Protein 2PPY (pdb70)

Structure (mmCIF, N/CA/C/O backbone):
data_2PPY
#
_entry.id   2PPY
#
_cell.length_a   136.201
_cell.length_b   137.345
_cell.length_c   79.131
_cell.angle_alpha   90.00
_cell.angle_beta   90.00
_cell.angle_gamma   90.00
#
_symmetry.space_group_name_H-M   'P 21 21 2'
#
loop_
_entity.id
_entity.type
_entity.pdbx_description
1 polymer 'Enoyl-CoA hydratase'
2 non-polymer DI(HYDROXYETHYL)ETHER
3 non-polymer 1,2-ETHANEDIOL
4 water water
#
loop_
_atom_site.group_PDB
_atom_site.id
_atom_site.type_symbol
_atom_site.label_atom_id
_atom_site.label_alt_id
_atom_site.label_comp_id
_atom_site.label_asym_id
_atom_site.label_entity_id
_atom_site.label_seq_id
_atom_site.pdbx_PDB_ins_code
_atom_site.Cartn_x
_atom_site.Cartn_y
_atom_site.Cartn_z
_atom_site.occupancy
_atom_site.B_iso_or_equiv
_atom_site.auth_seq_id
_atom_site.auth_comp_id
_atom_site.auth_asym_id
_atom_site.auth_atom_id
_atom_site.pdbx_PDB_model_num
ATOM 1 N N . THR A 1 2 ? 44.176 40.895 12.521 1.00 89.14 2 THR A N 1
ATOM 2 C CA . THR A 1 2 ? 44.368 39.750 13.458 1.00 90.92 2 THR A CA 1
ATOM 3 C C . THR A 1 2 ? 44.393 40.200 14.916 1.00 93.40 2 THR A C 1
ATOM 4 O O . THR A 1 2 ? 43.571 39.763 15.724 1.00 92.91 2 THR A O 1
ATOM 8 N N . ALA A 1 3 ? 45.343 41.071 15.247 1.00 95.74 3 ALA A N 1
ATOM 9 C CA . ALA A 1 3 ? 45.482 41.586 16.605 1.00 96.53 3 ALA A CA 1
ATOM 10 C C . ALA A 1 3 ? 44.593 42.811 16.798 1.00 97.93 3 ALA A C 1
ATOM 11 O O . ALA A 1 3 ? 44.757 43.820 16.111 1.00 98.57 3 ALA A O 1
ATOM 13 N N . VAL A 1 4 ? 43.652 42.716 17.734 1.00 98.89 4 VAL A N 1
ATOM 14 C CA . VAL A 1 4 ? 42.735 43.817 18.012 1.00 98.22 4 VAL A CA 1
ATOM 15 C C . VAL A 1 4 ? 43.252 44.748 19.100 1.00 97.25 4 VAL A C 1
ATOM 16 O O . VAL A 1 4 ? 43.911 44.316 20.046 1.00 95.61 4 VAL A O 1
ATOM 20 N N . GLU A 1 5 ? 42.939 46.032 18.953 1.00 97.20 5 GLU A N 1
ATOM 21 C CA . GLU A 1 5 ? 43.373 47.053 19.898 1.00 96.69 5 GLU A CA 1
ATOM 22 C C . GLU A 1 5 ? 42.243 48.056 20.135 1.00 95.22 5 GLU A C 1
ATOM 23 O O . GLU A 1 5 ? 41.682 48.606 19.188 1.00 96.03 5 GLU A O 1
ATOM 29 N N . THR A 1 6 ? 41.910 48.282 21.401 1.00 92.83 6 THR A N 1
ATOM 30 C CA . THR A 1 6 ? 40.859 49.227 21.766 1.00 89.92 6 THR A CA 1
ATOM 31 C C . THR A 1 6 ? 41.470 50.260 22.711 1.00 89.86 6 THR A C 1
ATOM 32 O O . THR A 1 6 ? 42.198 49.905 23.640 1.00 88.16 6 THR A O 1
ATOM 36 N N . LYS A 1 7 ? 41.175 51.537 22.481 1.00 89.42 7 LYS A N 1
ATOM 37 C CA . LYS A 1 7 ? 41.760 52.595 23.298 1.00 90.00 7 LYS A CA 1
ATOM 38 C C . LYS A 1 7 ? 40.791 53.610 23.898 1.00 88.34 7 LYS A C 1
ATOM 39 O O . LYS A 1 7 ? 39.678 53.807 23.409 1.00 87.89 7 LYS A O 1
ATOM 45 N N . LYS A 1 8 ? 41.251 54.250 24.970 1.00 85.78 8 LYS A N 1
ATOM 46 C CA . LYS A 1 8 ? 40.513 55.293 25.671 1.00 83.29 8 LYS A CA 1
ATOM 47 C C . LYS A 1 8 ? 41.540 56.389 25.933 1.00 77.50 8 LYS A C 1
ATOM 48 O O . LYS A 1 8 ? 42.591 56.403 25.294 1.00 79.30 8 LYS A O 1
ATOM 54 N N . GLN A 1 9 ? 41.261 57.301 26.858 1.00 70.41 9 GLN A N 1
ATOM 55 C CA . GLN A 1 9 ? 42.215 58.373 27.129 1.00 62.62 9 GLN A CA 1
ATOM 56 C C . GLN A 1 9 ? 43.182 58.093 28.272 1.00 56.91 9 GLN A C 1
ATOM 57 O O . GLN A 1 9 ? 44.302 58.602 28.275 1.00 60.87 9 GLN A O 1
ATOM 63 N N . TYR A 1 10 ? 42.758 57.283 29.236 1.00 48.42 10 TYR A N 1
ATOM 64 C CA . TYR A 1 10 ? 43.603 56.963 30.383 1.00 40.37 10 TYR A CA 1
ATOM 65 C C . TYR A 1 10 ? 44.374 55.664 30.197 1.00 34.42 10 TYR A C 1
ATOM 66 O O . TYR A 1 10 ? 45.443 55.476 30.781 1.00 31.34 10 TYR A O 1
ATOM 75 N N . LEU A 1 11 ? 43.833 54.764 29.386 1.00 32.50 11 LEU A N 1
ATOM 76 C CA . LEU A 1 11 ? 44.481 53.482 29.174 1.00 30.34 11 LEU A CA 1
ATOM 77 C C . LEU A 1 11 ? 44.061 52.843 27.861 1.00 29.63 11 LEU A C 1
ATOM 78 O O . LEU A 1 11 ? 43.052 53.224 27.269 1.00 24.43 11 LEU A O 1
ATOM 83 N N . THR A 1 12 ? 44.841 51.859 27.421 1.00 29.86 12 THR A N 1
ATOM 84 C CA . THR A 1 12 ? 44.561 51.130 26.192 1.00 28.02 12 THR A CA 1
ATOM 85 C C . THR A 1 12 ? 44.677 49.630 26.449 1.00 29.15 12 THR A C 1
ATOM 86 O O . THR A 1 12 ? 45.590 49.176 27.141 1.00 30.83 12 THR A O 1
ATOM 90 N N . VAL A 1 13 ? 43.744 48.863 25.896 1.00 28.65 13 VAL A N 1
ATOM 91 C CA . VAL A 1 13 ? 43.753 47.416 26.060 1.00 25.92 13 VAL A CA 1
ATOM 92 C C . VAL A 1 13 ? 44.086 46.743 24.733 1.00 27.40 13 VAL A C 1
ATOM 93 O O . VAL A 1 13 ? 43.460 47.024 23.713 1.00 30.35 13 VAL A O 1
ATOM 97 N N . PHE A 1 14 ? 45.080 45.862 24.758 1.00 23.89 14 PHE A N 1
ATOM 98 C CA . PHE A 1 14 ? 45.503 45.119 23.575 1.00 25.94 14 PHE A CA 1
ATOM 99 C C . PHE A 1 14 ? 45.226 43.642 23.834 1.00 29.73 14 PHE A C 1
ATOM 100 O O . PHE A 1 14 ? 45.579 43.121 24.892 1.00 31.85 14 PHE A O 1
ATOM 108 N N . LYS A 1 15 ? 44.593 42.968 22.878 1.00 30.16 15 LYS A N 1
ATOM 109 C CA . LYS A 1 15 ? 44.290 41.549 23.030 1.00 27.03 15 LYS A CA 1
ATOM 110 C C . LYS A 1 15 ? 44.936 40.749 21.915 1.00 32.64 15 LYS A C 1
ATOM 111 O O . LYS A 1 15 ? 44.808 41.093 20.739 1.00 30.63 15 LYS A O 1
ATOM 117 N N . GLU A 1 16 ? 45.620 39.673 22.285 1.00 32.29 16 GLU A N 1
ATOM 118 C CA . GLU A 1 16 ? 46.285 38.840 21.301 1.00 37.23 16 GLU A CA 1
ATOM 119 C C . GLU A 1 16 ? 46.694 37.497 21.891 1.00 34.63 16 GLU A C 1
ATOM 120 O O . GLU A 1 16 ? 47.294 37.435 22.959 1.00 36.99 16 GLU A O 1
ATOM 126 N N . ASP A 1 17 ? 46.344 36.428 21.186 1.00 34.56 17 ASP A N 1
ATOM 127 C CA . ASP A 1 17 ? 46.671 35.061 21.587 1.00 36.38 17 ASP A CA 1
ATOM 128 C C . ASP A 1 17 ? 46.497 34.720 23.067 1.00 35.67 17 ASP A C 1
ATOM 129 O O . ASP A 1 17 ? 47.417 34.204 23.707 1.00 31.38 17 ASP A O 1
ATOM 134 N N . GLY A 1 18 ? 45.314 34.998 23.604 1.00 34.80 18 GLY A N 1
ATOM 135 C CA . GLY A 1 18 ? 45.045 34.684 24.997 1.00 34.29 18 GLY A CA 1
ATOM 136 C C . GLY A 1 18 ? 45.652 35.609 26.036 1.00 29.55 18 GLY A C 1
ATOM 137 O O . GLY A 1 18 ? 45.589 35.323 27.232 1.00 32.59 18 GLY A O 1
ATOM 138 N N . ILE A 1 19 ? 46.243 36.713 25.593 1.00 26.47 19 ILE A N 1
ATOM 139 C CA . ILE A 1 19 ? 46.840 37.670 26.517 1.00 24.09 19 ILE A CA 1
ATOM 140 C C . ILE A 1 19 ? 46.293 39.068 26.261 1.00 26.39 19 ILE A C 1
ATOM 141 O O . ILE A 1 19 ? 46.107 39.475 25.113 1.00 26.34 19 ILE A O 1
ATOM 146 N N . ALA A 1 20 ? 46.023 39.795 27.338 1.00 21.28 20 ALA A N 1
ATOM 147 C CA . ALA A 1 20 ? 45.527 41.157 27.228 1.00 19.07 20 ALA A CA 1
ATOM 148 C C . ALA A 1 20 ? 46.504 42.045 27.970 1.00 21.11 20 ALA A C 1
ATOM 149 O O . ALA A 1 20 ? 46.958 41.703 29.061 1.00 25.92 20 ALA A O 1
ATOM 151 N N . GLU A 1 21 ? 46.852 43.175 27.371 1.00 21.62 21 GLU A N 1
ATOM 152 C CA . GLU A 1 21 ? 47.770 44.095 28.015 1.00 21.12 21 GLU A CA 1
ATOM 153 C C . GLU A 1 21 ? 47.038 45.398 28.244 1.00 24.84 21 GLU A C 1
ATOM 154 O O . GLU A 1 21 ? 46.489 45.984 27.314 1.00 22.34 21 GLU A O 1
ATOM 160 N N . ILE A 1 22 ? 47.016 45.839 29.494 1.00 25.58 22 ILE A N 1
ATOM 161 C CA . ILE A 1 22 ? 46.365 47.089 29.834 1.00 22.44 22 ILE A CA 1
ATOM 162 C C . ILE A 1 22 ? 47.481 48.110 30.002 1.00 26.23 22 ILE A C 1
ATOM 163 O O . ILE A 1 22 ? 48.212 48.087 30.997 1.00 21.53 22 ILE A O 1
ATOM 168 N N . HIS A 1 23 ? 47.632 48.984 29.011 1.00 25.12 23 HIS A N 1
ATOM 169 C CA . HIS A 1 23 ? 48.667 50.005 29.067 1.00 24.00 23 HIS A CA 1
ATOM 170 C C . HIS A 1 23 ? 48.123 51.268 29.703 1.00 24.80 23 HIS A C 1
ATOM 171 O O . HIS A 1 23 ? 47.069 51.763 29.314 1.00 23.77 23 HIS A O 1
ATOM 178 N N . LEU A 1 24 ? 48.850 51.783 30.687 1.00 26.88 24 LEU A N 1
ATOM 179 C CA . LEU A 1 24 ? 48.443 52.990 31.381 1.00 25.15 24 LEU A CA 1
ATOM 180 C C . LEU A 1 24 ? 49.164 54.212 30.805 1.00 26.15 24 LEU A C 1
ATOM 181 O O . LEU A 1 24 ? 50.389 54.227 30.702 1.00 23.60 24 LEU A O 1
ATOM 186 N N . HIS A 1 25 ? 48.395 55.223 30.420 1.00 26.17 25 HIS A N 1
ATOM 187 C CA . HIS A 1 25 ? 48.946 56.461 29.878 1.00 29.83 25 HIS A CA 1
ATOM 188 C C . HIS A 1 25 ? 48.068 57.619 30.340 1.00 31.33 25 HIS A C 1
ATOM 189 O O . HIS A 1 25 ? 47.308 58.185 29.564 1.00 33.27 25 HIS A O 1
ATOM 196 N N . ILE A 1 26 ? 48.187 57.973 31.614 1.00 29.86 26 ILE A N 1
ATOM 197 C CA . ILE A 1 26 ? 47.382 59.032 32.197 1.00 30.64 26 ILE A CA 1
ATOM 198 C C . ILE A 1 26 ? 48.068 60.394 32.198 1.00 34.67 26 ILE A C 1
ATOM 199 O O . ILE A 1 26 ? 47.467 61.410 31.849 1.00 34.05 26 ILE A O 1
ATOM 204 N N . ASN A 1 27 ? 49.326 60.411 32.616 1.00 30.83 27 ASN A N 1
ATOM 205 C CA . ASN A 1 27 ? 50.093 61.646 32.681 1.00 30.67 27 ASN A CA 1
ATOM 206 C C . ASN A 1 27 ? 51.534 61.354 33.073 1.00 30.75 27 ASN A C 1
ATOM 207 O O . ASN A 1 27 ? 51.942 60.198 33.163 1.00 29.50 27 ASN A O 1
ATOM 212 N N . LYS A 1 28 ? 52.287 62.424 33.299 1.00 32.63 28 LYS A N 1
ATOM 213 C CA . LYS A 1 28 ? 53.697 62.323 33.642 1.00 32.77 28 LYS A CA 1
ATOM 214 C C . LYS A 1 28 ? 54.044 61.249 34.669 1.00 31.59 28 LYS A C 1
ATOM 215 O O . LYS A 1 28 ? 55.084 60.591 34.557 1.00 31.51 28 LYS A O 1
ATOM 221 N N . SER A 1 29 ? 53.185 61.066 35.670 1.00 28.74 29 SER A N 1
ATOM 222 C CA . SER A 1 29 ? 53.447 60.072 36.718 1.00 24.94 29 SER A CA 1
ATOM 223 C C . SER A 1 29 ? 52.285 59.096 36.896 1.00 26.58 29 SER A C 1
ATOM 224 O O . SER A 1 29 ? 52.222 58.358 37.876 1.00 26.91 29 SER A O 1
ATOM 227 N N . ASN A 1 30 ? 51.387 59.074 35.914 1.00 24.75 30 ASN A N 1
ATOM 228 C CA . ASN A 1 30 ? 50.210 58.222 35.956 1.00 23.25 30 ASN A CA 1
ATOM 229 C C . ASN A 1 30 ? 49.416 58.389 37.247 1.00 25.60 30 ASN A C 1
ATOM 230 O O . ASN A 1 30 ? 48.933 57.404 37.814 1.00 23.46 30 ASN A O 1
ATOM 235 N N . SER A 1 31 ? 49.297 59.629 37.723 1.00 18.17 31 SER A N 1
ATOM 236 C CA . SER A 1 31 ? 48.505 59.912 38.921 1.00 23.39 31 SER A CA 1
ATOM 237 C C . SER A 1 31 ? 47.056 59.841 38.461 1.00 25.99 31 SER A C 1
ATOM 238 O O . SER A 1 31 ? 46.642 60.595 37.582 1.00 32.02 31 SER A O 1
ATOM 241 N N . TYR A 1 32 ? 46.286 58.942 39.062 1.00 25.76 32 TYR A N 1
ATOM 242 C CA . TYR A 1 32 ? 44.901 58.729 38.648 1.00 20.13 32 TYR A CA 1
ATOM 243 C C . TYR A 1 32 ? 43.805 59.470 39.395 1.00 20.41 32 TYR A C 1
ATOM 244 O O . TYR A 1 32 ? 44.031 60.056 40.454 1.00 21.14 32 TYR A O 1
ATOM 253 N N . ASP A 1 33 ? 42.607 59.418 38.817 1.00 20.14 33 ASP A N 1
ATOM 254 C CA . ASP A 1 33 ? 41.410 60.028 39.391 1.00 22.33 33 ASP A CA 1
ATOM 255 C C . ASP A 1 33 ? 40.292 58.987 39.316 1.00 21.06 33 ASP A C 1
ATOM 256 O O . ASP A 1 33 ? 40.551 57.818 39.037 1.00 22.65 33 ASP A O 1
ATOM 261 N N . LEU A 1 34 ? 39.052 59.406 39.547 1.00 19.95 34 LEU A N 1
ATOM 262 C CA . LEU A 1 34 ? 37.931 58.474 39.508 1.00 20.64 34 LEU A CA 1
ATOM 263 C C . LEU A 1 34 ? 37.693 57.925 38.111 1.00 22.08 34 LEU A C 1
ATOM 264 O O . LEU A 1 34 ? 37.445 56.734 37.942 1.00 28.63 34 LEU A O 1
ATOM 269 N N . GLU A 1 35 ? 37.770 58.793 37.108 1.00 21.48 35 GLU A N 1
ATOM 270 C CA . GLU A 1 35 ? 37.548 58.376 35.733 1.00 23.77 35 GLU A CA 1
ATOM 271 C C . GLU A 1 35 ? 38.518 57.269 35.308 1.00 23.18 35 GLU A C 1
ATOM 272 O O . GLU A 1 35 ? 38.145 56.367 34.556 1.00 22.35 35 GLU A O 1
ATOM 278 N N . PHE A 1 36 ? 39.760 57.331 35.780 1.00 20.83 36 PHE A N 1
ATOM 279 C CA . PHE A 1 36 ? 40.721 56.294 35.425 1.00 23.28 36 PHE A CA 1
ATOM 280 C C . PHE A 1 36 ? 40.226 54.939 35.902 1.00 21.47 36 PHE A C 1
ATOM 281 O O . PHE A 1 36 ? 40.198 53.974 35.139 1.00 20.19 36 PHE A O 1
ATOM 289 N N . TYR A 1 37 ? 39.850 54.870 37.177 1.00 24.64 37 TYR A N 1
ATOM 290 C CA . TYR A 1 37 ? 39.369 53.620 37.749 1.00 17.61 37 TYR A CA 1
ATOM 291 C C . TYR A 1 37 ? 38.083 53.134 37.110 1.00 19.40 37 TYR A C 1
ATOM 292 O O . TYR A 1 37 ? 37.835 51.930 37.051 1.00 21.68 37 TYR A O 1
ATOM 301 N N . LYS A 1 38 ? 37.269 54.063 36.618 1.00 16.86 38 LYS A N 1
ATOM 302 C CA . LYS A 1 38 ? 36.032 53.675 35.956 1.00 21.83 38 LYS A CA 1
ATOM 303 C C . LYS A 1 38 ? 36.407 52.951 34.664 1.00 19.09 38 LYS A C 1
ATOM 304 O O . LYS A 1 38 ? 35.752 51.988 34.273 1.00 19.71 38 LYS A O 1
ATOM 310 N N . GLU A 1 39 ? 37.485 53.399 34.022 1.00 20.92 39 GLU A N 1
ATOM 311 C CA . GLU A 1 39 ? 37.947 52.765 32.792 1.00 19.49 39 GLU A CA 1
ATOM 312 C C . GLU A 1 39 ? 38.647 51.442 33.099 1.00 20.25 39 GLU A C 1
ATOM 313 O O . GLU A 1 39 ? 38.464 50.457 32.385 1.00 17.18 39 GLU A O 1
ATOM 319 N N . PHE A 1 40 ? 39.449 51.422 34.161 1.00 18.97 40 PHE A N 1
ATOM 320 C CA . PHE A 1 40 ? 40.162 50.207 34.551 1.00 19.38 40 PHE A CA 1
ATOM 321 C C . PHE A 1 40 ? 39.144 49.124 34.918 1.00 18.71 40 PHE A C 1
ATOM 322 O O . PHE A 1 40 ? 39.318 47.949 34.579 1.00 17.93 40 PHE A O 1
ATOM 330 N N . ASN A 1 41 ? 38.081 49.532 35.608 1.00 15.83 41 ASN A N 1
ATOM 331 C CA . ASN A 1 41 ? 37.015 48.613 36.000 1.00 16.73 41 ASN A CA 1
ATOM 332 C C . ASN A 1 41 ? 36.336 48.034 34.761 1.00 18.73 41 ASN A C 1
ATOM 333 O O . ASN A 1 41 ? 36.038 46.842 34.703 1.00 21.20 41 ASN A O 1
ATOM 338 N N . ALA A 1 42 ? 36.085 48.888 33.771 1.00 20.85 42 ALA A N 1
ATOM 339 C CA . ALA A 1 42 ? 35.446 48.454 32.528 1.00 20.91 42 ALA A CA 1
ATOM 340 C C . ALA A 1 42 ? 36.321 47.446 31.789 1.00 17.46 42 ALA A C 1
ATOM 341 O O . ALA A 1 42 ? 35.817 46.482 31.212 1.00 21.35 42 ALA A O 1
ATOM 343 N N . ALA A 1 43 ? 37.632 47.674 31.808 1.00 15.73 43 ALA A N 1
ATOM 344 C CA . ALA A 1 43 ? 38.572 46.778 31.142 1.00 16.65 43 ALA A CA 1
ATOM 345 C C . ALA A 1 43 ? 38.511 45.403 31.797 1.00 20.43 43 ALA A C 1
ATOM 346 O O . ALA A 1 43 ? 38.523 44.371 31.121 1.00 22.39 43 ALA A O 1
ATOM 348 N N . ILE A 1 44 ? 38.443 45.397 33.124 1.00 20.76 44 ILE A N 1
ATOM 349 C CA . ILE A 1 44 ? 38.360 44.149 33.870 1.00 18.98 44 ILE A CA 1
ATOM 350 C C . ILE A 1 44 ? 37.087 43.397 33.484 1.00 19.82 44 ILE A C 1
ATOM 351 O O . ILE A 1 44 ? 37.141 42.208 33.153 1.00 22.01 44 ILE A O 1
ATOM 356 N N . ASP A 1 45 ? 35.947 44.087 33.514 1.00 14.96 45 ASP A N 1
ATOM 357 C CA . ASP A 1 45 ? 34.680 43.452 33.150 1.00 21.87 45 ASP A CA 1
ATOM 358 C C . ASP A 1 45 ? 34.733 42.929 31.718 1.00 23.14 45 ASP A C 1
ATOM 359 O O . ASP A 1 45 ? 34.327 41.799 31.443 1.00 29.03 45 ASP A O 1
ATOM 364 N N . ASP A 1 46 ? 35.238 43.756 30.808 1.00 20.36 46 ASP A N 1
ATOM 365 C CA . ASP A 1 46 ? 35.352 43.358 29.410 1.00 23.89 46 ASP A CA 1
ATOM 366 C C . ASP A 1 46 ? 36.174 42.085 29.271 1.00 23.19 46 ASP A C 1
ATOM 367 O O . ASP A 1 46 ? 35.748 41.126 28.631 1.00 24.74 46 ASP A O 1
ATOM 372 N N . ILE A 1 47 ? 37.360 42.090 29.871 1.00 25.15 47 ILE A N 1
ATOM 373 C CA . ILE A 1 47 ? 38.254 40.945 29.807 1.00 17.82 47 ILE A CA 1
ATOM 374 C C . ILE A 1 47 ? 37.640 39.688 30.413 1.00 21.69 47 ILE A C 1
ATOM 375 O O . ILE A 1 47 ? 37.851 38.586 29.901 1.00 16.18 47 ILE A O 1
ATOM 380 N N . ARG A 1 48 ? 36.876 39.854 31.494 1.00 22.36 48 ARG A N 1
ATOM 381 C CA . ARG A 1 48 ? 36.222 38.723 32.152 1.00 18.75 48 ARG A CA 1
ATOM 382 C C . ARG A 1 48 ? 35.267 38.021 31.195 1.00 19.57 48 ARG A C 1
ATOM 383 O O . ARG A 1 48 ? 35.237 36.797 31.117 1.00 23.58 48 ARG A O 1
ATOM 391 N N . PHE A 1 49 ? 34.472 38.809 30.478 1.00 18.47 49 PHE A N 1
ATOM 392 C CA . PHE A 1 49 ? 33.497 38.259 29.549 1.00 24.90 49 PHE A CA 1
ATOM 393 C C . PHE A 1 49 ? 34.109 37.821 28.225 1.00 29.04 49 PHE A C 1
ATOM 394 O O . PHE A 1 49 ? 33.389 37.470 27.292 1.00 34.39 49 PHE A O 1
ATOM 402 N N . ASP A 1 50 ? 35.436 37.840 28.146 1.00 28.38 50 ASP A N 1
ATOM 403 C CA . ASP A 1 50 ? 36.139 37.424 26.936 1.00 27.61 50 ASP A CA 1
ATOM 404 C C . ASP A 1 50 ? 36.862 36.111 27.229 1.00 27.59 50 ASP A C 1
ATOM 405 O O . ASP A 1 50 ? 37.987 36.114 27.719 1.00 31.49 50 ASP A O 1
ATOM 410 N N . PRO A 1 51 ? 36.224 34.972 26.911 1.00 29.65 51 PRO A N 1
ATOM 411 C CA . PRO A 1 51 ? 36.729 33.609 27.115 1.00 31.75 51 PRO A CA 1
ATOM 412 C C . PRO A 1 51 ? 38.134 33.327 26.590 1.00 33.65 51 PRO A C 1
ATOM 413 O O . PRO A 1 51 ? 38.833 32.456 27.108 1.00 34.23 51 PRO A O 1
ATOM 417 N N . ASP A 1 52 ? 38.545 34.059 25.563 1.00 33.68 52 ASP A N 1
ATOM 418 C CA . ASP A 1 52 ? 39.855 33.838 24.966 1.00 32.71 52 ASP A CA 1
ATOM 419 C C . ASP A 1 52 ? 41.029 34.382 25.764 1.00 27.11 52 ASP A C 1
ATOM 420 O O . ASP A 1 52 ? 42.161 33.940 25.570 1.00 27.57 52 ASP A O 1
ATOM 425 N N . ILE A 1 53 ? 40.774 35.335 26.655 1.00 23.86 53 ILE A N 1
ATOM 426 C CA . ILE A 1 53 ? 41.855 35.914 27.449 1.00 20.78 53 ILE A CA 1
ATOM 427 C C . ILE A 1 53 ? 42.108 35.094 28.707 1.00 22.57 53 ILE A C 1
ATOM 428 O O . ILE A 1 53 ? 41.214 34.905 29.529 1.00 21.33 53 ILE A O 1
ATOM 433 N N . LYS A 1 54 ? 43.334 34.608 28.852 1.00 21.45 54 LYS A N 1
ATOM 434 C CA . LYS A 1 54 ? 43.695 33.800 30.003 1.00 21.42 54 LYS A CA 1
ATOM 435 C C . LYS A 1 54 ? 44.700 34.508 30.915 1.00 24.92 54 LYS A C 1
ATOM 436 O O . LYS A 1 54 ? 44.860 34.145 32.079 1.00 24.87 54 LYS A O 1
ATOM 442 N N . VAL A 1 55 ? 45.375 35.519 30.381 1.00 21.02 55 VAL A N 1
ATOM 443 C CA . VAL A 1 55 ? 46.355 36.264 31.152 1.00 19.97 55 VAL A CA 1
ATOM 444 C C . VAL A 1 55 ? 46.248 37.759 30.887 1.00 19.62 55 VAL A C 1
ATOM 445 O O . VAL A 1 55 ? 45.961 38.188 29.770 1.00 23.98 55 VAL A O 1
ATOM 449 N N . VAL A 1 56 ? 46.479 38.555 31.921 1.00 23.88 56 VAL A N 1
ATOM 450 C CA . VAL A 1 56 ? 46.426 40.000 31.772 1.00 18.56 56 VAL A CA 1
ATOM 451 C C . VAL A 1 56 ? 47.699 40.627 32.318 1.00 18.71 56 VAL A C 1
ATOM 452 O O . VAL A 1 56 ? 48.095 40.364 33.454 1.00 20.27 56 VAL A O 1
ATOM 456 N N . ILE A 1 57 ? 48.353 41.437 31.495 1.00 17.76 57 ILE A N 1
ATOM 457 C CA . ILE A 1 57 ? 49.561 42.120 31.926 1.00 17.06 57 ILE A CA 1
ATOM 458 C C . ILE A 1 57 ? 49.242 43.603 32.052 1.00 17.77 57 ILE A C 1
ATOM 459 O O . ILE A 1 57 ? 48.749 44.225 31.114 1.00 18.76 57 ILE A O 1
ATOM 464 N N . VAL A 1 58 ? 49.515 44.173 33.213 1.00 18.74 58 VAL A N 1
ATOM 465 C CA . VAL A 1 58 ? 49.269 45.588 33.390 1.00 21.18 58 VAL A CA 1
ATOM 466 C C . VAL A 1 58 ? 50.626 46.276 33.328 1.00 22.51 58 VAL A C 1
ATOM 467 O O . VAL A 1 58 ? 51.525 45.955 34.101 1.00 20.99 58 VAL A O 1
ATOM 479 N N . SER A 1 60 ? 52.879 50.178 32.044 1.00 25.57 60 SER A N 1
ATOM 480 C CA . SER A 1 60 ? 52.806 51.621 31.862 1.00 26.32 60 SER A CA 1
ATOM 481 C C . SER A 1 60 ? 53.596 52.091 30.650 1.00 27.61 60 SER A C 1
ATOM 482 O O . SER A 1 60 ? 54.677 51.569 30.366 1.00 28.29 60 SER A O 1
ATOM 485 N N . ASP A 1 61 ? 53.055 53.077 29.940 1.00 26.78 61 ASP A N 1
ATOM 486 C CA . ASP A 1 61 ? 53.730 53.626 28.769 1.00 27.52 61 ASP A CA 1
ATOM 487 C C . ASP A 1 61 ? 54.451 54.910 29.152 1.00 30.27 61 ASP A C 1
ATOM 488 O O . ASP A 1 61 ? 55.012 55.591 28.297 1.00 35.43 61 ASP A O 1
ATOM 493 N N . VAL A 1 62 ? 54.422 55.244 30.438 1.00 29.44 62 VAL A N 1
ATOM 494 C CA . VAL A 1 62 ? 55.082 56.447 30.929 1.00 29.87 62 VAL A CA 1
ATOM 495 C C . VAL A 1 62 ? 56.515 56.107 31.345 1.00 32.62 62 VAL A C 1
ATOM 496 O O . VAL A 1 62 ? 56.752 55.193 32.137 1.00 27.61 62 VAL A O 1
ATOM 500 N N . PRO A 1 63 ? 57.489 56.853 30.808 1.00 34.89 63 PRO A N 1
ATOM 501 C CA . PRO A 1 63 ? 58.922 56.696 31.057 1.00 39.59 63 PRO A CA 1
ATOM 502 C C . PRO A 1 63 ? 59.413 56.189 32.419 1.00 38.68 63 PRO A C 1
ATOM 503 O O . PRO A 1 63 ? 59.792 55.023 32.549 1.00 43.29 63 PRO A O 1
ATOM 507 N N . LYS A 1 64 ? 59.408 57.055 33.426 1.00 33.55 64 LYS A N 1
ATOM 508 C CA . LYS A 1 64 ? 59.923 56.689 34.747 1.00 33.98 64 LYS A CA 1
ATOM 509 C C . LYS A 1 64 ? 58.918 56.225 35.800 1.00 31.81 64 LYS A C 1
ATOM 510 O O . LYS A 1 64 ? 59.297 55.994 36.950 1.00 26.04 64 LYS A O 1
ATOM 516 N N . PHE A 1 65 ? 57.650 56.084 35.428 1.00 28.01 65 PHE A N 1
ATOM 517 C CA . PHE A 1 65 ? 56.644 55.672 36.401 1.00 28.31 65 PHE A CA 1
ATOM 518 C C . PHE A 1 65 ? 55.704 54.581 35.935 1.00 28.09 65 PHE A C 1
ATOM 519 O O . PHE A 1 65 ? 55.343 54.510 34.760 1.00 29.92 65 PHE A O 1
ATOM 527 N N . PHE A 1 66 ? 55.313 53.729 36.876 1.00 26.56 66 PHE A N 1
ATOM 528 C CA . PHE A 1 66 ? 54.314 52.711 36.598 1.00 23.50 66 PHE A CA 1
ATOM 529 C C . PHE A 1 66 ? 53.106 53.561 36.981 1.00 21.13 66 PHE A C 1
ATOM 530 O O . PHE A 1 66 ? 52.180 53.749 36.196 1.00 23.60 66 PHE A O 1
ATOM 538 N N . SER A 1 67 ? 53.170 54.105 38.198 1.00 20.68 67 SER A N 1
ATOM 539 C CA . SER A 1 67 ? 52.136 54.980 38.744 1.00 20.65 67 SER A CA 1
ATOM 540 C C . SER A 1 67 ? 52.531 55.483 40.128 1.00 22.88 67 SER A C 1
ATOM 541 O O . SER A 1 67 ? 53.020 54.716 40.966 1.00 21.19 67 SER A O 1
ATOM 544 N N . ALA A 1 68 ? 52.320 56.774 40.368 1.00 23.32 68 ALA A N 1
ATOM 545 C CA . ALA A 1 68 ? 52.649 57.366 41.661 1.00 20.78 68 ALA A CA 1
ATOM 546 C C . ALA A 1 68 ? 51.422 57.453 42.566 1.00 20.59 68 ALA A C 1
ATOM 547 O O . ALA A 1 68 ? 51.435 58.164 43.565 1.00 22.87 68 ALA A O 1
ATOM 549 N N . GLY A 1 69 ? 50.359 56.737 42.213 1.00 20.79 69 GLY A N 1
ATOM 550 C CA . GLY A 1 69 ? 49.164 56.759 43.038 1.00 21.22 69 GLY A CA 1
ATOM 551 C C . GLY A 1 69 ? 48.095 57.757 42.628 1.00 22.84 69 GLY A C 1
ATOM 552 O O . GLY A 1 69 ? 48.014 58.167 41.471 1.00 29.26 69 GLY A O 1
ATOM 553 N N . ALA A 1 70 ? 47.269 58.155 43.587 1.00 19.71 70 ALA A N 1
ATOM 554 C CA . ALA A 1 70 ? 46.188 59.096 43.319 1.00 22.72 70 ALA A CA 1
ATOM 555 C C . ALA A 1 70 ? 46.673 60.524 43.089 1.00 23.62 70 ALA A C 1
ATOM 556 O O . ALA A 1 70 ? 47.625 60.981 43.722 1.00 19.60 70 ALA A O 1
ATOM 558 N N . ASP A 1 71 ? 46.005 61.221 42.174 1.00 26.85 71 ASP A N 1
ATOM 559 C CA . ASP A 1 71 ? 46.330 62.609 41.862 1.00 27.48 71 ASP A CA 1
ATOM 560 C C . ASP A 1 71 ? 45.959 63.471 43.071 1.00 27.61 71 ASP A C 1
ATOM 561 O O . ASP A 1 71 ? 44.786 63.604 43.404 1.00 24.21 71 ASP A O 1
ATOM 566 N N . ILE A 1 72 ? 46.959 64.052 43.726 1.00 27.67 72 ILE A N 1
ATOM 567 C CA . ILE A 1 72 ? 46.726 64.880 44.906 1.00 30.49 72 ILE A CA 1
ATOM 568 C C . ILE A 1 72 ? 45.835 66.082 44.622 1.00 34.78 72 ILE A C 1
ATOM 569 O O . ILE A 1 72 ? 45.086 66.521 45.495 1.00 34.44 72 ILE A O 1
ATOM 574 N N . ASN A 1 73 ? 45.923 66.620 43.408 1.00 40.37 73 ASN A N 1
ATOM 575 C CA . ASN A 1 73 ? 45.098 67.761 43.023 1.00 46.97 73 ASN A CA 1
ATOM 576 C C . ASN A 1 73 ? 43.645 67.319 42.986 1.00 46.58 73 ASN A C 1
ATOM 577 O O . ASN A 1 73 ? 42.761 67.998 43.508 1.00 48.02 73 ASN A O 1
ATOM 582 N N . PHE A 1 74 ? 43.403 66.172 42.364 1.00 45.40 74 PHE A N 1
ATOM 583 C CA . PHE A 1 74 ? 42.054 65.641 42.282 1.00 47.16 74 PHE A CA 1
ATOM 584 C C . PHE A 1 74 ? 41.623 65.168 43.663 1.00 52.18 74 PHE A C 1
ATOM 585 O O . PHE A 1 74 ? 40.544 65.518 44.138 1.00 52.66 74 PHE A O 1
ATOM 593 N N . LEU A 1 75 ? 42.478 64.375 44.302 1.00 60.61 75 LEU A N 1
ATOM 594 C CA . LEU A 1 75 ? 42.201 63.840 45.632 1.00 67.39 75 LEU A CA 1
ATOM 595 C C . LEU A 1 75 ? 41.676 64.952 46.528 1.00 72.59 75 LEU A C 1
ATOM 596 O O . LEU A 1 75 ? 40.556 64.871 47.030 1.00 76.22 75 LEU A O 1
ATOM 601 N N . ARG A 1 76 ? 42.479 65.991 46.732 1.00 77.21 76 ARG A N 1
ATOM 602 C CA . ARG A 1 76 ? 42.036 67.103 47.558 1.00 80.59 76 ARG A CA 1
ATOM 603 C C . ARG A 1 76 ? 41.015 67.876 46.741 1.00 78.95 76 ARG A C 1
ATOM 604 O O . ARG A 1 76 ? 40.764 67.538 45.586 1.00 81.79 76 ARG A O 1
ATOM 612 N N . SER A 1 77 ? 40.431 68.912 47.334 1.00 75.72 77 SER A N 1
ATOM 613 C CA . SER A 1 77 ? 39.420 69.711 46.651 1.00 73.23 77 SER A CA 1
ATOM 614 C C . SER A 1 77 ? 38.130 68.900 46.565 1.00 67.91 77 SER A C 1
ATOM 615 O O . SER A 1 77 ? 37.151 69.323 45.949 1.00 68.65 77 SER A O 1
ATOM 618 N N . ALA A 1 78 ? 38.143 67.727 47.188 1.00 59.05 78 ALA A N 1
ATOM 619 C CA . ALA A 1 78 ? 36.983 66.849 47.200 1.00 49.90 78 ALA A CA 1
ATOM 620 C C . ALA A 1 78 ? 36.465 66.700 48.626 1.00 44.30 78 ALA A C 1
ATOM 621 O O . ALA A 1 78 ? 37.242 66.639 49.574 1.00 42.11 78 ALA A O 1
ATOM 623 N N . ASP A 1 79 ? 35.145 66.655 48.764 1.00 40.35 79 ASP A N 1
ATOM 624 C CA . ASP A 1 79 ? 34.496 66.502 50.060 1.00 42.01 79 ASP A CA 1
ATOM 625 C C . ASP A 1 79 ? 34.846 65.148 50.678 1.00 37.05 79 ASP A C 1
ATOM 626 O O . ASP A 1 79 ? 35.046 64.166 49.964 1.00 34.11 79 ASP A O 1
ATOM 631 N N . PRO A 1 80 ? 34.939 65.082 52.018 1.00 35.47 80 PRO A N 1
ATOM 632 C CA . PRO A 1 80 ? 35.268 63.830 52.706 1.00 32.39 80 PRO A CA 1
ATOM 633 C C . PRO A 1 80 ? 34.352 62.668 52.323 1.00 29.02 80 PRO A C 1
ATOM 634 O O . PRO A 1 80 ? 34.773 61.510 52.328 1.00 27.47 80 PRO A O 1
ATOM 638 N N . ARG A 1 81 ? 33.102 62.971 51.990 1.00 22.39 81 ARG A N 1
ATOM 639 C CA . ARG A 1 81 ? 32.175 61.914 51.613 1.00 25.77 81 ARG A CA 1
ATOM 640 C C . ARG A 1 81 ? 32.415 61.456 50.184 1.00 23.95 81 ARG A C 1
ATOM 641 O O . ARG A 1 81 ? 32.142 60.309 49.844 1.00 22.65 81 ARG A O 1
ATOM 649 N N . PHE A 1 82 ? 32.933 62.352 49.349 1.00 25.71 82 PHE A N 1
ATOM 650 C CA . PHE A 1 82 ? 33.235 61.991 47.971 1.00 20.22 82 PHE A CA 1
ATOM 651 C C . PHE A 1 82 ? 34.497 61.128 47.997 1.00 17.97 82 PHE A C 1
ATOM 652 O O . PHE A 1 82 ? 34.615 60.169 47.239 1.00 20.09 82 PHE A O 1
ATOM 660 N N . LYS A 1 83 ? 35.436 61.481 48.872 1.00 17.82 83 LYS A N 1
ATOM 661 C CA . LYS A 1 83 ? 36.689 60.735 49.005 1.00 23.73 83 LYS A CA 1
ATOM 662 C C . LYS A 1 83 ? 36.398 59.312 49.465 1.00 22.76 83 LYS A C 1
ATOM 663 O O . LYS A 1 83 ? 37.028 58.354 49.015 1.00 20.76 83 LYS A O 1
ATOM 669 N N . THR A 1 84 ? 35.437 59.190 50.375 1.00 23.30 84 THR A N 1
ATOM 670 C CA . THR A 1 84 ? 35.035 57.898 50.903 1.00 17.75 84 THR A CA 1
ATOM 671 C C . THR A 1 84 ? 34.507 57.026 49.773 1.00 16.84 84 THR A C 1
ATOM 672 O O . THR A 1 84 ? 34.884 55.864 49.652 1.00 17.81 84 THR A O 1
ATOM 676 N N . GLN A 1 85 ? 33.639 57.590 48.938 1.00 13.55 85 GLN A N 1
ATOM 677 C CA . GLN A 1 85 ? 33.076 56.830 47.832 1.00 15.02 85 GLN A CA 1
ATOM 678 C C . GLN A 1 85 ? 34.090 56.595 46.718 1.00 17.62 85 GLN A C 1
ATOM 679 O O . GLN A 1 85 ? 34.032 55.586 46.018 1.00 16.66 85 GLN A O 1
ATOM 685 N N . PHE A 1 86 ? 35.018 57.531 46.554 1.00 18.58 86 PHE A N 1
ATOM 686 C CA . PHE A 1 86 ? 36.059 57.392 45.547 1.00 15.85 86 PHE A CA 1
ATOM 687 C C . PHE A 1 86 ? 36.921 56.191 45.936 1.00 16.02 86 PHE A C 1
ATOM 688 O O . PHE A 1 86 ? 37.198 55.313 45.116 1.00 18.71 86 PHE A O 1
ATOM 696 N N . CYS A 1 87 ? 37.335 56.157 47.199 1.00 19.29 87 CYS A N 1
ATOM 697 C CA . CYS A 1 87 ? 38.165 55.071 47.709 1.00 19.75 87 CYS A CA 1
ATOM 698 C C . CYS A 1 87 ? 37.455 53.724 47.662 1.00 16.05 87 CYS A C 1
ATOM 699 O O . CYS A 1 87 ? 38.049 52.726 47.267 1.00 20.99 87 CYS A O 1
ATOM 702 N N . LEU A 1 88 ? 36.185 53.698 48.057 1.00 14.94 88 LEU A N 1
ATOM 703 C CA . LEU A 1 88 ? 35.411 52.461 48.047 1.00 15.24 88 LEU A CA 1
ATOM 704 C C . LEU A 1 88 ? 35.355 51.869 46.643 1.00 14.18 88 LEU A C 1
ATOM 705 O O . LEU A 1 88 ? 35.573 50.674 46.465 1.00 17.66 88 LEU A O 1
ATOM 710 N N . PHE A 1 89 ? 35.079 52.704 45.647 1.00 17.62 89 PHE A N 1
ATOM 711 C CA . PHE A 1 89 ? 35.007 52.226 44.266 1.00 17.66 89 PHE A CA 1
ATOM 712 C C . PHE A 1 89 ? 36.346 51.677 43.774 1.00 11.38 89 PHE A C 1
ATOM 713 O O . PHE A 1 89 ? 36.394 50.649 43.094 1.00 14.76 89 PHE A O 1
ATOM 721 N N . CYS A 1 90 ? 37.431 52.371 44.099 1.00 15.51 90 CYS A N 1
ATOM 722 C CA . CYS A 1 90 ? 38.757 51.919 43.686 1.00 15.27 90 CYS A CA 1
ATOM 723 C C . CYS A 1 90 ? 39.066 50.556 44.305 1.00 14.94 90 CYS A C 1
ATOM 724 O O . CYS A 1 90 ? 39.570 49.661 43.628 1.00 13.83 90 CYS A O 1
ATOM 727 N N . ASN A 1 91 ? 38.763 50.409 45.592 1.00 13.47 91 ASN A N 1
ATOM 728 C CA . ASN A 1 91 ? 39.005 49.155 46.293 1.00 17.73 91 ASN A CA 1
ATOM 729 C C . ASN A 1 91 ? 38.204 48.005 45.690 1.00 13.33 91 ASN A C 1
ATOM 730 O O . ASN A 1 91 ? 38.748 46.931 45.430 1.00 17.17 91 ASN A O 1
ATOM 735 N N . GLU A 1 92 ? 36.915 48.230 45.461 1.00 14.36 92 GLU A N 1
ATOM 736 C CA . GLU A 1 92 ? 36.068 47.198 44.878 1.00 16.02 92 GLU A CA 1
ATOM 737 C C . GLU A 1 92 ? 36.582 46.823 43.492 1.00 17.07 92 GLU A C 1
ATOM 738 O O . GLU A 1 92 ? 36.494 45.666 43.076 1.00 12.22 92 GLU A O 1
ATOM 744 N N . THR A 1 93 ? 37.128 47.802 42.776 1.00 14.15 93 THR A N 1
ATOM 745 C CA . THR A 1 93 ? 37.662 47.530 41.447 1.00 16.40 93 THR A CA 1
ATOM 746 C C . THR A 1 93 ? 38.867 46.604 41.594 1.00 17.27 93 THR A C 1
ATOM 747 O O . THR A 1 93 ? 38.951 45.570 40.933 1.00 16.32 93 THR A O 1
ATOM 751 N N . LEU A 1 94 ? 39.793 46.970 42.474 1.00 15.38 94 LEU A N 1
ATOM 752 C CA . LEU A 1 94 ? 40.970 46.143 42.690 1.00 16.92 94 LEU A CA 1
ATOM 753 C C . LEU A 1 94 ? 40.563 44.757 43.198 1.00 14.98 94 LEU A C 1
ATOM 754 O O . LEU A 1 94 ? 41.173 43.757 42.827 1.00 9.86 94 LEU A O 1
ATOM 759 N N . ASP A 1 95 ? 39.524 44.695 44.026 1.00 14.68 95 ASP A N 1
ATOM 760 C CA . ASP A 1 95 ? 39.064 43.414 44.563 1.00 16.40 95 ASP A CA 1
ATOM 761 C C . ASP A 1 95 ? 38.641 42.428 43.470 1.00 16.28 95 ASP A C 1
ATOM 762 O O . ASP A 1 95 ? 38.758 41.212 43.645 1.00 17.33 95 ASP A O 1
ATOM 767 N N . LYS A 1 96 ? 38.139 42.951 42.354 1.00 13.78 96 LYS A N 1
ATOM 768 C CA . LYS A 1 96 ? 37.674 42.112 41.250 1.00 11.36 96 LYS A CA 1
ATOM 769 C C . LYS A 1 96 ? 38.740 41.219 40.604 1.00 12.10 96 LYS A C 1
ATOM 770 O O . LYS A 1 96 ? 38.423 40.168 40.051 1.00 14.28 96 LYS A O 1
ATOM 776 N N . ILE A 1 97 ? 40.001 41.629 40.686 1.00 12.79 97 ILE A N 1
ATOM 777 C CA . ILE A 1 97 ? 41.094 40.862 40.095 1.00 15.97 97 ILE A CA 1
ATOM 778 C C . ILE A 1 97 ? 41.247 39.457 40.691 1.00 17.30 97 ILE A C 1
ATOM 779 O O . ILE A 1 97 ? 41.380 38.476 39.958 1.00 23.78 97 ILE A O 1
ATOM 784 N N . ALA A 1 98 ? 41.226 39.357 42.015 1.00 13.08 98 ALA A N 1
ATOM 785 C CA . ALA A 1 98 ? 41.364 38.064 42.676 1.00 14.95 98 ALA A CA 1
ATOM 786 C C . ALA A 1 98 ? 40.219 37.118 42.316 1.00 14.71 98 ALA A C 1
ATOM 787 O O . ALA A 1 98 ? 40.362 35.904 42.414 1.00 14.15 98 ALA A O 1
ATOM 789 N N . ARG A 1 99 ? 39.086 37.677 41.900 1.00 13.72 99 ARG A N 1
ATOM 790 C CA . ARG A 1 99 ? 37.930 36.867 41.537 1.00 15.51 99 ARG A CA 1
ATOM 791 C C . ARG A 1 99 ? 37.878 36.536 40.048 1.00 14.53 99 ARG A C 1
ATOM 792 O O . ARG A 1 99 ? 37.058 35.718 39.629 1.00 17.97 99 ARG A O 1
ATOM 800 N N . SER A 1 100 ? 38.740 37.173 39.254 1.00 13.35 100 SER A N 1
ATOM 801 C CA . SER A 1 100 ? 38.771 36.959 37.803 1.00 14.50 100 SER A CA 1
ATOM 802 C C . SER A 1 100 ? 39.485 35.678 37.359 1.00 18.10 100 SER A C 1
ATOM 803 O O . SER A 1 100 ? 40.448 35.240 37.984 1.00 16.29 100 SER A O 1
ATOM 806 N N . PRO A 1 101 ? 39.028 35.073 36.250 1.00 20.45 101 PRO A N 1
ATOM 807 C CA . PRO A 1 101 ? 39.634 33.842 35.737 1.00 21.62 101 PRO A CA 1
ATOM 808 C C . PRO A 1 101 ? 41.067 34.033 35.258 1.00 20.56 101 PRO A C 1
ATOM 809 O O . PRO A 1 101 ? 41.880 33.114 35.354 1.00 24.06 101 PRO A O 1
ATOM 813 N N . GLN A 1 102 ? 41.367 35.220 34.732 1.00 18.37 102 GLN A N 1
ATOM 814 C CA . GLN A 1 102 ? 42.701 35.520 34.211 1.00 20.88 102 GLN A CA 1
ATOM 815 C C . GLN A 1 102 ? 43.724 35.777 35.298 1.00 24.06 102 GLN A C 1
ATOM 816 O O . GLN A 1 102 ? 43.392 36.279 36.372 1.00 17.80 102 GLN A O 1
ATOM 822 N N . VAL A 1 103 ? 44.976 35.450 34.996 1.00 22.52 103 VAL A N 1
ATOM 823 C CA . VAL A 1 103 ? 46.072 35.697 35.914 1.00 18.27 103 VAL A CA 1
ATOM 824 C C . VAL A 1 103 ? 46.520 37.128 35.625 1.00 21.97 103 VAL A C 1
ATOM 825 O O . VAL A 1 103 ? 46.856 37.465 34.486 1.00 19.92 103 VAL A O 1
ATOM 829 N N . TYR A 1 104 ? 46.500 37.972 36.649 1.00 19.30 104 TYR A N 1
ATOM 830 C CA . TYR A 1 104 ? 46.913 39.361 36.499 1.00 18.55 104 TYR A CA 1
ATOM 831 C C . TYR A 1 104 ? 48.368 39.573 36.926 1.00 19.67 104 TYR A C 1
ATOM 832 O O . TYR A 1 104 ? 48.747 39.274 38.057 1.00 20.22 104 TYR A O 1
ATOM 841 N N . ILE A 1 105 ? 49.177 40.089 36.007 1.00 19.33 105 ILE A N 1
ATOM 842 C CA . ILE A 1 105 ? 50.588 40.340 36.273 1.00 18.87 105 ILE A CA 1
ATOM 843 C C . ILE A 1 105 ? 50.881 41.830 36.144 1.00 21.97 105 ILE A C 1
ATOM 844 O O . ILE A 1 105 ? 50.536 42.451 35.139 1.00 23.33 105 ILE A O 1
ATOM 849 N N . ALA A 1 106 ? 51.514 42.397 37.162 1.00 17.30 106 ALA A N 1
ATOM 850 C CA . ALA A 1 106 ? 51.876 43.806 37.140 1.00 17.64 106 ALA A CA 1
ATOM 851 C C . ALA A 1 106 ? 53.295 43.908 36.594 1.00 23.73 106 ALA A C 1
ATOM 852 O O . ALA A 1 106 ? 54.233 43.394 37.201 1.00 20.73 106 ALA A O 1
ATOM 854 N N . CYS A 1 107 ? 53.449 44.553 35.442 1.00 25.22 107 CYS A N 1
ATOM 855 C CA . CYS A 1 107 ? 54.767 44.716 34.839 1.00 23.87 107 CYS A CA 1
ATOM 856 C C . CYS A 1 107 ? 55.311 46.062 35.299 1.00 23.86 107 CYS A C 1
ATOM 857 O O . CYS A 1 107 ? 54.973 47.101 34.735 1.00 23.96 107 CYS A O 1
ATOM 860 N N . LEU A 1 108 ? 56.160 46.039 36.321 1.00 20.18 108 LEU A N 1
ATOM 861 C CA . LEU A 1 108 ? 56.709 47.268 36.875 1.00 19.20 108 LEU A CA 1
ATOM 862 C C . LEU A 1 108 ? 58.038 47.692 36.246 1.00 22.03 108 LEU A C 1
ATOM 863 O O . LEU A 1 108 ? 59.076 47.060 36.459 1.00 20.55 108 LEU A O 1
ATOM 868 N N . GLU A 1 109 ? 57.995 48.773 35.471 1.00 20.65 109 GLU A N 1
ATOM 869 C CA . GLU A 1 109 ? 59.186 49.287 34.803 1.00 23.62 109 GLU A CA 1
ATOM 870 C C . GLU A 1 109 ? 59.614 50.647 35.335 1.00 21.97 109 GLU A C 1
ATOM 871 O O . GLU A 1 109 ? 60.658 51.168 34.950 1.00 26.28 109 GLU A O 1
ATOM 877 N N . GLY A 1 110 ? 58.806 51.221 36.220 1.00 25.21 110 GLY A N 1
ATOM 878 C CA . GLY A 1 110 ? 59.135 52.517 36.788 1.00 24.97 110 GLY A CA 1
ATOM 879 C C . GLY A 1 110 ? 58.684 52.624 38.231 1.00 24.61 110 GLY A C 1
ATOM 880 O O . GLY A 1 110 ? 58.302 51.629 38.841 1.00 25.59 110 GLY A O 1
ATOM 881 N N . HIS A 1 111 ? 58.728 53.833 38.779 1.00 24.80 111 HIS A N 1
ATOM 882 C CA . HIS A 1 111 ? 58.315 54.059 40.157 1.00 21.19 111 HIS A CA 1
ATOM 883 C C . HIS A 1 111 ? 56.922 53.496 40.395 1.00 20.92 111 HIS A C 1
ATOM 884 O O . HIS A 1 111 ? 55.990 53.773 39.634 1.00 18.47 111 HIS A O 1
ATOM 891 N N . THR A 1 112 ? 56.798 52.705 41.459 1.00 20.76 112 THR A N 1
ATOM 892 C CA . THR A 1 112 ? 55.537 52.073 41.842 1.00 21.18 112 THR A CA 1
ATOM 893 C C . THR A 1 112 ? 55.282 52.417 43.304 1.00 16.24 112 THR A C 1
ATOM 894 O O . THR A 1 112 ? 55.671 51.670 44.200 1.00 17.83 112 THR A O 1
ATOM 898 N N . VAL A 1 113 ? 54.629 53.549 43.544 1.00 14.29 113 VAL A N 1
ATOM 899 C CA . VAL A 1 113 ? 54.376 53.993 44.905 1.00 16.92 113 VAL A CA 1
ATOM 900 C C . VAL A 1 113 ? 52.929 54.367 45.199 1.00 16.68 113 VAL A C 1
ATOM 901 O O . VAL A 1 113 ? 52.146 54.649 44.289 1.00 20.16 113 VAL A O 1
ATOM 905 N N . GLY A 1 114 ? 52.590 54.373 46.486 1.00 13.57 114 GLY A N 1
ATOM 906 C CA . GLY A 1 114 ? 51.239 54.700 46.912 1.00 10.65 114 GLY A CA 1
ATOM 907 C C . GLY A 1 114 ? 50.212 53.900 46.139 1.00 10.74 114 GLY A C 1
ATOM 908 O O . GLY A 1 114 ? 50.359 52.691 45.963 1.00 17.09 114 GLY A O 1
ATOM 909 N N . GLY A 1 115 ? 49.172 54.582 45.672 1.00 13.20 115 GLY A N 1
ATOM 910 C CA . GLY A 1 115 ? 48.134 53.924 44.905 1.00 12.03 115 GLY A CA 1
ATOM 911 C C . GLY A 1 115 ? 48.689 53.079 43.778 1.00 14.64 115 GLY A C 1
ATOM 912 O O . GLY A 1 115 ? 48.052 52.119 43.353 1.00 11.79 115 GLY A O 1
ATOM 913 N N . GLY A 1 116 ? 49.874 53.435 43.285 1.00 17.31 116 GLY A N 1
ATOM 914 C CA . GLY A 1 116 ? 50.476 52.669 42.209 1.00 14.60 116 GLY A CA 1
ATOM 915 C C . GLY A 1 116 ? 50.828 51.269 42.687 1.00 15.17 116 GLY A C 1
ATOM 916 O O . GLY A 1 116 ? 50.600 50.276 41.988 1.00 13.88 116 GLY A O 1
ATOM 917 N N . LEU A 1 117 ? 51.393 51.190 43.886 1.00 14.26 117 LEU A N 1
ATOM 918 C CA . LEU A 1 117 ? 51.760 49.905 44.464 1.00 16.21 117 LEU A CA 1
ATOM 919 C C . LEU A 1 117 ? 50.492 49.158 44.863 1.00 11.84 117 LEU A C 1
ATOM 920 O O . LEU A 1 117 ? 50.400 47.940 44.713 1.00 12.10 117 LEU A O 1
ATOM 925 N N . GLU A 1 118 ? 49.506 49.893 45.360 1.00 15.82 118 GLU A N 1
ATOM 926 C CA . GLU A 1 118 ? 48.255 49.269 45.769 1.00 10.92 118 GLU A CA 1
ATOM 927 C C . GLU A 1 118 ? 47.618 48.526 44.601 1.00 14.73 118 GLU A C 1
ATOM 928 O O . GLU A 1 118 ? 47.111 47.419 44.765 1.00 14.84 118 GLU A O 1
ATOM 942 N N . ALA A 1 120 ? 49.218 47.328 42.078 1.00 14.41 120 ALA A N 1
ATOM 943 C CA . ALA A 1 120 ? 50.128 46.217 41.827 1.00 15.55 120 ALA A CA 1
ATOM 944 C C . ALA A 1 120 ? 49.955 45.096 42.854 1.00 16.12 120 ALA A C 1
ATOM 945 O O . ALA A 1 120 ? 50.096 43.919 42.520 1.00 12.21 120 ALA A O 1
ATOM 947 N N . LEU A 1 121 ? 49.651 45.466 44.097 1.00 8.11 121 LEU A N 1
ATOM 948 C CA . LEU A 1 121 ? 49.451 44.484 45.163 1.00 12.02 121 LEU A CA 1
ATOM 949 C C . LEU A 1 121 ? 48.191 43.662 44.913 1.00 17.32 121 LEU A C 1
ATOM 950 O O . LEU A 1 121 ? 48.106 42.504 45.327 1.00 12.96 121 LEU A O 1
ATOM 955 N N . ALA A 1 122 ? 47.218 44.266 44.230 1.00 15.20 122 ALA A N 1
ATOM 956 C CA . ALA A 1 122 ? 45.953 43.593 43.927 1.00 12.66 122 ALA A CA 1
ATOM 957 C C . ALA A 1 122 ? 46.082 42.592 42.775 1.00 15.60 122 ALA A C 1
ATOM 958 O O . ALA A 1 122 ? 45.192 41.776 42.557 1.00 16.14 122 ALA A O 1
ATOM 960 N N . CYS A 1 123 ? 47.187 42.659 42.036 1.00 15.54 123 CYS A N 1
ATOM 961 C CA . CYS A 1 123 ? 47.414 41.721 40.940 1.00 13.59 123 CYS A CA 1
ATOM 962 C C . CYS A 1 123 ? 47.966 40.417 41.521 1.00 11.78 123 CYS A C 1
ATOM 963 O O . CYS A 1 123 ? 48.465 40.401 42.646 1.00 9.00 123 CYS A O 1
ATOM 966 N N . ASP A 1 124 ? 47.880 39.333 40.755 1.00 12.23 124 ASP A N 1
ATOM 967 C CA . ASP A 1 124 ? 48.353 38.023 41.206 1.00 13.53 124 ASP A CA 1
ATOM 968 C C . ASP A 1 124 ? 49.874 37.919 41.306 1.00 16.76 124 ASP A C 1
ATOM 969 O O . ASP A 1 124 ? 50.395 37.208 42.167 1.00 15.88 124 ASP A O 1
ATOM 974 N N . LEU A 1 125 ? 50.581 38.621 40.424 1.00 14.31 125 LEU A N 1
ATOM 975 C CA . LEU A 1 125 ? 52.040 38.593 40.415 1.00 15.07 125 LEU A CA 1
ATOM 976 C C . LEU A 1 125 ? 52.607 39.971 40.095 1.00 13.06 125 LEU A C 1
ATOM 977 O O . LEU A 1 125 ? 51.939 40.794 39.481 1.00 12.59 125 LEU A O 1
ATOM 982 N N . ARG A 1 126 ? 53.851 40.204 40.504 1.00 13.41 126 ARG A N 1
ATOM 983 C CA . ARG A 1 126 ? 54.527 41.472 40.256 1.00 18.11 126 ARG A CA 1
ATOM 984 C C . ARG A 1 126 ? 55.954 41.237 39.765 1.00 19.37 126 ARG A C 1
ATOM 985 O O . ARG A 1 126 ? 56.751 40.616 40.464 1.00 19.99 126 ARG A O 1
ATOM 993 N N . PHE A 1 127 ? 56.260 41.717 38.558 1.00 19.48 127 PHE A N 1
ATOM 994 C CA . PHE A 1 127 ? 57.602 41.590 37.972 1.00 16.69 127 PHE A CA 1
ATOM 995 C C . PHE A 1 127 ? 58.156 43.005 37.827 1.00 14.96 127 PHE A C 1
ATOM 996 O O . PHE A 1 127 ? 57.482 43.885 37.294 1.00 15.99 127 PHE A O 1
ATOM 1012 N N . GLY A 1 129 ? 61.619 45.768 36.904 1.00 19.59 129 GLY A N 1
ATOM 1013 C CA . GLY A 1 129 ? 62.908 45.962 36.255 1.00 22.42 129 GLY A CA 1
ATOM 1014 C C . GLY A 1 129 ? 63.990 46.304 37.264 1.00 23.53 129 GLY A C 1
ATOM 1015 O O . GLY A 1 129 ? 63.706 46.970 38.261 1.00 19.84 129 GLY A O 1
ATOM 1016 N N . ASP A 1 130 ? 65.230 45.881 37.016 1.00 19.07 130 ASP A N 1
ATOM 1017 C CA . ASP A 1 130 ? 66.292 46.157 37.982 1.00 25.00 130 ASP A CA 1
ATOM 1018 C C . ASP A 1 130 ? 66.700 47.621 38.123 1.00 22.67 130 ASP A C 1
ATOM 1019 O O . ASP A 1 130 ? 67.550 47.952 38.944 1.00 23.78 130 ASP A O 1
ATOM 1024 N N . GLU A 1 131 ? 66.078 48.494 37.338 1.00 24.05 131 GLU A N 1
ATOM 1025 C CA . GLU A 1 131 ? 66.355 49.925 37.411 1.00 24.13 131 GLU A CA 1
ATOM 1026 C C . GLU A 1 131 ? 65.022 50.675 37.418 1.00 26.46 131 GLU A C 1
ATOM 1027 O O . GLU A 1 131 ? 64.963 51.867 37.113 1.00 25.05 131 GLU A O 1
ATOM 1033 N N . ALA A 1 132 ? 63.957 49.960 37.780 1.00 26.51 132 ALA A N 1
ATOM 1034 C CA . ALA A 1 132 ? 62.604 50.513 37.818 1.00 24.22 132 ALA A CA 1
ATOM 1035 C C . ALA A 1 132 ? 62.412 51.688 38.770 1.00 19.91 132 ALA A C 1
ATOM 1036 O O . ALA A 1 132 ? 61.453 52.443 38.635 1.00 27.56 132 ALA A O 1
ATOM 1038 N N . GLY A 1 133 ? 63.304 51.840 39.740 1.00 19.89 133 GLY A N 1
ATOM 1039 C CA . GLY A 1 133 ? 63.173 52.955 40.662 1.00 20.97 133 GLY A CA 1
ATOM 1040 C C . GLY A 1 133 ? 62.761 52.620 42.080 1.00 20.96 133 GLY A C 1
ATOM 1041 O O . GLY A 1 133 ? 63.322 51.716 42.703 1.00 23.32 133 GLY A O 1
ATOM 1042 N N . LYS A 1 134 ? 61.770 53.354 42.583 1.00 24.78 134 LYS A N 1
ATOM 1043 C CA . LYS A 1 134 ? 61.269 53.194 43.952 1.00 24.97 134 LYS A CA 1
ATOM 1044 C C . LYS A 1 134 ? 59.941 52.457 44.046 1.00 24.38 134 LYS A C 1
ATOM 1045 O O . LYS A 1 134 ? 59.078 52.577 43.175 1.00 24.09 134 LYS A O 1
ATOM 1051 N N . ILE A 1 135 ? 59.775 51.706 45.127 1.00 21.76 135 ILE A N 1
ATOM 1052 C CA . ILE A 1 135 ? 58.535 50.981 45.363 1.00 20.26 135 ILE A CA 1
ATOM 1053 C C . ILE A 1 135 ? 58.227 51.070 46.858 1.00 20.31 135 ILE A C 1
ATOM 1054 O O . ILE A 1 135 ? 59.086 50.791 47.696 1.00 22.57 135 ILE A O 1
ATOM 1059 N N . GLY A 1 136 ? 57.008 51.496 47.182 1.00 20.85 136 GLY A N 1
ATOM 1060 C CA . GLY A 1 136 ? 56.602 51.635 48.571 1.00 11.64 136 GLY A CA 1
ATOM 1061 C C . GLY A 1 136 ? 55.292 52.390 48.738 1.00 16.30 136 GLY A C 1
ATOM 1062 O O . GLY A 1 136 ? 54.607 52.689 47.759 1.00 15.74 136 GLY A O 1
ATOM 1063 N N . LEU A 1 137 ? 54.947 52.702 49.984 1.00 14.40 137 LEU A N 1
ATOM 1064 C CA . LEU A 1 137 ? 53.709 53.408 50.301 1.00 12.95 137 LEU A CA 1
ATOM 1065 C C . LEU A 1 137 ? 54.009 54.646 51.157 1.00 17.59 137 LEU A C 1
ATOM 1066 O O . LEU A 1 137 ? 54.031 54.574 52.386 1.00 20.22 137 LEU A O 1
ATOM 1071 N N . PRO A 1 138 ? 54.241 55.802 50.512 1.00 17.22 138 PRO A N 1
ATOM 1072 C CA . PRO A 1 138 ? 54.546 57.039 51.235 1.00 17.05 138 PRO A CA 1
ATOM 1073 C C . PRO A 1 138 ? 53.365 57.912 51.673 1.00 18.84 138 PRO A C 1
ATOM 1074 O O . PRO A 1 138 ? 53.570 59.050 52.085 1.00 18.25 138 PRO A O 1
ATOM 1078 N N . GLU A 1 139 ? 52.146 57.384 51.605 1.00 15.10 139 GLU A N 1
ATOM 1079 C CA . GLU A 1 139 ? 50.955 58.147 51.986 1.00 15.66 139 GLU A CA 1
ATOM 1080 C C . GLU A 1 139 ? 51.026 58.863 53.334 1.00 19.40 139 GLU A C 1
ATOM 1081 O O . GLU A 1 139 ? 50.426 59.926 53.512 1.00 14.21 139 GLU A O 1
ATOM 1087 N N . VAL A 1 140 ? 51.743 58.283 54.289 1.00 14.88 140 VAL A N 1
ATOM 1088 C CA . VAL A 1 140 ? 51.854 58.890 55.609 1.00 19.01 140 VAL A CA 1
ATOM 1089 C C . VAL A 1 140 ? 52.468 60.294 55.546 1.00 21.45 140 VAL A C 1
ATOM 1090 O O . VAL A 1 140 ? 52.194 61.133 56.405 1.00 21.16 140 VAL A O 1
ATOM 1094 N N . SER A 1 141 ? 53.293 60.548 54.533 1.00 17.69 141 SER A N 1
ATOM 1095 C CA . SER A 1 141 ? 53.934 61.855 54.401 1.00 21.90 141 SER A CA 1
ATOM 1096 C C . SER A 1 141 ? 52.919 62.935 54.052 1.00 23.59 141 SER A C 1
ATOM 1097 O O . SER A 1 141 ? 53.229 64.123 54.104 1.00 23.12 141 SER A O 1
ATOM 1100 N N . LEU A 1 142 ? 51.704 62.514 53.707 1.00 23.20 142 LEU A N 1
ATOM 1101 C CA . LEU A 1 142 ? 50.627 63.438 53.361 1.00 19.80 142 LEU A CA 1
ATOM 1102 C C . LEU A 1 142 ? 49.589 63.508 54.481 1.00 19.55 142 LEU A C 1
ATOM 1103 O O . LEU A 1 142 ? 48.614 64.251 54.387 1.00 20.60 142 LEU A O 1
ATOM 1108 N N . GLY A 1 143 ? 49.794 62.726 55.536 1.00 18.70 143 GLY A N 1
ATOM 1109 C CA . GLY A 1 143 ? 48.851 62.731 56.638 1.00 18.96 143 GLY A CA 1
ATOM 1110 C C . GLY A 1 143 ? 47.713 61.734 56.486 1.00 21.92 143 GLY A C 1
ATOM 1111 O O . GLY A 1 143 ? 46.742 61.782 57.243 1.00 20.92 143 GLY A O 1
ATOM 1112 N N . VAL A 1 144 ? 47.818 60.844 55.500 1.00 16.50 144 VAL A N 1
ATOM 1113 C CA . VAL A 1 144 ? 46.802 59.814 55.275 1.00 17.46 144 VAL A CA 1
ATOM 1114 C C . VAL A 1 144 ? 47.499 58.452 55.187 1.00 18.52 144 VAL A C 1
ATOM 1115 O O . VAL A 1 144 ? 48.706 58.358 55.387 1.00 18.96 144 VAL A O 1
ATOM 1119 N N . LEU A 1 145 ? 46.746 57.396 54.895 1.00 18.69 145 LEU A N 1
ATOM 1120 C CA . LEU A 1 145 ? 47.342 56.072 54.798 1.00 12.06 145 LEU A CA 1
ATOM 1121 C C . LEU A 1 145 ? 47.019 55.406 53.473 1.00 10.45 145 LEU A C 1
ATOM 1122 O O . LEU A 1 145 ? 46.236 55.931 52.691 1.00 10.33 145 LEU A O 1
ATOM 1127 N N . ALA A 1 146 ? 47.645 54.257 53.219 1.00 15.24 146 ALA A N 1
ATOM 1128 C CA . ALA A 1 146 ? 47.409 53.504 51.988 1.00 15.67 146 ALA A CA 1
ATOM 1129 C C . ALA A 1 146 ? 45.985 52.955 52.071 1.00 17.08 146 ALA A C 1
ATOM 1130 O O . ALA A 1 146 ? 45.773 51.794 52.440 1.00 16.80 146 ALA A O 1
ATOM 1132 N N . GLY A 1 147 ? 45.019 53.805 51.726 1.00 22.35 147 GLY A N 1
ATOM 1133 C CA . GLY A 1 147 ? 43.614 53.443 51.809 1.00 16.79 147 GLY A CA 1
ATOM 1134 C C . GLY A 1 147 ? 42.970 52.675 50.674 1.00 17.33 147 GLY A C 1
ATOM 1135 O O . GLY A 1 147 ? 41.749 52.502 50.661 1.00 17.81 147 GLY A O 1
ATOM 1136 N N . THR A 1 148 ? 43.758 52.225 49.711 1.00 14.85 148 THR A N 1
ATOM 1137 C CA . THR A 1 148 ? 43.194 51.443 48.623 1.00 17.80 148 THR A CA 1
ATOM 1138 C C . THR A 1 148 ? 43.707 50.006 48.750 1.00 18.49 148 THR A C 1
ATOM 1139 O O . THR A 1 148 ? 44.156 49.402 47.776 1.00 11.30 148 THR A O 1
ATOM 1143 N N . GLY A 1 149 ? 43.651 49.474 49.970 1.00 15.67 149 GLY A N 1
ATOM 1144 C CA . GLY A 1 149 ? 44.095 48.108 50.214 1.00 16.81 149 GLY A CA 1
ATOM 1145 C C . GLY A 1 149 ? 45.566 47.940 50.563 1.00 16.51 149 GLY A C 1
ATOM 1146 O O . GLY A 1 149 ? 46.004 46.846 50.917 1.00 15.41 149 GLY A O 1
ATOM 1147 N N . GLY A 1 150 ? 46.327 49.024 50.485 1.00 13.05 150 GLY A N 1
ATOM 1148 C CA . GLY A 1 150 ? 47.746 48.958 50.780 1.00 13.76 150 GLY A CA 1
ATOM 1149 C C . GLY A 1 150 ? 48.158 48.399 52.133 1.00 18.05 150 GLY A C 1
ATOM 1150 O O . GLY A 1 150 ? 48.995 47.494 52.190 1.00 17.77 150 GLY A O 1
ATOM 1151 N N . THR A 1 151 ? 47.593 48.925 53.222 1.00 13.62 151 THR A N 1
ATOM 1152 C CA . THR A 1 151 ? 47.958 48.455 54.562 1.00 14.94 151 THR A CA 1
ATOM 1153 C C . THR A 1 151 ? 47.655 46.975 54.747 1.00 15.85 151 THR A C 1
ATOM 1154 O O . THR A 1 151 ? 48.430 46.246 55.358 1.00 19.24 151 THR A O 1
ATOM 1158 N N . GLN A 1 152 ? 46.526 46.539 54.204 1.00 14.90 152 GLN A N 1
ATOM 1159 C CA . GLN A 1 152 ? 46.097 45.159 54.330 1.00 12.50 152 GLN A CA 1
ATOM 1160 C C . GLN A 1 152 ? 46.815 44.153 53.428 1.00 13.99 152 GLN A C 1
ATOM 1161 O O . GLN A 1 152 ? 47.262 43.106 53.897 1.00 11.98 152 GLN A O 1
ATOM 1167 N N . ARG A 1 153 ? 46.929 44.459 52.138 1.00 14.56 153 ARG A N 1
ATOM 1168 C CA . ARG A 1 153 ? 47.592 43.538 51.227 1.00 9.62 153 ARG A CA 1
ATOM 1169 C C . ARG A 1 153 ? 49.099 43.477 51.460 1.00 10.73 153 ARG A C 1
ATOM 1170 O O . ARG A 1 153 ? 49.702 42.407 51.352 1.00 13.39 153 ARG A O 1
ATOM 1178 N N . LEU A 1 154 ? 49.717 44.607 51.790 1.00 9.58 154 LEU A N 1
ATOM 1179 C CA . LEU A 1 154 ? 51.159 44.599 52.047 1.00 13.21 154 LEU A CA 1
ATOM 1180 C C . LEU A 1 154 ? 51.468 43.704 53.246 1.00 12.32 154 LEU A C 1
ATOM 1181 O O . LEU A 1 154 ? 52.412 42.917 53.216 1.00 11.61 154 LEU A O 1
ATOM 1186 N N . ALA A 1 155 ? 50.664 43.830 54.298 1.00 10.18 155 ALA A N 1
ATOM 1187 C CA . ALA A 1 155 ? 50.861 43.040 55.506 1.00 12.22 155 ALA A CA 1
ATOM 1188 C C . ALA A 1 155 ? 50.737 41.550 55.223 1.00 11.21 155 ALA A C 1
ATOM 1189 O O . ALA A 1 155 ? 51.526 40.753 55.724 1.00 11.97 155 ALA A O 1
ATOM 1191 N N . ARG A 1 156 ? 49.747 41.179 54.421 1.00 9.41 156 ARG A N 1
ATOM 1192 C CA . ARG A 1 156 ? 49.524 39.781 54.081 1.00 14.79 156 ARG A CA 1
ATOM 1193 C C . ARG A 1 156 ? 50.602 39.247 53.146 1.00 13.76 156 ARG A C 1
ATOM 1194 O O . ARG A 1 156 ? 50.956 38.072 53.205 1.00 18.25 156 ARG A O 1
ATOM 1202 N N . LEU A 1 157 ? 51.137 40.110 52.291 1.00 16.11 157 LEU A N 1
ATOM 1203 C CA . LEU A 1 157 ? 52.164 39.674 51.353 1.00 14.53 157 LEU A CA 1
ATOM 1204 C C . LEU A 1 157 ? 53.556 39.552 51.971 1.00 15.17 157 LEU A C 1
ATOM 1205 O O . LEU A 1 157 ? 54.194 38.507 51.843 1.00 16.48 157 LEU A O 1
ATOM 1210 N N . ILE A 1 158 ? 54.022 40.595 52.655 1.00 10.19 158 ILE A N 1
ATOM 1211 C CA . ILE A 1 158 ? 55.367 40.557 53.236 1.00 10.33 158 ILE A CA 1
ATOM 1212 C C . ILE A 1 158 ? 55.468 40.380 54.751 1.00 12.67 158 ILE A C 1
ATOM 1213 O O . ILE A 1 158 ? 56.577 40.292 55.287 1.00 10.88 158 ILE A O 1
ATOM 1218 N N . GLY A 1 159 ? 54.331 40.330 55.440 1.00 11.75 159 GLY A N 1
ATOM 1219 C CA . GLY A 1 159 ? 54.353 40.192 56.888 1.00 9.04 159 GLY A CA 1
ATOM 1220 C C . GLY A 1 159 ? 53.862 41.474 57.540 1.00 14.15 159 GLY A C 1
ATOM 1221 O O . GLY A 1 159 ? 54.241 42.572 57.121 1.00 12.27 159 GLY A O 1
ATOM 1222 N N . TYR A 1 160 ? 53.038 41.346 58.578 1.00 8.12 160 TYR A N 1
ATOM 1223 C CA . TYR A 1 160 ? 52.473 42.517 59.240 1.00 11.04 160 TYR A CA 1
ATOM 1224 C C . TYR A 1 160 ? 53.452 43.512 59.868 1.00 13.31 160 TYR A C 1
ATOM 1225 O O . TYR A 1 160 ? 53.279 44.721 59.724 1.00 13.21 160 TYR A O 1
ATOM 1234 N N . SER A 1 161 ? 54.483 43.025 60.549 1.00 11.77 161 SER A N 1
ATOM 1235 C CA . SER A 1 161 ? 55.441 43.929 61.174 1.00 8.38 161 SER A CA 1
ATOM 1236 C C . SER A 1 161 ? 56.264 44.665 60.118 1.00 15.08 161 SER A C 1
ATOM 1237 O O . SER A 1 161 ? 56.489 45.875 60.224 1.00 13.07 161 SER A O 1
ATOM 1240 N N . ARG A 1 162 ? 56.711 43.929 59.102 1.00 12.46 162 ARG A N 1
ATOM 1241 C CA . ARG A 1 162 ? 57.488 44.515 58.017 1.00 14.59 162 ARG A CA 1
ATOM 1242 C C . ARG A 1 162 ? 56.665 45.543 57.257 1.00 13.52 162 ARG A C 1
ATOM 1243 O O . ARG A 1 162 ? 57.183 46.567 56.827 1.00 14.78 162 ARG A O 1
ATOM 1251 N N . ALA A 1 163 ? 55.378 45.262 57.096 1.00 12.72 163 ALA A N 1
ATOM 1252 C CA . ALA A 1 163 ? 54.484 46.175 56.402 1.00 13.94 163 ALA A CA 1
ATOM 1253 C C . ALA A 1 163 ? 54.231 47.392 57.293 1.00 13.32 163 ALA A C 1
ATOM 1254 O O . ALA A 1 163 ? 54.132 48.520 56.812 1.00 18.23 163 ALA A O 1
ATOM 1256 N N . LEU A 1 164 ? 54.127 47.157 58.597 1.00 8.36 164 LEU A N 1
ATOM 1257 C CA . LEU A 1 164 ? 53.879 48.241 59.537 1.00 11.23 164 LEU A CA 1
ATOM 1258 C C . LEU A 1 164 ? 55.029 49.228 59.439 1.00 11.97 164 LEU A C 1
ATOM 1259 O O . LEU A 1 164 ? 54.818 50.434 59.325 1.00 17.06 164 LEU A O 1
ATOM 1264 N N . ASP A 1 165 ? 56.246 48.698 59.463 1.00 13.27 165 ASP A N 1
ATOM 1265 C CA . ASP A 1 165 ? 57.452 49.510 59.369 1.00 12.04 165 ASP A CA 1
ATOM 1266 C C . ASP A 1 165 ? 57.427 50.368 58.108 1.00 16.18 165 ASP A C 1
ATOM 1267 O O . ASP A 1 165 ? 57.591 51.587 58.178 1.00 17.01 165 ASP A O 1
ATOM 1280 N N . ASN A 1 167 ? 54.892 51.228 56.140 1.00 14.38 167 ASN A N 1
ATOM 1281 C CA . ASN A 1 167 ? 53.762 52.157 56.110 1.00 14.06 167 ASN A CA 1
ATOM 1282 C C . ASN A 1 167 ? 53.892 53.367 57.043 1.00 13.34 167 ASN A C 1
ATOM 1283 O O . ASN A 1 167 ? 53.556 54.488 56.647 1.00 16.27 167 ASN A O 1
ATOM 1288 N N . ILE A 1 168 ? 54.363 53.159 58.272 1.00 11.39 168 ILE A N 1
ATOM 1289 C CA . ILE A 1 168 ? 54.479 54.276 59.209 1.00 11.08 168 ILE A CA 1
ATOM 1290 C C . ILE A 1 168 ? 55.638 55.230 58.899 1.00 14.93 168 ILE A C 1
ATOM 1291 O O . ILE A 1 168 ? 55.581 56.405 59.261 1.00 13.73 168 ILE A O 1
ATOM 1296 N N . THR A 1 169 ? 56.684 54.735 58.239 1.00 12.67 169 THR A N 1
ATOM 1297 C CA . THR A 1 169 ? 57.816 55.592 57.878 1.00 19.78 169 THR A CA 1
ATOM 1298 C C . THR A 1 169 ? 57.559 56.185 56.490 1.00 17.16 169 THR A C 1
ATOM 1299 O O . THR A 1 169 ? 57.953 57.308 56.204 1.00 16.56 169 THR A O 1
ATOM 1303 N N . GLY A 1 170 ? 56.893 55.414 55.634 1.00 21.34 170 GLY A N 1
ATOM 1304 C CA . GLY A 1 170 ? 56.583 55.871 54.290 1.00 17.02 170 GLY A CA 1
ATOM 1305 C C . GLY A 1 170 ? 57.762 55.748 53.349 1.00 20.59 170 GLY A C 1
ATOM 1306 O O . GLY A 1 170 ? 57.718 56.208 52.208 1.00 21.70 170 GLY A O 1
ATOM 1307 N N . GLU A 1 171 ? 58.826 55.117 53.824 1.00 24.72 171 GLU A N 1
ATOM 1308 C CA . GLU A 1 171 ? 60.022 54.960 53.014 1.00 26.85 171 GLU A CA 1
ATOM 1309 C C . GLU A 1 171 ? 59.904 53.914 51.918 1.00 23.54 171 GLU A C 1
ATOM 1310 O O . GLU A 1 171 ? 59.332 52.844 52.111 1.00 27.70 171 GLU A O 1
ATOM 1316 N N . THR A 1 172 ? 60.448 54.249 50.755 1.00 17.23 172 THR A N 1
ATOM 1317 C CA . THR A 1 172 ? 60.420 53.364 49.605 1.00 21.11 172 THR A CA 1
ATOM 1318 C C . THR A 1 172 ? 61.713 52.553 49.523 1.00 20.14 172 THR A C 1
ATOM 1319 O O . THR A 1 172 ? 62.739 52.937 50.085 1.00 20.68 172 THR A O 1
ATOM 1323 N N . ILE A 1 173 ? 61.658 51.424 48.826 1.00 18.08 173 ILE A N 1
ATOM 1324 C CA . ILE A 1 173 ? 62.823 50.567 48.683 1.00 17.74 173 ILE A CA 1
ATOM 1325 C C . ILE A 1 173 ? 63.151 50.318 47.213 1.00 16.04 173 ILE A C 1
ATOM 1326 O O . ILE A 1 173 ? 62.464 50.815 46.325 1.00 20.17 173 ILE A O 1
ATOM 1331 N N . THR A 1 174 ? 64.199 49.542 46.964 1.00 17.33 174 THR A N 1
ATOM 1332 C CA . THR A 1 174 ? 64.624 49.228 45.605 1.00 15.16 174 THR A CA 1
ATOM 1333 C C . THR A 1 174 ? 63.976 47.940 45.118 1.00 22.54 174 THR A C 1
ATOM 1334 O O . THR A 1 174 ? 63.404 47.185 45.905 1.00 22.26 174 THR A O 1
ATOM 1338 N N . PRO A 1 175 ? 64.055 47.676 43.802 1.00 23.17 175 PRO A N 1
ATOM 1339 C CA . PRO A 1 175 ? 63.477 46.461 43.220 1.00 20.78 175 PRO A CA 1
ATOM 1340 C C . PRO A 1 175 ? 64.100 45.233 43.874 1.00 18.77 175 PRO A C 1
ATOM 1341 O O . PRO A 1 175 ? 63.403 44.270 44.200 1.00 13.47 175 PRO A O 1
ATOM 1345 N N . GLN A 1 176 ? 65.420 45.281 44.061 1.00 16.60 176 GLN A N 1
ATOM 1346 C CA . GLN A 1 176 ? 66.158 44.187 44.682 1.00 17.22 176 GLN A CA 1
ATOM 1347 C C . GLN A 1 176 ? 65.649 43.914 46.094 1.00 19.91 176 GLN A C 1
ATOM 1348 O O . GLN A 1 176 ? 65.369 42.769 46.447 1.00 25.02 176 GLN A O 1
ATOM 1354 N N . GLU A 1 177 ? 65.537 44.965 46.902 1.00 16.42 177 GLU A N 1
ATOM 1355 C CA . GLU A 1 177 ? 65.057 44.818 48.273 1.00 17.13 177 GLU A CA 1
ATOM 1356 C C . GLU A 1 177 ? 63.632 44.283 48.247 1.00 20.61 177 GLU A C 1
ATOM 1357 O O . GLU A 1 177 ? 63.242 43.469 49.089 1.00 22.16 177 GLU A O 1
ATOM 1363 N N . ALA A 1 178 ? 62.856 44.736 47.267 1.00 15.58 178 ALA A N 1
ATOM 1364 C CA . ALA A 1 178 ? 61.481 44.289 47.127 1.00 16.69 178 ALA A CA 1
ATOM 1365 C C . ALA A 1 178 ? 61.464 42.784 46.880 1.00 17.19 178 ALA A C 1
ATOM 1366 O O . ALA A 1 178 ? 60.634 42.059 47.428 1.00 19.25 178 ALA A O 1
ATOM 1368 N N . LEU A 1 179 ? 62.389 42.315 46.050 1.00 16.15 179 LEU A N 1
ATOM 1369 C CA . LEU A 1 179 ? 62.469 40.893 45.746 1.00 18.02 179 LEU A CA 1
ATOM 1370 C C . LEU A 1 179 ? 62.801 40.058 46.988 1.00 19.44 179 LEU A C 1
ATOM 1371 O O . LEU A 1 179 ? 62.211 39.001 47.211 1.00 22.16 179 LEU A O 1
ATOM 1376 N N . GLU A 1 180 ? 63.740 40.527 47.800 1.00 19.64 180 GLU A N 1
ATOM 1377 C CA . GLU A 1 180 ? 64.115 39.769 48.982 1.00 23.75 180 GLU A CA 1
ATOM 1378 C C . GLU A 1 180 ? 63.022 39.667 50.044 1.00 23.39 180 GLU A C 1
ATOM 1379 O O . GLU A 1 180 ? 62.961 38.669 50.760 1.00 21.53 180 GLU A O 1
ATOM 1385 N N . ILE A 1 181 ? 62.143 40.661 50.146 1.00 19.80 181 ILE A N 1
ATOM 1386 C CA . ILE A 1 181 ? 61.082 40.564 51.147 1.00 18.29 181 ILE A CA 1
ATOM 1387 C C . ILE A 1 181 ? 59.794 39.976 50.566 1.00 17.81 181 ILE A C 1
ATOM 1388 O O . ILE A 1 181 ? 58.787 39.850 51.267 1.00 18.19 181 ILE A O 1
ATOM 1393 N N . GLY A 1 182 ? 59.833 39.613 49.288 1.00 15.04 182 GLY A N 1
ATOM 1394 C CA . GLY A 1 182 ? 58.666 39.030 48.648 1.00 14.43 182 GLY A CA 1
ATOM 1395 C C . GLY A 1 182 ? 57.648 40.024 48.117 1.00 14.36 182 GLY A C 1
ATOM 1396 O O . GLY A 1 182 ? 56.518 39.645 47.815 1.00 16.11 182 GLY A O 1
ATOM 1397 N N . LEU A 1 183 ? 58.038 41.289 47.994 1.00 12.88 183 LEU A N 1
ATOM 1398 C CA . LEU A 1 183 ? 57.130 42.317 47.485 1.00 13.57 183 LEU A CA 1
ATOM 1399 C C . LEU A 1 183 ? 56.874 42.122 45.987 1.00 13.58 183 LEU A C 1
ATOM 1400 O O . LEU A 1 183 ? 55.797 42.444 45.487 1.00 17.38 183 LEU A O 1
ATOM 1405 N N . VAL A 1 184 ? 57.880 41.626 45.270 1.00 17.57 184 VAL A N 1
ATOM 1406 C CA . VAL A 1 184 ? 57.746 41.344 43.838 1.00 12.55 184 VAL A CA 1
ATOM 1407 C C . VAL A 1 184 ? 58.160 39.894 43.674 1.00 13.44 184 VAL A C 1
ATOM 1408 O O . VAL A 1 184 ? 58.864 39.361 44.535 1.00 14.01 184 VAL A O 1
ATOM 1412 N N . ASN A 1 185 ? 57.725 39.255 42.589 1.00 12.86 185 ASN A N 1
ATOM 1413 C CA . ASN A 1 185 ? 58.063 37.851 42.335 1.00 15.14 185 ASN A CA 1
ATOM 1414 C C . ASN A 1 185 ? 59.286 37.666 41.443 1.00 18.45 185 ASN A C 1
ATOM 1415 O O . ASN A 1 185 ? 59.913 36.607 41.453 1.00 17.31 185 ASN A O 1
ATOM 1420 N N . ARG A 1 186 ? 59.610 38.688 40.662 1.00 14.54 186 ARG A N 1
ATOM 1421 C CA . ARG A 1 186 ? 60.751 38.625 39.755 1.00 16.29 186 ARG A CA 1
ATOM 1422 C C . ARG A 1 186 ? 61.354 39.998 39.538 1.00 17.43 186 ARG A C 1
ATOM 1423 O O . ARG A 1 186 ? 60.652 41.007 39.557 1.00 17.63 186 ARG A O 1
ATOM 1431 N N . VAL A 1 187 ? 62.663 40.025 39.332 1.00 19.87 187 VAL A N 1
ATOM 1432 C CA . VAL A 1 187 ? 63.373 41.258 39.027 1.00 20.34 187 VAL A CA 1
ATOM 1433 C C . VAL A 1 187 ? 64.132 40.922 37.752 1.00 23.20 187 VAL A C 1
ATOM 1434 O O . VAL A 1 187 ? 65.000 40.049 37.755 1.00 20.74 187 VAL A O 1
ATOM 1438 N N . PHE A 1 188 ? 63.776 41.591 36.660 1.00 19.91 188 PHE A N 1
ATOM 1439 C CA . PHE A 1 188 ? 64.411 41.350 35.368 1.00 21.00 188 PHE A CA 1
ATOM 1440 C C . PHE A 1 188 ? 65.313 42.512 34.960 1.00 23.31 188 PHE A C 1
ATOM 1441 O O . PHE A 1 188 ? 65.186 43.627 35.483 1.00 23.17 188 PHE A O 1
ATOM 1449 N N . PRO A 1 189 ? 66.252 42.263 34.029 1.00 27.13 189 PRO A N 1
ATOM 1450 C CA . PRO A 1 189 ? 67.133 43.346 33.581 1.00 25.25 189 PRO A CA 1
ATOM 1451 C C . PRO A 1 189 ? 66.184 44.376 32.966 1.00 21.65 189 PRO A C 1
ATOM 1452 O O . PRO A 1 189 ? 65.330 44.020 32.155 1.00 21.20 189 PRO A O 1
ATOM 1456 N N . GLN A 1 190 ? 66.327 45.637 33.356 1.00 20.20 190 GLN A N 1
ATOM 1457 C CA . GLN A 1 190 ? 65.451 46.704 32.875 1.00 23.92 190 GLN A CA 1
ATOM 1458 C C . GLN A 1 190 ? 64.952 46.603 31.430 1.00 28.53 190 GLN A C 1
ATOM 1459 O O . GLN A 1 190 ? 63.747 46.551 31.188 1.00 30.02 190 GLN A O 1
ATOM 1465 N N . ALA A 1 191 ? 65.869 46.571 30.470 1.00 30.27 191 ALA A N 1
ATOM 1466 C CA . ALA A 1 191 ? 65.489 46.519 29.062 1.00 29.73 191 ALA A CA 1
ATOM 1467 C C . ALA A 1 191 ? 64.818 45.223 28.612 1.00 31.37 191 ALA A C 1
ATOM 1468 O O . ALA A 1 191 ? 64.329 45.135 27.487 1.00 33.23 191 ALA A O 1
ATOM 1470 N N . GLU A 1 192 ? 64.788 44.223 29.484 1.00 30.23 192 GLU A N 1
ATOM 1471 C CA . GLU A 1 192 ? 64.180 42.941 29.143 1.00 30.88 192 GLU A CA 1
ATOM 1472 C C . GLU A 1 192 ? 62.910 42.666 29.947 1.00 28.33 192 GLU A C 1
ATOM 1473 O O . GLU A 1 192 ? 62.294 41.608 29.807 1.00 25.31 192 GLU A O 1
ATOM 1479 N N . THR A 1 193 ? 62.513 43.625 30.776 1.00 28.21 193 THR A N 1
ATOM 1480 C CA . THR A 1 193 ? 61.340 43.459 31.628 1.00 25.79 193 THR A CA 1
ATOM 1481 C C . THR A 1 193 ? 60.060 43.093 30.888 1.00 26.87 193 THR A C 1
ATOM 1482 O O . THR A 1 193 ? 59.407 42.102 31.226 1.00 24.84 193 THR A O 1
ATOM 1486 N N . ARG A 1 194 ? 59.697 43.884 29.883 1.00 25.97 194 ARG A N 1
ATOM 1487 C CA . ARG A 1 194 ? 58.491 43.612 29.111 1.00 26.89 194 ARG A CA 1
ATOM 1488 C C . ARG A 1 194 ? 58.614 42.293 28.371 1.00 30.83 194 ARG A C 1
ATOM 1489 O O . ARG A 1 194 ? 57.667 41.507 28.302 1.00 26.94 194 ARG A O 1
ATOM 1497 N N . GLU A 1 195 ? 59.797 42.067 27.813 1.00 34.42 195 GLU A N 1
ATOM 1498 C CA . GLU A 1 195 ? 60.090 40.859 27.063 1.00 37.51 195 GLU A CA 1
ATOM 1499 C C . GLU A 1 195 ? 59.896 39.611 27.920 1.00 33.64 195 GLU A C 1
ATOM 1500 O O . GLU A 1 195 ? 59.140 38.712 27.559 1.00 35.89 195 GLU A O 1
ATOM 1506 N N . ARG A 1 196 ? 60.577 39.560 29.058 1.00 27.49 196 ARG A N 1
ATOM 1507 C CA . ARG A 1 196 ? 60.481 38.402 29.936 1.00 24.42 196 ARG A CA 1
ATOM 1508 C C . ARG A 1 196 ? 59.106 38.250 30.591 1.00 22.44 196 ARG A C 1
ATOM 1509 O O . ARG A 1 196 ? 58.669 37.134 30.861 1.00 23.87 196 ARG A O 1
ATOM 1517 N N . THR A 1 197 ? 58.421 39.364 30.838 1.00 16.57 197 THR A N 1
ATOM 1518 C CA . THR A 1 197 ? 57.083 39.301 31.421 1.00 18.84 197 THR A CA 1
ATOM 1519 C C . THR A 1 197 ? 56.157 38.653 30.393 1.00 20.02 197 THR A C 1
ATOM 1520 O O . THR A 1 197 ? 55.384 37.748 30.722 1.00 18.67 197 THR A O 1
ATOM 1524 N N . ARG A 1 198 ? 56.242 39.119 29.146 1.00 23.84 198 ARG A N 1
ATOM 1525 C CA . ARG A 1 198 ? 55.419 38.579 28.062 1.00 22.70 198 ARG A CA 1
ATOM 1526 C C . ARG A 1 198 ? 55.735 37.111 27.814 1.00 22.31 198 ARG A C 1
ATOM 1527 O O . ARG A 1 198 ? 54.848 36.323 27.485 1.00 25.96 198 ARG A O 1
ATOM 1535 N N . GLU A 1 199 ? 57.005 36.751 27.971 1.00 23.33 199 GLU A N 1
ATOM 1536 C CA . GLU A 1 199 ? 57.437 35.372 27.776 1.00 29.44 199 GLU A CA 1
ATOM 1537 C C . GLU A 1 199 ? 56.783 34.477 28.826 1.00 26.54 199 GLU A C 1
ATOM 1538 O O . GLU A 1 199 ? 56.369 33.358 28.527 1.00 26.51 199 GLU A O 1
ATOM 1544 N N . TYR A 1 200 ? 56.686 34.983 30.053 1.00 28.07 200 TYR A N 1
ATOM 1545 C CA . TYR A 1 200 ? 56.072 34.241 31.150 1.00 24.15 200 TYR A CA 1
ATOM 1546 C C . TYR A 1 200 ? 54.590 34.066 30.860 1.00 20.40 200 TYR A C 1
ATOM 1547 O O . TYR A 1 200 ? 54.048 32.969 30.995 1.00 25.99 200 TYR A O 1
ATOM 1556 N N . ALA A 1 201 ? 53.940 35.151 30.449 1.00 24.64 201 ALA A N 1
ATOM 1557 C CA . ALA A 1 201 ? 52.518 35.112 30.131 1.00 22.04 201 ALA A CA 1
ATOM 1558 C C . ALA A 1 201 ? 52.266 34.166 28.959 1.00 27.59 201 ALA A C 1
ATOM 1559 O O . ALA A 1 201 ? 51.287 33.419 28.956 1.00 27.27 201 ALA A O 1
ATOM 1561 N N . ARG A 1 202 ? 53.147 34.200 27.962 1.00 29.80 202 ARG A N 1
ATOM 1562 C CA . ARG A 1 202 ? 53.001 33.323 26.808 1.00 29.87 202 ARG A CA 1
ATOM 1563 C C . ARG A 1 202 ? 52.943 31.863 27.245 1.00 27.07 202 ARG A C 1
ATOM 1564 O O . ARG A 1 202 ? 52.058 31.120 26.814 1.00 25.96 202 ARG A O 1
ATOM 1572 N N . LYS A 1 203 ? 53.880 31.456 28.099 1.00 23.79 203 LYS A N 1
ATOM 1573 C CA . LYS A 1 203 ? 53.915 30.079 28.587 1.00 29.13 203 LYS A CA 1
ATOM 1574 C C . LYS A 1 203 ? 52.609 29.694 29.284 1.00 29.86 203 LYS A C 1
ATOM 1575 O O . LYS A 1 203 ? 52.124 28.572 29.132 1.00 30.55 203 LYS A O 1
ATOM 1581 N N . LEU A 1 204 ? 52.042 30.618 30.053 1.00 26.44 204 LEU A N 1
ATOM 1582 C CA . LEU A 1 204 ? 50.784 30.340 30.738 1.00 25.88 204 LEU A CA 1
ATOM 1583 C C . LEU A 1 204 ? 49.666 30.174 29.719 1.00 24.91 204 LEU A C 1
ATOM 1584 O O . LEU A 1 204 ? 48.920 29.193 29.758 1.00 23.99 204 LEU A O 1
ATOM 1589 N N . ALA A 1 205 ? 49.560 31.132 28.802 1.00 24.44 205 ALA A N 1
ATOM 1590 C CA . ALA A 1 205 ? 48.524 31.102 27.775 1.00 27.21 205 ALA A CA 1
ATOM 1591 C C . ALA A 1 205 ? 48.600 29.858 26.895 1.00 29.50 205 ALA A C 1
ATOM 1592 O O . ALA A 1 205 ? 47.596 29.422 26.335 1.00 29.20 205 ALA A O 1
ATOM 1594 N N . ASN A 1 206 ? 49.795 29.290 26.777 1.00 35.40 206 ASN A N 1
ATOM 1595 C CA . ASN A 1 206 ? 50.000 28.103 25.957 1.00 35.83 206 ASN A CA 1
ATOM 1596 C C . ASN A 1 206 ? 49.868 26.786 26.702 1.00 35.20 206 ASN A C 1
ATOM 1597 O O . ASN A 1 206 ? 50.085 25.725 26.122 1.00 39.48 206 ASN A O 1
ATOM 1602 N N . SER A 1 207 ? 49.520 26.843 27.981 1.00 31.37 207 SER A N 1
ATOM 1603 C CA . SER A 1 207 ? 49.371 25.620 28.761 1.00 29.60 207 SER A CA 1
ATOM 1604 C C . SER A 1 207 ? 47.898 25.335 29.038 1.00 28.63 207 SER A C 1
ATOM 1605 O O . SER A 1 207 ? 47.018 25.843 28.340 1.00 25.61 207 SER A O 1
ATOM 1608 N N . ALA A 1 208 ? 47.633 24.506 30.044 1.00 30.36 208 ALA A N 1
ATOM 1609 C CA . ALA A 1 208 ? 46.264 24.170 30.412 1.00 24.18 208 ALA A CA 1
ATOM 1610 C C . ALA A 1 208 ? 45.708 25.365 31.175 1.00 28.66 208 ALA A C 1
ATOM 1611 O O . ALA A 1 208 ? 45.660 25.368 32.407 1.00 30.06 208 ALA A O 1
ATOM 1613 N N . THR A 1 209 ? 45.283 26.375 30.425 1.00 27.23 209 THR A N 1
ATOM 1614 C CA . THR A 1 209 ? 44.765 27.609 30.995 1.00 24.76 209 THR A CA 1
ATOM 1615 C C . THR A 1 209 ? 43.574 27.473 31.944 1.00 23.75 209 THR A C 1
ATOM 1616 O O . THR A 1 209 ? 43.363 28.337 32.799 1.00 25.38 209 THR A O 1
ATOM 1620 N N . TYR A 1 210 ? 42.799 26.403 31.807 1.00 23.42 210 TYR A N 1
ATOM 1621 C CA . TYR A 1 210 ? 41.654 26.194 32.693 1.00 20.01 210 TYR A CA 1
ATOM 1622 C C . TYR A 1 210 ? 42.211 25.814 34.062 1.00 21.69 210 TYR A C 1
ATOM 1623 O O . TYR A 1 210 ? 41.690 26.222 35.098 1.00 23.56 210 TYR A O 1
ATOM 1632 N N . ALA A 1 211 ? 43.284 25.031 34.051 1.00 22.25 211 ALA A N 1
ATOM 1633 C CA . ALA A 1 211 ? 43.933 24.607 35.282 1.00 21.57 211 ALA A CA 1
ATOM 1634 C C . ALA A 1 211 ? 44.605 25.824 35.902 1.00 20.49 211 ALA A C 1
ATOM 1635 O O . ALA A 1 211 ? 44.500 26.060 37.105 1.00 25.15 211 ALA A O 1
ATOM 1637 N N . VAL A 1 212 ? 45.292 26.598 35.070 1.00 17.42 212 VAL A N 1
ATOM 1638 C CA . VAL A 1 212 ? 45.973 27.797 35.539 1.00 15.37 212 VAL A CA 1
ATOM 1639 C C . VAL A 1 212 ? 44.969 28.717 36.218 1.00 19.62 212 VAL A C 1
ATOM 1640 O O . VAL A 1 212 ? 45.205 29.216 37.318 1.00 19.15 212 VAL A O 1
ATOM 1644 N N . SER A 1 213 ? 43.843 28.927 35.548 1.00 16.31 213 SER A N 1
ATOM 1645 C CA . SER A 1 213 ? 42.797 29.799 36.054 1.00 21.57 213 SER A CA 1
ATOM 1646 C C . SER A 1 213 ? 42.207 29.319 37.383 1.00 22.63 213 SER A C 1
ATOM 1647 O O . SER A 1 213 ? 42.113 30.090 38.342 1.00 24.71 213 SER A O 1
ATOM 1650 N N . ASN A 1 214 ? 41.815 28.050 37.444 1.00 15.41 214 ASN A N 1
ATOM 1651 C CA . ASN A 1 214 ? 41.246 27.506 38.669 1.00 16.31 214 ASN A CA 1
ATOM 1652 C C . ASN A 1 214 ? 42.268 27.507 39.810 1.00 17.11 214 ASN A C 1
ATOM 1653 O O . ASN A 1 214 ? 41.898 27.634 40.973 1.00 16.55 214 ASN A O 1
ATOM 1658 N N . ILE A 1 215 ? 43.551 27.376 39.481 1.00 22.44 215 ILE A N 1
ATOM 1659 C CA . ILE A 1 215 ? 44.600 27.399 40.504 1.00 20.05 215 ILE A CA 1
ATOM 1660 C C . ILE A 1 215 ? 44.663 28.794 41.133 1.00 20.57 215 ILE A C 1
ATOM 1661 O O . ILE A 1 215 ? 44.744 28.937 42.358 1.00 17.03 215 ILE A O 1
ATOM 1666 N N . LYS A 1 216 ? 44.632 29.815 40.278 1.00 15.14 216 LYS A N 1
ATOM 1667 C CA . LYS A 1 216 ? 44.677 31.203 40.716 1.00 15.50 216 LYS A CA 1
ATOM 1668 C C . LYS A 1 216 ? 43.483 31.514 41.611 1.00 10.59 216 LYS A C 1
ATOM 1669 O O . LYS A 1 216 ? 43.620 32.210 42.608 1.00 9.40 216 LYS A O 1
ATOM 1675 N N . LEU A 1 217 ? 42.311 30.997 41.255 1.00 12.64 217 LEU A N 1
ATOM 1676 C CA . LEU A 1 217 ? 41.117 31.216 42.061 1.00 13.08 217 LEU A CA 1
ATOM 1677 C C . LEU A 1 217 ? 41.241 30.488 43.400 1.00 17.14 217 LEU A C 1
ATOM 1678 O O . LEU A 1 217 ? 40.891 31.022 44.453 1.00 15.63 217 LEU A O 1
ATOM 1683 N N . ALA A 1 218 ? 41.735 29.259 43.346 1.00 13.20 218 ALA A N 1
ATOM 1684 C CA . ALA A 1 218 ? 41.898 28.450 44.543 1.00 18.23 218 ALA A CA 1
ATOM 1685 C C . ALA A 1 218 ? 42.751 29.135 45.603 1.00 15.10 218 ALA A C 1
ATOM 1686 O O . ALA A 1 218 ? 42.394 29.160 46.782 1.00 14.27 218 ALA A O 1
ATOM 1688 N N . ILE A 1 219 ? 43.873 29.703 45.181 1.00 15.10 219 ILE A N 1
ATOM 1689 C CA . ILE A 1 219 ? 44.789 30.351 46.113 1.00 15.23 219 ILE A CA 1
ATOM 1690 C C . ILE A 1 219 ? 44.379 31.746 46.584 1.00 16.41 219 ILE A C 1
ATOM 1691 O O . ILE A 1 219 ? 44.411 32.030 47.780 1.00 18.38 219 ILE A O 1
ATOM 1704 N N . ASN A 1 221 ? 41.399 33.194 46.675 1.00 14.66 221 ASN A N 1
ATOM 1705 C CA . ASN A 1 221 ? 40.176 33.201 47.471 1.00 14.30 221 ASN A CA 1
ATOM 1706 C C . ASN A 1 221 ? 40.240 32.174 48.597 1.00 12.79 221 ASN A C 1
ATOM 1707 O O . ASN A 1 221 ? 39.576 32.323 49.620 1.00 15.30 221 ASN A O 1
ATOM 1712 N N . GLY A 1 222 ? 41.047 31.134 48.409 1.00 9.68 222 GLY A N 1
ATOM 1713 C CA . GLY A 1 222 ? 41.173 30.113 49.434 1.00 9.60 222 GLY A CA 1
ATOM 1714 C C . GLY A 1 222 ? 41.995 30.575 50.625 1.00 12.82 222 GLY A C 1
ATOM 1715 O O . GLY A 1 222 ? 41.854 30.049 51.729 1.00 11.35 222 GLY A O 1
ATOM 1716 N N . LYS A 1 223 ? 42.850 31.572 50.420 1.00 12.30 223 LYS A N 1
ATOM 1717 C CA . LYS A 1 223 ? 43.678 32.052 51.516 1.00 14.82 223 LYS A CA 1
ATOM 1718 C C . LYS A 1 223 ? 42.864 32.784 52.576 1.00 9.26 223 LYS A C 1
ATOM 1719 O O . LYS A 1 223 ? 43.349 33.018 53.672 1.00 19.02 223 LYS A O 1
ATOM 1725 N N . GLU A 1 224 ? 41.622 33.126 52.248 1.00 15.74 224 GLU A N 1
ATOM 1726 C CA . GLU A 1 224 ? 40.732 33.824 53.176 1.00 12.68 224 GLU A CA 1
ATOM 1727 C C . GLU A 1 224 ? 39.908 32.856 54.015 1.00 16.51 224 GLU A C 1
ATOM 1728 O O . GLU A 1 224 ? 39.186 33.279 54.921 1.00 18.57 224 GLU A O 1
ATOM 1742 N N . PRO A 1 226 ? 39.375 29.055 56.362 1.00 17.70 226 PRO A N 1
ATOM 1743 C CA . PRO A 1 226 ? 40.083 28.190 57.312 1.00 15.17 226 PRO A CA 1
ATOM 1744 C C . PRO A 1 226 ? 40.572 27.008 56.474 1.00 15.02 226 PRO A C 1
ATOM 1745 O O . PRO A 1 226 ? 39.909 26.624 55.508 1.00 12.55 226 PRO A O 1
ATOM 1749 N N . LEU A 1 227 ? 41.711 26.429 56.835 1.00 9.28 227 LEU A N 1
ATOM 1750 C CA . LEU A 1 227 ? 42.273 25.329 56.061 1.00 13.28 227 LEU A CA 1
ATOM 1751 C C . LEU A 1 227 ? 41.328 24.164 55.751 1.00 14.26 227 LEU A C 1
ATOM 1752 O O . LEU A 1 227 ? 41.232 23.738 54.603 1.00 16.18 227 LEU A O 1
ATOM 1757 N N . ASN A 1 228 ? 40.636 23.651 56.763 1.00 18.26 228 ASN A N 1
ATOM 1758 C CA . ASN A 1 228 ? 39.743 22.516 56.569 1.00 15.55 228 ASN A CA 1
ATOM 1759 C C . ASN A 1 228 ? 38.656 22.719 55.512 1.00 21.12 228 ASN A C 1
ATOM 1760 O O . ASN A 1 228 ? 38.231 21.754 54.873 1.00 27.45 228 ASN A O 1
ATOM 1765 N N . VAL A 1 229 ? 38.192 23.952 55.321 1.00 17.00 229 VAL A N 1
ATOM 1766 C CA . VAL A 1 229 ? 37.181 24.194 54.292 1.00 15.55 229 VAL A CA 1
ATOM 1767 C C . VAL A 1 229 ? 37.812 24.758 53.024 1.00 16.52 229 VAL A C 1
ATOM 1768 O O . VAL A 1 229 ? 37.222 24.687 51.941 1.00 14.30 229 VAL A O 1
ATOM 1772 N N . ALA A 1 230 ? 39.014 25.318 53.160 1.00 13.17 230 ALA A N 1
ATOM 1773 C CA . ALA A 1 230 ? 39.728 25.874 52.011 1.00 11.67 230 ALA A CA 1
ATOM 1774 C C . ALA A 1 230 ? 40.003 24.748 51.022 1.00 13.13 230 ALA A C 1
ATOM 1775 O O . ALA A 1 230 ? 39.918 24.922 49.804 1.00 11.00 230 ALA A O 1
ATOM 1777 N N . ILE A 1 231 ? 40.345 23.586 51.559 1.00 14.55 231 ILE A N 1
ATOM 1778 C CA . ILE A 1 231 ? 40.629 22.442 50.721 1.00 14.63 231 ILE A CA 1
ATOM 1779 C C . ILE A 1 231 ? 39.337 21.951 50.055 1.00 17.14 231 ILE A C 1
ATOM 1780 O O . ILE A 1 231 ? 39.380 21.308 49.012 1.00 15.50 231 ILE A O 1
ATOM 1785 N N . ARG A 1 232 ? 38.187 22.270 50.644 1.00 12.96 232 ARG A N 1
ATOM 1786 C CA . ARG A 1 232 ? 36.916 21.877 50.038 1.00 16.49 232 ARG A CA 1
ATOM 1787 C C . ARG A 1 232 ? 36.715 22.744 48.786 1.00 19.08 232 ARG A C 1
ATOM 1788 O O . ARG A 1 232 ? 36.257 22.265 47.750 1.00 21.07 232 ARG A O 1
ATOM 1796 N N . TYR A 1 233 ? 37.056 24.026 48.894 1.00 16.09 233 TYR A N 1
ATOM 1797 C CA . TYR A 1 233 ? 36.922 24.966 47.780 1.00 16.07 233 TYR A CA 1
ATOM 1798 C C . TYR A 1 233 ? 37.866 24.517 46.666 1.00 16.03 233 TYR A C 1
ATOM 1799 O O . TYR A 1 233 ? 37.526 24.544 45.481 1.00 14.93 233 TYR A O 1
ATOM 1808 N N . GLU A 1 234 ? 39.055 24.090 47.071 1.00 21.13 234 GLU A N 1
ATOM 1809 C CA . GLU A 1 234 ? 40.068 23.603 46.148 1.00 18.14 234 GLU A CA 1
ATOM 1810 C C . GLU A 1 234 ? 39.576 22.321 45.489 1.00 20.77 234 GLU A C 1
ATOM 1811 O O . GLU A 1 234 ? 39.860 22.064 44.319 1.00 21.66 234 GLU A O 1
ATOM 1817 N N . GLY A 1 235 ? 38.831 21.524 46.249 1.00 24.00 235 GLY A N 1
ATOM 1818 C CA . GLY A 1 235 ? 38.315 20.267 45.734 1.00 19.86 235 GLY A CA 1
ATOM 1819 C C . GLY A 1 235 ? 37.243 20.441 44.679 1.00 21.48 235 GLY A C 1
ATOM 1820 O O . GLY A 1 235 ? 37.125 19.615 43.777 1.00 22.46 235 GLY A O 1
ATOM 1821 N N . GLU A 1 236 ? 36.450 21.503 44.796 1.00 20.70 236 GLU A N 1
ATOM 1822 C CA . GLU A 1 236 ? 35.396 21.761 43.824 1.00 19.43 236 GLU A CA 1
ATOM 1823 C C . GLU A 1 236 ? 36.020 22.288 42.539 1.00 23.14 236 GLU A C 1
ATOM 1824 O O . GLU A 1 236 ? 35.559 21.973 41.438 1.00 17.85 236 GLU A O 1
ATOM 1830 N N . LEU A 1 237 ? 37.070 23.093 42.682 1.00 18.96 237 LEU A N 1
ATOM 1831 C CA . LEU A 1 237 ? 37.769 23.633 41.527 1.00 22.70 237 LEU A CA 1
ATOM 1832 C C . LEU A 1 237 ? 38.432 22.470 40.793 1.00 26.17 237 LEU A C 1
ATOM 1833 O O . LEU A 1 237 ? 38.486 22.450 39.560 1.00 24.89 237 LEU A O 1
ATOM 1838 N N . GLN A 1 238 ? 38.926 21.499 41.559 1.00 24.76 238 GLN A N 1
ATOM 1839 C CA . GLN A 1 238 ? 39.564 20.318 40.985 1.00 25.02 238 GLN A CA 1
ATOM 1840 C C . GLN A 1 238 ? 38.501 19.460 40.298 1.00 24.62 238 GLN A C 1
ATOM 1841 O O . GLN A 1 238 ? 38.761 18.843 39.266 1.00 24.15 238 GLN A O 1
ATOM 1847 N N . ASN A 1 239 ? 37.305 19.417 40.878 1.00 21.61 239 ASN A N 1
ATOM 1848 C CA . ASN A 1 239 ? 36.219 18.645 40.289 1.00 25.13 239 ASN A CA 1
ATOM 1849 C C . ASN A 1 239 ? 35.960 19.178 38.883 1.00 29.02 239 ASN A C 1
ATOM 1850 O O . ASN A 1 239 ? 35.826 18.411 37.934 1.00 27.33 239 ASN A O 1
ATOM 1855 N N . LEU A 1 240 ? 35.900 20.499 38.753 1.00 25.67 240 LEU A N 1
ATOM 1856 C CA . LEU A 1 240 ? 35.672 21.121 37.455 1.00 26.60 240 LEU A CA 1
ATOM 1857 C C . LEU A 1 240 ? 36.777 20.732 36.476 1.00 27.75 240 LEU A C 1
ATOM 1858 O O . LEU A 1 240 ? 36.519 20.516 35.292 1.00 25.94 240 LEU A O 1
ATOM 1863 N N . LEU A 1 241 ? 38.005 20.636 36.978 1.00 25.29 241 LEU A N 1
ATOM 1864 C CA . LEU A 1 241 ? 39.144 20.270 36.143 1.00 25.28 241 LEU A CA 1
ATOM 1865 C C . LEU A 1 241 ? 39.107 18.800 35.729 1.00 28.97 241 LEU A C 1
ATOM 1866 O O . LEU A 1 241 ? 39.516 18.461 34.620 1.00 33.14 241 LEU A O 1
ATOM 1871 N N . PHE A 1 242 ? 38.620 17.930 36.611 1.00 27.23 242 PHE A N 1
ATOM 1872 C CA . PHE A 1 242 ? 38.536 16.509 36.287 1.00 27.97 242 PHE A CA 1
ATOM 1873 C C . PHE A 1 242 ? 37.498 16.297 35.203 1.00 28.34 242 PHE A C 1
ATOM 1874 O O . PHE A 1 242 ? 37.553 15.310 34.473 1.00 29.98 242 PHE A O 1
ATOM 1882 N N . ARG A 1 243 ? 36.549 17.223 35.105 1.00 27.43 243 ARG A N 1
ATOM 1883 C CA . ARG A 1 243 ? 35.497 17.123 34.102 1.00 29.52 243 ARG A CA 1
ATOM 1884 C C . ARG A 1 243 ? 35.800 17.881 32.811 1.00 31.06 243 ARG A C 1
ATOM 1885 O O . ARG A 1 243 ? 34.981 17.884 31.894 1.00 34.74 243 ARG A O 1
ATOM 1893 N N . SER A 1 244 ? 36.964 18.519 32.729 1.00 29.46 244 SER A N 1
ATOM 1894 C CA . SER A 1 244 ? 37.308 19.276 31.528 1.00 30.95 244 SER A CA 1
ATOM 1895 C C . SER A 1 244 ? 37.969 18.401 30.471 1.00 35.37 244 SER A C 1
ATOM 1896 O O . SER A 1 244 ? 38.364 17.265 30.742 1.00 35.08 244 SER A O 1
ATOM 1899 N N . GLU A 1 245 ? 38.096 18.945 29.265 1.00 39.00 245 GLU A N 1
ATOM 1900 C CA . GLU A 1 245 ? 38.707 18.221 28.161 1.00 40.79 245 GLU A CA 1
ATOM 1901 C C . GLU A 1 245 ? 40.225 18.241 28.269 1.00 39.38 245 GLU A C 1
ATOM 1902 O O . GLU A 1 245 ? 40.893 17.267 27.922 1.00 42.10 245 GLU A O 1
ATOM 1908 N N . ASP A 1 246 ? 40.772 19.347 28.756 1.00 34.07 246 ASP A N 1
ATOM 1909 C CA . ASP A 1 246 ? 42.215 19.461 28.901 1.00 33.66 246 ASP A CA 1
ATOM 1910 C C . ASP A 1 246 ? 42.758 18.408 29.855 1.00 31.43 246 ASP A C 1
ATOM 1911 O O . ASP A 1 246 ? 43.865 17.910 29.668 1.00 30.02 246 ASP A O 1
ATOM 1916 N N . ALA A 1 247 ? 41.977 18.073 30.880 1.00 31.88 247 ALA A N 1
ATOM 1917 C CA . ALA A 1 247 ? 42.385 17.066 31.857 1.00 32.05 247 ALA A CA 1
ATOM 1918 C C . ALA A 1 247 ? 42.502 15.726 31.145 1.00 30.40 247 ALA A C 1
ATOM 1919 O O . ALA A 1 247 ? 43.500 15.016 31.282 1.00 31.64 247 ALA A O 1
ATOM 1921 N N . LYS A 1 248 ? 41.464 15.386 30.388 1.00 35.67 248 LYS A N 1
ATOM 1922 C CA . LYS A 1 248 ? 41.440 14.148 29.622 1.00 36.29 248 LYS A CA 1
ATOM 1923 C C . LYS A 1 248 ? 42.687 14.151 28.745 1.00 36.72 248 LYS A C 1
ATOM 1924 O O . LYS A 1 248 ? 43.509 13.237 28.800 1.00 33.71 248 LYS A O 1
ATOM 1930 N N . GLU A 1 249 ? 42.819 15.208 27.951 1.00 34.79 249 GLU A N 1
ATOM 1931 C CA . GLU A 1 249 ? 43.948 15.384 27.047 1.00 38.27 249 GLU A CA 1
ATOM 1932 C C . GLU A 1 249 ? 45.289 15.331 27.773 1.00 39.90 249 GLU A C 1
ATOM 1933 O O . GLU A 1 249 ? 46.220 14.665 27.325 1.00 43.77 249 GLU A O 1
ATOM 1939 N N . GLY A 1 250 ? 45.379 16.039 28.896 1.00 44.01 250 GLY A N 1
ATOM 1940 C CA . GLY A 1 250 ? 46.612 16.077 29.662 1.00 37.93 250 GLY A CA 1
ATOM 1941 C C . GLY A 1 250 ? 47.066 14.728 30.180 1.00 42.15 250 GLY A C 1
ATOM 1942 O O . GLY A 1 250 ? 48.253 14.413 30.140 1.00 42.30 250 GLY A O 1
ATOM 1943 N N . LEU A 1 251 ? 46.128 13.929 30.676 1.00 46.89 251 LEU A N 1
ATOM 1944 C CA . LEU A 1 251 ? 46.468 12.612 31.198 1.00 51.60 251 LEU A CA 1
ATOM 1945 C C . LEU A 1 251 ? 46.849 11.647 30.077 1.00 53.32 251 LEU A C 1
ATOM 1946 O O . LEU A 1 251 ? 47.772 10.846 30.230 1.00 53.30 251 LEU A O 1
ATOM 1951 N N . SER A 1 252 ? 46.150 11.731 28.949 1.00 54.22 252 SER A N 1
ATOM 1952 C CA . SER A 1 252 ? 46.443 10.865 27.809 1.00 54.50 252 SER A CA 1
ATOM 1953 C C . SER A 1 252 ? 47.835 11.152 27.268 1.00 54.67 252 SER A C 1
ATOM 1954 O O . SER A 1 252 ? 48.660 10.249 27.134 1.00 54.48 252 SER A O 1
ATOM 1957 N N . ALA A 1 253 ? 48.086 12.419 26.957 1.00 53.75 253 ALA A N 1
ATOM 1958 C CA . ALA A 1 253 ? 49.374 12.839 26.424 1.00 52.72 253 ALA A CA 1
ATOM 1959 C C . ALA A 1 253 ? 50.527 12.362 27.300 1.00 53.29 253 ALA A C 1
ATOM 1960 O O . ALA A 1 253 ? 51.584 11.992 26.797 1.00 55.01 253 ALA A O 1
ATOM 1962 N N . PHE A 1 254 ? 50.319 12.365 28.611 1.00 57.28 254 PHE A N 1
ATOM 1963 C CA . PHE A 1 254 ? 51.356 11.931 29.537 1.00 59.98 254 PHE A CA 1
ATOM 1964 C C . PHE A 1 254 ? 51.623 10.433 29.429 1.00 62.30 254 PHE A C 1
ATOM 1965 O O . PHE A 1 254 ? 52.776 10.011 29.356 1.00 66.45 254 PHE A O 1
ATOM 1973 N N . LEU A 1 255 ? 50.561 9.632 29.420 1.00 62.56 255 LEU A N 1
ATOM 1974 C CA . LEU A 1 255 ? 50.703 8.182 29.316 1.00 62.83 255 LEU A CA 1
ATOM 1975 C C . LEU A 1 255 ? 51.145 7.765 27.916 1.00 64.43 255 LEU A C 1
ATOM 1976 O O . LEU A 1 255 ? 51.897 6.802 27.752 1.00 65.91 255 LEU A O 1
ATOM 1981 N N . GLU A 1 256 ? 50.669 8.494 26.911 1.00 63.10 256 GLU A N 1
ATOM 1982 C CA . GLU A 1 256 ? 51.015 8.219 25.522 1.00 58.92 256 GLU A CA 1
ATOM 1983 C C . GLU A 1 256 ? 52.285 8.970 25.131 1.00 60.60 256 GLU A C 1
ATOM 1984 O O . GLU A 1 256 ? 52.671 9.001 23.963 1.00 60.60 256 GLU A O 1
ATOM 1990 N N . LYS A 1 257 ? 52.924 9.572 26.131 1.00 59.95 257 LYS A N 1
ATOM 1991 C CA . LYS A 1 257 ? 54.161 10.328 25.956 1.00 59.84 257 LYS A CA 1
ATOM 1992 C C . LYS A 1 257 ? 54.235 11.235 24.726 1.00 58.74 257 LYS A C 1
ATOM 1993 O O . LYS A 1 257 ? 55.127 11.098 23.891 1.00 62.04 257 LYS A O 1
ATOM 1999 N N . ARG A 1 258 ? 53.294 12.166 24.626 1.00 59.29 258 ARG A N 1
ATOM 2000 C CA . ARG A 1 258 ? 53.244 13.110 23.514 1.00 57.55 258 ARG A CA 1
ATOM 2001 C C . ARG A 1 258 ? 52.809 14.484 24.008 1.00 57.71 258 ARG A C 1
ATOM 2002 O O . ARG A 1 258 ? 52.150 14.597 25.041 1.00 61.20 258 ARG A O 1
ATOM 2010 N N . GLN A 1 259 ? 53.181 15.529 23.278 1.00 55.56 259 GLN A N 1
ATOM 2011 C CA . GLN A 1 259 ? 52.823 16.880 23.682 1.00 52.43 259 GLN A CA 1
ATOM 2012 C C . GLN A 1 259 ? 51.311 17.071 23.658 1.00 51.21 259 GLN A C 1
ATOM 2013 O O . GLN A 1 259 ? 50.666 16.873 22.629 1.00 47.93 259 GLN A O 1
ATOM 2019 N N . PRO A 1 260 ? 50.725 17.460 24.802 1.00 48.52 260 PRO A N 1
ATOM 2020 C CA . PRO A 1 260 ? 49.281 17.678 24.904 1.00 45.67 260 PRO A CA 1
ATOM 2021 C C . PRO A 1 260 ? 48.859 18.938 24.170 1.00 45.03 260 PRO A C 1
ATOM 2022 O O . PRO A 1 260 ? 49.619 19.902 24.093 1.00 44.79 260 PRO A O 1
ATOM 2026 N N . ASN A 1 261 ? 47.646 18.922 23.626 1.00 46.64 261 ASN A N 1
ATOM 2027 C CA . ASN A 1 261 ? 47.115 20.069 22.900 1.00 49.12 261 ASN A CA 1
ATOM 2028 C C . ASN A 1 261 ? 45.962 20.683 23.684 1.00 44.69 261 ASN A C 1
ATOM 2029 O O . ASN A 1 261 ? 44.805 20.272 23.562 1.00 40.49 261 ASN A O 1
ATOM 2034 N N . TRP A 1 262 ? 46.302 21.679 24.490 1.00 42.87 262 TRP A N 1
ATOM 2035 C CA . TRP A 1 262 ? 45.344 22.373 25.338 1.00 37.41 262 TRP A CA 1
ATOM 2036 C C . TRP A 1 262 ? 44.301 23.159 24.563 1.00 36.68 262 TRP A C 1
ATOM 2037 O O . TRP A 1 262 ? 44.620 23.858 23.603 1.00 39.26 262 TRP A O 1
ATOM 2048 N N . LYS A 1 263 ? 43.051 23.046 24.995 1.00 40.09 263 LYS A N 1
ATOM 2049 C CA . LYS A 1 263 ? 41.953 23.754 24.355 1.00 44.87 263 LYS A CA 1
ATOM 2050 C C . LYS A 1 263 ? 41.399 24.830 25.281 1.00 42.55 263 LYS A C 1
ATOM 2051 O O . LYS A 1 263 ? 40.610 25.674 24.862 1.00 46.60 263 LYS A O 1
ATOM 2057 N N . GLY A 1 264 ? 41.822 24.796 26.540 1.00 40.09 264 GLY A N 1
ATOM 2058 C CA . GLY A 1 264 ? 41.369 25.788 27.500 1.00 39.32 264 GLY A CA 1
ATOM 2059 C C . GLY A 1 264 ? 40.053 25.460 28.175 1.00 37.40 264 GLY A C 1
ATOM 2060 O O . GLY A 1 264 ? 39.569 26.230 29.002 1.00 33.13 264 GLY A O 1
ATOM 2061 N N . ILE A 1 265 ? 39.468 24.321 27.821 1.00 36.00 265 ILE A N 1
ATOM 2062 C CA . ILE A 1 265 ? 38.204 23.898 28.410 1.00 34.17 265 ILE A CA 1
ATOM 2063 C C . ILE A 1 265 ? 38.288 22.435 28.832 1.00 32.47 265 ILE A C 1
ATOM 2064 O O . ILE A 1 265 ? 39.372 21.841 28.669 1.00 22.36 265 ILE A O 1
ATOM 2069 N N . GLU B 1 5 ? 12.946 62.480 39.638 1.00 69.39 5 GLU B N 1
ATOM 2070 C CA . GLU B 1 5 ? 12.810 61.139 39.002 1.00 69.27 5 GLU B CA 1
ATOM 2071 C C . GLU B 1 5 ? 13.804 60.923 37.870 1.00 69.65 5 GLU B C 1
ATOM 2072 O O . GLU B 1 5 ? 13.951 61.762 36.982 1.00 71.51 5 GLU B O 1
ATOM 2078 N N . THR B 1 6 ? 14.486 59.785 37.913 1.00 69.23 6 THR B N 1
ATOM 2079 C CA . THR B 1 6 ? 15.450 59.418 36.887 1.00 68.35 6 THR B CA 1
ATOM 2080 C C . THR B 1 6 ? 15.024 58.050 36.368 1.00 65.84 6 THR B C 1
ATOM 2081 O O . THR B 1 6 ? 15.082 57.050 37.087 1.00 64.03 6 THR B O 1
ATOM 2085 N N . LYS B 1 7 ? 14.584 58.020 35.115 1.00 63.30 7 LYS B N 1
ATOM 2086 C CA . LYS B 1 7 ? 14.089 56.798 34.492 1.00 60.15 7 LYS B CA 1
ATOM 2087 C C . LYS B 1 7 ? 15.098 56.018 33.660 1.00 56.42 7 LYS B C 1
ATOM 2088 O O . LYS B 1 7 ? 15.945 56.595 32.977 1.00 54.81 7 LYS B O 1
ATOM 2094 N N . LYS B 1 8 ? 14.981 54.694 33.718 1.00 51.90 8 LYS B N 1
ATOM 2095 C CA . LYS B 1 8 ? 15.857 53.793 32.978 1.00 50.21 8 LYS B CA 1
ATOM 2096 C C . LYS B 1 8 ? 15.018 52.707 32.307 1.00 49.04 8 LYS B C 1
ATOM 2097 O O . LYS B 1 8 ? 13.801 52.661 32.485 1.00 52.04 8 LYS B O 1
ATOM 2103 N N . GLN B 1 9 ? 15.662 51.837 31.537 1.00 44.86 9 GLN B N 1
ATOM 2104 C CA . GLN B 1 9 ? 14.955 50.782 30.817 1.00 45.07 9 GLN B CA 1
ATOM 2105 C C . GLN B 1 9 ? 14.262 49.719 31.676 1.00 44.57 9 GLN B C 1
ATOM 2106 O O . GLN B 1 9 ? 13.060 49.504 31.541 1.00 41.74 9 GLN B O 1
ATOM 2112 N N . TYR B 1 10 ? 15.011 49.058 32.555 1.00 42.94 10 TYR B N 1
ATOM 2113 C CA . TYR B 1 10 ? 14.446 48.006 33.400 1.00 36.66 10 TYR B CA 1
ATOM 2114 C C . TYR B 1 10 ? 13.981 48.471 34.778 1.00 35.08 10 TYR B C 1
ATOM 2115 O O . TYR B 1 10 ? 13.290 47.734 35.484 1.00 29.10 10 TYR B O 1
ATOM 2124 N N . LEU B 1 11 ? 14.362 49.681 35.170 1.00 30.26 11 LEU B N 1
ATOM 2125 C CA . LEU B 1 11 ? 13.978 50.181 36.477 1.00 29.97 11 LEU B CA 1
ATOM 2126 C C . LEU B 1 11 ? 13.907 51.703 36.491 1.00 27.57 11 LEU B C 1
ATOM 2127 O O . LEU B 1 11 ? 14.301 52.362 35.532 1.00 28.16 11 LEU B O 1
ATOM 2132 N N . THR B 1 12 ? 13.410 52.251 37.593 1.00 29.24 12 THR B N 1
ATOM 2133 C CA . THR B 1 12 ? 13.276 53.691 37.750 1.00 28.70 12 THR B CA 1
ATOM 2134 C C . THR B 1 12 ? 13.709 54.098 39.153 1.00 29.32 12 THR B C 1
ATOM 2135 O O . THR B 1 12 ? 13.429 53.403 40.127 1.00 30.41 12 THR B O 1
ATOM 2139 N N . VAL B 1 13 ? 14.393 55.230 39.251 1.00 27.32 13 VAL B N 1
ATOM 2140 C CA . VAL B 1 13 ? 14.860 55.715 40.541 1.00 30.24 13 VAL B CA 1
ATOM 2141 C C . VAL B 1 13 ? 14.193 57.042 40.896 1.00 30.70 13 VAL B C 1
ATOM 2142 O O . VAL B 1 13 ? 14.273 58.010 40.142 1.00 37.78 13 VAL B O 1
ATOM 2146 N N . PHE B 1 14 ? 13.523 57.077 42.043 1.00 27.97 14 PHE B N 1
ATOM 2147 C CA . PHE B 1 14 ? 12.854 58.290 42.505 1.00 28.88 14 PHE B CA 1
ATOM 2148 C C . PHE B 1 14 ? 13.595 58.795 43.734 1.00 28.83 14 PHE B C 1
ATOM 2149 O O . PHE B 1 14 ? 13.821 58.038 44.677 1.00 33.58 14 PHE B O 1
ATOM 2157 N N . LYS B 1 15 ? 13.976 60.068 43.723 1.00 27.97 15 LYS B N 1
ATOM 2158 C CA . LYS B 1 15 ? 14.678 60.659 44.857 1.00 25.15 15 LYS B CA 1
ATOM 2159 C C . LYS B 1 15 ? 13.917 61.827 45.466 1.00 32.00 15 LYS B C 1
ATOM 2160 O O . LYS B 1 15 ? 13.491 62.732 44.752 1.00 35.44 15 LYS B O 1
ATOM 2166 N N . GLU B 1 16 ? 13.753 61.806 46.788 1.00 33.60 16 GLU B N 1
ATOM 2167 C CA . GLU B 1 16 ? 13.057 62.873 47.496 1.00 32.49 16 GLU B CA 1
ATOM 2168 C C . GLU B 1 16 ? 13.239 62.721 49.000 1.00 35.25 16 GLU B C 1
ATOM 2169 O O . GLU B 1 16 ? 13.305 61.608 49.522 1.00 32.20 16 GLU B O 1
ATOM 2175 N N . ASP B 1 17 ? 13.325 63.855 49.688 1.00 36.82 17 ASP B N 1
ATOM 2176 C CA . ASP B 1 17 ? 13.467 63.881 51.136 1.00 33.91 17 ASP B CA 1
ATOM 2177 C C . ASP B 1 17 ? 14.425 62.852 51.732 1.00 34.42 17 ASP B C 1
ATOM 2178 O O . ASP B 1 17 ? 14.104 62.196 52.724 1.00 30.55 17 ASP B O 1
ATOM 2183 N N . GLY B 1 18 ? 15.598 62.712 51.124 1.00 32.75 18 GLY B N 1
ATOM 2184 C CA . GLY B 1 18 ? 16.587 61.781 51.638 1.00 33.89 18 GLY B CA 1
ATOM 2185 C C . GLY B 1 18 ? 16.336 60.311 51.360 1.00 30.92 18 GLY B C 1
ATOM 2186 O O . GLY B 1 18 ? 17.117 59.460 51.783 1.00 28.84 18 GLY B O 1
ATOM 2187 N N . ILE B 1 19 ? 15.258 60.001 50.650 1.00 25.16 19 ILE B N 1
ATOM 2188 C CA . ILE B 1 19 ? 14.946 58.614 50.334 1.00 27.58 19 ILE B CA 1
ATOM 2189 C C . ILE B 1 19 ? 14.972 58.359 48.832 1.00 29.91 19 ILE B C 1
ATOM 2190 O O . ILE B 1 19 ? 14.461 59.156 48.046 1.00 33.35 19 ILE B O 1
ATOM 2195 N N . ALA B 1 20 ? 15.581 57.251 48.433 1.00 26.53 20 ALA B N 1
ATOM 2196 C CA . ALA B 1 20 ? 15.640 56.893 47.024 1.00 28.05 20 ALA B CA 1
ATOM 2197 C C . ALA B 1 20 ? 14.851 55.608 46.867 1.00 28.97 20 ALA B C 1
ATOM 2198 O O . ALA B 1 20 ? 15.010 54.682 47.655 1.00 29.64 20 ALA B O 1
ATOM 2200 N N . GLU B 1 21 ? 13.989 55.567 45.859 1.00 29.85 21 GLU B N 1
ATOM 2201 C CA . GLU B 1 21 ? 13.165 54.397 45.594 1.00 25.46 21 GLU B CA 1
ATOM 2202 C C . GLU B 1 21 ? 13.503 53.792 44.243 1.00 25.66 21 GLU B C 1
ATOM 2203 O O . GLU B 1 21 ? 13.358 54.439 43.207 1.00 32.48 21 GLU B O 1
ATOM 2209 N N . ILE B 1 22 ? 13.963 52.549 44.258 1.00 24.73 22 ILE B N 1
ATOM 2210 C CA . ILE B 1 22 ? 14.293 51.851 43.028 1.00 21.93 22 ILE B CA 1
ATOM 2211 C C . ILE B 1 22 ? 13.107 50.954 42.698 1.00 24.54 22 ILE B C 1
ATOM 2212 O O . ILE B 1 22 ? 12.870 49.953 43.375 1.00 22.26 22 ILE B O 1
ATOM 2217 N N . HIS B 1 23 ? 12.347 51.328 41.673 1.00 26.17 23 HIS B N 1
ATOM 2218 C CA . HIS B 1 23 ? 11.186 50.542 41.269 1.00 25.88 23 HIS B CA 1
ATOM 2219 C C . HIS B 1 23 ? 11.548 49.591 40.142 1.00 23.96 23 HIS B C 1
ATOM 2220 O O . HIS B 1 23 ? 12.106 50.003 39.126 1.00 23.18 23 HIS B O 1
ATOM 2227 N N . LEU B 1 24 ? 11.232 48.315 40.331 1.00 22.19 24 LEU B N 1
ATOM 2228 C CA . LEU B 1 24 ? 11.524 47.300 39.329 1.00 27.83 24 LEU B CA 1
ATOM 2229 C C . LEU B 1 24 ? 10.347 47.107 38.373 1.00 33.43 24 LEU B C 1
ATOM 2230 O O . LEU B 1 24 ? 9.248 46.726 38.786 1.00 35.13 24 LEU B O 1
ATOM 2235 N N . HIS B 1 25 ? 10.581 47.382 37.096 1.00 35.81 25 HIS B N 1
ATOM 2236 C CA . HIS B 1 25 ? 9.550 47.213 36.084 1.00 33.44 25 HIS B CA 1
ATOM 2237 C C . HIS B 1 25 ? 10.186 46.551 34.879 1.00 32.48 25 HIS B C 1
ATOM 2238 O O . HIS B 1 25 ? 10.191 47.091 33.774 1.00 38.42 25 HIS B O 1
ATOM 2245 N N . ILE B 1 26 ? 10.734 45.365 35.120 1.00 31.37 26 ILE B N 1
ATOM 2246 C CA . ILE B 1 26 ? 11.403 44.584 34.092 1.00 32.11 26 ILE B CA 1
ATOM 2247 C C . ILE B 1 26 ? 10.381 43.954 33.161 1.00 35.75 26 ILE B C 1
ATOM 2248 O O . ILE B 1 26 ? 10.283 44.320 31.991 1.00 38.04 26 ILE B O 1
ATOM 2253 N N . ASN B 1 27 ? 9.620 43.003 33.688 1.00 38.44 27 ASN B N 1
ATOM 2254 C CA . ASN B 1 27 ? 8.604 42.321 32.903 1.00 39.34 27 ASN B CA 1
ATOM 2255 C C . ASN B 1 27 ? 7.524 41.674 33.769 1.00 41.89 27 ASN B C 1
ATOM 2256 O O . ASN B 1 27 ? 7.387 41.971 34.957 1.00 40.03 27 ASN B O 1
ATOM 2261 N N . LYS B 1 28 ? 6.766 40.783 33.141 1.00 45.57 28 LYS B N 1
ATOM 2262 C CA . LYS B 1 28 ? 5.669 40.044 33.761 1.00 45.96 28 LYS B CA 1
ATOM 2263 C C . LYS B 1 28 ? 5.923 39.595 35.204 1.00 44.08 28 LYS B C 1
ATOM 2264 O O . LYS B 1 28 ? 5.098 39.818 36.093 1.00 40.38 28 LYS B O 1
ATOM 2270 N N . SER B 1 29 ? 7.063 38.954 35.427 1.00 42.22 29 SER B N 1
ATOM 2271 C CA . SER B 1 29 ? 7.422 38.457 36.750 1.00 39.55 29 SER B CA 1
ATOM 2272 C C . SER B 1 29 ? 8.753 39.038 37.217 1.00 36.52 29 SER B C 1
ATOM 2273 O O . SER B 1 29 ? 9.437 38.443 38.052 1.00 34.58 29 SER B O 1
ATOM 2276 N N . ASN B 1 30 ? 9.108 40.204 36.684 1.00 34.45 30 ASN B N 1
ATOM 2277 C CA . ASN B 1 30 ? 10.372 40.851 37.015 1.00 31.08 30 ASN B CA 1
ATOM 2278 C C . ASN B 1 30 ? 11.523 39.848 37.019 1.00 33.64 30 ASN B C 1
ATOM 2279 O O . ASN B 1 30 ? 12.370 39.864 37.914 1.00 29.87 30 ASN B O 1
ATOM 2284 N N . SER B 1 31 ? 11.531 38.972 36.017 1.00 32.48 31 SER B N 1
ATOM 2285 C CA . SER B 1 31 ? 12.574 37.967 35.859 1.00 34.29 31 SER B CA 1
ATOM 2286 C C . SER B 1 31 ? 13.691 38.675 35.083 1.00 37.52 31 SER B C 1
ATOM 2287 O O . SER B 1 31 ? 13.525 39.007 33.907 1.00 38.37 31 SER B O 1
ATOM 2290 N N . TYR B 1 32 ? 14.826 38.892 35.747 1.00 37.08 32 TYR B N 1
ATOM 2291 C CA . TYR B 1 32 ? 15.954 39.630 35.179 1.00 29.86 32 TYR B CA 1
ATOM 2292 C C . TYR B 1 32 ? 16.975 38.946 34.273 1.00 30.06 32 TYR B C 1
ATOM 2293 O O . TYR B 1 32 ? 17.024 37.721 34.155 1.00 28.18 32 TYR B O 1
ATOM 2302 N N . ASP B 1 33 ? 17.804 39.787 33.653 1.00 27.84 33 ASP B N 1
ATOM 2303 C CA . ASP B 1 33 ? 18.886 39.368 32.763 1.00 31.59 33 ASP B CA 1
ATOM 2304 C C . ASP B 1 33 ? 20.102 40.233 33.128 1.00 33.34 33 ASP B C 1
ATOM 2305 O O . ASP B 1 33 ? 20.040 41.011 34.085 1.00 30.61 33 ASP B O 1
ATOM 2310 N N . LEU B 1 34 ? 21.198 40.110 32.383 1.00 29.89 34 LEU B N 1
ATOM 2311 C CA . LEU B 1 34 ? 22.394 40.894 32.689 1.00 28.71 34 LEU B CA 1
ATOM 2312 C C . LEU B 1 34 ? 22.172 42.399 32.596 1.00 32.02 34 LEU B C 1
ATOM 2313 O O . LEU B 1 34 ? 22.645 43.154 33.445 1.00 31.95 34 LEU B O 1
ATOM 2318 N N . GLU B 1 35 ? 21.450 42.842 31.573 1.00 34.28 35 GLU B N 1
ATOM 2319 C CA . GLU B 1 35 ? 21.205 44.269 31.409 1.00 33.57 35 GLU B CA 1
ATOM 2320 C C . GLU B 1 35 ? 20.523 44.874 32.633 1.00 33.03 35 GLU B C 1
ATOM 2321 O O . GLU B 1 35 ? 20.864 45.981 33.058 1.00 30.93 35 GLU B O 1
ATOM 2327 N N . PHE B 1 36 ? 19.555 44.160 33.199 1.00 26.67 36 PHE B N 1
ATOM 2328 C CA . PHE B 1 36 ? 18.872 44.671 34.379 1.00 27.33 36 PHE B CA 1
ATOM 2329 C C . PHE B 1 36 ? 19.877 44.954 35.488 1.00 24.75 36 PHE B C 1
ATOM 2330 O O . PHE B 1 36 ? 19.864 46.026 36.091 1.00 22.14 36 PHE B O 1
ATOM 2338 N N . TYR B 1 37 ? 20.737 43.978 35.765 1.00 20.78 37 TYR B N 1
ATOM 2339 C CA . TYR B 1 37 ? 21.733 44.141 36.813 1.00 23.12 37 TYR B CA 1
ATOM 2340 C C . TYR B 1 37 ? 22.737 45.257 36.545 1.00 22.22 37 TYR B C 1
ATOM 2341 O O . TYR B 1 37 ? 23.248 45.869 37.481 1.00 23.59 37 TYR B O 1
ATOM 2350 N N . LYS B 1 38 ? 23.014 45.533 35.274 1.00 25.30 38 LYS B N 1
ATOM 2351 C CA . LYS B 1 38 ? 23.936 46.611 34.941 1.00 26.50 38 LYS B CA 1
ATOM 2352 C C . LYS B 1 38 ? 23.287 47.925 35.352 1.00 26.34 38 LYS B C 1
ATOM 2353 O O . LYS B 1 38 ? 23.969 48.870 35.744 1.00 31.16 38 LYS B O 1
ATOM 2359 N N . GLU B 1 39 ? 21.961 47.983 35.260 1.00 20.89 39 GLU B N 1
ATOM 2360 C CA . GLU B 1 39 ? 21.240 49.190 35.642 1.00 23.21 39 GLU B CA 1
ATOM 2361 C C . GLU B 1 39 ? 21.140 49.293 37.161 1.00 19.43 39 GLU B C 1
ATOM 2362 O O . GLU B 1 39 ? 21.237 50.383 37.726 1.00 17.17 39 GLU B O 1
ATOM 2368 N N . PHE B 1 40 ? 20.941 48.157 37.821 1.00 18.89 40 PHE B N 1
ATOM 2369 C CA . PHE B 1 40 ? 20.837 48.150 39.277 1.00 19.60 40 PHE B CA 1
ATOM 2370 C C . PHE B 1 40 ? 22.175 48.611 39.859 1.00 21.67 40 PHE B C 1
ATOM 2371 O O . PHE B 1 40 ? 22.216 49.449 40.767 1.00 19.42 40 PHE B O 1
ATOM 2379 N N . ASN B 1 41 ? 23.263 48.070 39.313 1.00 20.96 41 ASN B N 1
ATOM 2380 C CA . ASN B 1 41 ? 24.610 48.425 39.749 1.00 24.05 41 ASN B CA 1
ATOM 2381 C C . ASN B 1 41 ? 24.849 49.922 39.588 1.00 23.85 41 ASN B C 1
ATOM 2382 O O . ASN B 1 41 ? 25.394 50.575 40.482 1.00 25.11 41 ASN B O 1
ATOM 2387 N N . ALA B 1 42 ? 24.446 50.458 38.439 1.00 25.12 42 ALA B N 1
ATOM 2388 C CA . ALA B 1 42 ? 24.606 51.883 38.157 1.00 23.79 42 ALA B CA 1
ATOM 2389 C C . ALA B 1 42 ? 23.810 52.717 39.158 1.00 20.09 42 ALA B C 1
ATOM 2390 O O . ALA B 1 42 ? 24.253 53.789 39.578 1.00 22.58 42 ALA B O 1
ATOM 2392 N N . ALA B 1 43 ? 22.632 52.223 39.533 1.00 17.84 43 ALA B N 1
ATOM 2393 C CA . ALA B 1 43 ? 21.778 52.924 40.490 1.00 16.42 43 ALA B CA 1
ATOM 2394 C C . ALA B 1 43 ? 22.472 52.997 41.848 1.00 19.67 43 ALA B C 1
ATOM 2395 O O . ALA B 1 43 ? 22.467 54.040 42.504 1.00 20.65 43 ALA B O 1
ATOM 2397 N N . ILE B 1 44 ? 23.065 51.883 42.267 1.00 17.41 44 ILE B N 1
ATOM 2398 C CA . ILE B 1 44 ? 23.775 51.826 43.542 1.00 16.01 44 ILE B CA 1
ATOM 2399 C C . ILE B 1 44 ? 24.928 52.831 43.545 1.00 15.42 44 ILE B C 1
ATOM 2400 O O . ILE B 1 44 ? 25.083 53.596 44.500 1.00 19.27 44 ILE B O 1
ATOM 2405 N N . ASP B 1 45 ? 25.730 52.834 42.478 1.00 15.42 45 ASP B N 1
ATOM 2406 C CA . ASP B 1 45 ? 26.844 53.773 42.371 1.00 18.52 45 ASP B CA 1
ATOM 2407 C C . ASP B 1 45 ? 26.340 55.217 42.419 1.00 19.88 45 ASP B C 1
ATOM 2408 O O . ASP B 1 45 ? 26.899 56.052 43.128 1.00 24.74 45 ASP B O 1
ATOM 2413 N N . ASP B 1 46 ? 25.285 55.513 41.664 1.00 24.04 46 ASP B N 1
ATOM 2414 C CA . ASP B 1 46 ? 24.728 56.865 41.651 1.00 23.36 46 ASP B CA 1
ATOM 2415 C C . ASP B 1 46 ? 24.267 57.288 43.045 1.00 20.74 46 ASP B C 1
ATOM 2416 O O . ASP B 1 46 ? 24.585 58.385 43.510 1.00 23.26 46 ASP B O 1
ATOM 2421 N N . ILE B 1 47 ? 23.515 56.417 43.709 1.00 18.79 47 ILE B N 1
ATOM 2422 C CA . ILE B 1 47 ? 23.015 56.718 45.046 1.00 19.33 47 ILE B CA 1
ATOM 2423 C C . ILE B 1 47 ? 24.167 56.915 46.030 1.00 21.39 47 ILE B C 1
ATOM 2424 O O . ILE B 1 47 ? 24.115 57.806 46.885 1.00 19.12 47 ILE B O 1
ATOM 2429 N N . ARG B 1 48 ? 25.204 56.088 45.900 1.00 19.05 48 ARG B N 1
ATOM 2430 C CA . ARG B 1 48 ? 26.379 56.184 46.764 1.00 15.75 48 ARG B CA 1
ATOM 2431 C C . ARG B 1 48 ? 26.991 57.575 46.702 1.00 16.40 48 ARG B C 1
ATOM 2432 O O . ARG B 1 48 ? 27.366 58.142 47.727 1.00 18.51 48 ARG B O 1
ATOM 2440 N N . PHE B 1 49 ? 27.108 58.115 45.494 1.00 20.41 49 PHE B N 1
ATOM 2441 C CA . PHE B 1 49 ? 27.702 59.436 45.322 1.00 26.05 49 PHE B CA 1
ATOM 2442 C C . PHE B 1 49 ? 26.726 60.597 45.524 1.00 28.67 49 PHE B C 1
ATOM 2443 O O . PHE B 1 49 ? 27.034 61.740 45.180 1.00 32.00 49 PHE B O 1
ATOM 2451 N N . ASP B 1 50 ? 25.560 60.304 46.093 1.00 24.93 50 ASP B N 1
ATOM 2452 C CA . ASP B 1 50 ? 24.551 61.330 46.361 1.00 25.65 50 ASP B CA 1
ATOM 2453 C C . ASP B 1 50 ? 24.421 61.468 47.880 1.00 24.80 50 ASP B C 1
ATOM 2454 O O . ASP B 1 50 ? 23.638 60.758 48.509 1.00 25.99 50 ASP B O 1
ATOM 2459 N N . PRO B 1 51 ? 25.176 62.402 48.481 1.00 22.91 51 PRO B N 1
ATOM 2460 C CA . PRO B 1 51 ? 25.166 62.645 49.925 1.00 25.97 51 PRO B CA 1
ATOM 2461 C C . PRO B 1 51 ? 23.799 62.977 50.513 1.00 30.01 51 PRO B C 1
ATOM 2462 O O . PRO B 1 51 ? 23.653 63.062 51.733 1.00 27.67 51 PRO B O 1
ATOM 2466 N N . ASP B 1 52 ? 22.802 63.161 49.655 1.00 24.87 52 ASP B N 1
ATOM 2467 C CA . ASP B 1 52 ? 21.461 63.482 50.129 1.00 29.06 52 ASP B CA 1
ATOM 2468 C C . ASP B 1 52 ? 20.643 62.233 50.430 1.00 28.57 52 ASP B C 1
ATOM 2469 O O . ASP B 1 52 ? 19.722 62.275 51.241 1.00 32.93 52 ASP B O 1
ATOM 2474 N N . ILE B 1 53 ? 20.973 61.123 49.778 1.00 22.85 53 ILE B N 1
ATOM 2475 C CA . ILE B 1 53 ? 20.230 59.891 50.003 1.00 25.51 53 ILE B CA 1
ATOM 2476 C C . ILE B 1 53 ? 20.709 59.139 51.244 1.00 24.28 53 ILE B C 1
ATOM 2477 O O . ILE B 1 53 ? 21.887 58.805 51.383 1.00 21.92 53 ILE B O 1
ATOM 2482 N N . LYS B 1 54 ? 19.763 58.880 52.138 1.00 23.64 54 LYS B N 1
ATOM 2483 C CA . LYS B 1 54 ? 20.018 58.196 53.398 1.00 22.83 54 LYS B CA 1
ATOM 2484 C C . LYS B 1 54 ? 19.411 56.795 53.435 1.00 25.22 54 LYS B C 1
ATOM 2485 O O . LYS B 1 54 ? 19.906 55.903 54.129 1.00 22.08 54 LYS B O 1
ATOM 2491 N N . VAL B 1 55 ? 18.322 56.608 52.701 1.00 22.37 55 VAL B N 1
ATOM 2492 C CA . VAL B 1 55 ? 17.657 55.318 52.677 1.00 21.35 55 VAL B CA 1
ATOM 2493 C C . VAL B 1 55 ? 17.295 54.966 51.255 1.00 20.66 55 VAL B C 1
ATOM 2494 O O . VAL B 1 55 ? 17.029 55.846 50.441 1.00 27.20 55 VAL B O 1
ATOM 2498 N N . VAL B 1 56 ? 17.298 53.673 50.959 1.00 24.34 56 VAL B N 1
ATOM 2499 C CA . VAL B 1 56 ? 16.952 53.184 49.633 1.00 19.67 56 VAL B CA 1
ATOM 2500 C C . VAL B 1 56 ? 15.916 52.078 49.765 1.00 25.40 56 VAL B C 1
ATOM 2501 O O . VAL B 1 56 ? 16.111 51.111 50.507 1.00 27.35 56 VAL B O 1
ATOM 2505 N N . ILE B 1 57 ? 14.804 52.229 49.058 1.00 24.79 57 ILE B N 1
ATOM 2506 C CA . ILE B 1 57 ? 13.758 51.221 49.088 1.00 20.52 57 ILE B CA 1
ATOM 2507 C C . ILE B 1 57 ? 13.675 50.576 47.720 1.00 23.05 57 ILE B C 1
ATOM 2508 O O . ILE B 1 57 ? 13.607 51.266 46.706 1.00 22.10 57 ILE B O 1
ATOM 2513 N N . VAL B 1 58 ? 13.702 49.251 47.696 1.00 23.19 58 VAL B N 1
ATOM 2514 C CA . VAL B 1 58 ? 13.596 48.519 46.446 1.00 25.53 58 VAL B CA 1
ATOM 2515 C C . VAL B 1 58 ? 12.182 47.953 46.398 1.00 27.53 58 VAL B C 1
ATOM 2516 O O . VAL B 1 58 ? 11.799 47.152 47.249 1.00 26.33 58 VAL B O 1
ATOM 2528 N N . SER B 1 60 ? 8.599 46.836 43.662 1.00 37.14 60 SER B N 1
ATOM 2529 C CA . SER B 1 60 ? 8.178 46.418 42.335 1.00 35.28 60 SER B CA 1
ATOM 2530 C C . SER B 1 60 ? 6.939 47.136 41.831 1.00 36.87 60 SER B C 1
ATOM 2531 O O . SER B 1 60 ? 6.027 47.436 42.601 1.00 38.40 60 SER B O 1
ATOM 2534 N N . ASP B 1 61 ? 6.919 47.420 40.532 1.00 32.56 61 ASP B N 1
ATOM 2535 C CA . ASP B 1 61 ? 5.768 48.071 39.927 1.00 34.66 61 ASP B CA 1
ATOM 2536 C C . ASP B 1 61 ? 4.850 46.973 39.399 1.00 36.05 61 ASP B C 1
ATOM 2537 O O . ASP B 1 61 ? 3.721 47.235 38.993 1.00 38.65 61 ASP B O 1
ATOM 2542 N N . VAL B 1 62 ? 5.350 45.740 39.407 1.00 37.84 62 VAL B N 1
ATOM 2543 C CA . VAL B 1 62 ? 4.572 44.597 38.953 1.00 40.01 62 VAL B CA 1
ATOM 2544 C C . VAL B 1 62 ? 3.708 44.129 40.124 1.00 48.86 62 VAL B C 1
ATOM 2545 O O . VAL B 1 62 ? 4.198 43.938 41.237 1.00 49.02 62 VAL B O 1
ATOM 2549 N N . PRO B 1 63 ? 2.405 43.930 39.876 1.00 59.95 63 PRO B N 1
ATOM 2550 C CA . PRO B 1 63 ? 1.399 43.498 40.851 1.00 60.59 63 PRO B CA 1
ATOM 2551 C C . PRO B 1 63 ? 1.680 42.299 41.754 1.00 57.17 63 PRO B C 1
ATOM 2552 O O . PRO B 1 63 ? 1.750 42.440 42.976 1.00 60.07 63 PRO B O 1
ATOM 2556 N N . LYS B 1 64 ? 1.837 41.125 41.154 1.00 53.42 64 LYS B N 1
ATOM 2557 C CA . LYS B 1 64 ? 2.038 39.901 41.920 1.00 50.13 64 LYS B CA 1
ATOM 2558 C C . LYS B 1 64 ? 3.468 39.386 42.075 1.00 44.28 64 LYS B C 1
ATOM 2559 O O . LYS B 1 64 ? 3.672 38.267 42.538 1.00 40.68 64 LYS B O 1
ATOM 2565 N N . PHE B 1 65 ? 4.454 40.188 41.693 1.00 39.60 65 PHE B N 1
ATOM 2566 C CA . PHE B 1 65 ? 5.846 39.765 41.821 1.00 35.28 65 PHE B CA 1
ATOM 2567 C C . PHE B 1 65 ? 6.788 40.879 42.245 1.00 33.05 65 PHE B C 1
ATOM 2568 O O . PHE B 1 65 ? 6.654 42.024 41.806 1.00 30.31 65 PHE B O 1
ATOM 2576 N N . PHE B 1 66 ? 7.735 40.538 43.113 1.00 30.23 66 PHE B N 1
ATOM 2577 C CA . PHE B 1 66 ? 8.760 41.489 43.505 1.00 25.86 66 PHE B CA 1
ATOM 2578 C C . PHE B 1 66 ? 9.776 41.135 42.434 1.00 22.64 66 PHE B C 1
ATOM 2579 O O . PHE B 1 66 ? 10.275 41.996 41.715 1.00 28.45 66 PHE B O 1
ATOM 2587 N N . SER B 1 67 ? 10.034 39.836 42.318 1.00 19.56 67 SER B N 1
ATOM 2588 C CA . SER B 1 67 ? 10.946 39.287 41.322 1.00 22.52 67 SER B CA 1
ATOM 2589 C C . SER B 1 67 ? 10.960 37.772 41.437 1.00 24.40 67 SER B C 1
ATOM 2590 O O . SER B 1 67 ? 11.017 37.226 42.539 1.00 27.42 67 SER B O 1
ATOM 2593 N N . ALA B 1 68 ? 10.914 37.096 40.295 1.00 26.56 68 ALA B N 1
ATOM 2594 C CA . ALA B 1 68 ? 10.913 35.638 40.262 1.00 26.05 68 ALA B CA 1
ATOM 2595 C C . ALA B 1 68 ? 12.303 35.069 39.993 1.00 26.78 68 ALA B C 1
ATOM 2596 O O . ALA B 1 68 ? 12.465 33.858 39.838 1.00 29.57 68 ALA B O 1
ATOM 2598 N N . GLY B 1 69 ? 13.305 35.941 39.934 1.00 25.23 69 GLY B N 1
ATOM 2599 C CA . GLY B 1 69 ? 14.658 35.474 39.696 1.00 21.50 69 GLY B CA 1
ATOM 2600 C C . GLY B 1 69 ? 15.191 35.736 38.301 1.00 26.92 69 GLY B C 1
ATOM 2601 O O . GLY B 1 69 ? 14.697 36.599 37.575 1.00 23.60 69 GLY B O 1
ATOM 2602 N N . ALA B 1 70 ? 16.217 34.982 37.927 1.00 24.87 70 ALA B N 1
ATOM 2603 C CA . ALA B 1 70 ? 16.834 35.130 36.620 1.00 26.91 70 ALA B CA 1
ATOM 2604 C C . ALA B 1 70 ? 15.902 34.633 35.522 1.00 28.70 70 ALA B C 1
ATOM 2605 O O . ALA B 1 70 ? 15.204 33.632 35.696 1.00 28.28 70 ALA B O 1
ATOM 2607 N N . ASP B 1 71 ? 15.888 35.339 34.395 1.00 33.20 71 ASP B N 1
ATOM 2608 C CA . ASP B 1 71 ? 15.059 34.945 33.261 1.00 33.96 71 ASP B CA 1
ATOM 2609 C C . ASP B 1 71 ? 15.630 33.645 32.707 1.00 30.45 71 ASP B C 1
ATOM 2610 O O . ASP B 1 71 ? 16.766 33.605 32.242 1.00 24.26 71 ASP B O 1
ATOM 2615 N N . ILE B 1 72 ? 14.836 32.582 32.766 1.00 35.02 72 ILE B N 1
ATOM 2616 C CA . ILE B 1 72 ? 15.266 31.271 32.302 1.00 40.25 72 ILE B CA 1
ATOM 2617 C C . ILE B 1 72 ? 15.548 31.210 30.802 1.00 43.96 72 ILE B C 1
ATOM 2618 O O . ILE B 1 72 ? 16.380 30.422 30.357 1.00 43.12 72 ILE B O 1
ATOM 2623 N N . ASN B 1 73 ? 14.855 32.034 30.023 1.00 49.29 73 ASN B N 1
ATOM 2624 C CA . ASN B 1 73 ? 15.065 32.054 28.579 1.00 56.75 73 ASN B CA 1
ATOM 2625 C C . ASN B 1 73 ? 16.438 32.645 28.280 1.00 58.34 73 ASN B C 1
ATOM 2626 O O . ASN B 1 73 ? 17.227 32.078 27.522 1.00 59.01 73 ASN B O 1
ATOM 2631 N N . PHE B 1 74 ? 16.711 33.791 28.890 1.00 56.99 74 PHE B N 1
ATOM 2632 C CA . PHE B 1 74 ? 17.980 34.485 28.726 1.00 57.74 74 PHE B CA 1
ATOM 2633 C C . PHE B 1 74 ? 19.132 33.607 29.208 1.00 59.85 74 PHE B C 1
ATOM 2634 O O . PHE B 1 74 ? 20.246 33.687 28.694 1.00 61.34 74 PHE B O 1
ATOM 2642 N N . LEU B 1 75 ? 18.845 32.764 30.195 1.00 62.67 75 LEU B N 1
ATOM 2643 C CA . LEU B 1 75 ? 19.846 31.883 30.786 1.00 65.49 75 LEU B CA 1
ATOM 2644 C C . LEU B 1 75 ? 20.222 30.681 29.920 1.00 68.91 75 LEU B C 1
ATOM 2645 O O . LEU B 1 75 ? 21.393 30.493 29.590 1.00 70.62 75 LEU B O 1
ATOM 2650 N N . ARG B 1 76 ? 19.232 29.866 29.562 1.00 70.95 76 ARG B N 1
ATOM 2651 C CA . ARG B 1 76 ? 19.466 28.677 28.745 1.00 71.33 76 ARG B CA 1
ATOM 2652 C C . ARG B 1 76 ? 20.393 28.957 27.571 1.00 69.01 76 ARG B C 1
ATOM 2653 O O . ARG B 1 76 ? 21.248 28.139 27.231 1.00 69.01 76 ARG B O 1
ATOM 2661 N N . SER B 1 77 ? 20.209 30.117 26.954 1.00 66.16 77 SER B N 1
ATOM 2662 C CA . SER B 1 77 ? 21.015 30.533 25.812 1.00 64.29 77 SER B CA 1
ATOM 2663 C C . SER B 1 77 ? 22.511 30.613 26.126 1.00 59.97 77 SER B C 1
ATOM 2664 O O . SER B 1 77 ? 23.353 30.248 25.303 1.00 57.49 77 SER B O 1
ATOM 2667 N N . ALA B 1 78 ? 22.826 31.083 27.327 1.00 55.40 78 ALA B N 1
ATOM 2668 C CA . ALA B 1 78 ? 24.203 31.266 27.769 1.00 49.41 78 ALA B CA 1
ATOM 2669 C C . ALA B 1 78 ? 25.103 30.035 27.833 1.00 47.10 78 ALA B C 1
ATOM 2670 O O . ALA B 1 78 ? 24.663 28.925 28.128 1.00 46.54 78 ALA B O 1
ATOM 2672 N N . ASP B 1 79 ? 26.382 30.270 27.560 1.00 45.80 79 ASP B N 1
ATOM 2673 C CA . ASP B 1 79 ? 27.420 29.247 27.605 1.00 44.62 79 ASP B CA 1
ATOM 2674 C C . ASP B 1 79 ? 27.847 29.159 29.076 1.00 42.07 79 ASP B C 1
ATOM 2675 O O . ASP B 1 79 ? 27.748 30.142 29.809 1.00 30.85 79 ASP B O 1
ATOM 2680 N N . PRO B 1 80 ? 28.322 27.985 29.526 1.00 41.77 80 PRO B N 1
ATOM 2681 C CA . PRO B 1 80 ? 28.747 27.826 30.921 1.00 40.07 80 PRO B CA 1
ATOM 2682 C C . PRO B 1 80 ? 29.679 28.929 31.420 1.00 38.82 80 PRO B C 1
ATOM 2683 O O . PRO B 1 80 ? 29.515 29.430 32.532 1.00 37.08 80 PRO B O 1
ATOM 2687 N N . ARG B 1 81 ? 30.650 29.311 30.596 1.00 34.09 81 ARG B N 1
ATOM 2688 C CA . ARG B 1 81 ? 31.587 30.355 30.983 1.00 31.30 81 ARG B CA 1
ATOM 2689 C C . ARG B 1 81 ? 30.926 31.728 31.087 1.00 31.04 81 ARG B C 1
ATOM 2690 O O . ARG B 1 81 ? 31.345 32.557 31.894 1.00 29.89 81 ARG B O 1
ATOM 2698 N N . PHE B 1 82 ? 29.889 31.967 30.288 1.00 25.64 82 PHE B N 1
ATOM 2699 C CA . PHE B 1 82 ? 29.179 33.241 30.344 1.00 20.02 82 PHE B CA 1
ATOM 2700 C C . PHE B 1 82 ? 28.374 33.281 31.639 1.00 26.12 82 PHE B C 1
ATOM 2701 O O . PHE B 1 82 ? 28.297 34.314 32.309 1.00 23.16 82 PHE B O 1
ATOM 2709 N N . LYS B 1 83 ? 27.756 32.150 31.973 1.00 27.05 83 LYS B N 1
ATOM 2710 C CA . LYS B 1 83 ? 26.949 32.040 33.184 1.00 29.01 83 LYS B CA 1
ATOM 2711 C C . LYS B 1 83 ? 27.788 32.367 34.415 1.00 26.47 83 LYS B C 1
ATOM 2712 O O . LYS B 1 83 ? 27.327 33.059 35.325 1.00 26.23 83 LYS B O 1
ATOM 2718 N N . THR B 1 84 ? 29.020 31.868 34.438 1.00 20.32 84 THR B N 1
ATOM 2719 C CA . THR B 1 84 ? 29.909 32.132 35.560 1.00 21.07 84 THR B CA 1
ATOM 2720 C C . THR B 1 84 ? 30.059 33.639 35.736 1.00 21.73 84 THR B C 1
ATOM 2721 O O . THR B 1 84 ? 29.801 34.184 36.816 1.00 23.58 84 THR B O 1
ATOM 2725 N N . GLN B 1 85 ? 30.466 34.311 34.665 1.00 19.78 85 GLN B N 1
ATOM 2726 C CA . GLN B 1 85 ? 30.655 35.759 34.696 1.00 21.70 85 GLN B CA 1
ATOM 2727 C C . GLN B 1 85 ? 29.351 36.504 34.952 1.00 20.16 85 GLN B C 1
ATOM 2728 O O . GLN B 1 85 ? 29.341 37.540 35.614 1.00 22.22 85 GLN B O 1
ATOM 2734 N N . PHE B 1 86 ? 28.253 35.977 34.425 1.00 19.98 86 PHE B N 1
ATOM 2735 C CA . PHE B 1 86 ? 26.954 36.596 34.634 1.00 22.51 86 PHE B CA 1
ATOM 2736 C C . PHE B 1 86 ? 26.667 36.570 36.133 1.00 22.21 86 PHE B C 1
ATOM 2737 O O . PHE B 1 86 ? 26.313 37.594 36.726 1.00 21.43 86 PHE B O 1
ATOM 2745 N N . CYS B 1 87 ? 26.833 35.398 36.741 1.00 17.08 87 CYS B N 1
ATOM 2746 C CA . CYS B 1 87 ? 26.596 35.243 38.178 1.00 20.45 87 CYS B CA 1
ATOM 2747 C C . CYS B 1 87 ? 27.567 36.077 39.004 1.00 18.17 87 CYS B C 1
ATOM 2748 O O . CYS B 1 87 ? 27.168 36.750 39.957 1.00 16.65 87 CYS B O 1
ATOM 2751 N N . LEU B 1 88 ? 28.844 36.022 38.635 1.00 20.89 88 LEU B N 1
ATOM 2752 C CA . LEU B 1 88 ? 29.873 36.770 39.346 1.00 20.71 88 LEU B CA 1
ATOM 2753 C C . LEU B 1 88 ? 29.511 38.247 39.424 1.00 22.56 88 LEU B C 1
ATOM 2754 O O . LEU B 1 88 ? 29.606 38.853 40.491 1.00 21.48 88 LEU B O 1
ATOM 2759 N N . PHE B 1 89 ? 29.091 38.823 38.298 1.00 16.19 89 PHE B N 1
ATOM 2760 C CA . PHE B 1 89 ? 28.723 40.235 38.276 1.00 17.66 89 PHE B CA 1
ATOM 2761 C C . PHE B 1 89 ? 27.512 40.518 39.163 1.00 22.11 89 PHE B C 1
ATOM 2762 O O . PHE B 1 89 ? 27.498 41.498 39.917 1.00 24.21 89 PHE B O 1
ATOM 2770 N N . CYS B 1 90 ? 26.488 39.674 39.068 1.00 21.46 90 CYS B N 1
ATOM 2771 C CA . CYS B 1 90 ? 25.297 39.865 39.885 1.00 21.29 90 CYS B CA 1
ATOM 2772 C C . CYS B 1 90 ? 25.681 39.834 41.363 1.00 21.08 90 CYS B C 1
ATOM 2773 O O . CYS B 1 90 ? 25.286 40.708 42.130 1.00 23.06 90 CYS B O 1
ATOM 2776 N N . ASN B 1 91 ? 26.461 38.830 41.756 1.00 21.76 91 ASN B N 1
ATOM 2777 C CA . ASN B 1 91 ? 26.898 38.703 43.143 1.00 20.03 91 ASN B CA 1
ATOM 2778 C C . ASN B 1 91 ? 27.652 39.932 43.626 1.00 18.40 91 ASN B C 1
ATOM 2779 O O . ASN B 1 91 ? 27.382 40.457 44.712 1.00 16.41 91 ASN B O 1
ATOM 2784 N N . GLU B 1 92 ? 28.601 40.394 42.822 1.00 13.39 92 GLU B N 1
ATOM 2785 C CA . GLU B 1 92 ? 29.359 41.566 43.205 1.00 16.77 92 GLU B CA 1
ATOM 2786 C C . GLU B 1 92 ? 28.417 42.763 43.339 1.00 17.67 92 GLU B C 1
ATOM 2787 O O . GLU B 1 92 ? 28.579 43.581 44.242 1.00 17.37 92 GLU B O 1
ATOM 2793 N N . THR B 1 93 ? 27.416 42.865 42.465 1.00 12.55 93 THR B N 1
ATOM 2794 C CA . THR B 1 93 ? 26.495 43.991 42.571 1.00 16.93 93 THR B CA 1
ATOM 2795 C C . THR B 1 93 ? 25.748 43.956 43.909 1.00 18.31 93 THR B C 1
ATOM 2796 O O . THR B 1 93 ? 25.623 44.982 44.586 1.00 15.45 93 THR B O 1
ATOM 2800 N N . LEU B 1 94 ? 25.269 42.777 44.297 1.00 12.09 94 LEU B N 1
ATOM 2801 C CA . LEU B 1 94 ? 24.549 42.637 45.561 1.00 12.11 94 LEU B CA 1
ATOM 2802 C C . LEU B 1 94 ? 25.466 42.862 46.762 1.00 14.39 94 LEU B C 1
ATOM 2803 O O . LEU B 1 94 ? 25.019 43.333 47.810 1.00 19.57 94 LEU B O 1
ATOM 2808 N N . ASP B 1 95 ? 26.747 42.532 46.614 1.00 13.48 95 ASP B N 1
ATOM 2809 C CA . ASP B 1 95 ? 27.704 42.713 47.704 1.00 12.92 95 ASP B CA 1
ATOM 2810 C C . ASP B 1 95 ? 27.880 44.195 48.029 1.00 14.83 95 ASP B C 1
ATOM 2811 O O . ASP B 1 95 ? 28.104 44.566 49.180 1.00 15.01 95 ASP B O 1
ATOM 2816 N N . LYS B 1 96 ? 27.783 45.037 47.005 1.00 18.67 96 LYS B N 1
ATOM 2817 C CA . LYS B 1 96 ? 27.960 46.477 47.171 1.00 21.46 96 LYS B CA 1
ATOM 2818 C C . LYS B 1 96 ? 26.964 47.125 48.121 1.00 18.70 96 LYS B C 1
ATOM 2819 O O . LYS B 1 96 ? 27.242 48.183 48.682 1.00 22.01 96 LYS B O 1
ATOM 2825 N N . ILE B 1 97 ? 25.810 46.495 48.312 1.00 16.74 97 ILE B N 1
ATOM 2826 C CA . ILE B 1 97 ? 24.794 47.047 49.201 1.00 14.35 97 ILE B CA 1
ATOM 2827 C C . ILE B 1 97 ? 25.269 47.109 50.653 1.00 13.16 97 ILE B C 1
ATOM 2828 O O . ILE B 1 97 ? 25.099 48.125 51.318 1.00 14.66 97 ILE B O 1
ATOM 2833 N N . ALA B 1 98 ? 25.873 46.029 51.137 1.00 14.56 98 ALA B N 1
ATOM 2834 C CA . ALA B 1 98 ? 26.371 45.984 52.511 1.00 11.08 98 ALA B CA 1
ATOM 2835 C C . ALA B 1 98 ? 27.505 46.976 52.776 1.00 15.56 98 ALA B C 1
ATOM 2836 O O . ALA B 1 98 ? 27.840 47.235 53.934 1.00 9.97 98 ALA B O 1
ATOM 2838 N N . ARG B 1 99 ? 28.094 47.535 51.718 1.00 13.69 99 ARG B N 1
ATOM 2839 C CA . ARG B 1 99 ? 29.196 48.486 51.891 1.00 14.32 99 ARG B CA 1
ATOM 2840 C C . ARG B 1 99 ? 28.766 49.941 51.685 1.00 19.14 99 ARG B C 1
ATOM 2841 O O . ARG B 1 99 ? 29.526 50.864 51.989 1.00 14.64 99 ARG B O 1
ATOM 2849 N N . SER B 1 100 ? 27.550 50.135 51.176 1.00 16.66 100 SER B N 1
ATOM 2850 C CA . SER B 1 100 ? 27.007 51.467 50.897 1.00 16.99 100 SER B CA 1
ATOM 2851 C C . SER B 1 100 ? 26.502 52.173 52.154 1.00 19.17 100 SER B C 1
ATOM 2852 O O . SER B 1 100 ? 26.007 51.533 53.073 1.00 22.64 100 SER B O 1
ATOM 2855 N N . PRO B 1 101 ? 26.609 53.511 52.203 1.00 18.07 101 PRO B N 1
ATOM 2856 C CA . PRO B 1 101 ? 26.157 54.281 53.369 1.00 18.88 101 PRO B CA 1
ATOM 2857 C C . PRO B 1 101 ? 24.658 54.235 53.658 1.00 21.84 101 PRO B C 1
ATOM 2858 O O . PRO B 1 101 ? 24.241 54.335 54.815 1.00 24.72 101 PRO B O 1
ATOM 2862 N N . GLN B 1 102 ? 23.851 54.080 52.615 1.00 20.74 102 GLN B N 1
ATOM 2863 C CA . GLN B 1 102 ? 22.403 54.031 52.784 1.00 19.36 102 GLN B CA 1
ATOM 2864 C C . GLN B 1 102 ? 21.911 52.709 53.372 1.00 20.52 102 GLN B C 1
ATOM 2865 O O . GLN B 1 102 ? 22.556 51.674 53.230 1.00 20.77 102 GLN B O 1
ATOM 2871 N N . VAL B 1 103 ? 20.758 52.757 54.030 1.00 20.51 103 VAL B N 1
ATOM 2872 C CA . VAL B 1 103 ? 20.135 51.559 54.576 1.00 19.94 103 VAL B CA 1
ATOM 2873 C C . VAL B 1 103 ? 19.198 51.068 53.476 1.00 21.15 103 VAL B C 1
ATOM 2874 O O . VAL B 1 103 ? 18.310 51.804 53.044 1.00 23.15 103 VAL B O 1
ATOM 2878 N N . TYR B 1 104 ? 19.401 49.844 53.003 1.00 19.31 104 TYR B N 1
ATOM 2879 C CA . TYR B 1 104 ? 18.548 49.307 51.952 1.00 18.94 104 TYR B CA 1
ATOM 2880 C C . TYR B 1 104 ? 17.392 48.485 52.503 1.00 21.58 104 TYR B C 1
ATOM 2881 O O . TYR B 1 104 ? 17.588 47.571 53.305 1.00 23.65 104 TYR B O 1
ATOM 2890 N N . ILE B 1 105 ? 16.185 48.819 52.058 1.00 25.10 105 ILE B N 1
ATOM 2891 C CA . ILE B 1 105 ? 14.977 48.128 52.490 1.00 20.24 105 ILE B CA 1
ATOM 2892 C C . ILE B 1 105 ? 14.245 47.541 51.293 1.00 21.37 105 ILE B C 1
ATOM 2893 O O . ILE B 1 105 ? 13.845 48.272 50.385 1.00 21.93 105 ILE B O 1
ATOM 2898 N N . ALA B 1 106 ? 14.076 46.224 51.287 1.00 19.37 106 ALA B N 1
ATOM 2899 C CA . ALA B 1 106 ? 13.373 45.561 50.195 1.00 22.53 106 ALA B CA 1
ATOM 2900 C C . ALA B 1 106 ? 11.883 45.529 50.534 1.00 23.20 106 ALA B C 1
ATOM 2901 O O . ALA B 1 106 ? 11.489 44.951 51.544 1.00 20.34 106 ALA B O 1
ATOM 2903 N N . CYS B 1 107 ? 11.065 46.165 49.697 1.00 23.59 107 CYS B N 1
ATOM 2904 C CA . CYS B 1 107 ? 9.619 46.202 49.913 1.00 23.35 107 CYS B CA 1
ATOM 2905 C C . CYS B 1 107 ? 8.992 45.048 49.128 1.00 26.13 107 CYS B C 1
ATOM 2906 O O . CYS B 1 107 ? 8.842 45.120 47.906 1.00 19.38 107 CYS B O 1
ATOM 2909 N N . LEU B 1 108 ? 8.626 43.986 49.841 1.00 22.41 108 LEU B N 1
ATOM 2910 C CA . LEU B 1 108 ? 8.057 42.803 49.212 1.00 27.52 108 LEU B CA 1
ATOM 2911 C C . LEU B 1 108 ? 6.530 42.770 49.199 1.00 30.91 108 LEU B C 1
ATOM 2912 O O . LEU B 1 108 ? 5.893 42.426 50.195 1.00 29.11 108 LEU B O 1
ATOM 2917 N N . GLU B 1 109 ? 5.949 43.119 48.055 1.00 32.32 109 GLU B N 1
ATOM 2918 C CA . GLU B 1 109 ? 4.499 43.126 47.909 1.00 33.55 109 GLU B CA 1
ATOM 2919 C C . GLU B 1 109 ? 4.018 41.970 47.047 1.00 29.35 109 GLU B C 1
ATOM 2920 O O . GLU B 1 109 ? 2.820 41.721 46.949 1.00 32.19 109 GLU B O 1
ATOM 2926 N N . GLY B 1 110 ? 4.959 41.268 46.424 1.00 26.15 110 GLY B N 1
ATOM 2927 C CA . GLY B 1 110 ? 4.606 40.143 45.582 1.00 24.82 110 GLY B CA 1
ATOM 2928 C C . GLY B 1 110 ? 5.526 38.964 45.822 1.00 29.82 110 GLY B C 1
ATOM 2929 O O . GLY B 1 110 ? 6.284 38.948 46.794 1.00 25.04 110 GLY B O 1
ATOM 2930 N N . HIS B 1 111 ? 5.465 37.968 44.944 1.00 28.32 111 HIS B N 1
ATOM 2931 C CA . HIS B 1 111 ? 6.316 36.799 45.090 1.00 29.30 111 HIS B CA 1
ATOM 2932 C C . HIS B 1 111 ? 7.793 37.191 45.061 1.00 28.87 111 HIS B C 1
ATOM 2933 O O . HIS B 1 111 ? 8.219 38.036 44.270 1.00 26.65 111 HIS B O 1
ATOM 2940 N N . THR B 1 112 ? 8.560 36.572 45.951 1.00 28.40 112 THR B N 1
ATOM 2941 C CA . THR B 1 112 ? 9.989 36.826 46.081 1.00 26.54 112 THR B CA 1
ATOM 2942 C C . THR B 1 112 ? 10.654 35.455 46.142 1.00 22.25 112 THR B C 1
ATOM 2943 O O . THR B 1 112 ? 10.817 34.876 47.214 1.00 18.36 112 THR B O 1
ATOM 2947 N N . VAL B 1 113 ? 11.030 34.943 44.975 1.00 23.38 113 VAL B N 1
ATOM 2948 C CA . VAL B 1 113 ? 11.627 33.622 44.870 1.00 20.61 113 VAL B CA 1
ATOM 2949 C C . VAL B 1 113 ? 12.888 33.606 44.018 1.00 21.14 113 VAL B C 1
ATOM 2950 O O . VAL B 1 113 ? 13.064 34.449 43.143 1.00 23.64 113 VAL B O 1
ATOM 2954 N N . GLY B 1 114 ? 13.755 32.631 44.275 1.00 20.04 114 GLY B N 1
ATOM 2955 C CA . GLY B 1 114 ? 14.995 32.517 43.527 1.00 21.04 114 GLY B CA 1
ATOM 2956 C C . GLY B 1 114 ? 15.795 33.805 43.561 1.00 20.77 114 GLY B C 1
ATOM 2957 O O . GLY B 1 114 ? 15.918 34.436 44.610 1.00 18.78 114 GLY B O 1
ATOM 2958 N N . GLY B 1 115 ? 16.330 34.196 42.407 1.00 16.53 115 GLY B N 1
ATOM 2959 C CA . GLY B 1 115 ? 17.108 35.415 42.314 1.00 17.95 115 GLY B CA 1
ATOM 2960 C C . GLY B 1 115 ? 16.390 36.595 42.934 1.00 20.87 115 GLY B C 1
ATOM 2961 O O . GLY B 1 115 ? 17.020 37.572 43.337 1.00 17.50 115 GLY B O 1
ATOM 2962 N N . GLY B 1 116 ? 15.064 36.507 43.001 1.00 17.05 116 GLY B N 1
ATOM 2963 C CA . GLY B 1 116 ? 14.278 37.574 43.591 1.00 16.17 116 GLY B CA 1
ATOM 2964 C C . GLY B 1 116 ? 14.517 37.655 45.088 1.00 16.28 116 GLY B C 1
ATOM 2965 O O . GLY B 1 116 ? 14.649 38.748 45.645 1.00 17.91 116 GLY B O 1
ATOM 2966 N N . LEU B 1 117 ? 14.557 36.502 45.752 1.00 14.07 117 LEU B N 1
ATOM 2967 C CA . LEU B 1 117 ? 14.816 36.493 47.186 1.00 18.36 117 LEU B CA 1
ATOM 2968 C C . LEU B 1 117 ? 16.300 36.788 47.424 1.00 17.54 117 LEU B C 1
ATOM 2969 O O . LEU B 1 117 ? 16.664 37.441 48.402 1.00 25.07 117 LEU B O 1
ATOM 2974 N N . GLU B 1 118 ? 17.157 36.316 46.523 1.00 18.24 118 GLU B N 1
ATOM 2975 C CA . GLU B 1 118 ? 18.586 36.561 46.668 1.00 21.79 118 GLU B CA 1
ATOM 2976 C C . GLU B 1 118 ? 18.880 38.052 46.654 1.00 22.98 118 GLU B C 1
ATOM 2977 O O . GLU B 1 118 ? 19.785 38.514 47.349 1.00 24.97 118 GLU B O 1
ATOM 2991 N N . ALA B 1 120 ? 16.621 40.402 47.577 1.00 14.84 120 ALA B N 1
ATOM 2992 C CA . ALA B 1 120 ? 16.056 40.879 48.829 1.00 17.43 120 ALA B CA 1
ATOM 2993 C C . ALA B 1 120 ? 16.996 40.569 49.996 1.00 16.97 120 ALA B C 1
ATOM 2994 O O . ALA B 1 120 ? 17.150 41.384 50.909 1.00 18.07 120 ALA B O 1
ATOM 2996 N N . LEU B 1 121 ? 17.625 39.396 49.959 1.00 14.46 121 LEU B N 1
ATOM 2997 C CA . LEU B 1 121 ? 18.541 38.981 51.023 1.00 16.38 121 LEU B CA 1
ATOM 2998 C C . LEU B 1 121 ? 19.758 39.893 51.181 1.00 20.34 121 LEU B C 1
ATOM 2999 O O . LEU B 1 121 ? 20.243 40.104 52.300 1.00 23.47 121 LEU B O 1
ATOM 3004 N N . ALA B 1 122 ? 20.249 40.434 50.067 1.00 17.99 122 ALA B N 1
ATOM 3005 C CA . ALA B 1 122 ? 21.413 41.315 50.096 1.00 15.67 122 ALA B CA 1
ATOM 3006 C C . ALA B 1 122 ? 21.076 42.684 50.685 1.00 17.60 122 ALA B C 1
ATOM 3007 O O . ALA B 1 122 ? 21.973 43.454 51.030 1.00 15.90 122 ALA B O 1
ATOM 3009 N N . CYS B 1 123 ? 19.783 42.988 50.789 1.00 16.20 123 CYS B N 1
ATOM 3010 C CA . CYS B 1 123 ? 19.335 44.254 51.365 1.00 13.71 123 CYS B CA 1
ATOM 3011 C C . CYS B 1 123 ? 19.426 44.122 52.884 1.00 17.63 123 CYS B C 1
ATOM 3012 O O . CYS B 1 123 ? 19.425 43.008 53.406 1.00 18.21 123 CYS B O 1
ATOM 3015 N N . ASP B 1 124 ? 19.487 45.255 53.583 1.00 16.61 124 ASP B N 1
ATOM 3016 C CA . ASP B 1 124 ? 19.596 45.279 55.043 1.00 15.81 124 ASP B CA 1
ATOM 3017 C C . ASP B 1 124 ? 18.314 44.884 55.781 1.00 22.09 124 ASP B C 1
ATOM 3018 O O . ASP B 1 124 ? 18.364 44.278 56.858 1.00 18.41 124 ASP B O 1
ATOM 3023 N N . LEU B 1 125 ? 17.171 45.254 55.218 1.00 23.52 125 LEU B N 1
ATOM 3024 C CA . LEU B 1 125 ? 15.885 44.935 55.825 1.00 22.10 125 LEU B CA 1
ATOM 3025 C C . LEU B 1 125 ? 14.913 44.441 54.762 1.00 22.50 125 LEU B C 1
ATOM 3026 O O . LEU B 1 125 ? 15.079 44.722 53.579 1.00 23.70 125 LEU B O 1
ATOM 3031 N N . ARG B 1 126 ? 13.901 43.701 55.201 1.00 19.27 126 ARG B N 1
ATOM 3032 C CA . ARG B 1 126 ? 12.882 43.163 54.312 1.00 21.78 126 ARG B CA 1
ATOM 3033 C C . ARG B 1 126 ? 11.508 43.286 54.983 1.00 23.92 126 ARG B C 1
ATOM 3034 O O . ARG B 1 126 ? 11.289 42.742 56.068 1.00 22.38 126 ARG B O 1
ATOM 3042 N N . PHE B 1 127 ? 10.607 44.037 54.352 1.00 22.97 127 PHE B N 1
ATOM 3043 C CA . PHE B 1 127 ? 9.245 44.222 54.856 1.00 22.26 127 PHE B CA 1
ATOM 3044 C C . PHE B 1 127 ? 8.338 43.592 53.803 1.00 23.75 127 PHE B C 1
ATOM 3045 O O . PHE B 1 127 ? 8.487 43.872 52.613 1.00 26.79 127 PHE B O 1
ATOM 3061 N N . GLY B 1 129 ? 4.163 42.117 52.651 1.00 28.28 129 GLY B N 1
ATOM 3062 C CA . GLY B 1 129 ? 2.729 42.191 52.896 1.00 25.73 129 GLY B CA 1
ATOM 3063 C C . GLY B 1 129 ? 2.104 40.847 53.226 1.00 24.68 129 GLY B C 1
ATOM 3064 O O . GLY B 1 129 ? 2.535 39.816 52.703 1.00 22.27 129 GLY B O 1
ATOM 3065 N N . ASP B 1 130 ? 1.077 40.852 54.074 1.00 27.45 130 ASP B N 1
ATOM 3066 C CA . ASP B 1 130 ? 0.415 39.608 54.476 1.00 30.46 130 ASP B CA 1
ATOM 3067 C C . ASP B 1 130 ? -0.252 38.822 53.350 1.00 33.14 130 ASP B C 1
ATOM 3068 O O . ASP B 1 130 ? -0.685 37.689 53.555 1.00 32.56 130 ASP B O 1
ATOM 3073 N N . GLU B 1 131 ? -0.346 39.414 52.164 1.00 31.09 131 GLU B N 1
ATOM 3074 C CA . GLU B 1 131 ? -0.941 38.717 51.029 1.00 37.76 131 GLU B CA 1
ATOM 3075 C C . GLU B 1 131 ? -0.006 38.866 49.839 1.00 38.34 131 GLU B C 1
ATOM 3076 O O . GLU B 1 131 ? -0.441 38.896 48.687 1.00 43.35 131 GLU B O 1
ATOM 3082 N N . ALA B 1 132 ? 1.286 38.954 50.135 1.00 37.53 132 ALA B N 1
ATOM 3083 C CA . ALA B 1 132 ? 2.307 39.122 49.108 1.00 36.36 132 ALA B CA 1
ATOM 3084 C C . ALA B 1 132 ? 2.598 37.851 48.323 1.00 32.21 132 ALA B C 1
ATOM 3085 O O . ALA B 1 132 ? 3.203 37.907 47.256 1.00 33.09 132 ALA B O 1
ATOM 3087 N N . GLY B 1 133 ? 2.179 36.705 48.847 1.00 28.79 133 GLY B N 1
ATOM 3088 C CA . GLY B 1 133 ? 2.425 35.461 48.139 1.00 26.74 133 GLY B CA 1
ATOM 3089 C C . GLY B 1 133 ? 3.481 34.557 48.750 1.00 30.77 133 GLY B C 1
ATOM 3090 O O . GLY B 1 133 ? 3.528 34.378 49.965 1.00 31.74 133 GLY B O 1
ATOM 3091 N N . LYS B 1 134 ? 4.338 33.993 47.900 1.00 32.63 134 LYS B N 1
ATOM 3092 C CA . LYS B 1 134 ? 5.385 33.072 48.341 1.00 32.65 134 LYS B CA 1
ATOM 3093 C C . LYS B 1 134 ? 6.800 33.659 48.395 1.00 32.78 134 LYS B C 1
ATOM 3094 O O . LYS B 1 134 ? 7.091 34.680 47.766 1.00 25.08 134 LYS B O 1
ATOM 3100 N N . ILE B 1 135 ? 7.672 32.997 49.155 1.00 28.17 135 ILE B N 1
ATOM 3101 C CA . ILE B 1 135 ? 9.066 33.416 49.291 1.00 26.08 135 ILE B CA 1
ATOM 3102 C C . ILE B 1 135 ? 9.961 32.203 49.563 1.00 26.58 135 ILE B C 1
ATOM 3103 O O . ILE B 1 135 ? 9.657 31.372 50.422 1.00 22.67 135 ILE B O 1
ATOM 3108 N N . GLY B 1 136 ? 11.058 32.099 48.813 1.00 21.70 136 GLY B N 1
ATOM 3109 C CA . GLY B 1 136 ? 11.966 30.977 48.977 1.00 19.19 136 GLY B CA 1
ATOM 3110 C C . GLY B 1 136 ? 12.932 30.831 47.815 1.00 21.68 136 GLY B C 1
ATOM 3111 O O . GLY B 1 136 ? 13.110 31.764 47.028 1.00 26.28 136 GLY B O 1
ATOM 3112 N N . LEU B 1 137 ? 13.557 29.663 47.697 1.00 22.06 137 LEU B N 1
ATOM 3113 C CA . LEU B 1 137 ? 14.523 29.417 46.624 1.00 21.99 137 LEU B CA 1
ATOM 3114 C C . LEU B 1 137 ? 14.233 28.096 45.923 1.00 23.47 137 LEU B C 1
ATOM 3115 O O . LEU B 1 137 ? 14.699 27.038 46.346 1.00 22.16 137 LEU B O 1
ATOM 3120 N N . PRO B 1 138 ? 13.462 28.143 44.827 1.00 24.89 138 PRO B N 1
ATOM 3121 C CA . PRO B 1 138 ? 13.116 26.932 44.084 1.00 23.26 138 PRO B CA 1
ATOM 3122 C C . PRO B 1 138 ? 14.107 26.508 42.998 1.00 26.12 138 PRO B C 1
ATOM 3123 O O . PRO B 1 138 ? 13.801 25.631 42.193 1.00 20.70 138 PRO B O 1
ATOM 3127 N N . GLU B 1 139 ? 15.294 27.114 42.987 1.00 26.41 139 GLU B N 1
ATOM 3128 C CA . GLU B 1 139 ? 16.314 26.794 41.985 1.00 22.42 139 GLU B CA 1
ATOM 3129 C C . GLU B 1 139 ? 16.583 25.302 41.810 1.00 20.25 139 GLU B C 1
ATOM 3130 O O . GLU B 1 139 ? 16.899 24.849 40.712 1.00 21.97 139 GLU B O 1
ATOM 3136 N N . VAL B 1 140 ? 16.474 24.543 42.893 1.00 21.44 140 VAL B N 1
ATOM 3137 C CA . VAL B 1 140 ? 16.721 23.103 42.847 1.00 20.95 140 VAL B CA 1
ATOM 3138 C C . VAL B 1 140 ? 15.806 22.390 41.841 1.00 26.10 140 VAL B C 1
ATOM 3139 O O . VAL B 1 140 ? 16.211 21.416 41.202 1.00 22.95 140 VAL B O 1
ATOM 3143 N N . SER B 1 141 ? 14.577 22.879 41.697 1.00 25.82 141 SER B N 1
ATOM 3144 C CA . SER B 1 141 ? 13.629 22.267 40.774 1.00 32.07 141 SER B CA 1
ATOM 3145 C C . SER B 1 141 ? 14.090 22.421 39.330 1.00 35.12 141 SER B C 1
ATOM 3146 O O . SER B 1 141 ? 13.463 21.891 38.416 1.00 37.92 141 SER B O 1
ATOM 3149 N N . LEU B 1 142 ? 15.187 23.148 39.132 1.00 33.05 142 LEU B N 1
ATOM 3150 C CA . LEU B 1 142 ? 15.739 23.370 37.798 1.00 29.21 142 LEU B CA 1
ATOM 3151 C C . LEU B 1 142 ? 17.055 22.625 37.612 1.00 27.68 142 LEU B C 1
ATOM 3152 O O . LEU B 1 142 ? 17.616 22.601 36.517 1.00 24.12 142 LEU B O 1
ATOM 3157 N N . GLY B 1 143 ? 17.552 22.022 38.684 1.00 26.78 143 GLY B N 1
ATOM 3158 C CA . GLY B 1 143 ? 18.806 21.301 38.592 1.00 26.49 143 GLY B CA 1
ATOM 3159 C C . GLY B 1 143 ? 20.010 22.166 38.926 1.00 25.72 143 GLY B C 1
ATOM 3160 O O . GLY B 1 143 ? 21.144 21.780 38.642 1.00 26.76 143 GLY B O 1
ATOM 3161 N N . VAL B 1 144 ? 19.761 23.342 39.503 1.00 20.47 144 VAL B N 1
ATOM 3162 C CA . VAL B 1 144 ? 20.830 24.260 39.908 1.00 22.65 144 VAL B CA 1
ATOM 3163 C C . VAL B 1 144 ? 20.525 24.811 41.301 1.00 20.55 144 VAL B C 1
ATOM 3164 O O . VAL B 1 144 ? 19.486 24.502 41.877 1.00 21.74 144 VAL B O 1
ATOM 3168 N N . LEU B 1 145 ? 21.426 25.621 41.850 1.00 21.79 145 LEU B N 1
ATOM 3169 C CA . LEU B 1 145 ? 21.204 26.174 43.183 1.00 19.03 145 LEU B CA 1
ATOM 3170 C C . LEU B 1 145 ? 21.110 27.689 43.172 1.00 24.54 145 LEU B C 1
ATOM 3171 O O . LEU B 1 145 ? 21.325 28.325 42.139 1.00 24.67 145 LEU B O 1
ATOM 3176 N N . ALA B 1 146 ? 20.764 28.262 44.323 1.00 22.20 146 ALA B N 1
ATOM 3177 C CA . ALA B 1 146 ? 20.671 29.708 44.453 1.00 23.02 146 ALA B CA 1
ATOM 3178 C C . ALA B 1 146 ? 22.114 30.206 44.408 1.00 25.06 146 ALA B C 1
ATOM 3179 O O . ALA B 1 146 ? 22.723 30.477 45.444 1.00 23.84 146 ALA B O 1
ATOM 3181 N N . GLY B 1 147 ? 22.643 30.311 43.191 1.00 25.09 147 GLY B N 1
ATOM 3182 C CA . GLY B 1 147 ? 24.018 30.722 42.983 1.00 27.42 147 GLY B CA 1
ATOM 3183 C C . GLY B 1 147 ? 24.382 32.188 43.100 1.00 28.45 147 GLY B C 1
ATOM 3184 O O . GLY B 1 147 ? 25.532 32.551 42.849 1.00 34.39 147 GLY B O 1
ATOM 3185 N N . THR B 1 148 ? 23.433 33.046 43.451 1.00 24.80 148 THR B N 1
ATOM 3186 C CA . THR B 1 148 ? 23.777 34.450 43.599 1.00 24.45 148 THR B CA 1
ATOM 3187 C C . THR B 1 148 ? 23.623 34.880 45.063 1.00 22.57 148 THR B C 1
ATOM 3188 O O . THR B 1 148 ? 22.913 35.831 45.398 1.00 24.61 148 THR B O 1
ATOM 3192 N N . GLY B 1 149 ? 24.314 34.139 45.930 1.00 19.81 149 GLY B N 1
ATOM 3193 C CA . GLY B 1 149 ? 24.311 34.419 47.355 1.00 21.76 149 GLY B CA 1
ATOM 3194 C C . GLY B 1 149 ? 23.219 33.759 48.171 1.00 20.30 149 GLY B C 1
ATOM 3195 O O . GLY B 1 149 ? 23.298 33.724 49.396 1.00 25.05 149 GLY B O 1
ATOM 3196 N N . GLY B 1 150 ? 22.202 33.237 47.496 1.00 21.41 150 GLY B N 1
ATOM 3197 C CA . GLY B 1 150 ? 21.094 32.598 48.183 1.00 13.86 150 GLY B CA 1
ATOM 3198 C C . GLY B 1 150 ? 21.431 31.574 49.250 1.00 13.04 150 GLY B C 1
ATOM 3199 O O . GLY B 1 150 ? 20.977 31.707 50.385 1.00 19.17 150 GLY B O 1
ATOM 3200 N N . THR B 1 151 ? 22.212 30.553 48.905 1.00 11.45 151 THR B N 1
ATOM 3201 C CA . THR B 1 151 ? 22.553 29.516 49.876 1.00 14.98 151 THR B CA 1
ATOM 3202 C C . THR B 1 151 ? 23.310 30.047 51.089 1.00 15.35 151 THR B C 1
ATOM 3203 O O . THR B 1 151 ? 23.088 29.584 52.211 1.00 16.37 151 THR B O 1
ATOM 3207 N N . GLN B 1 152 ? 24.192 31.021 50.866 1.00 16.14 152 GLN B N 1
ATOM 3208 C CA . GLN B 1 152 ? 24.999 31.590 51.946 1.00 11.83 152 GLN B CA 1
ATOM 3209 C C . GLN B 1 152 ? 24.296 32.638 52.806 1.00 11.80 152 GLN B C 1
ATOM 3210 O O . GLN B 1 152 ? 24.401 32.600 54.032 1.00 9.70 152 GLN B O 1
ATOM 3216 N N . ARG B 1 153 ? 23.583 33.572 52.180 1.00 11.73 153 ARG B N 1
ATOM 3217 C CA . ARG B 1 153 ? 22.886 34.601 52.945 1.00 8.88 153 ARG B CA 1
ATOM 3218 C C . ARG B 1 153 ? 21.703 34.037 53.716 1.00 14.64 153 ARG B C 1
ATOM 3219 O O . ARG B 1 153 ? 21.400 34.497 54.815 1.00 14.26 153 ARG B O 1
ATOM 3227 N N . LEU B 1 154 ? 21.037 33.035 53.154 1.00 19.28 154 LEU B N 1
ATOM 3228 C CA . LEU B 1 154 ? 19.893 32.438 53.838 1.00 18.72 154 LEU B CA 1
ATOM 3229 C C . LEU B 1 154 ? 20.375 31.678 55.076 1.00 16.80 154 LEU B C 1
ATOM 3230 O O . LEU B 1 154 ? 19.797 31.786 56.160 1.00 18.39 154 LEU B O 1
ATOM 3235 N N . ALA B 1 155 ? 21.439 30.905 54.907 1.00 13.56 155 ALA B N 1
ATOM 3236 C CA . ALA B 1 155 ? 21.991 30.141 56.010 1.00 10.02 155 ALA B CA 1
ATOM 3237 C C . ALA B 1 155 ? 22.343 31.077 57.170 1.00 12.01 155 ALA B C 1
ATOM 3238 O O . ALA B 1 155 ? 22.009 30.812 58.328 1.00 12.45 155 ALA B O 1
ATOM 3240 N N . ARG B 1 156 ? 23.003 32.184 56.853 1.00 13.37 156 ARG B N 1
ATOM 3241 C CA . ARG B 1 156 ? 23.399 33.149 57.872 1.00 15.89 156 ARG B CA 1
ATOM 3242 C C . ARG B 1 156 ? 22.215 33.898 58.477 1.00 14.66 156 ARG B C 1
ATOM 3243 O O . ARG B 1 156 ? 22.246 34.279 59.645 1.00 12.52 156 ARG B O 1
ATOM 3251 N N . LEU B 1 157 ? 21.168 34.098 57.687 1.00 15.37 157 LEU B N 1
ATOM 3252 C CA . LEU B 1 157 ? 19.994 34.813 58.169 1.00 15.38 157 LEU B CA 1
ATOM 3253 C C . LEU B 1 157 ? 19.043 33.946 58.994 1.00 15.05 157 LEU B C 1
ATOM 3254 O O . LEU B 1 157 ? 18.655 34.334 60.097 1.00 17.48 157 LEU B O 1
ATOM 3259 N N . ILE B 1 158 ? 18.667 32.775 58.479 1.00 16.33 158 ILE B N 1
ATOM 3260 C CA . ILE B 1 158 ? 17.739 31.921 59.225 1.00 17.16 158 ILE B CA 1
ATOM 3261 C C . ILE B 1 158 ? 18.320 30.665 59.872 1.00 17.29 158 ILE B C 1
ATOM 3262 O O . ILE B 1 158 ? 17.588 29.921 60.518 1.00 21.45 158 ILE B O 1
ATOM 3267 N N . GLY B 1 159 ? 19.620 30.432 59.713 1.00 12.82 159 GLY B N 1
ATOM 3268 C CA . GLY B 1 159 ? 20.230 29.248 60.295 1.00 9.81 159 GLY B CA 1
ATOM 3269 C C . GLY B 1 159 ? 20.607 28.265 59.207 1.00 11.46 159 GLY B C 1
ATOM 3270 O O . GLY B 1 159 ? 19.834 28.051 58.272 1.00 13.84 159 GLY B O 1
ATOM 3271 N N . TYR B 1 160 ? 21.773 27.638 59.320 1.00 8.64 160 TYR B N 1
ATOM 3272 C CA . TYR B 1 160 ? 22.208 26.715 58.274 1.00 14.06 160 TYR B CA 1
ATOM 3273 C C . TYR B 1 160 ? 21.335 25.481 58.026 1.00 20.02 160 TYR B C 1
ATOM 3274 O O . TYR B 1 160 ? 21.160 25.075 56.876 1.00 18.03 160 TYR B O 1
ATOM 3283 N N . SER B 1 161 ? 20.785 24.890 59.086 1.00 20.71 161 SER B N 1
ATOM 3284 C CA . SER B 1 161 ? 19.944 23.699 58.940 1.00 20.30 161 SER B CA 1
ATOM 3285 C C . SER B 1 161 ? 18.603 24.050 58.291 1.00 22.33 161 SER B C 1
ATOM 3286 O O . SER B 1 161 ? 18.133 23.352 57.385 1.00 17.15 161 SER B O 1
ATOM 3289 N N . ARG B 1 162 ? 17.983 25.126 58.763 1.00 16.91 162 ARG B N 1
ATOM 3290 C CA . ARG B 1 162 ? 16.719 25.572 58.197 1.00 21.21 162 ARG B CA 1
ATOM 3291 C C . ARG B 1 162 ? 16.895 25.997 56.737 1.00 21.85 162 ARG B C 1
ATOM 3292 O O . ARG B 1 162 ? 16.042 25.720 55.895 1.00 24.59 162 ARG B O 1
ATOM 3300 N N . ALA B 1 163 ? 18.002 26.669 56.436 1.00 17.94 163 ALA B N 1
ATOM 3301 C CA . ALA B 1 163 ? 18.259 27.101 55.068 1.00 17.29 163 ALA B CA 1
ATOM 3302 C C . ALA B 1 163 ? 18.523 25.880 54.187 1.00 13.85 163 ALA B C 1
ATOM 3303 O O . ALA B 1 163 ? 18.122 25.842 53.025 1.00 17.96 163 ALA B O 1
ATOM 3305 N N . LEU B 1 164 ? 19.194 24.880 54.746 1.00 8.92 164 LEU B N 1
ATOM 3306 C CA . LEU B 1 164 ? 19.499 23.668 53.995 1.00 13.92 164 LEU B CA 1
ATOM 3307 C C . LEU B 1 164 ? 18.196 22.968 53.615 1.00 18.15 164 LEU B C 1
ATOM 3308 O O . LEU B 1 164 ? 18.024 22.513 52.482 1.00 17.71 164 LEU B O 1
ATOM 3313 N N . ASP B 1 165 ? 17.279 22.893 54.571 1.00 15.41 165 ASP B N 1
ATOM 3314 C CA . ASP B 1 165 ? 15.988 22.267 54.344 1.00 23.28 165 ASP B CA 1
ATOM 3315 C C . ASP B 1 165 ? 15.245 22.977 53.208 1.00 26.03 165 ASP B C 1
ATOM 3316 O O . ASP B 1 165 ? 14.696 22.328 52.315 1.00 25.91 165 ASP B O 1
ATOM 3329 N N . ASN B 1 167 ? 16.554 25.044 50.809 1.00 22.77 167 ASN B N 1
ATOM 3330 C CA . ASN B 1 167 ? 17.281 24.991 49.549 1.00 24.46 167 ASN B CA 1
ATOM 3331 C C . ASN B 1 167 ? 17.188 23.668 48.787 1.00 24.69 167 ASN B C 1
ATOM 3332 O O . ASN B 1 167 ? 17.009 23.667 47.566 1.00 22.81 167 ASN B O 1
ATOM 3337 N N . ILE B 1 168 ? 17.294 22.546 49.493 1.00 19.41 168 ILE B N 1
ATOM 3338 C CA . ILE B 1 168 ? 17.238 21.248 48.829 1.00 21.72 168 ILE B CA 1
ATOM 3339 C C . ILE B 1 168 ? 15.848 20.803 48.355 1.00 25.31 168 ILE B C 1
ATOM 3340 O O . ILE B 1 168 ? 15.743 19.984 47.445 1.00 26.59 168 ILE B O 1
ATOM 3345 N N . THR B 1 169 ? 14.789 21.330 48.964 1.00 20.74 169 THR B N 1
ATOM 3346 C CA . THR B 1 169 ? 13.435 20.960 48.560 1.00 27.73 169 THR B CA 1
ATOM 3347 C C . THR B 1 169 ? 12.859 22.009 47.615 1.00 31.87 169 THR B C 1
ATOM 3348 O O . THR B 1 169 ? 11.933 21.730 46.854 1.00 28.84 169 THR B O 1
ATOM 3352 N N . GLY B 1 170 ? 13.410 23.217 47.671 1.00 29.48 170 GLY B N 1
ATOM 3353 C CA . GLY B 1 170 ? 12.927 24.283 46.816 1.00 30.49 170 GLY B CA 1
ATOM 3354 C C . GLY B 1 170 ? 11.550 24.760 47.233 1.00 32.22 170 GLY B C 1
ATOM 3355 O O . GLY B 1 170 ? 10.893 25.500 46.502 1.00 32.69 170 GLY B O 1
ATOM 3356 N N . GLU B 1 171 ? 11.111 24.339 48.415 1.00 36.55 171 GLU B N 1
ATOM 3357 C CA . GLU B 1 171 ? 9.803 24.730 48.933 1.00 37.01 171 GLU B CA 1
ATOM 3358 C C . GLU B 1 171 ? 9.766 26.211 49.288 1.00 34.56 171 GLU B C 1
ATOM 3359 O O . GLU B 1 171 ? 10.709 26.739 49.872 1.00 34.46 171 GLU B O 1
ATOM 3365 N N . THR B 1 172 ? 8.675 26.879 48.929 1.00 34.38 172 THR B N 1
ATOM 3366 C CA . THR B 1 172 ? 8.514 28.292 49.240 1.00 28.93 172 THR B CA 1
ATOM 3367 C C . THR B 1 172 ? 7.568 28.398 50.428 1.00 29.28 172 THR B C 1
ATOM 3368 O O . THR B 1 172 ? 6.799 27.477 50.695 1.00 31.99 172 THR B O 1
ATOM 3372 N N . ILE B 1 173 ? 7.630 29.514 51.147 1.00 29.99 173 ILE B N 1
ATOM 3373 C CA . ILE B 1 173 ? 6.783 29.704 52.316 1.00 25.72 173 ILE B CA 1
ATOM 3374 C C . ILE B 1 173 ? 5.990 31.003 52.243 1.00 28.51 173 ILE B C 1
ATOM 3375 O O . ILE B 1 173 ? 6.227 31.842 51.367 1.00 24.76 173 ILE B O 1
ATOM 3380 N N . THR B 1 174 ? 5.052 31.156 53.176 1.00 23.97 174 THR B N 1
ATOM 3381 C CA . THR B 1 174 ? 4.198 32.337 53.254 1.00 27.22 174 THR B CA 1
ATOM 3382 C C . THR B 1 174 ? 4.927 33.470 53.968 1.00 27.38 174 THR B C 1
ATOM 3383 O O . THR B 1 174 ? 5.977 33.259 54.577 1.00 29.27 174 THR B O 1
ATOM 3387 N N . PRO B 1 175 ? 4.375 34.692 53.903 1.00 28.72 175 PRO B N 1
ATOM 3388 C CA . PRO B 1 175 ? 4.996 35.843 54.562 1.00 26.98 175 PRO B CA 1
ATOM 3389 C C . PRO B 1 175 ? 5.020 35.663 56.077 1.00 30.16 175 PRO B C 1
ATOM 3390 O O . PRO B 1 175 ? 6.003 36.008 56.738 1.00 25.89 175 PRO B O 1
ATOM 3394 N N . GLN B 1 176 ? 3.930 35.125 56.622 1.00 29.37 176 GLN B N 1
ATOM 3395 C CA . GLN B 1 176 ? 3.823 34.903 58.063 1.00 30.97 176 GLN B CA 1
ATOM 3396 C C . GLN B 1 176 ? 4.914 33.950 58.555 1.00 27.95 176 GLN B C 1
ATOM 3397 O O . GLN B 1 176 ? 5.511 34.163 59.614 1.00 25.64 176 GLN B O 1
ATOM 3403 N N . GLU B 1 177 ? 5.166 32.902 57.777 1.00 23.97 177 GLU B N 1
ATOM 3404 C CA . GLU B 1 177 ? 6.185 31.913 58.108 1.00 26.13 177 GLU B CA 1
ATOM 3405 C C . GLU B 1 177 ? 7.577 32.518 57.979 1.00 27.33 177 GLU B C 1
ATOM 3406 O O . GLU B 1 177 ? 8.486 32.174 58.733 1.00 27.15 177 GLU B O 1
ATOM 3412 N N . ALA B 1 178 ? 7.741 33.414 57.013 1.00 26.92 178 ALA B N 1
ATOM 3413 C CA . ALA B 1 178 ? 9.020 34.071 56.802 1.00 27.18 178 ALA B CA 1
ATOM 3414 C C . ALA B 1 178 ? 9.352 34.917 58.025 1.00 24.99 178 ALA B C 1
ATOM 3415 O O . ALA B 1 178 ? 10.486 34.924 58.500 1.00 26.82 178 ALA B O 1
ATOM 3417 N N . LEU B 1 179 ? 8.351 35.621 58.538 1.00 23.39 179 LEU B N 1
ATOM 3418 C CA . LEU B 1 179 ? 8.534 36.474 59.707 1.00 25.82 179 LEU B CA 1
ATOM 3419 C C . LEU B 1 179 ? 8.960 35.649 60.918 1.00 28.66 179 LEU B C 1
ATOM 3420 O O . LEU B 1 179 ? 9.836 36.051 61.689 1.00 26.57 179 LEU B O 1
ATOM 3425 N N . GLU B 1 180 ? 8.332 34.489 61.071 1.00 27.73 180 GLU B N 1
ATOM 3426 C CA . GLU B 1 180 ? 8.610 33.594 62.184 1.00 29.69 180 GLU B CA 1
ATOM 3427 C C . GLU B 1 180 ? 10.043 33.062 62.202 1.00 23.74 180 GLU B C 1
ATOM 3428 O O . GLU B 1 180 ? 10.639 32.920 63.270 1.00 23.59 180 GLU B O 1
ATOM 3434 N N . ILE B 1 181 ? 10.603 32.768 61.031 1.00 19.60 181 ILE B N 1
ATOM 3435 C CA . ILE B 1 181 ? 11.970 32.258 60.982 1.00 20.22 181 ILE B CA 1
ATOM 3436 C C . ILE B 1 181 ? 13.001 33.368 60.787 1.00 19.74 181 ILE B C 1
ATOM 3437 O O . ILE B 1 181 ? 14.188 33.097 60.637 1.00 18.70 181 ILE B O 1
ATOM 3442 N N . GLY B 1 182 ? 12.542 34.616 60.802 1.00 16.82 182 GLY B N 1
ATOM 3443 C CA . GLY B 1 182 ? 13.445 35.741 60.635 1.00 16.85 182 GLY B CA 1
ATOM 3444 C C . GLY B 1 182 ? 13.863 36.005 59.197 1.00 22.75 182 GLY B C 1
ATOM 3445 O O . GLY B 1 182 ? 14.849 36.702 58.954 1.00 21.51 182 GLY B O 1
ATOM 3446 N N . LEU B 1 183 ? 13.121 35.454 58.240 1.00 17.19 183 LEU B N 1
ATOM 3447 C CA . LEU B 1 183 ? 13.432 35.653 56.831 1.00 18.75 183 LEU B CA 1
ATOM 3448 C C . LEU B 1 183 ? 13.121 37.102 56.465 1.00 19.97 183 LEU B C 1
ATOM 3449 O O . LEU B 1 183 ? 13.754 37.678 55.585 1.00 14.80 183 LEU B O 1
ATOM 3454 N N . VAL B 1 184 ? 12.127 37.682 57.132 1.00 19.83 184 VAL B N 1
ATOM 3455 C CA . VAL B 1 184 ? 11.767 39.076 56.898 1.00 19.37 184 VAL B CA 1
ATOM 3456 C C . VAL B 1 184 ? 11.690 39.780 58.246 1.00 21.59 184 VAL B C 1
ATOM 3457 O O . VAL B 1 184 ? 11.558 39.131 59.282 1.00 20.74 184 VAL B O 1
ATOM 3461 N N . ASN B 1 185 ? 11.781 41.104 58.227 1.00 22.05 185 ASN B N 1
ATOM 3462 C CA . ASN B 1 185 ? 11.744 41.900 59.447 1.00 23.48 185 ASN B CA 1
ATOM 3463 C C . ASN B 1 185 ? 10.342 42.345 59.844 1.00 25.63 185 ASN B C 1
ATOM 3464 O O . ASN B 1 185 ? 10.075 42.590 61.020 1.00 28.04 185 ASN B O 1
ATOM 3469 N N . ARG B 1 186 ? 9.456 42.471 58.863 1.00 23.78 186 ARG B N 1
ATOM 3470 C CA . ARG B 1 186 ? 8.090 42.902 59.126 1.00 25.56 186 ARG B CA 1
ATOM 3471 C C . ARG B 1 186 ? 7.112 42.302 58.133 1.00 28.23 186 ARG B C 1
ATOM 3472 O O . ARG B 1 186 ? 7.490 41.847 57.053 1.00 30.13 186 ARG B O 1
ATOM 3480 N N . VAL B 1 187 ? 5.847 42.305 58.529 1.00 28.23 187 VAL B N 1
ATOM 3481 C CA . VAL B 1 187 ? 4.756 41.836 57.694 1.00 25.59 187 VAL B CA 1
ATOM 3482 C C . VAL B 1 187 ? 3.651 42.845 57.946 1.00 28.68 187 VAL B C 1
ATOM 3483 O O . VAL B 1 187 ? 3.147 42.967 59.063 1.00 26.74 187 VAL B O 1
ATOM 3487 N N . PHE B 1 188 ? 3.309 43.595 56.907 1.00 27.59 188 PHE B N 1
ATOM 3488 C CA . PHE B 1 188 ? 2.285 44.621 57.008 1.00 29.28 188 PHE B CA 1
ATOM 3489 C C . PHE B 1 188 ? 1.042 44.240 56.222 1.00 28.10 188 PHE B C 1
ATOM 3490 O O . PHE B 1 188 ? 1.088 43.385 55.332 1.00 26.55 188 PHE B O 1
ATOM 3498 N N . PRO B 1 189 ? -0.099 44.864 56.556 1.00 28.47 189 PRO B N 1
ATOM 3499 C CA . PRO B 1 189 ? -1.328 44.560 55.824 1.00 28.89 189 PRO B CA 1
ATOM 3500 C C . PRO B 1 189 ? -1.008 44.941 54.385 1.00 30.52 189 PRO B C 1
ATOM 3501 O O . PRO B 1 189 ? -0.494 46.033 54.138 1.00 29.36 189 PRO B O 1
ATOM 3505 N N . GLN B 1 190 ? -1.283 44.044 53.446 1.00 29.60 190 GLN B N 1
ATOM 3506 C CA . GLN B 1 190 ? -0.997 44.298 52.038 1.00 31.36 190 GLN B CA 1
ATOM 3507 C C . GLN B 1 190 ? -1.218 45.751 51.610 1.00 36.01 190 GLN B C 1
ATOM 3508 O O . GLN B 1 190 ? -0.279 46.436 51.206 1.00 36.92 190 GLN B O 1
ATOM 3514 N N . ALA B 1 191 ? -2.456 46.221 51.717 1.00 37.85 191 ALA B N 1
ATOM 3515 C CA . ALA B 1 191 ? -2.817 47.580 51.315 1.00 36.73 191 ALA B CA 1
ATOM 3516 C C . ALA B 1 191 ? -1.938 48.706 51.855 1.00 38.22 191 ALA B C 1
ATOM 3517 O O . ALA B 1 191 ? -1.812 49.754 51.219 1.00 35.65 191 ALA B O 1
ATOM 3519 N N . GLU B 1 192 ? -1.331 48.508 53.019 1.00 39.52 192 GLU B N 1
ATOM 3520 C CA . GLU B 1 192 ? -0.494 49.553 53.598 1.00 41.32 192 GLU B CA 1
ATOM 3521 C C . GLU B 1 192 ? 0.995 49.210 53.717 1.00 38.70 192 GLU B C 1
ATOM 3522 O O . GLU B 1 192 ? 1.723 49.827 54.499 1.00 37.68 192 GLU B O 1
ATOM 3528 N N . THR B 1 193 ? 1.447 48.244 52.923 1.00 31.85 193 THR B N 1
ATOM 3529 C CA . THR B 1 193 ? 2.844 47.829 52.941 1.00 32.54 193 THR B CA 1
ATOM 3530 C C . THR B 1 193 ? 3.795 48.932 52.476 1.00 34.34 193 THR B C 1
ATOM 3531 O O . THR B 1 193 ? 4.795 49.213 53.142 1.00 31.78 193 THR B O 1
ATOM 3535 N N . ARG B 1 194 ? 3.493 49.552 51.337 1.00 32.75 194 ARG B N 1
ATOM 3536 C CA . ARG B 1 194 ? 4.333 50.629 50.822 1.00 30.53 194 ARG B CA 1
ATOM 3537 C C . ARG B 1 194 ? 4.292 51.816 51.766 1.00 32.27 194 ARG B C 1
ATOM 3538 O O . ARG B 1 194 ? 5.320 52.424 52.066 1.00 31.06 194 ARG B O 1
ATOM 3546 N N . GLU B 1 195 ? 3.089 52.144 52.222 1.00 35.14 195 GLU B N 1
ATOM 3547 C CA . GLU B 1 195 ? 2.877 53.259 53.134 1.00 38.56 195 GLU B CA 1
ATOM 3548 C C . GLU B 1 195 ? 3.677 53.087 54.420 1.00 34.98 195 GLU B C 1
ATOM 3549 O O . GLU B 1 195 ? 4.417 53.983 54.825 1.00 27.69 195 GLU B O 1
ATOM 3555 N N . ARG B 1 196 ? 3.520 51.933 55.061 1.00 33.99 196 ARG B N 1
ATOM 3556 C CA . ARG B 1 196 ? 4.226 51.661 56.304 1.00 36.77 196 ARG B CA 1
ATOM 3557 C C . ARG B 1 196 ? 5.729 51.531 56.087 1.00 31.69 196 ARG B C 1
ATOM 3558 O O . ARG B 1 196 ? 6.515 51.875 56.967 1.00 31.33 196 ARG B O 1
ATOM 3566 N N . THR B 1 197 ? 6.130 51.045 54.916 1.00 26.50 197 THR B N 1
ATOM 3567 C CA . THR B 1 197 ? 7.552 50.919 54.616 1.00 28.47 197 THR B CA 1
ATOM 3568 C C . THR B 1 197 ? 8.145 52.320 54.480 1.00 27.83 197 THR B C 1
ATOM 3569 O O . THR B 1 197 ? 9.226 52.597 55.000 1.00 29.15 197 THR B O 1
ATOM 3573 N N . ARG B 1 198 ? 7.426 53.201 53.788 1.00 27.29 198 ARG B N 1
ATOM 3574 C CA . ARG B 1 198 ? 7.871 54.578 53.590 1.00 26.76 198 ARG B CA 1
ATOM 3575 C C . ARG B 1 198 ? 7.886 55.355 54.901 1.00 29.37 198 ARG B C 1
ATOM 3576 O O . ARG B 1 198 ? 8.647 56.310 55.059 1.00 28.18 198 ARG B O 1
ATOM 3584 N N . GLU B 1 199 ? 7.042 54.954 55.845 1.00 25.93 199 GLU B N 1
ATOM 3585 C CA . GLU B 1 199 ? 7.020 55.629 57.138 1.00 33.97 199 GLU B CA 1
ATOM 3586 C C . GLU B 1 199 ? 8.321 55.286 57.864 1.00 30.79 199 GLU B C 1
ATOM 3587 O O . GLU B 1 199 ? 8.990 56.156 58.432 1.00 23.14 199 GLU B O 1
ATOM 3593 N N . TYR B 1 200 ? 8.674 54.005 57.831 1.00 29.22 200 TYR B N 1
ATOM 3594 C CA . TYR B 1 200 ? 9.892 53.527 58.470 1.00 28.39 200 TYR B CA 1
ATOM 3595 C C . TYR B 1 200 ? 11.086 54.279 57.888 1.00 23.56 200 TYR B C 1
ATOM 3596 O O . TYR B 1 200 ? 11.898 54.842 58.626 1.00 27.00 200 TYR B O 1
ATOM 3605 N N . ALA B 1 201 ? 11.173 54.296 56.562 1.00 22.71 201 ALA B N 1
ATOM 3606 C CA . ALA B 1 201 ? 12.252 54.985 55.861 1.00 24.63 201 ALA B CA 1
ATOM 3607 C C . ALA B 1 201 ? 12.278 56.464 56.220 1.00 27.75 201 ALA B C 1
ATOM 3608 O O . ALA B 1 201 ? 13.341 57.047 56.451 1.00 28.91 201 ALA B O 1
ATOM 3610 N N . ARG B 1 202 ? 11.095 57.064 56.258 1.00 29.58 202 ARG B N 1
ATOM 3611 C CA . ARG B 1 202 ? 10.960 58.478 56.570 1.00 29.79 202 ARG B CA 1
ATOM 3612 C C . ARG B 1 202 ? 11.513 58.770 57.958 1.00 28.28 202 ARG B C 1
ATOM 3613 O O . ARG B 1 202 ? 12.244 59.745 58.149 1.00 29.84 202 ARG B O 1
ATOM 3621 N N . LYS B 1 203 ? 11.169 57.930 58.931 1.00 24.87 203 LYS B N 1
ATOM 3622 C CA . LYS B 1 203 ? 11.671 58.132 60.285 1.00 27.70 203 LYS B CA 1
ATOM 3623 C C . LYS B 1 203 ? 13.192 58.012 60.294 1.00 27.43 203 LYS B C 1
ATOM 3624 O O . LYS B 1 203 ? 13.864 58.674 61.079 1.00 29.10 203 LYS B O 1
ATOM 3630 N N . LEU B 1 204 ? 13.734 57.172 59.416 1.00 20.54 204 LEU B N 1
ATOM 3631 C CA . LEU B 1 204 ? 15.184 57.015 59.339 1.00 23.87 204 LEU B CA 1
ATOM 3632 C C . LEU B 1 204 ? 15.813 58.291 58.783 1.00 24.62 204 LEU B C 1
ATOM 3633 O O . LEU B 1 204 ? 16.683 58.896 59.415 1.00 21.55 204 LEU B O 1
ATOM 3638 N N . ALA B 1 205 ? 15.350 58.705 57.606 1.00 24.12 205 ALA B N 1
ATOM 3639 C CA . ALA B 1 205 ? 15.868 59.899 56.946 1.00 24.99 205 ALA B CA 1
ATOM 3640 C C . ALA B 1 205 ? 15.807 61.168 57.800 1.00 25.76 205 ALA B C 1
ATOM 3641 O O . ALA B 1 205 ? 16.594 62.090 57.601 1.00 23.08 205 ALA B O 1
ATOM 3643 N N . ASN B 1 206 ? 14.885 61.217 58.755 1.00 27.49 206 ASN B N 1
ATOM 3644 C CA . ASN B 1 206 ? 14.749 62.405 59.596 1.00 32.50 206 ASN B CA 1
ATOM 3645 C C . ASN B 1 206 ? 15.500 62.358 60.922 1.00 32.61 206 ASN B C 1
ATOM 3646 O O . ASN B 1 206 ? 15.371 63.268 61.740 1.00 29.12 206 ASN B O 1
ATOM 3651 N N . SER B 1 207 ? 16.287 61.307 61.136 1.00 29.78 207 SER B N 1
ATOM 3652 C CA . SER B 1 207 ? 17.046 61.176 62.377 1.00 23.19 207 SER B CA 1
ATOM 3653 C C . SER B 1 207 ? 18.530 61.461 62.141 1.00 24.64 207 SER B C 1
ATOM 3654 O O . SER B 1 207 ? 18.904 62.049 61.122 1.00 17.74 207 SER B O 1
ATOM 3657 N N . ALA B 1 208 ? 19.364 61.065 63.101 1.00 20.91 208 ALA B N 1
ATOM 3658 C CA . ALA B 1 208 ? 20.810 61.233 62.996 1.00 19.81 208 ALA B CA 1
ATOM 3659 C C . ALA B 1 208 ? 21.265 60.208 61.952 1.00 21.63 208 ALA B C 1
ATOM 3660 O O . ALA B 1 208 ? 21.685 59.101 62.293 1.00 23.77 208 ALA B O 1
ATOM 3662 N N . THR B 1 209 ? 21.179 60.592 60.681 1.00 19.55 209 THR B N 1
ATOM 3663 C CA . THR B 1 209 ? 21.512 59.708 59.572 1.00 19.22 209 THR B CA 1
ATOM 3664 C C . THR B 1 209 ? 22.953 59.225 59.453 1.00 17.11 209 THR B C 1
ATOM 3665 O O . THR B 1 209 ? 23.198 58.184 58.854 1.00 17.74 209 THR B O 1
ATOM 3669 N N . TYR B 1 210 ? 23.901 59.972 60.009 1.00 18.85 210 TYR B N 1
ATOM 3670 C CA . TYR B 1 210 ? 25.310 59.571 59.963 1.00 18.85 210 TYR B CA 1
ATOM 3671 C C . TYR B 1 210 ? 25.458 58.372 60.905 1.00 17.03 210 TYR B C 1
ATOM 3672 O O . TYR B 1 210 ? 26.151 57.405 60.598 1.00 23.62 210 TYR B O 1
ATOM 3681 N N . ALA B 1 211 ? 24.790 58.446 62.051 1.00 16.90 211 ALA B N 1
ATOM 3682 C CA . ALA B 1 211 ? 24.821 57.371 63.035 1.00 16.91 211 ALA B CA 1
ATOM 3683 C C . ALA B 1 211 ? 24.147 56.138 62.430 1.00 17.69 211 ALA B C 1
ATOM 3684 O O . ALA B 1 211 ? 24.691 55.034 62.469 1.00 19.89 211 ALA B O 1
ATOM 3686 N N . VAL B 1 212 ? 22.962 56.339 61.863 1.00 15.03 212 VAL B N 1
ATOM 3687 C CA . VAL B 1 212 ? 22.220 55.260 61.224 1.00 11.59 212 VAL B CA 1
ATOM 3688 C C . VAL B 1 212 ? 23.095 54.583 60.176 1.00 20.14 212 VAL B C 1
ATOM 3689 O O . VAL B 1 212 ? 23.076 53.360 60.028 1.00 18.53 212 VAL B O 1
ATOM 3693 N N . SER B 1 213 ? 23.862 55.390 59.451 1.00 16.84 213 SER B N 1
ATOM 3694 C CA . SER B 1 213 ? 24.731 54.882 58.404 1.00 17.16 213 SER B CA 1
ATOM 3695 C C . SER B 1 213 ? 25.903 54.072 58.968 1.00 16.30 213 SER B C 1
ATOM 3696 O O . SER B 1 213 ? 26.166 52.960 58.511 1.00 17.57 213 SER B O 1
ATOM 3699 N N . ASN B 1 214 ? 26.601 54.616 59.962 1.00 16.78 214 ASN B N 1
ATOM 3700 C CA . ASN B 1 214 ? 27.729 53.897 60.554 1.00 17.15 214 ASN B CA 1
ATOM 3701 C C . ASN B 1 214 ? 27.287 52.648 61.306 1.00 18.83 214 ASN B C 1
ATOM 3702 O O . ASN B 1 214 ? 28.059 51.700 61.454 1.00 14.24 214 ASN B O 1
ATOM 3707 N N . ILE B 1 215 ? 26.047 52.654 61.786 1.00 17.69 215 ILE B N 1
ATOM 3708 C CA . ILE B 1 215 ? 25.503 51.504 62.495 1.00 13.44 215 ILE B CA 1
ATOM 3709 C C . ILE B 1 215 ? 25.287 50.384 61.477 1.00 12.72 215 ILE B C 1
ATOM 3710 O O . ILE B 1 215 ? 25.621 49.232 61.725 1.00 11.63 215 ILE B O 1
ATOM 3715 N N . LYS B 1 216 ? 24.741 50.742 60.321 1.00 16.36 216 LYS B N 1
ATOM 3716 C CA . LYS B 1 216 ? 24.493 49.785 59.248 1.00 17.54 216 LYS B CA 1
ATOM 3717 C C . LYS B 1 216 ? 25.800 49.158 58.759 1.00 17.13 216 LYS B C 1
ATOM 3718 O O . LYS B 1 216 ? 25.840 47.980 58.420 1.00 14.42 216 LYS B O 1
ATOM 3724 N N . LEU B 1 217 ? 26.864 49.953 58.704 1.00 17.16 217 LEU B N 1
ATOM 3725 C CA . LEU B 1 217 ? 28.155 49.447 58.251 1.00 19.96 217 LEU B CA 1
ATOM 3726 C C . LEU B 1 217 ? 28.811 48.585 59.327 1.00 15.64 217 LEU B C 1
ATOM 3727 O O . LEU B 1 217 ? 29.395 47.550 59.030 1.00 16.98 217 LEU B O 1
ATOM 3732 N N . ALA B 1 218 ? 28.702 49.017 60.577 1.00 13.33 218 ALA B N 1
ATOM 3733 C CA . ALA B 1 218 ? 29.287 48.283 61.690 1.00 16.07 218 ALA B CA 1
ATOM 3734 C C . ALA B 1 218 ? 28.722 46.873 61.764 1.00 17.77 218 ALA B C 1
ATOM 3735 O O . ALA B 1 218 ? 29.462 45.900 61.915 1.00 18.45 218 ALA B O 1
ATOM 3737 N N . ILE B 1 219 ? 27.406 46.765 61.648 1.00 10.97 219 ILE B N 1
ATOM 3738 C CA . ILE B 1 219 ? 26.756 45.468 61.731 1.00 13.78 219 ILE B CA 1
ATOM 3739 C C . ILE B 1 219 ? 26.964 44.567 60.517 1.00 15.07 219 ILE B C 1
ATOM 3740 O O . ILE B 1 219 ? 27.371 43.413 60.659 1.00 16.19 219 ILE B O 1
ATOM 3753 N N . ASN B 1 221 ? 29.252 44.597 58.037 1.00 10.59 221 ASN B N 1
ATOM 3754 C CA . ASN B 1 221 ? 30.623 44.188 57.740 1.00 10.67 221 ASN B CA 1
ATOM 3755 C C . ASN B 1 221 ? 31.334 43.616 58.952 1.00 11.71 221 ASN B C 1
ATOM 3756 O O . ASN B 1 221 ? 32.214 42.764 58.825 1.00 20.42 221 ASN B O 1
ATOM 3761 N N . GLY B 1 222 ? 30.948 44.072 60.134 1.00 18.22 222 GLY B N 1
ATOM 3762 C CA . GLY B 1 222 ? 31.571 43.568 61.342 1.00 12.52 222 GLY B CA 1
ATOM 3763 C C . GLY B 1 222 ? 31.186 42.127 61.642 1.00 18.40 222 GLY B C 1
ATOM 3764 O O . GLY B 1 222 ? 31.911 41.427 62.355 1.00 12.03 222 GLY B O 1
ATOM 3765 N N . LYS B 1 223 ? 30.054 41.675 61.103 1.00 12.16 223 LYS B N 1
ATOM 3766 C CA . LYS B 1 223 ? 29.606 40.309 61.359 1.00 15.22 223 LYS B CA 1
ATOM 3767 C C . LYS B 1 223 ? 30.514 39.293 60.677 1.00 12.79 223 LYS B C 1
ATOM 3768 O O . LYS B 1 223 ? 30.461 38.113 60.991 1.00 15.19 223 LYS B O 1
ATOM 3774 N N . GLU B 1 224 ? 31.348 39.760 59.754 1.00 12.33 224 GLU B N 1
ATOM 3775 C CA . GLU B 1 224 ? 32.280 38.888 59.040 1.00 14.80 224 GLU B CA 1
ATOM 3776 C C . GLU B 1 224 ? 33.615 38.823 59.779 1.00 14.78 224 GLU B C 1
ATOM 3777 O O . GLU B 1 224 ? 34.538 38.133 59.343 1.00 16.63 224 GLU B O 1
ATOM 3791 N N . PRO B 1 226 ? 36.061 38.500 63.562 1.00 13.25 226 PRO B N 1
ATOM 3792 C CA . PRO B 1 226 ? 36.101 37.838 64.875 1.00 11.56 226 PRO B CA 1
ATOM 3793 C C . PRO B 1 226 ? 35.645 38.942 65.838 1.00 13.71 226 PRO B C 1
ATOM 3794 O O . PRO B 1 226 ? 35.969 40.108 65.619 1.00 11.27 226 PRO B O 1
ATOM 3798 N N . LEU B 1 227 ? 34.908 38.590 66.886 1.00 9.94 227 LEU B N 1
ATOM 3799 C CA . LEU B 1 227 ? 34.402 39.581 67.831 1.00 11.14 227 LEU B CA 1
ATOM 3800 C C . LEU B 1 227 ? 35.432 40.574 68.383 1.00 14.21 227 LEU B C 1
ATOM 3801 O O . LEU B 1 227 ? 35.191 41.777 68.349 1.00 15.92 227 LEU B O 1
ATOM 3806 N N . ASN B 1 228 ? 36.571 40.089 68.879 1.00 8.08 228 ASN B N 1
ATOM 3807 C CA . ASN B 1 228 ? 37.577 40.988 69.452 1.00 11.39 228 ASN B CA 1
ATOM 3808 C C . ASN B 1 228 ? 38.045 42.113 68.525 1.00 13.42 228 ASN B C 1
ATOM 3809 O O . ASN B 1 228 ? 38.422 43.180 69.010 1.00 20.80 228 ASN B O 1
ATOM 3814 N N . VAL B 1 229 ? 38.051 41.890 67.211 1.00 9.91 229 VAL B N 1
ATOM 3815 C CA . VAL B 1 229 ? 38.447 42.966 66.299 1.00 13.14 229 VAL B CA 1
ATOM 3816 C C . VAL B 1 229 ? 37.218 43.605 65.653 1.00 13.25 229 VAL B C 1
ATOM 3817 O O . VAL B 1 229 ? 37.279 44.735 65.157 1.00 14.01 229 VAL B O 1
ATOM 3821 N N . ALA B 1 230 ? 36.094 42.895 65.670 1.00 8.64 230 ALA B N 1
ATOM 3822 C CA . ALA B 1 230 ? 34.866 43.454 65.114 1.00 7.23 230 ALA B CA 1
ATOM 3823 C C . ALA B 1 230 ? 34.513 44.689 65.944 1.00 5.04 230 ALA B C 1
ATOM 3824 O O . ALA B 1 230 ? 34.023 45.694 65.423 1.00 9.93 230 ALA B O 1
ATOM 3826 N N . ILE B 1 231 ? 34.782 44.622 67.241 1.00 7.04 231 ILE B N 1
ATOM 3827 C CA . ILE B 1 231 ? 34.481 45.746 68.110 1.00 8.97 231 ILE B CA 1
ATOM 3828 C C . ILE B 1 231 ? 35.431 46.923 67.850 1.00 15.20 231 ILE B C 1
ATOM 3829 O O . ILE B 1 231 ? 35.107 48.066 68.166 1.00 13.04 231 ILE B O 1
ATOM 3834 N N . ARG B 1 232 ? 36.595 46.644 67.263 1.00 14.61 232 ARG B N 1
ATOM 3835 C CA . ARG B 1 232 ? 37.545 47.704 66.921 1.00 16.66 232 ARG B CA 1
ATOM 3836 C C . ARG B 1 232 ? 36.941 48.484 65.741 1.00 12.83 232 ARG B C 1
ATOM 3837 O O . ARG B 1 232 ? 36.953 49.713 65.718 1.00 12.33 232 ARG B O 1
ATOM 3845 N N . TYR B 1 233 ? 36.416 47.748 64.764 1.00 9.81 233 TYR B N 1
ATOM 3846 C CA . TYR B 1 233 ? 35.784 48.339 63.585 1.00 11.91 233 TYR B CA 1
ATOM 3847 C C . TYR B 1 233 ? 34.638 49.224 64.066 1.00 12.73 233 TYR B C 1
ATOM 3848 O O . TYR B 1 233 ? 34.513 50.372 63.650 1.00 14.34 233 TYR B O 1
ATOM 3857 N N . GLU B 1 234 ? 33.813 48.674 64.951 1.00 11.28 234 GLU B N 1
ATOM 3858 C CA . GLU B 1 234 ? 32.688 49.398 65.529 1.00 15.83 234 GLU B CA 1
ATOM 3859 C C . GLU B 1 234 ? 33.217 50.667 66.202 1.00 18.04 234 GLU B C 1
ATOM 3860 O O . GLU B 1 234 ? 32.594 51.726 66.137 1.00 16.80 234 GLU B O 1
ATOM 3866 N N . GLY B 1 235 ? 34.381 50.549 66.835 1.00 14.15 235 GLY B N 1
ATOM 3867 C CA . GLY B 1 235 ? 34.978 51.679 67.523 1.00 14.73 235 GLY B CA 1
ATOM 3868 C C . GLY B 1 235 ? 35.404 52.829 66.629 1.00 19.79 235 GLY B C 1
ATOM 3869 O O . GLY B 1 235 ? 35.236 53.990 67.002 1.00 19.66 235 GLY B O 1
ATOM 3870 N N . GLU B 1 236 ? 35.969 52.519 65.463 1.00 15.56 236 GLU B N 1
ATOM 3871 C CA . GLU B 1 236 ? 36.404 53.559 64.539 1.00 10.64 236 GLU B CA 1
ATOM 3872 C C . GLU B 1 236 ? 35.181 54.258 63.944 1.00 16.24 236 GLU B C 1
ATOM 3873 O O . GLU B 1 236 ? 35.192 55.470 63.739 1.00 12.87 236 GLU B O 1
ATOM 3879 N N . LEU B 1 237 ? 34.131 53.492 63.661 1.00 7.84 237 LEU B N 1
ATOM 3880 C CA . LEU B 1 237 ? 32.904 54.077 63.133 1.00 13.07 237 LEU B CA 1
ATOM 3881 C C . LEU B 1 237 ? 32.348 55.022 64.203 1.00 9.86 237 LEU B C 1
ATOM 3882 O O . LEU B 1 237 ? 31.791 56.074 63.892 1.00 18.18 237 LEU B O 1
ATOM 3887 N N . GLN B 1 238 ? 32.517 54.647 65.468 1.00 14.50 238 GLN B N 1
ATOM 3888 C CA . GLN B 1 238 ? 32.056 55.478 66.574 1.00 16.03 238 GLN B CA 1
ATOM 3889 C C . GLN B 1 238 ? 32.933 56.740 66.685 1.00 21.39 238 GLN B C 1
ATOM 3890 O O . GLN B 1 238 ? 32.436 57.815 67.022 1.00 21.00 238 GLN B O 1
ATOM 3896 N N . ASN B 1 239 ? 34.231 56.611 66.407 1.00 14.79 239 ASN B N 1
ATOM 3897 C CA . ASN B 1 239 ? 35.135 57.764 66.465 1.00 21.11 239 ASN B CA 1
ATOM 3898 C C . ASN B 1 239 ? 34.688 58.834 65.463 1.00 19.45 239 ASN B C 1
ATOM 3899 O O . ASN B 1 239 ? 34.785 60.032 65.731 1.00 14.72 239 ASN B O 1
ATOM 3904 N N . LEU B 1 240 ? 34.207 58.390 64.307 1.00 17.22 240 LEU B N 1
ATOM 3905 C CA . LEU B 1 240 ? 33.724 59.301 63.276 1.00 22.47 240 LEU B CA 1
ATOM 3906 C C . LEU B 1 240 ? 32.461 60.008 63.764 1.00 19.59 240 LEU B C 1
ATOM 3907 O O . LEU B 1 240 ? 32.239 61.180 63.474 1.00 20.39 240 LEU B O 1
ATOM 3912 N N . LEU B 1 241 ? 31.640 59.281 64.514 1.00 21.71 241 LEU B N 1
ATOM 3913 C CA . LEU B 1 241 ? 30.399 59.820 65.055 1.00 19.88 241 LEU B CA 1
ATOM 3914 C C . LEU B 1 241 ? 30.657 60.847 66.149 1.00 22.09 241 LEU B C 1
ATOM 3915 O O . LEU B 1 241 ? 29.981 61.875 66.213 1.00 21.04 241 LEU B O 1
ATOM 3920 N N . PHE B 1 242 ? 31.639 60.570 67.005 1.00 24.82 242 PHE B N 1
ATOM 3921 C CA . PHE B 1 242 ? 31.982 61.481 68.088 1.00 23.57 242 PHE B CA 1
ATOM 3922 C C . PHE B 1 242 ? 32.532 62.795 67.562 1.00 27.13 242 PHE B C 1
ATOM 3923 O O . PHE B 1 242 ? 32.612 63.778 68.296 1.00 30.05 242 PHE B O 1
ATOM 3931 N N . ARG B 1 243 ? 32.918 62.806 66.290 1.00 27.95 243 ARG B N 1
ATOM 3932 C CA . ARG B 1 243 ? 33.476 64.003 65.672 1.00 26.85 243 ARG B CA 1
ATOM 3933 C C . ARG B 1 243 ? 32.495 64.683 64.724 1.00 25.50 243 ARG B C 1
ATOM 3934 O O . ARG B 1 243 ? 32.840 65.670 64.074 1.00 27.85 243 ARG B O 1
ATOM 3942 N N . SER B 1 244 ? 31.277 64.157 64.648 1.00 23.07 244 SER B N 1
ATOM 3943 C CA . SER B 1 244 ? 30.261 64.717 63.762 1.00 24.86 244 SER B CA 1
ATOM 3944 C C . SER B 1 244 ? 29.498 65.852 64.434 1.00 26.11 244 SER B C 1
ATOM 3945 O O . SER B 1 244 ? 29.526 65.991 65.657 1.00 25.15 244 SER B O 1
ATOM 3948 N N . GLU B 1 245 ? 28.815 66.658 63.627 1.00 26.35 245 GLU B N 1
ATOM 3949 C CA . GLU B 1 245 ? 28.026 67.764 64.150 1.00 30.79 245 GLU B CA 1
ATOM 3950 C C . GLU B 1 245 ? 26.846 67.213 64.936 1.00 28.97 245 GLU B C 1
ATOM 3951 O O . GLU B 1 245 ? 26.551 67.684 66.032 1.00 32.54 245 GLU B O 1
ATOM 3957 N N . ASP B 1 246 ? 26.181 66.207 64.377 1.00 26.66 246 ASP B N 1
ATOM 3958 C CA . ASP B 1 246 ? 25.021 65.606 65.027 1.00 27.39 246 ASP B CA 1
ATOM 3959 C C . ASP B 1 246 ? 25.286 65.046 66.420 1.00 25.42 246 ASP B C 1
ATOM 3960 O O . ASP B 1 246 ? 24.443 65.170 67.302 1.00 25.59 246 ASP B O 1
ATOM 3965 N N . ALA B 1 247 ? 26.445 64.428 66.622 1.00 27.07 247 ALA B N 1
ATOM 3966 C CA . ALA B 1 247 ? 26.771 63.864 67.930 1.00 30.51 247 ALA B CA 1
ATOM 3967 C C . ALA B 1 247 ? 26.706 64.949 68.994 1.00 31.99 247 ALA B C 1
ATOM 3968 O O . ALA B 1 247 ? 26.191 64.727 70.088 1.00 28.06 247 ALA B O 1
ATOM 3970 N N . LYS B 1 248 ? 27.238 66.123 68.669 1.00 33.09 248 LYS B N 1
ATOM 3971 C CA . LYS B 1 248 ? 27.233 67.240 69.602 1.00 38.58 248 LYS B CA 1
ATOM 3972 C C . LYS B 1 248 ? 25.802 67.737 69.795 1.00 36.21 248 LYS B C 1
ATOM 3973 O O . LYS B 1 248 ? 25.386 68.045 70.913 1.00 35.60 248 LYS B O 1
ATOM 3979 N N . GLU B 1 249 ? 25.054 67.802 68.697 1.00 35.63 249 GLU B N 1
ATOM 3980 C CA . GLU B 1 249 ? 23.664 68.251 68.717 1.00 36.70 249 GLU B CA 1
ATOM 3981 C C . GLU B 1 249 ? 22.784 67.229 69.424 1.00 38.40 249 GLU B C 1
ATOM 3982 O O . GLU B 1 249 ? 21.798 67.586 70.070 1.00 42.06 249 GLU B O 1
ATOM 3988 N N . GLY B 1 250 ? 23.150 65.958 69.301 1.00 37.54 250 GLY B N 1
ATOM 3989 C CA . GLY B 1 250 ? 22.387 64.900 69.932 1.00 33.28 250 GLY B CA 1
ATOM 3990 C C . GLY B 1 250 ? 22.610 64.859 71.428 1.00 32.14 250 GLY B C 1
ATOM 3991 O O . GLY B 1 250 ? 21.663 64.718 72.197 1.00 30.63 250 GLY B O 1
ATOM 3992 N N . LEU B 1 251 ? 23.865 64.980 71.845 1.00 36.69 251 LEU B N 1
ATOM 3993 C CA . LEU B 1 251 ? 24.191 64.957 73.265 1.00 44.87 251 LEU B CA 1
ATOM 3994 C C . LEU B 1 251 ? 23.592 66.172 73.975 1.00 47.04 251 LEU B C 1
ATOM 3995 O O . LEU B 1 251 ? 23.124 66.069 75.112 1.00 49.35 251 LEU B O 1
ATOM 4000 N N . SER B 1 252 ? 23.599 67.317 73.298 1.00 46.82 252 SER B N 1
ATOM 4001 C CA . SER B 1 252 ? 23.047 68.542 73.868 1.00 49.54 252 SER B CA 1
ATOM 4002 C C . SER B 1 252 ? 21.547 68.432 74.080 1.00 48.18 252 SER B C 1
ATOM 4003 O O . SER B 1 252 ? 21.059 68.543 75.203 1.00 51.71 252 SER B O 1
ATOM 4006 N N . ALA B 1 253 ? 20.825 68.210 72.987 1.00 47.19 253 ALA B N 1
ATOM 4007 C CA . ALA B 1 253 ? 19.375 68.086 73.020 1.00 46.77 253 ALA B CA 1
ATOM 4008 C C . ALA B 1 253 ? 18.882 67.215 74.171 1.00 48.37 253 ALA B C 1
ATOM 4009 O O . ALA B 1 253 ? 17.868 67.519 74.795 1.00 45.50 253 ALA B O 1
ATOM 4011 N N . PHE B 1 254 ? 19.601 66.133 74.454 1.00 49.32 254 PHE B N 1
ATOM 4012 C CA . PHE B 1 254 ? 19.202 65.227 75.524 1.00 47.29 254 PHE B CA 1
ATOM 4013 C C . PHE B 1 254 ? 19.330 65.856 76.905 1.00 45.49 254 PHE B C 1
ATOM 4014 O O . PHE B 1 254 ? 18.418 65.759 77.726 1.00 45.04 254 PHE B O 1
ATOM 4022 N N . LEU B 1 255 ? 20.461 66.500 77.159 1.00 45.53 255 LEU B N 1
ATOM 4023 C CA . LEU B 1 255 ? 20.687 67.133 78.450 1.00 49.98 255 LEU B CA 1
ATOM 4024 C C . LEU B 1 255 ?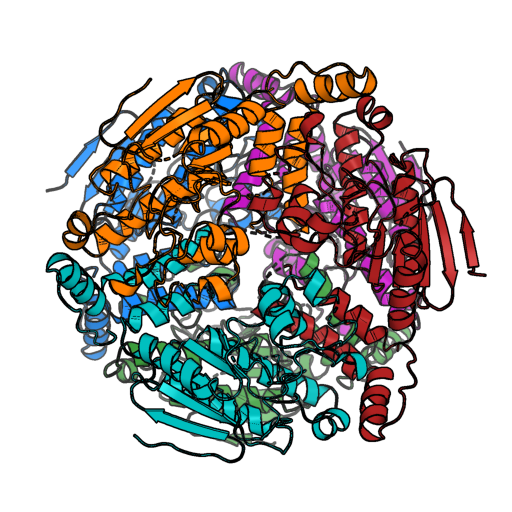 19.825 68.384 78.601 1.00 52.84 255 LEU B C 1
ATOM 4025 O O . LEU B 1 255 ? 19.462 68.771 79.713 1.00 54.79 255 LEU B O 1
ATOM 4030 N N . GLU B 1 256 ? 19.502 69.008 77.474 1.00 51.58 256 GLU B N 1
ATOM 4031 C CA . GLU B 1 256 ? 18.668 70.206 77.465 1.00 54.53 256 GLU B CA 1
ATOM 4032 C C . GLU B 1 256 ? 17.233 69.800 77.136 1.00 55.56 256 GLU B C 1
ATOM 4033 O O . GLU B 1 256 ? 16.367 70.651 76.936 1.00 57.46 256 GLU B O 1
ATOM 4039 N N . LYS B 1 257 ? 17.000 68.490 77.097 1.00 55.84 257 LYS B N 1
ATOM 4040 C CA . LYS B 1 257 ? 15.699 67.912 76.768 1.00 56.00 257 LYS B CA 1
ATOM 4041 C C . LYS B 1 257 ? 14.885 68.688 75.735 1.00 53.52 257 LYS B C 1
ATOM 4042 O O . LYS B 1 257 ? 13.745 69.076 75.985 1.00 53.86 257 LYS B O 1
ATOM 4048 N N . ARG B 1 258 ? 15.490 68.901 74.571 1.00 50.90 258 ARG B N 1
ATOM 4049 C CA . ARG B 1 258 ? 14.851 69.593 73.454 1.00 50.93 258 ARG B CA 1
ATOM 4050 C C . ARG B 1 258 ? 15.082 68.719 72.225 1.00 52.51 258 ARG B C 1
ATOM 4051 O O . ARG B 1 258 ? 16.117 68.066 72.120 1.00 55.06 258 ARG B O 1
ATOM 4059 N N . GLN B 1 259 ? 14.128 68.688 71.300 1.00 54.10 259 GLN B N 1
ATOM 4060 C CA . GLN B 1 259 ? 14.295 67.862 70.113 1.00 57.09 259 GLN B CA 1
ATOM 4061 C C . GLN B 1 259 ? 15.487 68.338 69.287 1.00 55.26 259 GLN B C 1
ATOM 4062 O O . GLN B 1 259 ? 15.581 69.512 68.929 1.00 53.06 259 GLN B O 1
ATOM 4068 N N . PRO B 1 260 ? 16.420 67.420 68.980 1.00 53.63 260 PRO B N 1
ATOM 4069 C CA . PRO B 1 260 ? 17.636 67.680 68.204 1.00 47.57 260 PRO B CA 1
ATOM 4070 C C . PRO B 1 260 ? 17.412 67.987 66.730 1.00 43.14 260 PRO B C 1
ATOM 4071 O O . PRO B 1 260 ? 16.530 67.417 66.090 1.00 39.30 260 PRO B O 1
ATOM 4075 N N . ASN B 1 261 ? 18.230 68.894 66.203 1.00 42.51 261 ASN B N 1
ATOM 4076 C CA . ASN B 1 261 ? 18.165 69.286 64.804 1.00 41.27 261 ASN B CA 1
ATOM 4077 C C . ASN B 1 261 ? 19.269 68.561 64.045 1.00 39.92 261 ASN B C 1
ATOM 4078 O O . ASN B 1 261 ? 20.396 69.043 63.957 1.00 38.79 261 ASN B O 1
ATOM 4083 N N . TRP B 1 262 ? 18.937 67.397 63.500 1.00 40.10 262 TRP B N 1
ATOM 4084 C CA . TRP B 1 262 ? 19.904 66.598 62.760 1.00 36.16 262 TRP B CA 1
ATOM 4085 C C . TRP B 1 262 ? 20.336 67.298 61.478 1.00 35.66 262 TRP B C 1
ATOM 4086 O O . TRP B 1 262 ? 19.576 68.068 60.893 1.00 37.26 262 TRP B O 1
ATOM 4097 N N . LYS B 1 263 ? 21.563 67.022 61.048 1.00 36.60 263 LYS B N 1
ATOM 4098 C CA . LYS B 1 263 ? 22.113 67.610 59.833 1.00 34.21 263 LYS B CA 1
ATOM 4099 C C . LYS B 1 263 ? 22.694 66.506 58.956 1.00 32.13 263 LYS B C 1
ATOM 4100 O O . LYS B 1 263 ? 22.928 66.706 57.764 1.00 25.97 263 LYS B O 1
ATOM 4106 N N . GLY B 1 264 ? 22.928 65.342 59.556 1.00 30.37 264 GLY B N 1
ATOM 4107 C CA . GLY B 1 264 ? 23.474 64.220 58.814 1.00 25.16 264 GLY B CA 1
ATOM 4108 C C . GLY B 1 264 ? 24.982 64.291 58.646 1.00 24.68 264 GLY B C 1
ATOM 4109 O O . GLY B 1 264 ? 25.547 63.622 57.781 1.00 23.66 264 GLY B O 1
ATOM 4110 N N . ILE B 1 265 ? 25.632 65.108 59.470 1.00 20.17 265 ILE B N 1
ATOM 4111 C CA . ILE B 1 265 ? 27.081 65.265 59.422 1.00 26.22 265 ILE B CA 1
ATOM 4112 C C . ILE B 1 265 ? 27.591 65.516 60.834 1.00 24.53 265 ILE B C 1
ATOM 4113 O O . ILE B 1 265 ? 28.817 65.672 61.015 1.00 26.58 265 ILE B O 1
ATOM 4118 N N . ALA C 1 3 ? 62.573 -3.304 66.657 1.00 86.39 3 ALA C N 1
ATOM 4119 C CA . ALA C 1 3 ? 61.593 -3.733 67.694 1.00 85.44 3 ALA C CA 1
ATOM 4120 C C . ALA C 1 3 ? 60.182 -3.310 67.300 1.00 84.50 3 ALA C C 1
ATOM 4121 O O . ALA C 1 3 ? 59.925 -2.134 67.066 1.00 85.40 3 ALA C O 1
ATOM 4123 N N . VAL C 1 4 ? 59.275 -4.278 67.218 1.00 81.43 4 VAL C N 1
ATOM 4124 C CA . VAL C 1 4 ? 57.886 -4.007 66.858 1.00 78.23 4 VAL C CA 1
ATOM 4125 C C . VAL C 1 4 ? 57.591 -3.355 65.505 1.00 78.47 4 VAL C C 1
ATOM 4126 O O . VAL C 1 4 ? 56.991 -2.282 65.431 1.00 77.24 4 VAL C O 1
ATOM 4130 N N . GLU C 1 5 ? 58.014 -4.021 64.437 1.00 78.42 5 GLU C N 1
ATOM 4131 C CA . GLU C 1 5 ? 57.807 -3.530 63.080 1.00 79.36 5 GLU C CA 1
ATOM 4132 C C . GLU C 1 5 ? 56.780 -4.315 62.273 1.00 76.30 5 GLU C C 1
ATOM 4133 O O . GLU C 1 5 ? 57.007 -5.470 61.913 1.00 75.18 5 GLU C O 1
ATOM 4139 N N . THR C 1 6 ? 55.649 -3.677 61.994 1.00 73.41 6 THR C N 1
ATOM 4140 C CA . THR C 1 6 ? 54.574 -4.309 61.243 1.00 71.82 6 THR C CA 1
ATOM 4141 C C . THR C 1 6 ? 54.587 -3.907 59.770 1.00 72.36 6 THR C C 1
ATOM 4142 O O . THR C 1 6 ? 54.318 -2.755 59.424 1.00 72.45 6 THR C O 1
ATOM 4146 N N . LYS C 1 7 ? 54.898 -4.870 58.909 1.00 71.33 7 LYS C N 1
ATOM 4147 C CA . LYS C 1 7 ? 54.955 -4.637 57.470 1.00 70.04 7 LYS C CA 1
ATOM 4148 C C . LYS C 1 7 ? 53.585 -4.736 56.809 1.00 67.94 7 LYS C C 1
ATOM 4149 O O . LYS C 1 7 ? 52.709 -5.472 57.263 1.00 67.87 7 LYS C O 1
ATOM 4155 N N . LYS C 1 8 ? 53.413 -3.982 55.729 1.00 61.55 8 LYS C N 1
ATOM 4156 C CA . LYS C 1 8 ? 52.171 -3.982 54.971 1.00 57.16 8 LYS C CA 1
ATOM 4157 C C . LYS C 1 8 ? 52.533 -4.046 53.495 1.00 54.40 8 LYS C C 1
ATOM 4158 O O . LYS C 1 8 ? 53.711 -4.087 53.140 1.00 51.48 8 LYS C O 1
ATOM 4164 N N . GLN C 1 9 ? 51.521 -4.043 52.638 1.00 52.12 9 GLN C N 1
ATOM 4165 C CA . GLN C 1 9 ? 51.744 -4.120 51.202 1.00 52.67 9 GLN C CA 1
ATOM 4166 C C . GLN C 1 9 ? 52.616 -2.992 50.650 1.00 49.68 9 GLN C C 1
ATOM 4167 O O . GLN C 1 9 ? 53.718 -3.240 50.163 1.00 47.86 9 GLN C O 1
ATOM 4173 N N . TYR C 1 10 ? 52.131 -1.756 50.731 1.00 48.72 10 TYR C N 1
ATOM 4174 C CA . TYR C 1 10 ? 52.882 -0.619 50.204 1.00 45.87 10 TYR C CA 1
ATOM 4175 C C . TYR C 1 10 ? 53.606 0.204 51.260 1.00 43.90 10 TYR C C 1
ATOM 4176 O O . TYR C 1 10 ? 54.202 1.232 50.939 1.00 44.25 10 TYR C O 1
ATOM 4185 N N . LEU C 1 11 ? 53.578 -0.243 52.509 1.00 44.25 11 LEU C N 1
ATOM 4186 C CA . LEU C 1 11 ? 54.211 0.523 53.577 1.00 43.12 11 LEU C CA 1
ATOM 4187 C C . LEU C 1 11 ? 54.605 -0.331 54.779 1.00 37.98 11 LEU C C 1
ATOM 4188 O O . LEU C 1 11 ? 53.987 -1.357 55.041 1.00 39.05 11 LEU C O 1
ATOM 4193 N N . THR C 1 12 ? 55.637 0.101 55.502 1.00 31.34 12 THR C N 1
ATOM 4194 C CA . THR C 1 12 ? 56.103 -0.611 56.693 1.00 33.11 12 THR C CA 1
ATOM 4195 C C . THR C 1 12 ? 56.327 0.346 57.861 1.00 31.47 12 THR C C 1
ATOM 4196 O O . THR C 1 12 ? 56.911 1.416 57.693 1.00 32.57 12 THR C O 1
ATOM 4200 N N . VAL C 1 13 ? 55.871 -0.051 59.046 1.00 32.83 13 VAL C N 1
ATOM 4201 C CA . VAL C 1 13 ? 56.015 0.777 60.239 1.00 31.03 13 VAL C CA 1
ATOM 4202 C C . VAL C 1 13 ? 56.960 0.188 61.283 1.00 32.44 13 VAL C C 1
ATOM 4203 O O . VAL C 1 13 ? 56.755 -0.925 61.762 1.00 31.07 13 VAL C O 1
ATOM 4207 N N . PHE C 1 14 ? 57.987 0.955 61.635 1.00 34.58 14 PHE C N 1
ATOM 4208 C CA . PHE C 1 14 ? 58.967 0.552 62.640 1.00 36.01 14 PHE C CA 1
ATOM 4209 C C . PHE C 1 14 ? 58.750 1.408 63.889 1.00 38.52 14 PHE C C 1
ATOM 4210 O O . PHE C 1 14 ? 58.618 2.625 63.792 1.00 38.66 14 PHE C O 1
ATOM 4218 N N . LYS C 1 15 ? 58.713 0.777 65.058 1.00 37.19 15 LYS C N 1
ATOM 4219 C CA . LYS C 1 15 ? 58.519 1.507 66.307 1.00 36.40 15 LYS C CA 1
ATOM 4220 C C . LYS C 1 15 ? 59.661 1.237 67.275 1.00 40.71 15 LYS C C 1
ATOM 4221 O O . LYS C 1 15 ? 59.957 0.086 67.576 1.00 44.67 15 LYS C O 1
ATOM 4227 N N . GLU C 1 16 ? 60.302 2.291 67.768 1.00 39.77 16 GLU C N 1
ATOM 4228 C CA . GLU C 1 16 ? 61.386 2.109 68.725 1.00 44.25 16 GLU C CA 1
ATOM 4229 C C . GLU C 1 16 ? 61.821 3.398 69.405 1.00 42.62 16 GLU C C 1
ATOM 4230 O O . GLU C 1 16 ? 61.994 4.430 68.762 1.00 42.14 16 GLU C O 1
ATOM 4236 N N . ASP C 1 17 ? 61.996 3.320 70.719 1.00 39.87 17 ASP C N 1
ATOM 4237 C CA . ASP C 1 17 ? 62.430 4.454 71.519 1.00 38.30 17 ASP C CA 1
ATOM 4238 C C . ASP C 1 17 ? 61.602 5.715 71.294 1.00 34.98 17 ASP C C 1
ATOM 4239 O O . ASP C 1 17 ? 62.147 6.797 71.070 1.00 32.81 17 ASP C O 1
ATOM 4244 N N . GLY C 1 18 ? 60.283 5.566 71.350 1.00 28.29 18 GLY C N 1
ATOM 4245 C CA . GLY C 1 18 ? 59.396 6.704 71.177 1.00 32.27 18 GLY C CA 1
ATOM 4246 C C . GLY C 1 18 ? 59.310 7.277 69.776 1.00 31.47 18 GLY C C 1
ATOM 4247 O O . GLY C 1 18 ? 58.729 8.344 69.573 1.00 31.66 18 GLY C O 1
ATOM 4248 N N . ILE C 1 19 ? 59.883 6.577 68.805 1.00 30.27 19 ILE C N 1
ATOM 4249 C CA . ILE C 1 19 ? 59.846 7.039 67.426 1.00 26.86 19 ILE C CA 1
ATOM 4250 C C . ILE C 1 19 ? 59.281 5.962 66.516 1.00 31.46 19 ILE C C 1
ATOM 4251 O O . ILE C 1 19 ? 59.645 4.786 66.617 1.00 31.04 19 ILE C O 1
ATOM 4256 N N . ALA C 1 20 ? 58.379 6.368 65.633 1.00 26.54 20 ALA C N 1
ATOM 4257 C CA . ALA C 1 20 ? 57.780 5.446 64.682 1.00 31.28 20 ALA C CA 1
ATOM 4258 C C . ALA C 1 20 ? 58.235 5.884 63.297 1.00 29.47 20 ALA C C 1
ATOM 4259 O O . ALA C 1 20 ? 58.216 7.071 62.977 1.00 35.09 20 ALA C O 1
ATOM 4261 N N . GLU C 1 21 ? 58.666 4.933 62.482 1.00 28.48 21 GLU C N 1
ATOM 4262 C CA . GLU C 1 21 ? 59.112 5.257 61.136 1.00 27.13 21 GLU C CA 1
ATOM 4263 C C . GLU C 1 21 ? 58.226 4.601 60.096 1.00 27.61 21 GLU C C 1
ATOM 4264 O O . GLU C 1 21 ? 58.125 3.378 60.029 1.00 32.97 21 GLU C O 1
ATOM 4270 N N . ILE C 1 22 ? 57.568 5.427 59.296 1.00 23.93 22 ILE C N 1
ATOM 4271 C CA . ILE C 1 22 ? 56.702 4.927 58.247 1.00 27.35 22 ILE C CA 1
ATOM 4272 C C . ILE C 1 22 ? 57.514 4.948 56.958 1.00 28.70 22 ILE C C 1
ATOM 4273 O O . ILE C 1 22 ? 57.784 6.012 56.402 1.00 27.87 22 ILE C O 1
ATOM 4278 N N . HIS C 1 23 ? 57.921 3.765 56.508 1.00 28.43 23 HIS C N 1
ATOM 4279 C CA . HIS C 1 23 ? 58.711 3.626 55.292 1.00 27.54 23 HIS C CA 1
ATOM 4280 C C . HIS C 1 23 ? 57.810 3.357 54.100 1.00 27.43 23 HIS C C 1
ATOM 4281 O O . HIS C 1 23 ? 56.950 2.479 54.149 1.00 27.26 23 HIS C O 1
ATOM 4288 N N . LEU C 1 24 ? 58.011 4.120 53.030 1.00 27.60 24 LEU C N 1
ATOM 4289 C CA . LEU C 1 24 ? 57.200 3.970 51.829 1.00 34.06 24 LEU C CA 1
ATOM 4290 C C . LEU C 1 24 ? 57.884 3.101 50.776 1.00 33.22 24 LEU C C 1
ATOM 4291 O O . LEU C 1 24 ? 59.062 3.284 50.474 1.00 37.49 24 LEU C O 1
ATOM 4296 N N . HIS C 1 25 ? 57.137 2.145 50.236 1.00 32.90 25 HIS C N 1
ATOM 4297 C CA . HIS C 1 25 ? 57.640 1.261 49.192 1.00 34.05 25 HIS C CA 1
ATOM 4298 C C . HIS C 1 25 ? 56.474 0.772 48.344 1.00 36.28 25 HIS C C 1
ATOM 4299 O O . HIS C 1 25 ? 56.116 -0.403 48.359 1.00 38.76 25 HIS C O 1
ATOM 4306 N N . ILE C 1 26 ? 55.887 1.705 47.601 1.00 38.58 26 ILE C N 1
ATOM 4307 C CA . ILE C 1 26 ? 54.748 1.427 46.734 1.00 42.09 26 ILE C CA 1
ATOM 4308 C C . ILE C 1 26 ? 55.215 0.866 45.395 1.00 41.55 26 ILE C C 1
ATOM 4309 O O . ILE C 1 26 ? 54.788 -0.207 44.972 1.00 41.00 26 ILE C O 1
ATOM 4314 N N . ASN C 1 27 ? 56.076 1.624 44.725 1.00 40.79 27 ASN C N 1
ATOM 4315 C CA . ASN C 1 27 ? 56.642 1.228 43.445 1.00 41.47 27 ASN C CA 1
ATOM 4316 C C . ASN C 1 27 ? 57.907 2.037 43.186 1.00 43.09 27 ASN C C 1
ATOM 4317 O O . ASN C 1 27 ? 58.414 2.697 44.089 1.00 46.56 27 ASN C O 1
ATOM 4322 N N . LYS C 1 28 ? 58.413 1.990 41.958 1.00 43.99 28 LYS C N 1
ATOM 4323 C CA . LYS C 1 28 ? 59.647 2.686 41.610 1.00 49.12 28 LYS C CA 1
ATOM 4324 C C . LYS C 1 28 ? 59.645 4.209 41.712 1.00 45.84 28 LYS C C 1
ATOM 4325 O O . LYS C 1 28 ? 60.708 4.828 41.718 1.00 48.66 28 LYS C O 1
ATOM 4331 N N . SER C 1 29 ? 58.467 4.817 41.793 1.00 44.73 29 SER C N 1
ATOM 4332 C CA . SER C 1 29 ? 58.374 6.269 41.921 1.00 41.19 29 SER C CA 1
ATOM 4333 C C . SER C 1 29 ? 57.405 6.602 43.048 1.00 40.01 29 SER C C 1
ATOM 4334 O O . SER C 1 29 ? 57.019 7.755 43.231 1.00 42.37 29 SER C O 1
ATOM 4337 N N . ASN C 1 30 ? 57.026 5.578 43.804 1.00 39.19 30 ASN C N 1
ATOM 4338 C CA . ASN C 1 30 ? 56.088 5.724 44.909 1.00 39.53 30 ASN C CA 1
ATOM 4339 C C . ASN C 1 30 ? 54.813 6.453 44.508 1.00 39.75 30 ASN C C 1
ATOM 4340 O O . ASN C 1 30 ? 54.313 7.297 45.248 1.00 40.28 30 ASN C O 1
ATOM 4345 N N . SER C 1 31 ? 54.293 6.132 43.330 1.00 36.29 31 SER C N 1
ATOM 4346 C CA . SER C 1 31 ? 53.058 6.746 42.867 1.00 39.01 31 SER C CA 1
ATOM 4347 C C . SER C 1 31 ? 51.929 5.979 43.538 1.00 37.35 31 SER C C 1
ATOM 4348 O O . SER C 1 31 ? 51.762 4.781 43.314 1.00 39.60 31 SER C O 1
ATOM 4351 N N . TYR C 1 32 ? 51.151 6.675 44.359 1.00 38.25 32 TYR C N 1
ATOM 4352 C CA . TYR C 1 32 ? 50.074 6.040 45.106 1.00 36.23 32 TYR C CA 1
ATOM 4353 C C . TYR C 1 32 ? 48.702 5.945 44.454 1.00 39.31 32 TYR C C 1
ATOM 4354 O O . TYR C 1 32 ? 48.384 6.643 43.487 1.00 37.58 32 TYR C O 1
ATOM 4363 N N . ASP C 1 33 ? 47.894 5.059 45.028 1.00 40.97 33 ASP C N 1
ATOM 4364 C CA . ASP C 1 33 ? 46.526 4.814 44.601 1.00 39.81 33 ASP C CA 1
ATOM 4365 C C . ASP C 1 33 ? 45.702 4.852 45.888 1.00 36.98 33 ASP C C 1
ATOM 4366 O O . ASP C 1 33 ? 46.230 5.201 46.944 1.00 29.58 33 ASP C O 1
ATOM 4371 N N . LEU C 1 34 ? 44.427 4.488 45.811 1.00 37.05 34 LEU C N 1
ATOM 4372 C CA . LEU C 1 34 ? 43.561 4.511 46.989 1.00 38.94 34 LEU C CA 1
ATOM 4373 C C . LEU C 1 34 ? 43.907 3.458 48.041 1.00 41.40 34 LEU C C 1
ATOM 4374 O O . LEU C 1 34 ? 43.569 3.615 49.213 1.00 43.13 34 LEU C O 1
ATOM 4379 N N . GLU C 1 35 ? 44.579 2.388 47.629 1.00 46.43 35 GLU C N 1
ATOM 4380 C CA . GLU C 1 35 ? 44.946 1.328 48.564 1.00 45.66 35 GLU C CA 1
ATOM 4381 C C . GLU C 1 35 ? 46.074 1.772 49.489 1.00 40.63 35 GLU C C 1
ATOM 4382 O O . GLU C 1 35 ? 46.076 1.450 50.678 1.00 39.36 35 GLU C O 1
ATOM 4388 N N . PHE C 1 36 ? 47.036 2.507 48.945 1.00 33.79 36 PHE C N 1
ATOM 4389 C CA . PHE C 1 36 ? 48.145 2.993 49.754 1.00 34.32 36 PHE C CA 1
ATOM 4390 C C . PHE C 1 36 ? 47.647 3.905 50.876 1.00 34.46 36 PHE C C 1
ATOM 4391 O O . PHE C 1 36 ? 48.023 3.726 52.034 1.00 36.07 36 PHE C O 1
ATOM 4399 N N . TYR C 1 37 ? 46.816 4.889 50.535 1.00 33.37 37 TYR C N 1
ATOM 4400 C CA . TYR C 1 37 ? 46.305 5.803 51.552 1.00 32.51 37 TYR C CA 1
ATOM 4401 C C . TYR C 1 37 ? 45.514 5.092 52.643 1.00 32.32 37 TYR C C 1
ATOM 4402 O O . TYR C 1 37 ? 45.493 5.542 53.790 1.00 28.45 37 TYR C O 1
ATOM 4411 N N . LYS C 1 38 ? 44.873 3.981 52.288 1.00 35.11 38 LYS C N 1
ATOM 4412 C CA . LYS C 1 38 ? 44.119 3.203 53.265 1.00 36.15 38 LYS C CA 1
ATOM 4413 C C . LYS C 1 38 ? 45.088 2.697 54.329 1.00 33.45 38 LYS C C 1
ATOM 4414 O O . LYS C 1 38 ? 44.762 2.672 55.514 1.00 33.06 38 LYS C O 1
ATOM 4420 N N . GLU C 1 39 ? 46.280 2.298 53.893 1.00 30.36 39 GLU C N 1
ATOM 4421 C CA . GLU C 1 39 ? 47.301 1.795 54.805 1.00 33.97 39 GLU C CA 1
ATOM 4422 C C . GLU C 1 39 ? 47.924 2.933 55.596 1.00 31.98 39 GLU C C 1
ATOM 4423 O O . GLU C 1 39 ? 48.196 2.796 56.789 1.00 32.62 39 GLU C O 1
ATOM 4429 N N . PHE C 1 40 ? 48.159 4.052 54.916 1.00 33.33 40 PHE C N 1
ATOM 4430 C CA . PHE C 1 40 ? 48.758 5.228 55.538 1.00 29.37 40 PHE C CA 1
ATOM 4431 C C . PHE C 1 40 ? 47.841 5.745 56.641 1.00 26.81 40 PHE C C 1
ATOM 4432 O O . PHE C 1 40 ? 48.298 6.108 57.725 1.00 28.04 40 PHE C O 1
ATOM 4440 N N . ASN C 1 41 ? 46.544 5.769 56.358 1.00 21.81 41 ASN C N 1
ATOM 4441 C CA . ASN C 1 41 ? 45.569 6.226 57.333 1.00 23.30 41 ASN C CA 1
ATOM 4442 C C . ASN C 1 41 ? 45.525 5.287 58.532 1.00 23.64 41 ASN C C 1
ATOM 4443 O O . ASN C 1 41 ? 45.424 5.730 59.669 1.00 24.03 41 ASN C O 1
ATOM 4448 N N . ALA C 1 42 ? 45.602 3.986 58.268 1.00 25.41 42 ALA C N 1
ATOM 4449 C CA . ALA C 1 42 ? 45.567 2.986 59.329 1.00 26.44 42 ALA C CA 1
ATOM 4450 C C . ALA C 1 42 ? 46.787 3.116 60.238 1.00 24.26 42 ALA C C 1
ATOM 4451 O O . ALA C 1 42 ? 46.710 2.853 61.437 1.00 23.82 42 ALA C O 1
ATOM 4453 N N . ALA C 1 43 ? 47.912 3.524 59.657 1.00 22.77 43 ALA C N 1
ATOM 4454 C CA . ALA C 1 43 ? 49.147 3.698 60.412 1.00 24.36 43 ALA C CA 1
ATOM 4455 C C . ALA C 1 43 ? 49.050 4.891 61.362 1.00 25.05 43 ALA C C 1
ATOM 4456 O O . ALA C 1 43 ? 49.533 4.832 62.493 1.00 27.52 43 ALA C O 1
ATOM 4458 N N . ILE C 1 44 ? 48.434 5.977 60.899 1.00 27.82 44 ILE C N 1
ATOM 4459 C CA . ILE C 1 44 ? 48.278 7.169 61.732 1.00 25.61 44 ILE C CA 1
ATOM 4460 C C . ILE C 1 44 ? 47.376 6.822 62.911 1.00 22.59 44 ILE C C 1
ATOM 4461 O O . ILE C 1 44 ? 47.676 7.167 64.054 1.00 22.14 44 ILE C O 1
ATOM 4466 N N . ASP C 1 45 ? 46.272 6.135 62.628 1.00 22.11 45 ASP C N 1
ATOM 4467 C CA . ASP C 1 45 ? 45.355 5.729 63.686 1.00 24.82 45 ASP C CA 1
ATOM 4468 C C . ASP C 1 45 ? 46.112 4.860 64.684 1.00 24.73 45 ASP C C 1
ATOM 4469 O O . ASP C 1 45 ? 46.072 5.108 65.888 1.00 26.42 45 ASP C O 1
ATOM 4474 N N . ASP C 1 46 ? 46.814 3.848 64.180 1.00 24.12 46 ASP C N 1
ATOM 4475 C CA . ASP C 1 46 ? 47.575 2.954 65.047 1.00 26.70 46 ASP C CA 1
ATOM 4476 C C . ASP C 1 46 ? 48.570 3.713 65.920 1.00 26.09 46 ASP C C 1
ATOM 4477 O O . ASP C 1 46 ? 48.638 3.496 67.128 1.00 26.90 46 ASP C O 1
ATOM 4482 N N . ILE C 1 47 ? 49.343 4.602 65.306 1.00 22.89 47 ILE C N 1
ATOM 4483 C CA . ILE C 1 47 ? 50.335 5.375 66.044 1.00 21.94 47 ILE C CA 1
ATOM 4484 C C . ILE C 1 47 ? 49.694 6.336 67.047 1.00 22.18 47 ILE C C 1
ATOM 4485 O O . ILE C 1 47 ? 50.243 6.577 68.121 1.00 20.60 47 ILE C O 1
ATOM 4490 N N . ARG C 1 48 ? 48.534 6.882 66.697 1.00 22.86 48 ARG C N 1
ATOM 4491 C CA . ARG C 1 48 ? 47.829 7.793 67.590 1.00 24.61 48 ARG C CA 1
ATOM 4492 C C . ARG C 1 48 ? 47.472 7.082 68.890 1.00 28.59 48 ARG C C 1
ATOM 4493 O O . ARG C 1 48 ? 47.619 7.638 69.979 1.00 32.49 48 ARG C O 1
ATOM 4501 N N . PHE C 1 49 ? 46.987 5.850 68.768 1.00 28.06 49 PHE C N 1
ATOM 4502 C CA . PHE C 1 49 ? 46.587 5.070 69.929 1.00 28.81 49 PHE C CA 1
ATOM 4503 C C . PHE C 1 49 ? 47.758 4.427 70.664 1.00 30.41 49 PHE C C 1
ATOM 4504 O O . PHE C 1 49 ? 47.561 3.704 71.638 1.00 33.42 49 PHE C O 1
ATOM 4512 N N . ASP C 1 50 ? 48.975 4.699 70.207 1.00 28.50 50 ASP C N 1
ATOM 4513 C CA . ASP C 1 50 ? 50.161 4.145 70.850 1.00 30.44 50 ASP C CA 1
ATOM 4514 C C . ASP C 1 50 ? 50.827 5.230 71.703 1.00 28.55 50 ASP C C 1
ATOM 4515 O O . ASP C 1 50 ? 51.533 6.096 71.187 1.00 32.11 50 ASP C O 1
ATOM 4520 N N . PRO C 1 51 ? 50.609 5.187 73.027 1.00 28.99 51 PRO C N 1
ATOM 4521 C CA . PRO C 1 51 ? 51.150 6.132 74.015 1.00 30.99 51 PRO C CA 1
ATOM 4522 C C . PRO C 1 51 ? 52.667 6.321 73.983 1.00 30.84 51 PRO C C 1
ATOM 4523 O O . PRO C 1 51 ? 53.178 7.377 74.362 1.00 30.81 51 PRO C O 1
ATOM 4527 N N . ASP C 1 52 ? 53.376 5.290 73.534 1.00 31.09 52 ASP C N 1
ATOM 4528 C CA . ASP C 1 52 ? 54.834 5.308 73.483 1.00 32.11 52 ASP C CA 1
ATOM 4529 C C . ASP C 1 52 ? 55.448 6.205 72.415 1.00 27.23 52 ASP C C 1
ATOM 4530 O O . ASP C 1 52 ? 56.498 6.809 72.638 1.00 30.08 52 ASP C O 1
ATOM 4535 N N . ILE C 1 53 ? 54.800 6.285 71.258 1.00 23.39 53 ILE C N 1
ATOM 4536 C CA . ILE C 1 53 ? 55.314 7.079 70.147 1.00 21.04 53 ILE C CA 1
ATOM 4537 C C . ILE C 1 53 ? 55.105 8.582 70.272 1.00 23.33 53 ILE C C 1
ATOM 4538 O O . ILE C 1 53 ? 53.976 9.061 70.374 1.00 20.85 53 ILE C O 1
ATOM 4543 N N . LYS C 1 54 ? 56.217 9.313 70.239 1.00 24.01 54 LYS C N 1
ATOM 4544 C CA . LYS C 1 54 ? 56.221 10.764 70.366 1.00 23.74 54 LYS C CA 1
ATOM 4545 C C . LYS C 1 54 ? 56.530 11.455 69.038 1.00 25.71 54 LYS C C 1
ATOM 4546 O O . LYS C 1 54 ? 56.116 12.597 68.807 1.00 25.98 54 LYS C O 1
ATOM 4552 N N . VAL C 1 55 ? 57.276 10.772 68.176 1.00 19.12 55 VAL C N 1
ATOM 4553 C CA . VAL C 1 55 ? 57.632 11.330 66.880 1.00 18.13 55 VAL C CA 1
ATOM 4554 C C . VAL C 1 55 ? 57.452 10.296 65.780 1.00 24.60 55 VAL C C 1
ATOM 4555 O O . VAL C 1 55 ? 57.699 9.107 65.984 1.00 29.14 55 VAL C O 1
ATOM 4559 N N . VAL C 1 56 ? 57.017 10.757 64.614 1.00 24.92 56 VAL C N 1
ATOM 4560 C CA . VAL C 1 56 ? 56.829 9.883 63.470 1.00 22.21 56 VAL C CA 1
ATOM 4561 C C . VAL C 1 56 ? 57.620 10.458 62.302 1.00 27.88 56 VAL C C 1
ATOM 4562 O O . VAL C 1 56 ? 57.428 11.611 61.918 1.00 31.15 56 VAL C O 1
ATOM 4566 N N . ILE C 1 57 ? 58.527 9.662 61.751 1.00 29.62 57 ILE C N 1
ATOM 4567 C CA . ILE C 1 57 ? 59.316 10.107 60.613 1.00 24.74 57 ILE C CA 1
ATOM 4568 C C . ILE C 1 57 ? 58.815 9.369 59.382 1.00 26.08 57 ILE C C 1
ATOM 4569 O O . ILE C 1 57 ? 58.731 8.139 59.379 1.00 26.81 57 ILE C O 1
ATOM 4574 N N . VAL C 1 58 ? 58.465 10.114 58.342 1.00 24.25 58 VAL C N 1
ATOM 4575 C CA . VAL C 1 58 ? 57.985 9.494 57.118 1.00 28.99 58 VAL C CA 1
ATOM 4576 C C . VAL C 1 58 ? 59.106 9.514 56.088 1.00 30.40 58 VAL C C 1
ATOM 4577 O O . VAL C 1 58 ? 59.585 10.582 55.702 1.00 34.86 58 VAL C O 1
ATOM 4589 N N . SER C 1 60 ? 61.180 7.220 52.551 1.00 34.37 60 SER C N 1
ATOM 4590 C CA . SER C 1 60 ? 61.000 6.327 51.414 1.00 34.61 60 SER C CA 1
ATOM 4591 C C . SER C 1 60 ? 62.119 5.300 51.281 1.00 35.07 60 SER C C 1
ATOM 4592 O O . SER C 1 60 ? 63.285 5.598 51.545 1.00 29.10 60 SER C O 1
ATOM 4595 N N . ASP C 1 61 ? 61.753 4.085 50.881 1.00 36.47 61 ASP C N 1
ATOM 4596 C CA . ASP C 1 61 ? 62.731 3.020 50.691 1.00 40.53 61 ASP C CA 1
ATOM 4597 C C . ASP C 1 61 ? 63.045 2.893 49.206 1.00 40.10 61 ASP C C 1
ATOM 4598 O O . ASP C 1 61 ? 63.871 2.078 48.800 1.00 44.48 61 ASP C O 1
ATOM 4603 N N . VAL C 1 62 ? 62.373 3.708 48.400 1.00 41.30 62 VAL C N 1
ATOM 4604 C CA . VAL C 1 62 ? 62.565 3.699 46.956 1.00 43.67 62 VAL C CA 1
ATOM 4605 C C . VAL C 1 62 ? 63.626 4.716 46.551 1.00 45.12 62 VAL C C 1
ATOM 4606 O O . VAL C 1 62 ? 63.457 5.919 46.744 1.00 45.72 62 VAL C O 1
ATOM 4610 N N . PRO C 1 63 ? 64.737 4.239 45.973 1.00 49.20 63 PRO C N 1
ATOM 4611 C CA . PRO C 1 63 ? 65.842 5.094 45.536 1.00 48.92 63 PRO C CA 1
ATOM 4612 C C . PRO C 1 63 ? 65.423 6.228 44.607 1.00 48.46 63 PRO C C 1
ATOM 4613 O O . PRO C 1 63 ? 64.581 6.043 43.726 1.00 46.66 63 PRO C O 1
ATOM 4617 N N . LYS C 1 64 ? 66.010 7.403 44.824 1.00 45.36 64 LYS C N 1
ATOM 4618 C CA . LYS C 1 64 ? 65.756 8.567 43.983 1.00 46.98 64 LYS C CA 1
ATOM 4619 C C . LYS C 1 64 ? 64.337 9.152 44.055 1.00 44.73 64 LYS C C 1
ATOM 4620 O O . LYS C 1 64 ? 64.036 10.124 43.363 1.00 45.94 64 LYS C O 1
ATOM 4626 N N . PHE C 1 65 ? 63.478 8.585 44.896 1.00 44.05 65 PHE C N 1
ATOM 4627 C CA . PHE C 1 65 ? 62.098 9.060 45.001 1.00 43.39 65 PHE C CA 1
ATOM 4628 C C . PHE C 1 65 ? 61.488 8.973 46.399 1.00 41.37 65 PHE C C 1
ATOM 4629 O O . PHE C 1 65 ? 61.539 7.925 47.044 1.00 41.13 65 PHE C O 1
ATOM 4637 N N . PHE C 1 66 ? 60.913 10.080 46.867 1.00 39.82 66 PHE C N 1
ATOM 4638 C CA . PHE C 1 66 ? 60.208 10.065 48.144 1.00 33.07 66 PHE C CA 1
ATOM 4639 C C . PHE C 1 66 ? 58.818 9.672 47.664 1.00 31.18 66 PHE C C 1
ATOM 4640 O O . PHE C 1 66 ? 58.241 8.677 48.109 1.00 28.70 66 PHE C O 1
ATOM 4648 N N . SER C 1 67 ? 58.309 10.459 46.719 1.00 27.33 67 SER C N 1
ATOM 4649 C CA . SER C 1 67 ? 57.016 10.212 46.093 1.00 28.98 67 SER C CA 1
ATOM 4650 C C . SER C 1 67 ? 56.773 11.175 44.937 1.00 29.39 67 SER C C 1
ATOM 4651 O O . SER C 1 67 ? 57.080 12.359 45.032 1.00 31.23 67 SER C O 1
ATOM 4654 N N . ALA C 1 68 ? 56.217 10.658 43.846 1.00 27.36 68 ALA C N 1
ATOM 4655 C CA . ALA C 1 68 ? 55.938 11.473 42.674 1.00 28.91 68 ALA C CA 1
ATOM 4656 C C . ALA C 1 68 ? 54.464 11.866 42.607 1.00 28.82 68 ALA C C 1
ATOM 4657 O O . ALA C 1 68 ? 54.040 12.561 41.684 1.00 31.40 68 ALA C O 1
ATOM 4659 N N . GLY C 1 69 ? 53.683 11.416 43.583 1.00 29.90 69 GLY C N 1
ATOM 4660 C CA . GLY C 1 69 ? 52.269 11.755 43.600 1.00 26.93 69 GLY C CA 1
ATOM 4661 C C . GLY C 1 69 ? 51.339 10.594 43.306 1.00 28.51 69 GLY C C 1
ATOM 4662 O O . GLY C 1 69 ? 51.707 9.429 43.467 1.00 28.43 69 GLY C O 1
ATOM 4663 N N . ALA C 1 70 ? 50.123 10.916 42.879 1.00 24.02 70 ALA C N 1
ATOM 4664 C CA . ALA C 1 70 ? 49.126 9.906 42.560 1.00 28.92 70 ALA C CA 1
ATOM 4665 C C . ALA C 1 70 ? 49.501 9.142 41.292 1.00 34.47 70 ALA C C 1
ATOM 4666 O O . ALA C 1 70 ? 50.132 9.689 40.383 1.00 27.77 70 ALA C O 1
ATOM 4668 N N . ASP C 1 71 ? 49.116 7.871 41.240 1.00 37.21 71 ASP C N 1
ATOM 4669 C CA . ASP C 1 71 ? 49.396 7.042 40.076 1.00 36.53 71 ASP C CA 1
ATOM 4670 C C . ASP C 1 71 ? 48.485 7.491 38.937 1.00 34.34 71 ASP C C 1
ATOM 4671 O O . ASP C 1 71 ? 47.270 7.301 38.989 1.00 29.68 71 ASP C O 1
ATOM 4676 N N . ILE C 1 72 ? 49.077 8.090 37.912 1.00 33.77 72 ILE C N 1
ATOM 4677 C CA . ILE C 1 72 ? 48.311 8.581 36.771 1.00 40.92 72 ILE C CA 1
ATOM 4678 C C . ILE C 1 72 ? 47.508 7.492 36.075 1.00 44.33 72 ILE C C 1
ATOM 4679 O O . ILE C 1 72 ? 46.399 7.731 35.597 1.00 44.68 72 ILE C O 1
ATOM 4684 N N . ASN C 1 73 ? 48.086 6.300 36.019 1.00 51.30 73 ASN C N 1
ATOM 4685 C CA . ASN C 1 73 ? 47.438 5.170 35.380 1.00 59.12 73 ASN C CA 1
ATOM 4686 C C . ASN C 1 73 ? 46.202 4.749 36.185 1.00 59.94 73 ASN C C 1
ATOM 4687 O O . ASN C 1 73 ? 45.203 4.337 35.622 1.00 59.13 73 ASN C O 1
ATOM 4692 N N . PHE C 1 74 ? 46.280 4.881 37.508 1.00 57.79 74 PHE C N 1
ATOM 4693 C CA . PHE C 1 74 ? 45.163 4.543 38.385 1.00 56.76 74 PHE C CA 1
ATOM 4694 C C . PHE C 1 74 ? 44.055 5.578 38.180 1.00 58.96 74 PHE C C 1
ATOM 4695 O O . PHE C 1 74 ? 42.868 5.285 38.289 1.00 60.97 74 PHE C O 1
ATOM 4703 N N . LEU C 1 75 ? 44.468 6.797 37.850 1.00 61.88 75 LEU C N 1
ATOM 4704 C CA . LEU C 1 75 ? 43.531 7.902 37.650 1.00 65.34 75 LEU C CA 1
ATOM 4705 C C . LEU C 1 75 ? 42.823 7.902 36.294 1.00 69.61 75 LEU C C 1
ATOM 4706 O O . LEU C 1 75 ? 41.806 8.566 36.112 1.00 69.45 75 LEU C O 1
ATOM 4711 N N . ARG C 1 76 ? 43.355 7.149 35.340 1.00 70.28 76 ARG C N 1
ATOM 4712 C CA . ARG C 1 76 ? 42.800 7.110 33.991 1.00 69.32 76 ARG C CA 1
ATOM 4713 C C . ARG C 1 76 ? 41.366 6.541 33.926 1.00 66.52 76 ARG C C 1
ATOM 4714 O O . ARG C 1 76 ? 40.441 7.233 33.447 1.00 58.42 76 ARG C O 1
ATOM 4722 N N . SER C 1 77 ? 41.186 5.305 34.416 1.00 65.93 77 SER C N 1
ATOM 4723 C CA . SER C 1 77 ? 39.897 4.619 34.388 1.00 65.94 77 SER C CA 1
ATOM 4724 C C . SER C 1 77 ? 39.150 4.979 35.645 1.00 62.15 77 SER C C 1
ATOM 4725 O O . SER C 1 77 ? 38.576 4.109 36.330 1.00 63.44 77 SER C O 1
ATOM 4728 N N . ALA C 1 78 ? 39.201 6.257 35.994 1.00 60.91 78 ALA C N 1
ATOM 4729 C CA . ALA C 1 78 ? 38.490 6.767 37.172 1.00 56.46 78 ALA C CA 1
ATOM 4730 C C . ALA C 1 78 ? 37.260 7.638 36.892 1.00 55.67 78 ALA C C 1
ATOM 4731 O O . ALA C 1 78 ? 37.381 8.715 36.312 1.00 55.77 78 ALA C O 1
ATOM 4733 N N . ASP C 1 79 ? 36.088 7.189 37.331 1.00 54.85 79 ASP C N 1
ATOM 4734 C CA . ASP C 1 79 ? 34.887 7.981 37.126 1.00 54.57 79 ASP C CA 1
ATOM 4735 C C . ASP C 1 79 ? 35.120 9.325 37.844 1.00 50.71 79 ASP C C 1
ATOM 4736 O O . ASP C 1 79 ? 35.852 9.365 38.828 1.00 43.69 79 ASP C O 1
ATOM 4741 N N . PRO C 1 80 ? 34.552 10.440 37.348 1.00 48.46 80 PRO C N 1
ATOM 4742 C CA . PRO C 1 80 ? 34.820 11.690 38.068 1.00 45.23 80 PRO C CA 1
ATOM 4743 C C . PRO C 1 80 ? 34.402 11.661 39.548 1.00 40.27 80 PRO C C 1
ATOM 4744 O O . PRO C 1 80 ? 35.150 12.099 40.432 1.00 39.40 80 PRO C O 1
ATOM 4748 N N . ARG C 1 81 ? 33.210 11.115 39.805 1.00 36.20 81 ARG C N 1
ATOM 4749 C CA . ARG C 1 81 ? 32.711 11.014 41.167 1.00 36.37 81 ARG C CA 1
ATOM 4750 C C . ARG C 1 81 ? 33.593 10.136 42.065 1.00 36.22 81 ARG C C 1
ATOM 4751 O O . ARG C 1 81 ? 33.635 10.337 43.283 1.00 35.42 81 ARG C O 1
ATOM 4759 N N . PHE C 1 82 ? 34.289 9.169 41.470 1.00 32.41 82 PHE C N 1
ATOM 4760 C CA . PHE C 1 82 ? 35.174 8.303 42.241 1.00 31.41 82 PHE C CA 1
ATOM 4761 C C . PHE C 1 82 ? 36.406 9.112 42.610 1.00 30.02 82 PHE C C 1
ATOM 4762 O O . PHE C 1 82 ? 36.887 9.050 43.740 1.00 30.84 82 PHE C O 1
ATOM 4770 N N . LYS C 1 83 ? 36.927 9.854 41.635 1.00 28.37 83 LYS C N 1
ATOM 4771 C CA . LYS C 1 83 ? 38.100 10.690 41.857 1.00 28.87 83 LYS C CA 1
ATOM 4772 C C . LYS C 1 83 ? 37.832 11.628 43.030 1.00 24.27 83 LYS C C 1
ATOM 4773 O O . LYS C 1 83 ? 38.689 11.829 43.889 1.00 29.31 83 LYS C O 1
ATOM 4779 N N . THR C 1 84 ? 36.629 12.193 43.056 1.00 28.41 84 THR C N 1
ATOM 4780 C CA . THR C 1 84 ? 36.216 13.101 44.119 1.00 26.86 84 THR C CA 1
ATOM 4781 C C . THR C 1 84 ? 36.395 12.441 45.485 1.00 25.85 84 THR C C 1
ATOM 4782 O O . THR C 1 84 ? 37.077 12.979 46.356 1.00 26.73 84 THR C O 1
ATOM 4786 N N . GLN C 1 85 ? 35.789 11.269 45.663 1.00 23.56 85 GLN C N 1
ATOM 4787 C CA . GLN C 1 85 ? 35.880 10.546 46.928 1.00 23.92 85 GLN C CA 1
ATOM 4788 C C . GLN C 1 85 ? 37.294 10.063 47.214 1.00 21.54 85 GLN C C 1
ATOM 4789 O O . GLN C 1 85 ? 37.678 9.895 48.367 1.00 27.39 85 GLN C O 1
ATOM 4795 N N . PHE C 1 86 ? 38.065 9.835 46.160 1.00 17.88 86 PHE C N 1
ATOM 4796 C CA . PHE C 1 86 ? 39.442 9.404 46.321 1.00 20.35 86 PHE C CA 1
ATOM 4797 C C . PHE C 1 86 ? 40.265 10.578 46.855 1.00 24.60 86 PHE C C 1
ATOM 4798 O O . PHE C 1 86 ? 41.103 10.410 47.741 1.00 24.47 86 PHE C O 1
ATOM 4806 N N . CYS C 1 87 ? 40.027 11.765 46.299 1.00 24.26 87 CYS C N 1
ATOM 4807 C CA . CYS C 1 87 ? 40.737 12.969 46.725 1.00 23.82 87 CYS C CA 1
ATOM 4808 C C . CYS C 1 87 ? 40.324 13.342 48.140 1.00 22.68 87 CYS C C 1
ATOM 4809 O O . CYS C 1 87 ? 41.158 13.736 48.956 1.00 17.83 87 CYS C O 1
ATOM 4812 N N . LEU C 1 88 ? 39.026 13.222 48.415 1.00 21.99 88 LEU C N 1
ATOM 4813 C CA . LEU C 1 88 ? 38.486 13.546 49.728 1.00 22.50 88 LEU C CA 1
ATOM 4814 C C . LEU C 1 88 ? 39.107 12.672 50.808 1.00 21.54 88 LEU C C 1
ATOM 4815 O O . LEU C 1 88 ? 39.474 13.165 51.875 1.00 24.54 88 LEU C O 1
ATOM 4820 N N . PHE C 1 89 ? 39.237 11.377 50.536 1.00 27.72 89 PHE C N 1
ATOM 4821 C CA . PHE C 1 89 ? 39.815 10.475 51.527 1.00 25.67 89 PHE C CA 1
ATOM 4822 C C . PHE C 1 89 ? 41.295 10.760 51.769 1.00 21.95 89 PHE C C 1
ATOM 4823 O O . PHE C 1 89 ? 41.761 10.686 52.902 1.00 25.34 89 PHE C O 1
ATOM 4831 N N . CYS C 1 90 ? 42.037 11.077 50.712 1.00 21.58 90 CYS C N 1
ATOM 4832 C CA . CYS C 1 90 ? 43.461 11.375 50.870 1.00 23.97 90 CYS C CA 1
ATOM 4833 C C . CYS C 1 90 ? 43.648 12.655 51.689 1.00 24.14 90 CYS C C 1
ATOM 4834 O O . CYS C 1 90 ? 44.519 12.724 52.560 1.00 22.11 90 CYS C O 1
ATOM 4837 N N . ASN C 1 91 ? 42.830 13.666 51.403 1.00 22.34 91 ASN C N 1
ATOM 4838 C CA . ASN C 1 91 ? 42.906 14.934 52.123 1.00 21.35 91 ASN C CA 1
ATOM 4839 C C . ASN C 1 91 ? 42.602 14.745 53.607 1.00 17.33 91 ASN C C 1
ATOM 4840 O O . ASN C 1 91 ? 43.350 15.218 54.463 1.00 20.88 91 ASN C O 1
ATOM 4845 N N . GLU C 1 92 ? 41.505 14.052 53.906 1.00 16.80 92 GLU C N 1
ATOM 4846 C CA . GLU C 1 92 ? 41.115 13.815 55.291 1.00 21.98 92 GLU C CA 1
ATOM 4847 C C . GLU C 1 92 ? 42.183 13.035 56.043 1.00 21.64 92 GLU C C 1
ATOM 4848 O O . GLU C 1 92 ? 42.382 13.237 57.242 1.00 18.85 92 GLU C O 1
ATOM 4854 N N . THR C 1 93 ? 42.879 12.152 55.334 1.00 18.01 93 THR C N 1
ATOM 4855 C CA . THR C 1 93 ? 43.935 11.365 55.949 1.00 16.70 93 THR C CA 1
ATOM 4856 C C . THR C 1 93 ? 45.083 12.296 56.311 1.00 20.06 93 THR C C 1
ATOM 4857 O O . THR C 1 93 ? 45.618 12.240 57.417 1.00 18.35 93 THR C O 1
ATOM 4861 N N . LEU C 1 94 ? 45.454 13.162 55.375 1.00 21.91 94 LEU C N 1
ATOM 4862 C CA . LEU C 1 94 ? 46.534 14.105 55.619 1.00 18.86 94 LEU C CA 1
ATOM 4863 C C . LEU C 1 94 ? 46.145 15.087 56.720 1.00 17.87 94 LEU C C 1
ATOM 4864 O O . LEU C 1 94 ? 46.980 15.479 57.531 1.00 20.50 94 LEU C O 1
ATOM 4869 N N . ASP C 1 95 ? 44.874 15.483 56.748 1.00 17.72 95 ASP C N 1
ATOM 4870 C CA . ASP C 1 95 ? 44.398 16.422 57.763 1.00 15.42 95 ASP C CA 1
ATOM 4871 C C . ASP C 1 95 ? 44.624 15.898 59.177 1.00 14.85 95 ASP C C 1
ATOM 4872 O O . ASP C 1 95 ? 44.840 16.677 60.102 1.00 21.47 95 ASP C O 1
ATOM 4877 N N . LYS C 1 96 ? 44.569 14.576 59.338 1.00 16.50 96 LYS C N 1
ATOM 4878 C CA . LYS C 1 96 ? 44.730 13.929 60.642 1.00 17.17 96 LYS C CA 1
ATOM 4879 C C . LYS C 1 96 ? 46.083 14.136 61.311 1.00 15.03 96 LYS C C 1
ATOM 4880 O O . LYS C 1 96 ? 46.183 14.095 62.527 1.00 15.75 96 LYS C O 1
ATOM 4886 N N . ILE C 1 97 ? 47.120 14.367 60.519 1.00 17.72 97 ILE C N 1
ATOM 4887 C CA . ILE C 1 97 ? 48.454 14.563 61.065 1.00 16.87 97 ILE C CA 1
ATOM 4888 C C . ILE C 1 97 ? 48.548 15.782 61.986 1.00 18.88 97 ILE C C 1
ATOM 4889 O O . ILE C 1 97 ? 49.178 15.721 63.042 1.00 20.60 97 ILE C O 1
ATOM 4894 N N . ALA C 1 98 ? 47.908 16.880 61.588 1.00 20.31 98 ALA C N 1
ATOM 4895 C CA . ALA C 1 98 ? 47.924 18.118 62.365 1.00 19.93 98 ALA C CA 1
ATOM 4896 C C . ALA C 1 98 ? 47.169 18.008 63.692 1.00 13.09 98 ALA C C 1
ATOM 4897 O O . ALA C 1 98 ? 47.348 18.839 64.579 1.00 18.36 98 ALA C O 1
ATOM 4899 N N . ARG C 1 99 ? 46.322 16.991 63.820 1.00 15.55 99 ARG C N 1
ATOM 4900 C CA . ARG C 1 99 ? 45.550 16.780 65.046 1.00 12.54 99 ARG C CA 1
ATOM 4901 C C . ARG C 1 99 ? 46.155 15.669 65.909 1.00 13.55 99 ARG C C 1
ATOM 4902 O O . ARG C 1 99 ? 45.668 15.396 67.006 1.00 16.25 99 ARG C O 1
ATOM 4910 N N . SER C 1 100 ? 47.206 15.028 65.403 1.00 14.89 100 SER C N 1
ATOM 4911 C CA . SER C 1 100 ? 47.871 13.937 66.114 1.00 15.81 100 SER C CA 1
ATOM 4912 C C . SER C 1 100 ? 48.875 14.436 67.149 1.00 16.41 100 SER C C 1
ATOM 4913 O O . SER C 1 100 ? 49.544 15.446 66.943 1.00 15.91 100 SER C O 1
ATOM 4916 N N . PRO C 1 101 ? 48.996 13.723 68.281 1.00 17.35 101 PRO C N 1
ATOM 4917 C CA . PRO C 1 101 ? 49.926 14.117 69.340 1.00 13.32 101 PRO C CA 1
ATOM 4918 C C . PRO C 1 101 ? 51.400 14.038 68.955 1.00 18.85 101 PRO C C 1
ATOM 4919 O O . PRO C 1 101 ? 52.220 14.773 69.499 1.00 21.09 101 PRO C O 1
ATOM 4923 N N . GLN C 1 102 ? 51.739 13.156 68.018 1.00 16.26 102 GLN C N 1
ATOM 4924 C CA . GLN C 1 102 ? 53.127 13.019 67.579 1.00 18.40 102 GLN C CA 1
ATOM 4925 C C . GLN C 1 102 ? 53.528 14.122 66.602 1.00 19.34 102 GLN C C 1
ATOM 4926 O O . GLN C 1 102 ? 52.689 14.656 65.879 1.00 17.40 102 GLN C O 1
ATOM 4932 N N . VAL C 1 103 ? 54.812 14.463 66.581 1.00 18.64 103 VAL C N 1
ATOM 4933 C CA . VAL C 1 103 ? 55.310 15.453 65.630 1.00 15.80 103 VAL C CA 1
ATOM 4934 C C . VAL C 1 103 ? 55.724 14.676 64.373 1.00 20.10 103 VAL C C 1
ATOM 4935 O O . VAL C 1 103 ? 56.555 13.773 64.449 1.00 23.20 103 VAL C O 1
ATOM 4939 N N . TYR C 1 104 ? 55.146 15.015 63.226 1.00 19.99 104 TYR C N 1
ATOM 4940 C CA . TYR C 1 104 ? 55.488 14.333 61.981 1.00 22.11 104 TYR C CA 1
ATOM 4941 C C . TYR C 1 104 ? 56.600 15.037 61.212 1.00 24.61 104 TYR C C 1
ATOM 4942 O O . TYR C 1 104 ? 56.542 16.247 60.972 1.00 24.30 104 TYR C O 1
ATOM 4951 N N . ILE C 1 105 ? 57.614 14.265 60.831 1.00 24.27 105 ILE C N 1
ATOM 4952 C CA . ILE C 1 105 ? 58.746 14.787 60.080 1.00 21.22 105 ILE C CA 1
ATOM 4953 C C . ILE C 1 105 ? 58.885 14.070 58.741 1.00 26.73 105 ILE C C 1
ATOM 4954 O O . ILE C 1 105 ? 58.997 12.842 58.689 1.00 25.87 105 ILE C O 1
ATOM 4959 N N . ALA C 1 106 ? 58.873 14.840 57.658 1.00 24.05 106 ALA C N 1
ATOM 4960 C CA . ALA C 1 106 ? 59.024 14.269 56.330 1.00 25.82 106 ALA C CA 1
ATOM 4961 C C . ALA C 1 106 ? 60.512 14.234 55.995 1.00 26.26 106 ALA C C 1
ATOM 4962 O O . ALA C 1 106 ? 61.173 15.274 55.934 1.00 22.34 106 ALA C O 1
ATOM 4964 N N . CYS C 1 107 ? 61.047 13.035 55.807 1.00 25.45 107 CYS C N 1
ATOM 4965 C CA . CYS C 1 107 ? 62.457 12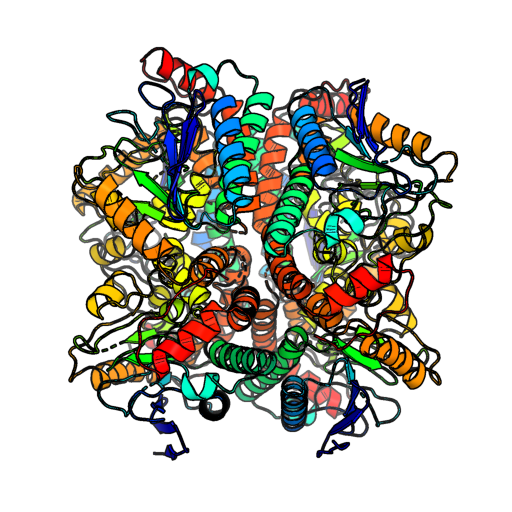.904 55.466 1.00 27.54 107 CYS C CA 1
ATOM 4966 C C . CYS C 1 107 ? 62.487 12.761 53.952 1.00 25.20 107 CYS C C 1
ATOM 4967 O O . CYS C 1 107 ? 62.162 11.704 53.411 1.00 25.00 107 CYS C O 1
ATOM 4970 N N . LEU C 1 108 ? 62.858 13.842 53.275 1.00 27.35 108 LEU C N 1
ATOM 4971 C CA . LEU C 1 108 ? 62.900 13.858 51.823 1.00 28.75 108 LEU C CA 1
ATOM 4972 C C . LEU C 1 108 ? 64.292 13.540 51.291 1.00 32.88 108 LEU C C 1
ATOM 4973 O O . LEU C 1 108 ? 65.214 14.352 51.391 1.00 33.03 108 LEU C O 1
ATOM 4978 N N . GLU C 1 109 ? 64.438 12.345 50.730 1.00 30.30 109 GLU C N 1
ATOM 4979 C CA . GLU C 1 109 ? 65.713 11.914 50.182 1.00 35.56 109 GLU C CA 1
ATOM 4980 C C . GLU C 1 109 ? 65.667 11.847 48.664 1.00 36.73 109 GLU C C 1
ATOM 4981 O O . GLU C 1 109 ? 66.703 11.747 48.011 1.00 38.52 109 GLU C O 1
ATOM 4987 N N . GLY C 1 110 ? 64.458 11.905 48.110 1.00 35.60 110 GLY C N 1
ATOM 4988 C CA . GLY C 1 110 ? 64.294 11.853 46.669 1.00 39.31 110 GLY C CA 1
ATOM 4989 C C . GLY C 1 110 ? 63.249 12.832 46.164 1.00 40.25 110 GLY C C 1
ATOM 4990 O O . GLY C 1 110 ? 62.771 13.688 46.909 1.00 38.66 110 GLY C O 1
ATOM 4991 N N . HIS C 1 111 ? 62.888 12.701 44.893 1.00 36.73 111 HIS C N 1
ATOM 4992 C CA . HIS C 1 111 ? 61.899 13.581 44.285 1.00 34.79 111 HIS C CA 1
ATOM 4993 C C . HIS C 1 111 ? 60.600 13.625 45.068 1.00 30.39 111 HIS C C 1
ATOM 4994 O O . HIS C 1 111 ? 59.997 12.591 45.367 1.00 30.88 111 HIS C O 1
ATOM 5001 N N . THR C 1 112 ? 60.178 14.842 45.396 1.00 28.50 112 THR C N 1
ATOM 5002 C CA . THR C 1 112 ? 58.950 15.074 46.153 1.00 25.00 112 THR C CA 1
ATOM 5003 C C . THR C 1 112 ? 58.109 16.051 45.340 1.00 22.98 112 THR C C 1
ATOM 5004 O O . THR C 1 112 ? 58.254 17.267 45.467 1.00 21.54 112 THR C O 1
ATOM 5008 N N . VAL C 1 113 ? 57.238 15.511 44.495 1.00 17.43 113 VAL C N 1
ATOM 5009 C CA . VAL C 1 113 ? 56.409 16.340 43.634 1.00 22.91 113 VAL C CA 1
ATOM 5010 C C . VAL C 1 113 ? 54.955 15.886 43.603 1.00 21.00 113 VAL C C 1
ATOM 5011 O O . VAL C 1 113 ? 54.648 14.733 43.910 1.00 26.74 113 VAL C O 1
ATOM 5015 N N . GLY C 1 114 ? 54.064 16.797 43.221 1.00 17.31 114 GLY C N 1
ATOM 5016 C CA . GLY C 1 114 ? 52.651 16.468 43.167 1.00 16.34 114 GLY C CA 1
ATOM 5017 C C . GLY C 1 114 ? 52.188 15.924 44.503 1.00 17.93 114 GLY C C 1
ATOM 5018 O O . GLY C 1 114 ? 52.544 16.466 45.548 1.00 19.63 114 GLY C O 1
ATOM 5019 N N . GLY C 1 115 ? 51.403 14.851 44.474 1.00 15.93 115 GLY C N 1
ATOM 5020 C CA . GLY C 1 115 ? 50.921 14.251 45.705 1.00 16.03 115 GLY C CA 1
ATOM 5021 C C . GLY C 1 115 ? 52.040 13.983 46.695 1.00 23.35 115 GLY C C 1
ATOM 5022 O O . GLY C 1 115 ? 51.810 13.936 47.904 1.00 23.80 115 GLY C O 1
ATOM 5023 N N . GLY C 1 116 ? 53.257 13.809 46.185 1.00 24.70 116 GLY C N 1
ATOM 5024 C CA . GLY C 1 116 ? 54.393 13.554 47.055 1.00 23.89 116 GLY C CA 1
ATOM 5025 C C . GLY C 1 116 ? 54.690 14.738 47.960 1.00 25.75 116 GLY C C 1
ATOM 5026 O O . GLY C 1 116 ? 54.916 14.580 49.160 1.00 20.29 116 GLY C O 1
ATOM 5027 N N . LEU C 1 117 ? 54.692 15.934 47.386 1.00 25.01 117 LEU C N 1
ATOM 5028 C CA . LEU C 1 117 ? 54.954 17.127 48.172 1.00 24.21 117 LEU C CA 1
ATOM 5029 C C . LEU C 1 117 ? 53.754 17.428 49.063 1.00 21.24 117 LEU C C 1
ATOM 5030 O O . LEU C 1 117 ? 53.904 17.892 50.193 1.00 21.74 117 LEU C O 1
ATOM 5035 N N . GLU C 1 118 ? 52.560 17.148 48.559 1.00 18.45 118 GLU C N 1
ATOM 5036 C CA . GLU C 1 118 ? 51.357 17.401 49.338 1.00 21.02 118 GLU C CA 1
ATOM 5037 C C . GLU C 1 118 ? 51.399 16.631 50.662 1.00 22.90 118 GLU C C 1
ATOM 5038 O O . GLU C 1 118 ? 51.029 17.162 51.711 1.00 21.82 118 GLU C O 1
ATOM 5052 N N . ALA C 1 120 ? 54.078 15.714 52.262 1.00 21.44 120 ALA C N 1
ATOM 5053 C CA . ALA C 1 120 ? 55.107 16.327 53.090 1.00 20.55 120 ALA C CA 1
ATOM 5054 C C . ALA C 1 120 ? 54.613 17.648 53.686 1.00 17.39 120 ALA C C 1
ATOM 5055 O O . ALA C 1 120 ? 54.935 17.983 54.826 1.00 18.90 120 ALA C O 1
ATOM 5057 N N . LEU C 1 121 ? 53.837 18.398 52.909 1.00 13.37 121 LEU C N 1
ATOM 5058 C CA . LEU C 1 121 ? 53.298 19.668 53.378 1.00 13.92 121 LEU C CA 1
ATOM 5059 C C . LEU C 1 121 ? 52.353 19.436 54.560 1.00 18.30 121 LEU C C 1
ATOM 5060 O O . LEU C 1 121 ? 52.206 20.297 55.430 1.00 19.79 121 LEU C O 1
ATOM 5065 N N . ALA C 1 122 ? 51.719 18.267 54.590 1.00 14.37 122 ALA C N 1
ATOM 5066 C CA . ALA C 1 122 ? 50.792 17.932 55.665 1.00 11.07 122 ALA C CA 1
ATOM 5067 C C . ALA C 1 122 ? 51.531 17.548 56.942 1.00 15.76 122 ALA C C 1
ATOM 5068 O O . ALA C 1 122 ? 50.926 17.462 58.012 1.00 17.66 122 ALA C O 1
ATOM 5070 N N . CYS C 1 123 ? 52.835 17.307 56.826 1.00 14.17 123 CYS C N 1
ATOM 5071 C CA . CYS C 1 123 ? 53.648 16.960 57.985 1.00 16.85 123 CYS C CA 1
ATOM 5072 C C . CYS C 1 123 ? 54.052 18.248 58.690 1.00 16.25 123 CYS C C 1
ATOM 5073 O O . CYS C 1 123 ? 54.054 19.318 58.084 1.00 18.71 123 CYS C O 1
ATOM 5076 N N . ASP C 1 124 ? 54.404 18.141 59.965 1.00 14.74 124 ASP C N 1
ATOM 5077 C CA . ASP C 1 124 ? 54.798 19.302 60.749 1.00 16.80 124 ASP C CA 1
ATOM 5078 C C . ASP C 1 124 ? 56.145 19.878 60.325 1.00 23.81 124 ASP C C 1
ATOM 5079 O O . ASP C 1 124 ? 56.373 21.086 60.433 1.00 21.51 124 ASP C O 1
ATOM 5084 N N . LEU C 1 125 ? 57.036 19.016 59.845 1.00 21.16 125 LEU C N 1
ATOM 5085 C CA . LEU C 1 125 ? 58.352 19.463 59.415 1.00 17.52 125 LEU C CA 1
ATOM 5086 C C . LEU C 1 125 ? 58.815 18.698 58.184 1.00 20.72 125 LEU C C 1
ATOM 5087 O O . LEU C 1 125 ? 58.312 17.619 57.885 1.00 24.33 125 LEU C O 1
ATOM 5092 N N . ARG C 1 126 ? 59.780 19.273 57.477 1.00 24.56 126 ARG C N 1
ATOM 5093 C CA . ARG C 1 126 ? 60.337 18.667 56.274 1.00 23.13 126 ARG C CA 1
ATOM 5094 C C . ARG C 1 126 ? 61.855 18.840 56.235 1.00 24.08 126 ARG C C 1
ATOM 5095 O O . ARG C 1 126 ? 62.353 19.967 56.274 1.00 23.38 126 ARG C O 1
ATOM 5103 N N . PHE C 1 127 ? 62.584 17.724 56.189 1.00 24.07 127 PHE C N 1
ATOM 5104 C CA . PHE C 1 127 ? 64.045 17.759 56.089 1.00 18.22 127 PHE C CA 1
ATOM 5105 C C . PHE C 1 127 ? 64.380 17.139 54.736 1.00 19.89 127 PHE C C 1
ATOM 5106 O O . PHE C 1 127 ? 63.797 16.126 54.354 1.00 20.41 127 PHE C O 1
ATOM 5122 N N . GLY C 1 129 ? 67.547 16.140 51.621 1.00 25.53 129 GLY C N 1
ATOM 5123 C CA . GLY C 1 129 ? 68.952 15.952 51.310 1.00 27.31 129 GLY C CA 1
ATOM 5124 C C . GLY C 1 129 ? 69.419 16.987 50.303 1.00 28.68 129 GLY C C 1
ATOM 5125 O O . GLY C 1 129 ? 68.664 17.369 49.410 1.00 28.63 129 GLY C O 1
ATOM 5126 N N . ASP C 1 130 ? 70.663 17.438 50.436 1.00 27.85 130 ASP C N 1
ATOM 5127 C CA . ASP C 1 130 ? 71.202 18.445 49.529 1.00 31.00 130 ASP C CA 1
ATOM 5128 C C . ASP C 1 130 ? 71.249 18.007 48.066 1.00 33.01 130 ASP C C 1
ATOM 5129 O O . ASP C 1 130 ? 71.586 18.802 47.191 1.00 35.60 130 ASP C O 1
ATOM 5134 N N . GLU C 1 131 ? 70.908 16.749 47.799 1.00 32.94 131 GLU C N 1
ATOM 5135 C CA . GLU C 1 131 ? 70.897 16.234 46.431 1.00 36.16 131 GLU C CA 1
ATOM 5136 C C . GLU C 1 131 ? 69.685 15.342 46.191 1.00 36.38 131 GLU C C 1
ATOM 5137 O O . GLU C 1 131 ? 69.734 14.431 45.362 1.00 36.90 131 GLU C O 1
ATOM 5143 N N . ALA C 1 132 ? 68.596 15.616 46.909 1.00 29.57 132 ALA C N 1
ATOM 5144 C CA . ALA C 1 132 ? 67.370 14.830 46.798 1.00 26.25 132 ALA C CA 1
ATOM 5145 C C . ALA C 1 132 ? 66.662 14.963 45.454 1.00 28.76 132 ALA C C 1
ATOM 5146 O O . ALA C 1 132 ? 65.831 14.124 45.099 1.00 31.17 132 ALA C O 1
ATOM 5148 N N . GLY C 1 133 ? 66.977 16.016 44.709 1.00 32.70 133 GLY C N 1
ATOM 5149 C CA . GLY C 1 133 ? 66.343 16.198 43.415 1.00 33.30 133 GLY C CA 1
ATOM 5150 C C . GLY C 1 133 ? 65.375 17.365 43.318 1.00 32.93 133 GLY C C 1
ATOM 5151 O O . GLY C 1 133 ? 65.699 18.489 43.707 1.00 30.92 133 GLY C O 1
ATOM 5152 N N . LYS C 1 134 ? 64.180 17.092 42.800 1.00 32.53 134 LYS C N 1
ATOM 5153 C CA . LYS C 1 134 ? 63.156 18.115 42.616 1.00 36.92 134 LYS C CA 1
ATOM 5154 C C . LYS C 1 134 ? 62.041 18.093 43.660 1.00 35.73 134 LYS C C 1
ATOM 5155 O O . LYS C 1 134 ? 61.667 17.039 44.178 1.00 34.52 134 LYS C O 1
ATOM 5161 N N . ILE C 1 135 ? 61.498 19.274 43.939 1.00 30.01 135 ILE C N 1
ATOM 5162 C CA . ILE C 1 135 ? 60.387 19.425 44.865 1.00 22.78 135 ILE C CA 1
ATOM 5163 C C . ILE C 1 135 ? 59.476 20.500 44.269 1.00 21.91 135 ILE C C 1
ATOM 5164 O O . ILE C 1 135 ? 59.943 21.562 43.846 1.00 19.79 135 ILE C O 1
ATOM 5169 N N . GLY C 1 136 ? 58.181 20.200 44.207 1.00 22.30 136 GLY C N 1
ATOM 5170 C CA . GLY C 1 136 ? 57.224 21.137 43.646 1.00 21.09 136 GLY C CA 1
ATOM 5171 C C . GLY C 1 136 ? 55.920 20.460 43.267 1.00 23.09 136 GLY C C 1
ATOM 5172 O O . GLY C 1 136 ? 55.736 19.269 43.526 1.00 26.58 136 GLY C O 1
ATOM 5173 N N . LEU C 1 137 ? 55.016 21.217 42.648 1.00 23.44 137 LEU C N 1
ATOM 5174 C CA . LEU C 1 137 ? 53.715 20.698 42.232 1.00 24.03 137 LEU C CA 1
ATOM 5175 C C . LEU C 1 137 ? 53.522 20.908 40.729 1.00 24.77 137 LEU C C 1
ATOM 5176 O O . LEU C 1 137 ? 53.162 21.999 40.293 1.00 26.90 137 LEU C O 1
ATOM 5181 N N . PRO C 1 138 ? 53.748 19.858 39.919 1.00 30.06 138 PRO C N 1
ATOM 5182 C CA . PRO C 1 138 ? 53.601 19.942 38.460 1.00 26.01 138 PRO C CA 1
ATOM 5183 C C . PRO C 1 138 ? 52.227 19.536 37.935 1.00 27.41 138 PRO C C 1
ATOM 5184 O O . PRO C 1 138 ? 52.063 19.324 36.733 1.00 28.85 138 PRO C O 1
ATOM 5188 N N . GLU C 1 139 ? 51.246 19.424 38.824 1.00 23.34 139 GLU C N 1
ATOM 5189 C CA . GLU C 1 139 ? 49.906 19.016 38.414 1.00 21.84 139 GLU C CA 1
ATOM 5190 C C . GLU C 1 139 ? 49.368 19.765 37.201 1.00 26.53 139 GLU C C 1
ATOM 5191 O O . GLU C 1 139 ? 48.681 19.178 36.357 1.00 26.18 139 GLU C O 1
ATOM 5197 N N . VAL C 1 140 ? 49.680 21.054 37.107 1.00 21.98 140 VAL C N 1
ATOM 5198 C CA . VAL C 1 140 ? 49.188 21.861 36.000 1.00 22.45 140 VAL C CA 1
ATOM 5199 C C . VAL C 1 140 ? 49.581 21.311 34.627 1.00 24.34 140 VAL C C 1
ATOM 5200 O O . VAL C 1 140 ? 48.890 21.555 33.642 1.00 23.56 140 VAL C O 1
ATOM 5204 N N . SER C 1 141 ? 50.674 20.558 34.556 1.00 27.53 141 SER C N 1
ATOM 5205 C CA . SER C 1 141 ? 51.103 20.011 33.271 1.00 29.70 141 SER C CA 1
ATOM 5206 C C . SER C 1 141 ? 50.230 18.837 32.828 1.00 28.14 141 SER C C 1
ATOM 5207 O O . SER C 1 141 ? 50.432 18.276 31.752 1.00 29.26 141 SER C O 1
ATOM 5210 N N . LEU C 1 142 ? 49.256 18.470 33.654 1.00 27.78 142 LEU C N 1
ATOM 5211 C CA . LEU C 1 142 ? 48.356 17.368 33.325 1.00 24.09 142 LEU C CA 1
ATOM 5212 C C . LEU C 1 142 ? 46.913 17.868 33.198 1.00 27.48 142 LEU C C 1
ATOM 5213 O O . LEU C 1 142 ? 45.974 17.077 33.068 1.00 23.99 142 LEU C O 1
ATOM 5218 N N . GLY C 1 143 ? 46.742 19.187 33.235 1.00 21.12 143 GLY C N 1
ATOM 5219 C CA . GLY C 1 143 ? 45.409 19.750 33.117 1.00 23.95 143 GLY C CA 1
ATOM 5220 C C . GLY C 1 143 ? 44.623 19.738 34.414 1.00 20.34 143 GLY C C 1
ATOM 5221 O O . GLY C 1 143 ? 43.414 19.950 34.403 1.00 23.29 143 GLY C O 1
ATOM 5222 N N . VAL C 1 144 ? 45.304 19.481 35.528 1.00 21.98 144 VAL C N 1
ATOM 5223 C CA . VAL C 1 144 ? 44.666 19.466 36.844 1.00 22.47 144 VAL C CA 1
ATOM 5224 C C . VAL C 1 144 ? 45.516 20.276 37.824 1.00 24.34 144 VAL C C 1
ATOM 5225 O O . VAL C 1 144 ? 46.559 20.811 37.449 1.00 25.54 144 VAL C O 1
ATOM 5229 N N . LEU C 1 145 ? 45.066 20.375 39.072 1.00 20.96 145 LEU C N 1
ATOM 5230 C CA . LEU C 1 145 ? 45.803 21.119 40.084 1.00 20.90 145 LEU C CA 1
ATOM 5231 C C . LEU C 1 145 ? 46.151 20.223 41.262 1.00 20.52 145 LEU C C 1
ATOM 5232 O O . LEU C 1 145 ? 45.682 19.089 41.344 1.00 19.59 145 LEU C O 1
ATOM 5237 N N . ALA C 1 146 ? 46.986 20.728 42.165 1.00 19.73 146 ALA C N 1
ATOM 5238 C CA . ALA C 1 146 ? 47.369 19.966 43.348 1.00 20.87 146 ALA C CA 1
ATOM 5239 C C . ALA C 1 146 ? 46.157 19.956 44.281 1.00 22.48 146 ALA C C 1
ATOM 5240 O O . ALA C 1 146 ? 46.030 20.809 45.161 1.00 21.80 146 ALA C O 1
ATOM 5242 N N . GLY C 1 147 ? 45.276 18.978 44.075 1.00 25.17 147 GLY C N 1
ATOM 5243 C CA . GLY C 1 147 ? 44.056 18.874 44.856 1.00 20.79 147 GLY C CA 1
ATOM 5244 C C . GLY C 1 147 ? 44.091 18.089 46.149 1.00 23.19 147 GLY C C 1
ATOM 5245 O O . GLY C 1 147 ? 43.045 17.678 46.654 1.00 27.47 147 GLY C O 1
ATOM 5246 N N . THR C 1 148 ? 45.278 17.861 46.692 1.00 24.31 148 THR C N 1
ATOM 5247 C CA . THR C 1 148 ? 45.376 17.145 47.957 1.00 24.50 148 THR C CA 1
ATOM 5248 C C . THR C 1 148 ? 45.918 18.146 48.969 1.00 22.45 148 THR C C 1
ATOM 5249 O O . THR C 1 148 ? 46.867 17.862 49.695 1.00 17.08 148 THR C O 1
ATOM 5253 N N . GLY C 1 149 ? 45.310 19.332 48.982 1.00 20.65 149 GLY C N 1
ATOM 5254 C CA . GLY C 1 149 ? 45.718 20.383 49.897 1.00 19.61 149 GLY C CA 1
ATOM 5255 C C . GLY C 1 149 ? 46.964 21.136 49.472 1.00 21.75 149 GLY C C 1
ATOM 5256 O O . GLY C 1 149 ? 47.378 22.087 50.140 1.00 23.34 149 GLY C O 1
ATOM 5257 N N . GLY C 1 150 ? 47.558 20.725 48.355 1.00 20.05 150 GLY C N 1
ATOM 5258 C CA . GLY C 1 150 ? 48.765 21.372 47.872 1.00 13.87 150 GLY C CA 1
ATOM 5259 C C . GLY C 1 150 ? 48.671 22.868 47.608 1.00 18.57 150 GLY C C 1
ATOM 5260 O O . GLY C 1 150 ? 49.560 23.626 48.001 1.00 16.29 150 GLY C O 1
ATOM 5261 N N . THR C 1 151 ? 47.608 23.306 46.938 1.00 18.46 151 THR C N 1
ATOM 5262 C CA . THR C 1 151 ? 47.467 24.726 46.642 1.00 16.65 151 THR C CA 1
ATOM 5263 C C . THR C 1 151 ? 47.278 25.546 47.915 1.00 17.31 151 THR C C 1
ATOM 5264 O O . THR C 1 151 ? 47.809 26.648 48.032 1.00 21.21 151 THR C O 1
ATOM 5268 N N . GLN C 1 152 ? 46.543 24.994 48.875 1.00 17.20 152 GLN C N 1
ATOM 5269 C CA . GLN C 1 152 ? 46.268 25.693 50.129 1.00 14.53 152 GLN C CA 1
ATOM 5270 C C . GLN C 1 152 ? 47.407 25.646 51.142 1.00 14.50 152 GLN C C 1
ATOM 5271 O O . GLN C 1 152 ? 47.700 26.644 51.801 1.00 12.32 152 GLN C O 1
ATOM 5277 N N . ARG C 1 153 ? 48.048 24.492 51.276 1.00 12.10 153 ARG C N 1
ATOM 5278 C CA . ARG C 1 153 ? 49.139 24.381 52.227 1.00 12.90 153 ARG C CA 1
ATOM 5279 C C . ARG C 1 153 ? 50.384 25.100 51.730 1.00 13.23 153 ARG C C 1
ATOM 5280 O O . ARG C 1 153 ? 51.115 25.687 52.522 1.00 10.72 153 ARG C O 1
ATOM 5288 N N . LEU C 1 154 ? 50.633 25.072 50.422 1.00 13.45 154 LEU C N 1
ATOM 5289 C CA . LEU C 1 154 ? 51.812 25.755 49.905 1.00 11.05 154 LEU C CA 1
ATOM 5290 C C . LEU C 1 154 ? 51.658 27.269 50.062 1.00 12.97 154 LEU C C 1
ATOM 5291 O O . LEU C 1 154 ? 52.614 27.968 50.407 1.00 11.22 154 LEU C O 1
ATOM 5296 N N . ALA C 1 155 ? 50.453 27.774 49.818 1.00 11.68 155 ALA C N 1
ATOM 5297 C CA . ALA C 1 155 ? 50.190 29.208 49.937 1.00 12.20 155 ALA C CA 1
ATOM 5298 C C . ALA C 1 155 ? 50.444 29.670 51.365 1.00 11.44 155 ALA C C 1
ATOM 5299 O O . ALA C 1 155 ? 51.066 30.708 51.596 1.00 12.66 155 ALA C O 1
ATOM 5301 N N . ARG C 1 156 ? 49.967 28.886 52.324 1.00 10.74 156 ARG C N 1
ATOM 5302 C CA . ARG C 1 156 ? 50.148 29.217 53.727 1.00 15.10 156 ARG C CA 1
ATOM 5303 C C . ARG C 1 156 ? 51.598 29.030 54.183 1.00 14.06 156 ARG C C 1
ATOM 5304 O O . ARG C 1 156 ? 52.094 29.797 55.009 1.00 14.37 156 ARG C O 1
ATOM 5312 N N . LEU C 1 157 ? 52.286 28.029 53.639 1.00 16.12 157 LEU C N 1
ATOM 5313 C CA . LEU C 1 157 ? 53.673 27.784 54.038 1.00 17.98 157 LEU C CA 1
ATOM 5314 C C . LEU C 1 157 ? 54.685 28.784 53.472 1.00 16.56 157 LEU C C 1
ATOM 5315 O O . LEU C 1 157 ? 55.524 29.302 54.215 1.00 14.85 157 LEU C O 1
ATOM 5320 N N . ILE C 1 158 ? 54.610 29.069 52.172 1.00 14.57 158 ILE C N 1
ATOM 5321 C CA . ILE C 1 158 ? 55.576 29.990 51.569 1.00 15.76 158 ILE C CA 1
ATOM 5322 C C . ILE C 1 158 ? 55.058 31.347 51.094 1.00 16.99 158 ILE C C 1
ATOM 5323 O O . ILE C 1 158 ? 55.848 32.181 50.654 1.00 19.75 158 ILE C O 1
ATOM 5328 N N . GLY C 1 159 ? 53.750 31.574 51.188 1.00 12.73 159 GLY C N 1
ATOM 5329 C CA . GLY C 1 159 ? 53.182 32.837 50.741 1.00 11.23 159 GLY C CA 1
ATOM 5330 C C . GLY C 1 159 ? 52.262 32.585 49.559 1.00 13.98 159 GLY C C 1
ATOM 5331 O O . GLY C 1 159 ? 52.591 31.802 48.672 1.00 14.59 159 GLY C O 1
ATOM 5332 N N . TYR C 1 160 ? 51.115 33.249 49.523 1.00 13.33 160 TYR C N 1
ATOM 5333 C CA . TYR C 1 160 ? 50.164 33.017 48.442 1.00 18.47 160 TYR C CA 1
ATOM 5334 C C . TYR C 1 160 ? 50.633 33.390 47.041 1.00 17.83 160 TYR C C 1
ATOM 5335 O O . TYR C 1 160 ? 50.241 32.746 46.069 1.00 17.27 160 TYR C O 1
ATOM 5344 N N . SER C 1 161 ? 51.470 34.416 46.927 1.00 18.10 161 SER C N 1
ATOM 5345 C CA . SER C 1 161 ? 51.947 34.834 45.615 1.00 18.52 161 SER C CA 1
ATOM 5346 C C . SER C 1 161 ? 53.010 33.868 45.097 1.00 22.21 161 SER C C 1
ATOM 5347 O O . SER C 1 161 ? 52.977 33.454 43.937 1.00 20.21 161 SER C O 1
ATOM 5350 N N . ARG C 1 162 ? 53.954 33.510 45.961 1.00 20.52 162 ARG C N 1
ATOM 5351 C CA . ARG C 1 162 ? 55.004 32.578 45.582 1.00 16.15 162 ARG C CA 1
ATOM 5352 C C . ARG C 1 162 ? 54.415 31.207 45.287 1.00 18.09 162 ARG C C 1
ATOM 5353 O O . ARG C 1 162 ? 54.877 30.507 44.386 1.00 17.99 162 ARG C O 1
ATOM 5361 N N . ALA C 1 163 ? 53.393 30.824 46.046 1.00 17.35 163 ALA C N 1
ATOM 5362 C CA . ALA C 1 163 ? 52.739 29.536 45.839 1.00 14.71 163 ALA C CA 1
ATOM 5363 C C . ALA C 1 163 ? 52.009 29.533 44.504 1.00 18.28 163 ALA C C 1
ATOM 5364 O O . ALA C 1 163 ? 52.028 28.536 43.783 1.00 15.44 163 ALA C O 1
ATOM 5366 N N . LEU C 1 164 ? 51.369 30.656 44.183 1.00 16.75 164 LEU C N 1
ATOM 5367 C CA . LEU C 1 164 ? 50.619 30.790 42.939 1.00 18.38 164 LEU C CA 1
ATOM 5368 C C . LEU C 1 164 ? 51.549 30.642 41.740 1.00 15.56 164 LEU C C 1
ATOM 5369 O O . LEU C 1 164 ? 51.215 29.979 40.759 1.00 18.38 164 LEU C O 1
ATOM 5374 N N . ASP C 1 165 ? 52.712 31.275 41.830 1.00 12.84 165 ASP C N 1
ATOM 5375 C CA . ASP C 1 165 ? 53.719 31.211 40.780 1.00 15.76 165 ASP C CA 1
ATOM 5376 C C . ASP C 1 165 ? 54.055 29.732 40.552 1.00 20.91 165 ASP C C 1
ATOM 5377 O O . ASP C 1 165 ? 53.886 29.205 39.448 1.00 19.06 165 ASP C O 1
ATOM 5390 N N . ASN C 1 167 ? 52.509 26.981 41.459 1.00 19.35 167 ASN C N 1
ATOM 5391 C CA . ASN C 1 167 ? 51.372 26.163 41.061 1.00 19.75 167 ASN C CA 1
ATOM 5392 C C . ASN C 1 167 ? 50.951 26.345 39.604 1.00 28.39 167 ASN C C 1
ATOM 5393 O O . ASN C 1 167 ? 50.603 25.370 38.938 1.00 31.11 167 ASN C O 1
ATOM 5398 N N . ILE C 1 168 ? 50.987 27.576 39.098 1.00 20.89 168 ILE C N 1
ATOM 5399 C CA . ILE C 1 168 ? 50.567 27.806 37.719 1.00 21.89 168 ILE C CA 1
ATOM 5400 C C . ILE C 1 168 ? 51.602 27.437 36.657 1.00 21.22 168 ILE C C 1
ATOM 5401 O O . ILE C 1 168 ? 51.238 27.096 35.534 1.00 24.00 168 ILE C O 1
ATOM 5406 N N . THR C 1 169 ? 52.883 27.505 37.004 1.00 24.26 169 THR C N 1
ATOM 5407 C CA . THR C 1 169 ? 53.940 27.156 36.059 1.00 24.43 169 THR C CA 1
ATOM 5408 C C . THR C 1 169 ? 54.300 25.685 36.250 1.00 31.29 169 THR C C 1
ATOM 5409 O O . THR C 1 169 ? 54.905 25.055 35.378 1.00 29.30 169 THR C O 1
ATOM 5413 N N . GLY C 1 170 ? 53.916 25.151 37.407 1.00 34.31 170 GLY C N 1
ATOM 5414 C CA . GLY C 1 170 ? 54.181 23.762 37.731 1.00 33.67 170 GLY C CA 1
ATOM 5415 C C . GLY C 1 170 ? 55.652 23.411 37.814 1.00 35.20 170 GLY C C 1
ATOM 5416 O O . GLY C 1 170 ? 56.016 22.239 37.756 1.00 37.16 170 GLY C O 1
ATOM 5417 N N . GLU C 1 171 ? 56.502 24.419 37.964 1.00 36.11 171 GLU C N 1
ATOM 5418 C CA . GLU C 1 171 ? 57.937 24.180 38.034 1.00 40.33 171 GLU C CA 1
ATOM 5419 C C . GLU C 1 171 ? 58.435 23.689 39.384 1.00 39.99 171 GLU C C 1
ATOM 5420 O O . GLU C 1 171 ? 57.924 24.081 40.430 1.00 37.92 171 GLU C O 1
ATOM 5426 N N . THR C 1 172 ? 59.441 22.821 39.345 1.00 35.39 172 THR C N 1
ATOM 5427 C CA . THR C 1 172 ? 60.033 22.267 40.552 1.00 33.19 172 THR C CA 1
ATOM 5428 C C . THR C 1 172 ? 61.330 23.001 40.856 1.00 30.49 172 THR C C 1
ATOM 5429 O O . THR C 1 172 ? 61.934 23.601 39.968 1.00 31.54 172 THR C O 1
ATOM 5433 N N . ILE C 1 173 ? 61.754 22.953 42.114 1.00 26.22 173 ILE C N 1
ATOM 5434 C CA . ILE C 1 173 ? 62.970 23.634 42.529 1.00 22.09 173 ILE C CA 1
ATOM 5435 C C . ILE C 1 173 ? 63.932 22.711 43.269 1.00 22.80 173 ILE C C 1
ATOM 5436 O O . ILE C 1 173 ? 63.654 21.528 43.468 1.00 23.25 173 ILE C O 1
ATOM 5441 N N . THR C 1 174 ? 65.068 23.260 43.674 1.00 28.01 174 THR C N 1
ATOM 5442 C CA . THR C 1 174 ? 66.072 22.481 44.384 1.00 29.47 174 THR C CA 1
ATOM 5443 C C . THR C 1 174 ? 65.861 22.542 45.894 1.00 28.49 174 THR C C 1
ATOM 5444 O O . THR C 1 174 ? 65.155 23.420 46.399 1.00 25.01 174 THR C O 1
ATOM 5448 N N . PRO C 1 175 ? 66.461 21.593 46.631 1.00 26.80 175 PRO C N 1
ATOM 5449 C CA . PRO C 1 175 ? 66.338 21.550 48.090 1.00 27.96 175 PRO C CA 1
ATOM 5450 C C . PRO C 1 175 ? 66.841 22.845 48.712 1.00 28.40 175 PRO C C 1
ATOM 5451 O O . PRO C 1 175 ? 66.279 23.334 49.695 1.00 29.79 175 PRO C O 1
ATOM 5455 N N . GLN C 1 176 ? 67.907 23.393 48.133 1.00 22.81 176 GLN C N 1
ATOM 5456 C CA . GLN C 1 176 ? 68.495 24.631 48.631 1.00 21.64 176 GLN C CA 1
ATOM 5457 C C . GLN C 1 176 ? 67.511 25.781 48.444 1.00 20.84 176 GLN C C 1
ATOM 5458 O O . GLN C 1 176 ? 67.388 26.659 49.298 1.00 15.00 176 GLN C O 1
ATOM 5464 N N . GLU C 1 177 ? 66.824 25.778 47.307 1.00 22.60 177 GLU C N 1
ATOM 5465 C CA . GLU C 1 177 ? 65.848 26.816 47.005 1.00 25.18 177 GLU C CA 1
ATOM 5466 C C . GLU C 1 177 ? 64.605 26.647 47.876 1.00 26.24 177 GLU C C 1
ATOM 5467 O O . GLU C 1 177 ? 63.980 27.630 48.283 1.00 23.92 177 GLU C O 1
ATOM 5473 N N . ALA C 1 178 ? 64.258 25.395 48.160 1.00 23.81 178 ALA C N 1
ATOM 5474 C CA . ALA C 1 178 ? 63.104 25.098 48.995 1.00 23.45 178 ALA C CA 1
ATOM 5475 C C . ALA C 1 178 ? 63.393 25.583 50.405 1.00 22.97 178 ALA C C 1
ATOM 5476 O O . ALA C 1 178 ? 62.498 26.051 51.107 1.00 21.67 178 ALA C O 1
ATOM 5478 N N . LEU C 1 179 ? 64.654 25.483 50.813 1.00 21.83 179 LEU C N 1
ATOM 5479 C CA . LEU C 1 179 ? 65.040 25.914 52.147 1.00 24.21 179 LEU C CA 1
ATOM 5480 C C . LEU C 1 179 ? 64.886 27.415 52.325 1.00 26.38 179 LEU C C 1
ATOM 5481 O O . LEU C 1 179 ? 64.304 27.865 53.313 1.00 28.07 179 LEU C O 1
ATOM 5486 N N . GLU C 1 180 ? 65.398 28.192 51.371 1.00 26.66 180 GLU C N 1
ATOM 5487 C CA . GLU C 1 180 ? 65.318 29.646 51.476 1.00 27.53 180 GLU C CA 1
ATOM 5488 C C . GLU C 1 180 ? 63.896 30.213 51.444 1.00 20.66 180 GLU C C 1
ATOM 5489 O O . GLU C 1 180 ? 63.635 31.242 52.064 1.00 25.92 180 GLU C O 1
ATOM 5495 N N . ILE C 1 181 ? 62.976 29.562 50.737 1.00 14.42 181 ILE C N 1
ATOM 5496 C CA . ILE C 1 181 ? 61.604 30.066 50.703 1.00 18.16 181 ILE C CA 1
ATOM 5497 C C . ILE C 1 181 ? 60.753 29.446 51.810 1.00 19.79 181 ILE C C 1
ATOM 5498 O O . ILE C 1 181 ? 59.552 29.694 51.895 1.00 18.78 181 ILE C O 1
ATOM 5503 N N . GLY C 1 182 ? 61.390 28.641 52.657 1.00 22.42 182 GLY C N 1
ATOM 5504 C CA . GLY C 1 182 ? 60.691 28.013 53.762 1.00 17.94 182 GLY C CA 1
ATOM 5505 C C . GLY C 1 182 ? 59.871 26.788 53.412 1.00 19.42 182 GLY C C 1
ATOM 5506 O O . GLY C 1 182 ? 59.038 26.351 54.205 1.00 16.98 182 GLY C O 1
ATOM 5507 N N . LEU C 1 183 ? 60.097 26.228 52.230 1.00 15.10 183 LEU C N 1
ATOM 5508 C CA . LEU C 1 183 ? 59.361 25.045 51.812 1.00 19.00 183 LEU C CA 1
ATOM 5509 C C . LEU C 1 183 ? 59.795 23.835 52.644 1.00 21.81 183 LEU C C 1
ATOM 5510 O O . LEU C 1 183 ? 59.030 22.886 52.822 1.00 22.50 183 LEU C O 1
ATOM 5515 N N . VAL C 1 184 ? 61.023 23.878 53.157 1.00 19.32 184 VAL C N 1
ATOM 5516 C CA . VAL C 1 184 ? 61.554 22.807 54.000 1.00 18.68 184 VAL C CA 1
ATOM 5517 C C . VAL C 1 184 ? 62.262 23.464 55.182 1.00 16.28 184 VAL C C 1
ATOM 5518 O O . VAL C 1 184 ? 62.674 24.620 55.100 1.00 16.28 184 VAL C O 1
ATOM 5522 N N . ASN C 1 185 ? 62.410 22.728 56.277 1.00 17.18 185 ASN C N 1
ATOM 5523 C CA . ASN C 1 185 ? 63.038 23.275 57.471 1.00 17.25 185 ASN C CA 1
ATOM 5524 C C . ASN C 1 185 ? 64.542 23.045 57.579 1.00 21.48 185 ASN C C 1
ATOM 5525 O O . ASN C 1 185 ? 65.234 23.783 58.283 1.00 22.89 185 ASN C O 1
ATOM 5530 N N . ARG C 1 186 ? 65.050 22.022 56.900 1.00 21.88 186 ARG C N 1
ATOM 5531 C CA . ARG C 1 186 ? 66.481 21.730 56.948 1.00 22.80 186 ARG C CA 1
ATOM 5532 C C . ARG C 1 186 ? 66.960 21.055 55.681 1.00 22.19 186 ARG C C 1
ATOM 5533 O O . ARG C 1 186 ? 66.219 20.307 55.040 1.00 26.02 186 ARG C O 1
ATOM 5541 N N . VAL C 1 187 ? 68.212 21.324 55.330 1.00 23.80 187 VAL C N 1
ATOM 5542 C CA . VAL C 1 187 ? 68.844 20.696 54.179 1.00 25.26 187 VAL C CA 1
ATOM 5543 C C . VAL C 1 187 ? 70.098 20.041 54.741 1.00 24.65 187 VAL C C 1
ATOM 5544 O O . VAL C 1 187 ? 70.992 20.727 55.237 1.00 26.55 187 VAL C O 1
ATOM 5548 N N . PHE C 1 188 ? 70.147 18.714 54.699 1.00 26.61 188 PHE C N 1
ATOM 5549 C CA . PHE C 1 188 ? 71.298 17.976 55.220 1.00 24.21 188 PHE C CA 1
ATOM 5550 C C . PHE C 1 188 ? 72.094 17.346 54.089 1.00 24.00 188 PHE C C 1
ATOM 5551 O O . PHE C 1 188 ? 71.574 17.149 52.988 1.00 26.98 188 PHE C O 1
ATOM 5559 N N . PRO C 1 189 ? 73.377 17.039 54.338 1.00 29.31 189 PRO C N 1
ATOM 5560 C CA . PRO C 1 189 ? 74.179 16.409 53.285 1.00 28.83 189 PRO C CA 1
ATOM 5561 C C . PRO C 1 189 ? 73.456 15.099 52.952 1.00 31.57 189 PRO C C 1
ATOM 5562 O O . PRO C 1 189 ? 73.016 14.387 53.858 1.00 31.82 189 PRO C O 1
ATOM 5566 N N . GLN C 1 190 ? 73.325 14.795 51.664 1.00 31.06 190 GLN C N 1
ATOM 5567 C CA . GLN C 1 190 ? 72.611 13.604 51.199 1.00 37.13 190 GLN C CA 1
ATOM 5568 C C . GLN C 1 190 ? 72.810 12.289 51.965 1.00 40.81 190 GLN C C 1
ATOM 5569 O O . GLN C 1 190 ? 71.864 11.756 52.544 1.00 39.92 190 GLN C O 1
ATOM 5575 N N . ALA C 1 191 ? 74.026 11.755 51.957 1.00 45.54 191 ALA C N 1
ATOM 5576 C CA . ALA C 1 191 ? 74.297 10.491 52.641 1.00 49.41 191 ALA C CA 1
ATOM 5577 C C . ALA C 1 191 ? 74.346 10.670 54.151 1.00 49.64 191 ALA C C 1
ATOM 5578 O O . ALA C 1 191 ? 74.968 9.882 54.860 1.00 56.27 191 ALA C O 1
ATOM 5580 N N . GLU C 1 192 ? 73.664 11.694 54.643 1.00 48.95 192 GLU C N 1
ATOM 5581 C CA . GLU C 1 192 ? 73.669 11.995 56.066 1.00 45.59 192 GLU C CA 1
ATOM 5582 C C . GLU C 1 192 ? 72.290 12.507 56.488 1.00 44.40 192 GLU C C 1
ATOM 5583 O O . GLU C 1 192 ? 72.092 12.946 57.622 1.00 42.27 192 GLU C O 1
ATOM 5589 N N . THR C 1 193 ? 71.337 12.425 55.565 1.00 40.31 193 THR C N 1
ATOM 5590 C CA . THR C 1 193 ? 69.973 12.888 55.798 1.00 35.77 193 THR C CA 1
ATOM 5591 C C . THR C 1 193 ? 69.173 12.072 56.815 1.00 33.72 193 THR C C 1
ATOM 5592 O O . THR C 1 193 ? 68.530 12.639 57.699 1.00 27.13 193 THR C O 1
ATOM 5596 N N . ARG C 1 194 ? 69.199 10.751 56.696 1.00 32.21 194 ARG C N 1
ATOM 5597 C CA . ARG C 1 194 ? 68.450 9.918 57.630 1.00 35.04 194 ARG C CA 1
ATOM 5598 C C . ARG C 1 194 ? 68.951 10.026 59.065 1.00 31.87 194 ARG C C 1
ATOM 5599 O O . ARG C 1 194 ? 68.165 10.225 59.986 1.00 33.46 194 ARG C O 1
ATOM 5607 N N . GLU C 1 195 ? 70.259 9.902 59.254 1.00 34.81 195 GLU C N 1
ATOM 5608 C CA . GLU C 1 195 ? 70.849 9.977 60.587 1.00 39.50 195 GLU C CA 1
ATOM 5609 C C . GLU C 1 195 ? 70.643 11.331 61.262 1.00 38.93 195 GLU C C 1
ATOM 5610 O O . GLU C 1 195 ? 70.486 11.409 62.482 1.00 36.39 195 GLU C O 1
ATOM 5616 N N . ARG C 1 196 ? 70.658 12.397 60.469 1.00 36.35 196 ARG C N 1
ATOM 5617 C CA . ARG C 1 196 ? 70.481 13.740 61.006 1.00 35.15 196 ARG C CA 1
ATOM 5618 C C . ARG C 1 196 ? 69.011 13.978 61.348 1.00 31.42 196 ARG C C 1
ATOM 5619 O O . ARG C 1 196 ? 68.688 14.708 62.285 1.00 29.08 196 ARG C O 1
ATOM 5627 N N . THR C 1 197 ? 68.125 13.352 60.581 1.00 30.56 197 THR C N 1
ATOM 5628 C CA . THR C 1 197 ? 66.695 13.460 60.818 1.00 29.83 197 THR C CA 1
ATOM 5629 C C . THR C 1 197 ? 66.393 12.700 62.109 1.00 34.61 197 THR C C 1
ATOM 5630 O O . THR C 1 197 ? 65.757 13.231 63.021 1.00 35.94 197 THR C O 1
ATOM 5634 N N . ARG C 1 198 ? 66.864 11.456 62.178 1.00 30.65 198 ARG C N 1
ATOM 5635 C CA . ARG C 1 198 ? 66.664 10.608 63.351 1.00 29.37 198 ARG C CA 1
ATOM 5636 C C . ARG C 1 198 ? 67.251 11.226 64.616 1.00 29.07 198 ARG C C 1
ATOM 5637 O O . ARG C 1 198 ? 66.717 11.040 65.707 1.00 29.20 198 ARG C O 1
ATOM 5645 N N . GLU C 1 199 ? 68.350 11.957 64.471 1.00 27.93 199 GLU C N 1
ATOM 5646 C CA . GLU C 1 199 ? 68.987 12.601 65.617 1.00 33.95 199 GLU C CA 1
ATOM 5647 C C . GLU C 1 199 ? 68.053 13.672 66.175 1.00 34.02 199 GLU C C 1
ATOM 5648 O O . GLU C 1 199 ? 67.928 13.841 67.390 1.00 33.26 199 GLU C O 1
ATOM 5654 N N . TYR C 1 200 ? 67.405 14.398 65.269 1.00 30.98 200 TYR C N 1
ATOM 5655 C CA . TYR C 1 200 ? 66.468 15.446 65.647 1.00 24.90 200 TYR C CA 1
ATOM 5656 C C . TYR C 1 200 ? 65.285 14.799 66.364 1.00 22.59 200 TYR C C 1
ATOM 5657 O O . TYR C 1 200 ? 64.904 15.224 67.452 1.00 20.15 200 TYR C O 1
ATOM 5666 N N . ALA C 1 201 ? 64.729 13.754 65.757 1.00 16.45 201 ALA C N 1
ATOM 5667 C CA . ALA C 1 201 ? 63.585 13.052 66.325 1.00 22.43 201 ALA C CA 1
ATOM 5668 C C . ALA C 1 201 ? 63.926 12.432 67.676 1.00 27.67 201 ALA C C 1
ATOM 5669 O O . ALA C 1 201 ? 63.091 12.404 68.586 1.00 25.88 201 ALA C O 1
ATOM 5671 N N . ARG C 1 202 ? 65.157 11.940 67.797 1.00 27.18 202 ARG C N 1
ATOM 5672 C CA . ARG C 1 202 ? 65.627 11.315 69.029 1.00 29.20 202 ARG C CA 1
ATOM 5673 C C . ARG C 1 202 ? 65.689 12.347 70.144 1.00 24.96 202 ARG C C 1
ATOM 5674 O O . ARG C 1 202 ? 65.346 12.068 71.293 1.00 23.34 202 ARG C O 1
ATOM 5682 N N . LYS C 1 203 ? 66.134 13.546 69.794 1.00 26.84 203 LYS C N 1
ATOM 5683 C CA . LYS C 1 203 ? 66.249 14.627 70.761 1.00 29.14 203 LYS C CA 1
ATOM 5684 C C . LYS C 1 203 ? 64.866 15.057 71.255 1.00 29.24 203 LYS C C 1
ATOM 5685 O O . LYS C 1 203 ? 64.729 15.568 72.365 1.00 30.92 203 LYS C O 1
ATOM 5691 N N . LEU C 1 204 ? 63.845 14.849 70.428 1.00 26.94 204 LEU C N 1
ATOM 5692 C CA . LEU C 1 204 ? 62.478 15.197 70.812 1.00 25.66 204 LEU C CA 1
ATOM 5693 C C . LEU C 1 204 ? 61.917 14.109 71.728 1.00 26.26 204 LEU C C 1
ATOM 5694 O O . LEU C 1 204 ? 61.334 14.400 72.776 1.00 22.58 204 LEU C O 1
ATOM 5699 N N . ALA C 1 205 ? 62.106 12.854 71.327 1.00 25.27 205 ALA C N 1
ATOM 5700 C CA . ALA C 1 205 ? 61.618 11.711 72.090 1.00 25.04 205 ALA C CA 1
ATOM 5701 C C . ALA C 1 205 ? 62.207 11.644 73.492 1.00 25.54 205 ALA C C 1
ATOM 5702 O O . ALA C 1 205 ? 61.592 11.088 74.401 1.00 27.27 205 ALA C O 1
ATOM 5704 N N . ASN C 1 206 ? 63.394 12.212 73.668 1.00 26.06 206 ASN C N 1
ATOM 5705 C CA . ASN C 1 206 ? 64.054 12.192 74.969 1.00 28.60 206 ASN C CA 1
ATOM 5706 C C . ASN C 1 206 ? 63.848 13.461 75.788 1.00 28.55 206 ASN C C 1
ATOM 5707 O O . ASN C 1 206 ? 64.533 13.676 76.789 1.00 27.65 206 ASN C O 1
ATOM 5712 N N . SER C 1 207 ? 62.907 14.304 75.371 1.00 24.98 207 SER C N 1
ATOM 5713 C CA . SER C 1 207 ? 62.635 15.540 76.099 1.00 18.73 207 SER C CA 1
ATOM 5714 C C . SER C 1 207 ? 61.232 15.502 76.706 1.00 21.45 207 SER C C 1
ATOM 5715 O O . SER C 1 207 ? 60.611 14.441 76.780 1.00 15.95 207 SER C O 1
ATOM 5718 N N . ALA C 1 208 ? 60.743 16.654 77.159 1.00 21.60 208 ALA C N 1
ATOM 5719 C CA . ALA C 1 208 ? 59.403 16.741 77.736 1.00 18.58 208 ALA C CA 1
ATOM 5720 C C . ALA C 1 208 ? 58.426 16.569 76.578 1.00 20.25 208 ALA C C 1
ATOM 5721 O O . ALA C 1 208 ? 57.935 17.545 76.015 1.00 21.25 208 ALA C O 1
ATOM 5723 N N . THR C 1 209 ? 58.149 15.315 76.238 1.00 21.75 209 THR C N 1
ATOM 5724 C CA . THR C 1 209 ? 57.276 14.973 75.123 1.00 24.98 209 THR C CA 1
ATOM 5725 C C . THR C 1 209 ? 55.812 15.408 75.207 1.00 20.81 209 THR C C 1
ATOM 5726 O O . THR C 1 209 ? 55.175 15.628 74.179 1.00 20.66 209 THR C O 1
ATOM 5730 N N . TYR C 1 210 ? 55.266 15.525 76.411 1.00 19.20 210 TYR C N 1
ATOM 5731 C CA . TYR C 1 210 ? 53.877 15.953 76.549 1.00 16.73 210 TYR C CA 1
ATOM 5732 C C . TYR C 1 210 ? 53.798 17.414 76.122 1.00 15.42 210 TYR C C 1
ATOM 5733 O O . TYR C 1 210 ? 52.838 17.833 75.476 1.00 15.60 210 TYR C O 1
ATOM 5742 N N . ALA C 1 211 ? 54.824 18.181 76.477 1.00 13.03 211 ALA C N 1
ATOM 5743 C CA . ALA C 1 211 ? 54.885 19.592 76.115 1.00 15.19 211 ALA C CA 1
ATOM 5744 C C . ALA C 1 211 ? 55.175 19.762 74.619 1.00 15.67 211 ALA C C 1
ATOM 5745 O O . ALA C 1 211 ? 54.573 20.613 73.969 1.00 15.87 211 ALA C O 1
ATOM 5747 N N . VAL C 1 212 ? 56.091 18.967 74.064 1.00 17.72 212 VAL C N 1
ATOM 5748 C CA . VAL C 1 212 ? 56.385 19.087 72.634 1.00 14.98 212 VAL C CA 1
ATOM 5749 C C . VAL C 1 212 ? 55.125 18.786 71.826 1.00 17.88 212 VAL C C 1
ATOM 5750 O O . VAL C 1 212 ? 54.864 19.432 70.813 1.00 19.48 212 VAL C O 1
ATOM 5754 N N . SER C 1 213 ? 54.337 17.812 72.275 1.00 17.44 213 SER C N 1
ATOM 5755 C CA . SER C 1 213 ? 53.102 17.461 71.572 1.00 19.79 213 SER C CA 1
ATOM 5756 C C . SER C 1 213 ? 52.086 18.598 71.648 1.00 15.55 213 SER C C 1
ATOM 5757 O O . SER C 1 213 ? 51.507 18.993 70.638 1.00 16.48 213 SER C O 1
ATOM 5760 N N . ASN C 1 214 ? 51.863 19.111 72.854 1.00 12.85 214 ASN C N 1
ATOM 5761 C CA . ASN C 1 214 ? 50.918 20.205 73.041 1.00 18.36 214 ASN C CA 1
ATOM 5762 C C . ASN C 1 214 ? 51.355 21.441 72.265 1.00 16.18 214 ASN C C 1
ATOM 5763 O O . ASN C 1 214 ? 50.522 22.165 71.727 1.00 13.73 214 ASN C O 1
ATOM 5768 N N . ILE C 1 215 ? 52.662 21.681 72.204 1.00 14.22 215 ILE C N 1
ATOM 5769 C CA . ILE C 1 215 ? 53.175 22.824 71.459 1.00 16.90 215 ILE C CA 1
ATOM 5770 C C . ILE C 1 215 ? 52.815 22.629 69.992 1.00 17.34 215 ILE C C 1
ATOM 5771 O O . ILE C 1 215 ? 52.405 23.569 69.308 1.00 19.33 215 ILE C O 1
ATOM 5776 N N . LYS C 1 216 ? 52.968 21.395 69.523 1.00 17.46 216 LYS C N 1
ATOM 5777 C CA . LYS C 1 216 ? 52.666 21.046 68.141 1.00 16.89 216 LYS C CA 1
ATOM 5778 C C . LYS C 1 216 ? 51.190 21.305 67.846 1.00 18.62 216 LYS C C 1
ATOM 5779 O O . LYS C 1 216 ? 50.849 21.876 66.809 1.00 15.78 216 LYS C O 1
ATOM 5785 N N . LEU C 1 217 ? 50.316 20.899 68.763 1.00 13.88 217 LEU C N 1
ATOM 5786 C CA . LEU C 1 217 ? 48.887 21.106 68.571 1.00 15.65 217 LEU C CA 1
ATOM 5787 C C . LEU C 1 217 ? 48.551 22.603 68.620 1.00 15.46 217 LEU C C 1
ATOM 5788 O O . LEU C 1 217 ? 47.794 23.102 67.791 1.00 13.62 217 LEU C O 1
ATOM 5793 N N . ALA C 1 218 ? 49.130 23.316 69.582 1.00 13.26 218 ALA C N 1
ATOM 5794 C CA . ALA C 1 218 ? 48.886 24.749 69.733 1.00 17.40 218 ALA C CA 1
ATOM 5795 C C . ALA C 1 218 ? 49.108 25.512 68.437 1.00 16.97 218 ALA C C 1
ATOM 5796 O O . ALA C 1 218 ? 48.246 26.275 67.993 1.00 12.59 218 ALA C O 1
ATOM 5798 N N . ILE C 1 219 ? 50.272 25.301 67.835 1.00 16.35 219 ILE C N 1
ATOM 5799 C CA . ILE C 1 219 ? 50.627 25.982 66.602 1.00 15.49 219 ILE C CA 1
ATOM 5800 C C . ILE C 1 219 ? 49.841 25.520 65.375 1.00 14.00 219 ILE C C 1
ATOM 5801 O O . ILE C 1 219 ? 49.240 26.337 64.678 1.00 14.04 219 ILE C O 1
ATOM 5814 N N . ASN C 1 221 ? 46.916 23.889 64.987 1.00 15.52 221 ASN C N 1
ATOM 5815 C CA . ASN C 1 221 ? 45.478 24.139 64.976 1.00 13.72 221 ASN C CA 1
ATOM 5816 C C . ASN C 1 221 ? 45.161 25.580 65.385 1.00 13.76 221 ASN C C 1
ATOM 5817 O O . ASN C 1 221 ? 44.097 26.105 65.066 1.00 15.27 221 ASN C O 1
ATOM 5822 N N . GLY C 1 222 ? 46.090 26.211 66.093 1.00 13.83 222 GLY C N 1
ATOM 5823 C CA . GLY C 1 222 ? 45.896 27.587 66.513 1.00 11.98 222 GLY C CA 1
ATOM 5824 C C . GLY C 1 222 ? 46.030 28.568 65.358 1.00 16.73 222 GLY C C 1
ATOM 5825 O O . GLY C 1 222 ? 45.458 29.656 65.400 1.00 14.17 222 GLY C O 1
ATOM 5826 N N . LYS C 1 223 ? 46.774 28.186 64.320 1.00 14.74 223 LYS C N 1
ATOM 5827 C CA . LYS C 1 223 ? 46.972 29.053 63.156 1.00 14.13 223 LYS C CA 1
ATOM 5828 C C . LYS C 1 223 ? 45.657 29.302 62.406 1.00 9.96 223 LYS C C 1
ATOM 5829 O O . LYS C 1 223 ? 45.531 30.280 61.678 1.00 14.02 223 LYS C O 1
ATOM 5835 N N . GLU C 1 224 ? 44.683 28.417 62.586 1.00 10.64 224 GLU C N 1
ATOM 5836 C CA . GLU C 1 224 ? 43.389 28.561 61.921 1.00 11.29 224 GLU C CA 1
ATOM 5837 C C . GLU C 1 224 ? 42.440 29.465 62.711 1.00 6.59 224 GLU C C 1
ATOM 5838 O O . GLU C 1 224 ? 41.329 29.737 62.265 1.00 13.85 224 GLU C O 1
ATOM 5852 N N . PRO C 1 226 ? 41.450 33.086 65.208 1.00 16.65 226 PRO C N 1
ATOM 5853 C CA . PRO C 1 226 ? 41.727 34.519 65.356 1.00 9.60 226 PRO C CA 1
ATOM 5854 C C . PRO C 1 226 ? 42.662 34.597 66.568 1.00 9.32 226 PRO C C 1
ATOM 5855 O O . PRO C 1 226 ? 42.468 33.879 67.551 1.00 7.93 226 PRO C O 1
ATOM 5859 N N . LEU C 1 227 ? 43.680 35.445 66.496 1.00 14.35 227 LEU C N 1
ATOM 5860 C CA . LEU C 1 227 ? 44.653 35.566 67.579 1.00 12.77 227 LEU C CA 1
ATOM 5861 C C . LEU C 1 227 ? 44.092 35.584 69.002 1.00 14.76 227 LEU C C 1
ATOM 5862 O O . LEU C 1 227 ? 44.522 34.801 69.856 1.00 12.98 227 LEU C O 1
ATOM 5867 N N . ASN C 1 228 ? 43.133 36.469 69.262 1.00 12.07 228 ASN C N 1
ATOM 5868 C CA . ASN C 1 228 ? 42.577 36.587 70.608 1.00 11.85 228 ASN C CA 1
ATOM 5869 C C . ASN C 1 228 ? 41.999 35.305 71.214 1.00 13.90 228 ASN C C 1
ATOM 5870 O O . ASN C 1 228 ? 41.968 35.171 72.438 1.00 16.68 228 ASN C O 1
ATOM 5875 N N . VAL C 1 229 ? 41.527 34.369 70.391 1.00 7.30 229 VAL C N 1
ATOM 5876 C CA . VAL C 1 229 ? 41.020 33.120 70.960 1.00 7.98 229 VAL C CA 1
ATOM 5877 C C . VAL C 1 229 ? 42.031 31.983 70.768 1.00 11.44 229 VAL C C 1
ATOM 5878 O O . VAL C 1 229 ? 41.970 30.963 71.452 1.00 14.15 229 VAL C O 1
ATOM 5882 N N . ALA C 1 230 ? 42.972 32.171 69.845 1.00 6.46 230 ALA C N 1
ATOM 5883 C CA . ALA C 1 230 ? 44.015 31.175 69.615 1.00 8.86 230 ALA C CA 1
ATOM 5884 C C . ALA C 1 230 ? 44.862 31.079 70.896 1.00 10.92 230 ALA C C 1
ATOM 5885 O O . ALA C 1 230 ? 45.363 30.010 71.257 1.00 9.94 230 ALA C O 1
ATOM 5887 N N . ILE C 1 231 ? 45.026 32.208 71.576 1.00 9.64 231 ILE C N 1
ATOM 5888 C CA . ILE C 1 231 ? 45.803 32.237 72.804 1.00 9.80 231 ILE C CA 1
ATOM 5889 C C . ILE C 1 231 ? 45.021 31.563 73.930 1.00 11.90 231 ILE C C 1
ATOM 5890 O O . ILE C 1 231 ? 45.596 31.133 74.930 1.00 11.62 231 ILE C O 1
ATOM 5895 N N . ARG C 1 232 ? 43.707 31.456 73.758 1.00 11.60 232 ARG C N 1
ATOM 5896 C CA . ARG C 1 232 ? 42.869 30.775 74.748 1.00 12.50 232 ARG C CA 1
ATOM 5897 C C . ARG C 1 232 ? 43.152 29.270 74.588 1.00 10.39 232 ARG C C 1
ATOM 5898 O O . ARG C 1 232 ? 43.311 28.546 75.567 1.00 14.48 232 ARG C O 1
ATOM 5906 N N . TYR C 1 233 ? 43.213 28.815 73.337 1.00 9.72 233 TYR C N 1
ATOM 5907 C CA . TYR C 1 233 ? 43.497 27.413 73.003 1.00 12.57 233 TYR C CA 1
ATOM 5908 C C . TYR C 1 233 ? 44.895 27.065 73.520 1.00 11.75 233 TYR C C 1
ATOM 5909 O O . TYR C 1 233 ? 45.104 26.029 74.152 1.00 12.89 233 TYR C O 1
ATOM 5918 N N . GLU C 1 234 ? 45.845 27.947 73.242 1.00 9.89 234 GLU C N 1
ATOM 5919 C CA . GLU C 1 234 ? 47.214 27.787 73.709 1.00 10.68 234 GLU C CA 1
ATOM 5920 C C . GLU C 1 234 ? 47.208 27.715 75.243 1.00 12.71 234 GLU C C 1
ATOM 5921 O O . GLU C 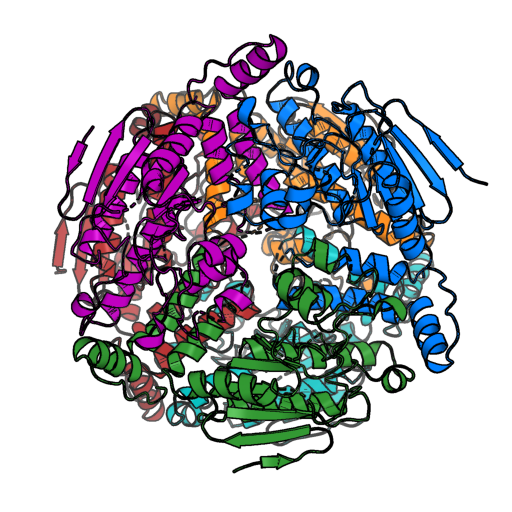1 234 ? 47.997 26.988 75.854 1.00 11.62 234 GLU C O 1
ATOM 5927 N N . GLY C 1 235 ? 46.306 28.474 75.858 1.00 8.99 235 GLY C N 1
ATOM 5928 C CA . GLY C 1 235 ? 46.227 28.506 77.306 1.00 9.06 235 GLY C CA 1
ATOM 5929 C C . GLY C 1 235 ? 45.656 27.257 77.945 1.00 14.01 235 GLY C C 1
ATOM 5930 O O . GLY C 1 235 ? 45.939 26.966 79.109 1.00 12.09 235 GLY C O 1
ATOM 5931 N N . GLU C 1 236 ? 44.841 26.519 77.199 1.00 10.85 236 GLU C N 1
ATOM 5932 C CA . GLU C 1 236 ? 44.258 25.306 77.738 1.00 16.66 236 GLU C CA 1
ATOM 5933 C C . GLU C 1 236 ? 45.271 24.178 77.611 1.00 13.97 236 GLU C C 1
ATOM 5934 O O . GLU C 1 236 ? 45.325 23.292 78.461 1.00 15.22 236 GLU C O 1
ATOM 5940 N N . LEU C 1 237 ? 46.085 24.228 76.556 1.00 11.53 237 LEU C N 1
ATOM 5941 C CA . LEU C 1 237 ? 47.133 23.234 76.343 1.00 15.10 237 LEU C CA 1
ATOM 5942 C C . LEU C 1 237 ? 48.181 23.438 77.441 1.00 17.80 237 LEU C C 1
ATOM 5943 O O . LEU C 1 237 ? 48.809 22.489 77.911 1.00 17.65 237 LEU C O 1
ATOM 5948 N N . GLN C 1 238 ? 48.360 24.688 77.853 1.00 17.39 238 GLN C N 1
ATOM 5949 C CA . GLN C 1 238 ? 49.312 25.001 78.911 1.00 19.10 238 GLN C CA 1
ATOM 5950 C C . GLN C 1 238 ? 48.742 24.474 80.231 1.00 20.60 238 GLN C C 1
ATOM 5951 O O . GLN C 1 238 ? 49.465 23.889 81.038 1.00 17.89 238 GLN C O 1
ATOM 5957 N N . ASN C 1 239 ? 47.444 24.678 80.450 1.00 16.22 239 ASN C N 1
ATOM 5958 C CA . ASN C 1 239 ? 46.816 24.196 81.677 1.00 17.68 239 ASN C CA 1
ATOM 5959 C C . ASN C 1 239 ? 47.093 22.708 81.872 1.00 17.67 239 ASN C C 1
ATOM 5960 O O . ASN C 1 239 ? 47.405 22.264 82.978 1.00 14.53 239 ASN C O 1
ATOM 5965 N N . LEU C 1 240 ? 46.981 21.942 80.792 1.00 16.76 240 LEU C N 1
ATOM 5966 C CA . LEU C 1 240 ? 47.250 20.514 80.853 1.00 17.34 240 LEU C CA 1
ATOM 5967 C C . LEU C 1 240 ? 48.715 20.272 81.244 1.00 20.71 240 LEU C C 1
ATOM 5968 O O . LEU C 1 240 ? 49.020 19.370 82.031 1.00 20.07 240 LEU C O 1
ATOM 5973 N N . LEU C 1 241 ? 49.622 21.089 80.713 1.00 18.33 241 LEU C N 1
ATOM 5974 C CA . LEU C 1 241 ? 51.040 20.938 81.027 1.00 16.50 241 LEU C CA 1
ATOM 5975 C C . LEU C 1 241 ? 51.348 21.322 82.473 1.00 20.92 241 LEU C C 1
ATOM 5976 O O . LEU C 1 241 ? 52.178 20.682 83.123 1.00 19.82 241 LEU C O 1
ATOM 5981 N N . PHE C 1 242 ? 50.683 22.362 82.971 1.00 18.54 242 PHE C N 1
ATOM 5982 C CA . PHE C 1 242 ? 50.882 22.816 84.346 1.00 21.04 242 PHE C CA 1
ATOM 5983 C C . PHE C 1 242 ? 50.477 21.746 85.356 1.00 20.69 242 PHE C C 1
ATOM 5984 O O . PHE C 1 242 ? 50.892 21.785 86.512 1.00 23.85 242 PHE C O 1
ATOM 5992 N N . ARG C 1 243 ? 49.656 20.800 84.921 1.00 17.39 243 ARG C N 1
ATOM 5993 C CA . ARG C 1 243 ? 49.191 19.733 85.797 1.00 20.42 243 ARG C CA 1
ATOM 5994 C C . ARG C 1 243 ? 49.919 18.414 85.535 1.00 20.11 243 ARG C C 1
ATOM 5995 O O . ARG C 1 243 ? 49.635 17.410 86.177 1.00 30.19 243 ARG C O 1
ATOM 6003 N N . SER C 1 244 ? 50.862 18.420 84.599 1.00 18.36 244 SER C N 1
ATOM 6004 C CA . SER C 1 244 ? 51.603 17.205 84.260 1.00 23.25 244 SER C CA 1
ATOM 6005 C C . SER C 1 244 ? 52.742 16.936 85.238 1.00 25.48 244 SER C C 1
ATOM 6006 O O . SER C 1 244 ? 53.162 17.822 85.982 1.00 22.69 244 SER C O 1
ATOM 6009 N N . GLU C 1 245 ? 53.240 15.705 85.224 1.00 30.08 245 GLU C N 1
ATOM 6010 C CA . GLU C 1 245 ? 54.343 15.324 86.096 1.00 28.70 245 GLU C CA 1
ATOM 6011 C C . GLU C 1 245 ? 55.633 15.966 85.606 1.00 23.38 245 GLU C C 1
ATOM 6012 O O . GLU C 1 245 ? 56.429 16.456 86.402 1.00 25.96 245 GLU C O 1
ATOM 6018 N N . ASP C 1 246 ? 55.836 15.975 84.290 1.00 20.24 246 ASP C N 1
ATOM 6019 C CA . ASP C 1 246 ? 57.056 16.553 83.738 1.00 18.90 246 ASP C CA 1
ATOM 6020 C C . ASP C 1 246 ? 57.208 18.032 84.073 1.00 19.53 246 ASP C C 1
ATOM 6021 O O . ASP C 1 246 ? 58.311 18.498 84.321 1.00 23.55 246 ASP C O 1
ATOM 6026 N N . ALA C 1 247 ? 56.102 18.771 84.096 1.00 21.34 247 ALA C N 1
ATOM 6027 C CA . ALA C 1 247 ? 56.162 20.192 84.415 1.00 24.41 247 ALA C CA 1
ATOM 6028 C C . ALA C 1 247 ? 56.699 20.386 85.823 1.00 24.35 247 ALA C C 1
ATOM 6029 O O . ALA C 1 247 ? 57.457 21.319 86.086 1.00 30.43 247 ALA C O 1
ATOM 6031 N N . LYS C 1 248 ? 56.295 19.512 86.735 1.00 29.74 248 LYS C N 1
ATOM 6032 C CA . LYS C 1 248 ? 56.761 19.606 88.112 1.00 34.98 248 LYS C CA 1
ATOM 6033 C C . LYS C 1 248 ? 58.228 19.199 88.127 1.00 34.55 248 LYS C C 1
ATOM 6034 O O . LYS C 1 248 ? 59.085 19.922 88.639 1.00 32.58 248 LYS C O 1
ATOM 6040 N N . GLU C 1 249 ? 58.510 18.040 87.546 1.00 31.82 249 GLU C N 1
ATOM 6041 C CA . GLU C 1 249 ? 59.874 17.538 87.477 1.00 34.32 249 GLU C CA 1
ATOM 6042 C C . GLU C 1 249 ? 60.785 18.524 86.751 1.00 32.00 249 GLU C C 1
ATOM 6043 O O . GLU C 1 249 ? 61.944 18.698 87.121 1.00 32.99 249 GLU C O 1
ATOM 6049 N N . GLY C 1 250 ? 60.247 19.179 85.726 1.00 34.44 250 GLY C N 1
ATOM 6050 C CA . GLY C 1 250 ? 61.027 20.126 84.951 1.00 33.24 250 GLY C CA 1
ATOM 6051 C C . GLY C 1 250 ? 61.380 21.406 85.679 1.00 36.75 250 GLY C C 1
ATOM 6052 O O . GLY C 1 250 ? 62.521 21.860 85.617 1.00 36.98 250 GLY C O 1
ATOM 6053 N N . LEU C 1 251 ? 60.402 21.998 86.357 1.00 41.73 251 LEU C N 1
ATOM 6054 C CA . LEU C 1 251 ? 60.622 23.237 87.094 1.00 45.35 251 LEU C CA 1
ATOM 6055 C C . LEU C 1 251 ? 61.559 22.986 88.265 1.00 47.72 251 LEU C C 1
ATOM 6056 O O . LEU C 1 251 ? 62.288 23.879 88.695 1.00 49.44 251 LEU C O 1
ATOM 6061 N N . SER C 1 252 ? 61.534 21.758 88.772 1.00 50.01 252 SER C N 1
ATOM 6062 C CA . SER C 1 252 ? 62.380 21.365 89.892 1.00 51.50 252 SER C CA 1
ATOM 6063 C C . SER C 1 252 ? 63.823 21.169 89.442 1.00 50.84 252 SER C C 1
ATOM 6064 O O . SER C 1 252 ? 64.732 21.842 89.929 1.00 49.41 252 SER C O 1
ATOM 6067 N N . ALA C 1 253 ? 64.024 20.242 88.509 1.00 49.03 253 ALA C N 1
ATOM 6068 C CA . ALA C 1 253 ? 65.352 19.950 87.987 1.00 47.17 253 ALA C CA 1
ATOM 6069 C C . ALA C 1 253 ? 66.081 21.238 87.632 1.00 45.00 253 ALA C C 1
ATOM 6070 O O . ALA C 1 253 ? 67.257 21.399 87.947 1.00 43.24 253 ALA C O 1
ATOM 6072 N N . PHE C 1 254 ? 65.380 22.154 86.974 1.00 44.25 254 PHE C N 1
ATOM 6073 C CA . PHE C 1 254 ? 65.977 23.427 86.594 1.00 46.76 254 PHE C CA 1
ATOM 6074 C C . PHE C 1 254 ? 66.440 24.188 87.830 1.00 50.89 254 PHE C C 1
ATOM 6075 O O . PHE C 1 254 ? 67.531 24.760 87.856 1.00 47.39 254 PHE C O 1
ATOM 6083 N N . LEU C 1 255 ? 65.593 24.188 88.853 1.00 54.91 255 LEU C N 1
ATOM 6084 C CA . LEU C 1 255 ? 65.879 24.890 90.094 1.00 59.10 255 LEU C CA 1
ATOM 6085 C C . LEU C 1 255 ? 66.856 24.146 91.000 1.00 59.85 255 LEU C C 1
ATOM 6086 O O . LEU C 1 255 ? 67.256 24.660 92.043 1.00 61.86 255 LEU C O 1
ATOM 6091 N N . GLU C 1 256 ? 67.242 22.941 90.601 1.00 60.32 256 GLU C N 1
ATOM 6092 C CA . GLU C 1 256 ? 68.183 22.153 91.387 1.00 60.16 256 GLU C CA 1
ATOM 6093 C C . GLU C 1 256 ? 69.417 21.839 90.549 1.00 60.24 256 GLU C C 1
ATOM 6094 O O . GLU C 1 256 ? 70.220 20.979 90.906 1.00 62.49 256 GLU C O 1
ATOM 6100 N N . LYS C 1 257 ? 69.553 22.543 89.430 1.00 58.97 257 LYS C N 1
ATOM 6101 C CA . LYS C 1 257 ? 70.682 22.364 88.522 1.00 58.69 257 LYS C CA 1
ATOM 6102 C C . LYS C 1 257 ? 70.949 20.900 88.185 1.00 57.81 257 LYS C C 1
ATOM 6103 O O . LYS C 1 257 ? 72.100 20.496 88.011 1.00 59.83 257 LYS C O 1
ATOM 6109 N N . ARG C 1 258 ? 69.887 20.108 88.088 1.00 54.15 258 ARG C N 1
ATOM 6110 C CA . ARG C 1 258 ? 70.027 18.691 87.772 1.00 53.38 258 ARG C CA 1
ATOM 6111 C C . ARG C 1 258 ? 69.276 18.331 86.496 1.00 52.71 258 ARG C C 1
ATOM 6112 O O . ARG C 1 258 ? 68.437 19.095 86.016 1.00 51.06 258 ARG C O 1
ATOM 6120 N N . GLN C 1 259 ? 69.586 17.157 85.958 1.00 50.94 259 GLN C N 1
ATOM 6121 C CA . GLN C 1 259 ? 68.955 16.667 84.742 1.00 53.31 259 GLN C CA 1
ATOM 6122 C C . GLN C 1 259 ? 67.511 16.244 85.004 1.00 51.08 259 GLN C C 1
ATOM 6123 O O . GLN C 1 259 ? 67.223 15.540 85.971 1.00 48.97 259 GLN C O 1
ATOM 6129 N N . PRO C 1 260 ? 66.579 16.685 84.146 1.00 48.85 260 PRO C N 1
ATOM 6130 C CA . PRO C 1 260 ? 65.164 16.334 84.301 1.00 43.98 260 PRO C CA 1
ATOM 6131 C C . PRO C 1 260 ? 64.909 14.887 83.882 1.00 42.34 260 PRO C C 1
ATOM 6132 O O . PRO C 1 260 ? 65.498 14.403 82.916 1.00 37.12 260 PRO C O 1
ATOM 6136 N N . ASN C 1 261 ? 64.033 14.201 84.609 1.00 43.06 261 ASN C N 1
ATOM 6137 C CA . ASN C 1 261 ? 63.691 12.818 84.293 1.00 45.02 261 ASN C CA 1
ATOM 6138 C C . ASN C 1 261 ? 62.312 12.808 83.623 1.00 42.19 261 ASN C C 1
ATOM 6139 O O . ASN C 1 261 ? 61.301 12.526 84.267 1.00 44.04 261 ASN C O 1
ATOM 6144 N N . TRP C 1 262 ? 62.283 13.114 82.329 1.00 35.35 262 TRP C N 1
ATOM 6145 C CA . TRP C 1 262 ? 61.037 13.165 81.569 1.00 34.06 262 TRP C CA 1
ATOM 6146 C C . TRP C 1 262 ? 60.295 11.826 81.520 1.00 33.66 262 TRP C C 1
ATOM 6147 O O . TRP C 1 262 ? 60.896 10.776 81.297 1.00 36.18 262 TRP C O 1
ATOM 6158 N N . LYS C 1 263 ? 58.983 11.874 81.727 1.00 28.25 263 LYS C N 1
ATOM 6159 C CA . LYS C 1 263 ? 58.159 10.673 81.699 1.00 34.63 263 LYS C CA 1
ATOM 6160 C C . LYS C 1 263 ? 57.103 10.735 80.599 1.00 34.09 263 LYS C C 1
ATOM 6161 O O . LYS C 1 263 ? 56.455 9.734 80.287 1.00 37.53 263 LYS C O 1
ATOM 6167 N N . GLY C 1 264 ? 56.934 11.916 80.013 1.00 31.21 264 GLY C N 1
ATOM 6168 C CA . GLY C 1 264 ? 55.972 12.073 78.941 1.00 29.16 264 GLY C CA 1
ATOM 6169 C C . GLY C 1 264 ? 54.563 12.367 79.402 1.00 30.13 264 GLY C C 1
ATOM 6170 O O . GLY C 1 264 ? 53.642 12.437 78.586 1.00 28.79 264 GLY C O 1
ATOM 6171 N N . ILE C 1 265 ? 54.398 12.533 80.710 1.00 31.68 265 ILE C N 1
ATOM 6172 C CA . ILE C 1 265 ? 53.099 12.831 81.299 1.00 29.77 265 ILE C CA 1
ATOM 6173 C C . ILE C 1 265 ? 53.294 13.745 82.510 1.00 30.79 265 ILE C C 1
ATOM 6174 O O . ILE C 1 265 ? 52.395 13.780 83.378 1.00 30.34 265 ILE C O 1
ATOM 6179 N N . THR D 1 2 ? 23.931 37.351 104.418 1.00 51.97 2 THR D N 1
ATOM 6180 C CA . THR D 1 2 ? 24.964 36.598 105.169 1.00 53.56 2 THR D CA 1
ATOM 6181 C C . THR D 1 2 ? 26.261 36.440 104.383 1.00 52.49 2 THR D C 1
ATOM 6182 O O . THR D 1 2 ? 27.270 35.978 104.925 1.00 54.99 2 THR D O 1
ATOM 6186 N N . ALA D 1 3 ? 26.247 36.835 103.114 1.00 46.92 3 ALA D N 1
ATOM 6187 C CA . ALA D 1 3 ? 27.434 36.758 102.257 1.00 43.05 3 ALA D CA 1
ATOM 6188 C C . ALA D 1 3 ? 28.577 37.680 102.716 1.00 41.42 3 ALA D C 1
ATOM 6189 O O . ALA D 1 3 ? 28.312 38.688 103.379 1.00 39.41 3 ALA D O 1
ATOM 6191 N N . VAL D 1 4 ? 29.822 37.333 102.371 1.00 41.67 4 VAL D N 1
ATOM 6192 C CA . VAL D 1 4 ? 30.985 38.162 102.720 1.00 41.05 4 VAL D CA 1
ATOM 6193 C C . VAL D 1 4 ? 30.810 39.430 101.883 1.00 44.17 4 VAL D C 1
ATOM 6194 O O . VAL D 1 4 ? 30.578 39.318 100.676 1.00 36.44 4 VAL D O 1
ATOM 6198 N N . GLU D 1 5 ? 31.008 40.609 102.468 1.00 48.58 5 GLU D N 1
ATOM 6199 C CA . GLU D 1 5 ? 30.704 41.807 101.680 1.00 55.82 5 GLU D CA 1
ATOM 6200 C C . GLU D 1 5 ? 31.872 42.787 101.554 1.00 56.92 5 GLU D C 1
ATOM 6201 O O . GLU D 1 5 ? 32.526 43.061 102.546 1.00 59.52 5 GLU D O 1
ATOM 6207 N N . THR D 1 6 ? 32.110 43.322 100.351 1.00 57.05 6 THR D N 1
ATOM 6208 C CA . THR D 1 6 ? 33.199 44.247 100.056 1.00 57.51 6 THR D CA 1
ATOM 6209 C C . THR D 1 6 ? 32.606 45.389 99.225 1.00 56.49 6 THR D C 1
ATOM 6210 O O . THR D 1 6 ? 32.253 45.216 98.051 1.00 55.71 6 THR D O 1
ATOM 6214 N N . LYS D 1 7 ? 32.460 46.555 99.864 1.00 52.06 7 LYS D N 1
ATOM 6215 C CA . LYS D 1 7 ? 31.864 47.723 99.236 1.00 51.81 7 LYS D CA 1
ATOM 6216 C C . LYS D 1 7 ? 32.861 48.726 98.642 1.00 46.96 7 LYS D C 1
ATOM 6217 O O . LYS D 1 7 ? 33.872 49.087 99.253 1.00 46.19 7 LYS D O 1
ATOM 6223 N N . LYS D 1 8 ? 32.536 49.173 97.428 1.00 42.04 8 LYS D N 1
ATOM 6224 C CA . LYS D 1 8 ? 33.293 50.176 96.695 1.00 40.19 8 LYS D CA 1
ATOM 6225 C C . LYS D 1 8 ? 32.397 51.419 96.586 1.00 37.25 8 LYS D C 1
ATOM 6226 O O . LYS D 1 8 ? 31.282 51.444 97.115 1.00 37.49 8 LYS D O 1
ATOM 6232 N N . GLN D 1 9 ? 32.863 52.440 95.877 1.00 34.89 9 GLN D N 1
ATOM 6233 C CA . GLN D 1 9 ? 32.095 53.673 95.734 1.00 36.01 9 GLN D CA 1
ATOM 6234 C C . GLN D 1 9 ? 30.864 53.580 94.835 1.00 33.07 9 GLN D C 1
ATOM 6235 O O . GLN D 1 9 ? 29.822 54.164 95.142 1.00 33.23 9 GLN D O 1
ATOM 6241 N N . TYR D 1 10 ? 30.971 52.844 93.734 1.00 28.83 10 TYR D N 1
ATOM 6242 C CA . TYR D 1 10 ? 29.854 52.729 92.799 1.00 26.72 10 TYR D CA 1
ATOM 6243 C C . TYR D 1 10 ? 29.304 51.314 92.677 1.00 22.65 10 TYR D C 1
ATOM 6244 O O . TYR D 1 10 ? 28.397 51.061 91.884 1.00 15.24 10 TYR D O 1
ATOM 6253 N N . LEU D 1 11 ? 29.843 50.398 93.473 1.00 24.51 11 LEU D N 1
ATOM 6254 C CA . LEU D 1 11 ? 29.414 49.009 93.417 1.00 22.86 11 LEU D CA 1
ATOM 6255 C C . LEU D 1 11 ? 29.816 48.266 94.686 1.00 20.86 11 LEU D C 1
ATOM 6256 O O . LEU D 1 11 ? 30.700 48.706 95.415 1.00 18.62 11 LEU D O 1
ATOM 6261 N N . THR D 1 12 ? 29.158 47.144 94.952 1.00 22.39 12 THR D N 1
ATOM 6262 C CA . THR D 1 12 ? 29.476 46.329 96.120 1.00 25.17 12 THR D CA 1
ATOM 6263 C C . THR D 1 12 ? 29.535 44.869 95.702 1.00 22.48 12 THR D C 1
ATOM 6264 O O . THR D 1 12 ? 28.682 44.394 94.957 1.00 26.39 12 THR D O 1
ATOM 6268 N N . VAL D 1 13 ? 30.553 44.165 96.180 1.00 24.82 13 VAL D N 1
ATOM 6269 C CA . VAL D 1 13 ? 30.721 42.759 95.857 1.00 21.53 13 VAL D CA 1
ATOM 6270 C C . VAL D 1 13 ? 30.450 41.895 97.082 1.00 21.53 13 VAL D C 1
ATOM 6271 O O . VAL D 1 13 ? 31.023 42.116 98.150 1.00 22.71 13 VAL D O 1
ATOM 6275 N N . PHE D 1 14 ? 29.561 40.920 96.916 1.00 19.57 14 PHE D N 1
ATOM 6276 C CA . PHE D 1 14 ? 29.202 39.987 97.984 1.00 21.81 14 PHE D CA 1
ATOM 6277 C C . PHE D 1 14 ? 29.683 38.587 97.596 1.00 23.94 14 PHE D C 1
ATOM 6278 O O . PHE D 1 14 ? 29.571 38.188 96.435 1.00 27.69 14 PHE D O 1
ATOM 6286 N N . LYS D 1 15 ? 30.214 37.845 98.560 1.00 20.35 15 LYS D N 1
ATOM 6287 C CA . LYS D 1 15 ? 30.683 36.487 98.292 1.00 24.90 15 LYS D CA 1
ATOM 6288 C C . LYS D 1 15 ? 30.090 35.480 99.269 1.00 25.66 15 LYS D C 1
ATOM 6289 O O . LYS D 1 15 ? 30.139 35.682 100.481 1.00 26.07 15 LYS D O 1
ATOM 6295 N N . GLU D 1 16 ? 29.543 34.389 98.742 1.00 25.86 16 GLU D N 1
ATOM 6296 C CA . GLU D 1 16 ? 28.967 33.356 99.590 1.00 30.53 16 GLU D CA 1
ATOM 6297 C C . GLU D 1 16 ? 28.646 32.062 98.854 1.00 32.60 16 GLU D C 1
ATOM 6298 O O . GLU D 1 16 ? 27.995 32.072 97.812 1.00 32.76 16 GLU D O 1
ATOM 6304 N N . ASP D 1 17 ? 29.110 30.948 99.407 1.00 34.38 17 ASP D N 1
ATOM 6305 C CA . ASP D 1 17 ? 28.850 29.630 98.836 1.00 40.36 17 ASP D CA 1
ATOM 6306 C C . ASP D 1 17 ? 29.125 29.513 97.336 1.00 35.47 17 ASP D C 1
ATOM 6307 O O . ASP D 1 17 ? 28.273 29.037 96.583 1.00 30.60 17 ASP D O 1
ATOM 6312 N N . GLY D 1 18 ? 30.308 29.942 96.906 1.00 29.25 18 GLY D N 1
ATOM 6313 C CA . GLY D 1 18 ? 30.662 29.846 95.500 1.00 25.37 18 GLY D CA 1
ATOM 6314 C C . GLY D 1 18 ? 30.023 30.856 94.560 1.00 20.22 18 GLY D C 1
ATOM 6315 O O . GLY D 1 18 ? 30.210 30.781 93.347 1.00 18.79 18 GLY D O 1
ATOM 6316 N N . ILE D 1 19 ? 29.270 31.798 95.110 1.00 17.17 19 ILE D N 1
ATOM 6317 C CA . ILE D 1 19 ? 28.610 32.817 94.302 1.00 16.99 19 ILE D CA 1
ATOM 6318 C C . ILE D 1 19 ? 29.022 34.226 94.713 1.00 20.92 19 ILE D C 1
ATOM 6319 O O . ILE D 1 19 ? 29.037 34.557 95.898 1.00 20.69 19 ILE D O 1
ATOM 6324 N N . ALA D 1 20 ? 29.361 35.053 93.732 1.00 18.84 20 ALA D N 1
ATOM 6325 C CA . ALA D 1 20 ? 29.693 36.442 94.008 1.00 14.96 20 ALA D CA 1
ATOM 6326 C C . ALA D 1 20 ? 28.594 37.262 93.351 1.00 20.14 20 ALA D C 1
ATOM 6327 O O . ALA D 1 20 ? 28.097 36.904 92.283 1.00 24.34 20 ALA D O 1
ATOM 6329 N N . GLU D 1 21 ? 28.187 38.342 94.003 1.00 16.55 21 GLU D N 1
ATOM 6330 C CA . GLU D 1 21 ? 27.170 39.205 93.431 1.00 18.84 21 GLU D CA 1
ATOM 6331 C C . GLU D 1 21 ? 27.772 40.600 93.352 1.00 18.72 21 GLU D C 1
ATOM 6332 O O . GLU D 1 21 ? 28.281 41.124 94.347 1.00 19.95 21 GLU D O 1
ATOM 6338 N N . ILE D 1 22 ? 27.732 41.190 92.164 1.00 18.33 22 ILE D N 1
ATOM 6339 C CA . ILE D 1 22 ? 28.243 42.537 91.976 1.00 17.36 22 ILE D CA 1
ATOM 6340 C C . ILE D 1 22 ? 27.024 43.447 91.921 1.00 20.92 22 ILE D C 1
ATOM 6341 O O . ILE D 1 22 ? 26.261 43.411 90.954 1.00 17.92 22 ILE D O 1
ATOM 6346 N N . HIS D 1 23 ? 26.832 44.238 92.975 1.00 17.07 23 HIS D N 1
ATOM 6347 C CA . HIS D 1 23 ? 25.696 45.151 93.043 1.00 19.42 23 HIS D CA 1
ATOM 6348 C C . HIS D 1 23 ? 26.084 46.545 92.576 1.00 19.94 23 HIS D C 1
ATOM 6349 O O . HIS D 1 23 ? 27.030 47.148 93.081 1.00 19.75 23 HIS D O 1
ATOM 6356 N N . LEU D 1 24 ? 25.333 47.046 91.606 1.00 21.30 24 LEU D N 1
ATOM 6357 C CA . LEU D 1 24 ? 25.566 48.364 91.041 1.00 23.19 24 LEU D CA 1
ATOM 6358 C C . LEU D 1 24 ? 24.736 49.438 91.741 1.00 25.61 24 LEU D C 1
ATOM 6359 O O . LEU D 1 24 ? 23.518 49.308 91.876 1.00 24.02 24 LEU D O 1
ATOM 6364 N N . HIS D 1 25 ? 25.411 50.488 92.196 1.00 21.62 25 HIS D N 1
ATOM 6365 C CA . HIS D 1 25 ? 24.758 51.610 92.852 1.00 22.22 25 HIS D CA 1
ATOM 6366 C C . HIS D 1 25 ? 25.554 52.874 92.552 1.00 23.91 25 HIS D C 1
ATOM 6367 O O . HIS D 1 25 ? 26.194 53.463 93.422 1.00 20.98 25 HIS D O 1
ATOM 6374 N N . ILE D 1 26 ? 25.511 53.275 91.288 1.00 29.00 26 ILE D N 1
ATOM 6375 C CA . ILE D 1 26 ? 26.222 54.454 90.818 1.00 30.58 26 ILE D CA 1
ATOM 6376 C C . ILE D 1 26 ? 25.399 55.708 91.085 1.00 33.74 26 ILE D C 1
ATOM 6377 O O . ILE D 1 26 ? 25.894 56.671 91.673 1.00 35.47 26 ILE D O 1
ATOM 6382 N N . ASN D 1 27 ? 24.147 55.684 90.635 1.00 33.72 27 ASN D N 1
ATOM 6383 C CA . ASN D 1 27 ? 23.212 56.790 90.821 1.00 33.14 27 ASN D CA 1
ATOM 6384 C C . ASN D 1 27 ? 21.799 56.376 90.409 1.00 33.23 27 ASN D C 1
ATOM 6385 O O . ASN D 1 27 ? 21.565 55.226 90.029 1.00 32.01 27 ASN D O 1
ATOM 6390 N N . LYS D 1 28 ? 20.868 57.322 90.473 1.00 33.66 28 LYS D N 1
ATOM 6391 C CA . LYS D 1 28 ? 19.464 57.061 90.162 1.00 37.93 28 LYS D CA 1
ATOM 6392 C C . LYS D 1 28 ? 19.155 56.284 88.882 1.00 31.88 28 LYS D C 1
ATOM 6393 O O . LYS D 1 28 ? 18.094 55.678 88.773 1.00 29.75 28 LYS D O 1
ATOM 6399 N N . SER D 1 29 ? 20.064 56.297 87.914 1.00 32.04 29 SER D N 1
ATOM 6400 C CA . SER D 1 29 ? 19.835 55.562 86.668 1.00 27.54 29 SER D CA 1
ATOM 6401 C C . SER D 1 29 ? 21.017 54.649 86.352 1.00 22.86 29 SER D C 1
ATOM 6402 O O . SER D 1 29 ? 21.103 54.080 85.266 1.00 19.34 29 SER D O 1
ATOM 6405 N N . ASN D 1 30 ? 21.916 54.506 87.319 1.00 25.37 30 ASN D N 1
ATOM 6406 C CA . ASN D 1 30 ? 23.112 53.691 87.149 1.00 25.21 30 ASN D CA 1
ATOM 6407 C C . ASN D 1 30 ? 23.865 54.048 85.864 1.00 24.61 30 ASN D C 1
ATOM 6408 O O . ASN D 1 30 ? 24.355 53.171 85.152 1.00 25.80 30 ASN D O 1
ATOM 6413 N N . SER D 1 31 ? 23.938 55.346 85.573 1.00 21.17 31 SER D N 1
ATOM 6414 C CA . SER D 1 31 ? 24.664 55.839 84.408 1.00 23.53 31 SER D CA 1
ATOM 6415 C C . SER D 1 31 ? 26.109 55.915 84.875 1.00 24.99 31 SER D C 1
ATOM 6416 O O . SER D 1 31 ? 26.411 56.570 85.872 1.00 25.41 31 SER D O 1
ATOM 6419 N N . TYR D 1 32 ? 26.997 55.243 84.152 1.00 21.95 32 TYR D N 1
ATOM 6420 C CA . TYR D 1 32 ? 28.399 55.168 84.544 1.00 19.92 32 TYR D CA 1
ATOM 6421 C C . TYR D 1 32 ? 29.395 56.115 83.885 1.00 19.81 32 TYR D C 1
ATOM 6422 O O . TYR D 1 32 ? 29.119 56.742 82.860 1.00 14.70 32 TYR D O 1
ATOM 6431 N N . ASP D 1 33 ? 30.572 56.184 84.499 1.00 19.20 33 ASP D N 1
ATOM 6432 C CA . ASP D 1 33 ? 31.682 56.990 84.010 1.00 22.44 33 ASP D CA 1
ATOM 6433 C C . ASP D 1 33 ? 32.897 56.062 83.996 1.00 24.65 33 ASP D C 1
ATOM 6434 O O . ASP D 1 33 ? 32.745 54.851 84.157 1.00 20.96 33 ASP D O 1
ATOM 6439 N N . LEU D 1 34 ? 34.093 56.606 83.807 1.00 23.77 34 LEU D N 1
ATOM 6440 C CA . LEU D 1 34 ? 35.284 55.762 83.765 1.00 23.55 34 LEU D CA 1
ATOM 6441 C C . LEU D 1 34 ? 35.617 55.160 85.122 1.00 24.10 34 LEU D C 1
ATOM 6442 O O . LEU D 1 34 ? 36.152 54.055 85.207 1.00 24.42 34 LEU D O 1
ATOM 6447 N N . GLU D 1 35 ? 35.293 55.891 86.183 1.00 23.51 35 GLU D N 1
ATOM 6448 C CA . GLU D 1 35 ? 35.564 55.443 87.540 1.00 22.19 35 GLU D CA 1
ATOM 6449 C C . GLU D 1 35 ? 34.805 54.152 87.862 1.00 21.87 35 GLU D C 1
ATOM 6450 O O . GLU D 1 35 ? 35.352 53.231 88.476 1.00 15.35 35 GLU D O 1
ATOM 6456 N N . PHE D 1 36 ? 33.543 54.080 87.451 1.00 18.15 36 PHE D N 1
ATOM 6457 C CA . PHE D 1 36 ? 32.755 52.878 87.700 1.00 22.45 36 PHE D CA 1
ATOM 6458 C C . PHE D 1 36 ? 33.408 51.670 87.043 1.00 19.45 36 PHE D C 1
ATOM 6459 O O . PHE D 1 36 ? 33.601 50.635 87.681 1.00 18.64 36 PHE D O 1
ATOM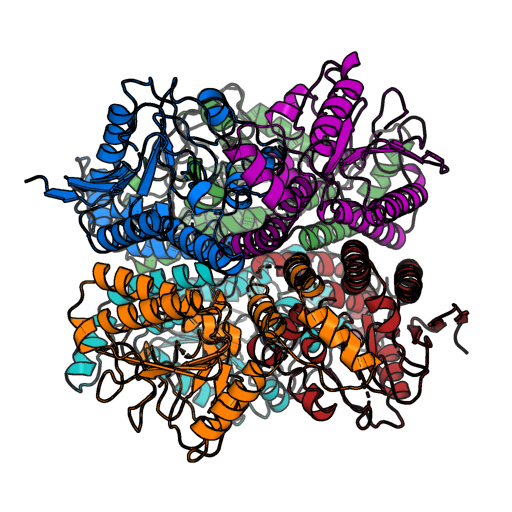 6467 N N . TYR D 1 37 ? 33.735 51.807 85.761 1.00 22.16 37 TYR D N 1
ATOM 6468 C CA . TYR D 1 37 ? 34.344 50.710 85.023 1.00 17.52 37 TYR D CA 1
ATOM 6469 C C . TYR D 1 37 ? 35.683 50.248 85.593 1.00 18.34 37 TYR D C 1
ATOM 6470 O O . TYR D 1 37 ? 36.052 49.085 85.443 1.00 16.50 37 TYR D O 1
ATOM 6479 N N . LYS D 1 38 ? 36.408 51.140 86.261 1.00 18.90 38 LYS D N 1
ATOM 6480 C CA . LYS D 1 38 ? 37.671 50.738 86.868 1.00 21.76 38 LYS D CA 1
ATOM 6481 C C . LYS D 1 38 ? 37.336 49.806 88.027 1.00 16.19 38 LYS D C 1
ATOM 6482 O O . LYS D 1 38 ? 38.024 48.814 88.253 1.00 16.78 38 LYS D O 1
ATOM 6488 N N . GLU D 1 39 ? 36.275 50.131 88.759 1.00 15.72 39 GLU D N 1
ATOM 6489 C CA . GLU D 1 39 ? 35.842 49.302 89.885 1.00 18.47 39 GLU D CA 1
ATOM 6490 C C . GLU D 1 39 ? 35.266 47.983 89.376 1.00 14.40 39 GLU D C 1
ATOM 6491 O O . GLU D 1 39 ? 35.430 46.938 90.009 1.00 21.07 39 GLU D O 1
ATOM 6497 N N . PHE D 1 40 ? 34.582 48.036 88.237 1.00 12.29 40 PHE D N 1
ATOM 6498 C CA . PHE D 1 40 ? 33.993 46.834 87.662 1.00 16.06 40 PHE D CA 1
ATOM 6499 C C . PHE D 1 40 ? 35.132 45.920 87.200 1.00 16.95 40 PHE D C 1
ATOM 6500 O O . PHE D 1 40 ? 35.119 44.710 87.449 1.00 16.44 40 PHE D O 1
ATOM 6508 N N . ASN D 1 41 ? 36.126 46.512 86.544 1.00 14.20 41 ASN D N 1
ATOM 6509 C CA . ASN D 1 41 ? 37.286 45.764 86.073 1.00 15.76 41 ASN D CA 1
ATOM 6510 C C . ASN D 1 41 ? 38.002 45.120 87.264 1.00 14.37 41 ASN D C 1
ATOM 6511 O O . ASN D 1 41 ? 38.383 43.947 87.213 1.00 13.24 41 ASN D O 1
ATOM 6516 N N . ALA D 1 42 ? 38.181 45.894 88.333 1.00 13.43 42 ALA D N 1
ATOM 6517 C CA . ALA D 1 42 ? 38.851 45.405 89.533 1.00 15.98 42 ALA D CA 1
ATOM 6518 C C . ALA D 1 42 ? 38.083 44.243 90.153 1.00 15.95 42 ALA D C 1
ATOM 6519 O O . ALA D 1 42 ? 38.684 43.265 90.612 1.00 12.00 42 ALA D O 1
ATOM 6521 N N . ALA D 1 43 ? 36.756 44.349 90.169 1.00 13.63 43 ALA D N 1
ATOM 6522 C CA . ALA D 1 43 ? 35.930 43.278 90.723 1.00 15.36 43 ALA D CA 1
ATOM 6523 C C . ALA D 1 43 ? 36.142 41.992 89.919 1.00 18.75 43 ALA D C 1
ATOM 6524 O O . ALA D 1 43 ? 36.302 40.911 90.489 1.00 17.55 43 ALA D O 1
ATOM 6526 N N . ILE D 1 44 ? 36.149 42.111 88.594 1.00 17.85 44 ILE D N 1
ATOM 6527 C CA . ILE D 1 44 ? 36.343 40.945 87.735 1.00 15.01 44 ILE D CA 1
ATOM 6528 C C . ILE D 1 44 ? 37.672 40.258 88.047 1.00 16.20 44 ILE D C 1
ATOM 6529 O O . ILE D 1 44 ? 37.720 39.038 88.202 1.00 22.21 44 ILE D O 1
ATOM 6534 N N . ASP D 1 45 ? 38.745 41.040 88.147 1.00 16.89 45 ASP D N 1
ATOM 6535 C CA . ASP D 1 45 ? 40.060 40.486 88.459 1.00 20.27 45 ASP D CA 1
ATOM 6536 C C . ASP D 1 45 ? 40.073 39.791 89.828 1.00 19.02 45 ASP D C 1
ATOM 6537 O O . ASP D 1 45 ? 40.570 38.671 89.962 1.00 17.11 45 ASP D O 1
ATOM 6542 N N . ASP D 1 46 ? 39.532 40.464 90.840 1.00 19.38 46 ASP D N 1
ATOM 6543 C CA . ASP D 1 46 ? 39.482 39.908 92.190 1.00 22.10 46 ASP D CA 1
ATOM 6544 C C . ASP D 1 46 ? 38.783 38.553 92.205 1.00 20.79 46 ASP D C 1
ATOM 6545 O O . ASP D 1 46 ? 39.274 37.595 92.799 1.00 21.56 46 ASP D O 1
ATOM 6550 N N . ILE D 1 47 ? 37.631 38.482 91.548 1.00 15.77 47 ILE D N 1
ATOM 6551 C CA . ILE D 1 47 ? 36.864 37.249 91.478 1.00 13.41 47 ILE D CA 1
ATOM 6552 C C . ILE D 1 47 ? 37.633 36.173 90.709 1.00 15.83 47 ILE D C 1
ATOM 6553 O O . ILE D 1 47 ? 37.646 35.012 91.110 1.00 11.36 47 ILE D O 1
ATOM 6558 N N . ARG D 1 48 ? 38.291 36.563 89.619 1.00 12.29 48 ARG D N 1
ATOM 6559 C CA . ARG D 1 48 ? 39.063 35.612 88.827 1.00 12.66 48 ARG D CA 1
ATOM 6560 C C . ARG D 1 48 ? 40.094 34.891 89.692 1.00 18.56 48 ARG D C 1
ATOM 6561 O O . ARG D 1 48 ? 40.310 33.693 89.538 1.00 20.15 48 ARG D O 1
ATOM 6569 N N . PHE D 1 49 ? 40.728 35.630 90.599 1.00 16.33 49 PHE D N 1
ATOM 6570 C CA . PHE D 1 49 ? 41.744 35.060 91.476 1.00 18.85 49 PHE D CA 1
ATOM 6571 C C . PHE D 1 49 ? 41.202 34.396 92.734 1.00 21.48 49 PHE D C 1
ATOM 6572 O O . PHE D 1 49 ? 41.968 33.991 93.610 1.00 25.11 49 PHE D O 1
ATOM 6580 N N . ASP D 1 50 ? 39.882 34.276 92.821 1.00 22.89 50 ASP D N 1
ATOM 6581 C CA . ASP D 1 50 ? 39.255 33.616 93.960 1.00 19.24 50 ASP D CA 1
ATOM 6582 C C . ASP D 1 50 ? 38.706 32.287 93.438 1.00 18.10 50 ASP D C 1
ATOM 6583 O O . ASP D 1 50 ? 37.625 32.239 92.856 1.00 19.59 50 ASP D O 1
ATOM 6588 N N . PRO D 1 51 ? 39.448 31.189 93.646 1.00 20.44 51 PRO D N 1
ATOM 6589 C CA . PRO D 1 51 ? 39.056 29.850 93.195 1.00 21.96 51 PRO D CA 1
ATOM 6590 C C . PRO D 1 51 ? 37.745 29.313 93.762 1.00 24.57 51 PRO D C 1
ATOM 6591 O O . PRO D 1 51 ? 37.217 28.315 93.273 1.00 23.52 51 PRO D O 1
ATOM 6595 N N . ASP D 1 52 ? 37.220 29.972 94.789 1.00 22.83 52 ASP D N 1
ATOM 6596 C CA . ASP D 1 52 ? 35.979 29.529 95.403 1.00 23.69 52 ASP D CA 1
ATOM 6597 C C . ASP D 1 52 ? 34.737 29.998 94.671 1.00 20.74 52 ASP D C 1
ATOM 6598 O O . ASP D 1 52 ? 33.683 29.374 94.786 1.00 24.18 52 ASP D O 1
ATOM 6603 N N . ILE D 1 53 ? 34.856 31.094 93.926 1.00 13.24 53 ILE D N 1
ATOM 6604 C CA . ILE D 1 53 ? 33.715 31.634 93.202 1.00 15.79 53 ILE D CA 1
ATOM 6605 C C . ILE D 1 53 ? 33.514 30.928 91.868 1.00 16.87 53 ILE D C 1
ATOM 6606 O O . ILE D 1 53 ? 34.411 30.904 91.026 1.00 19.00 53 ILE D O 1
ATOM 6611 N N . LYS D 1 54 ? 32.321 30.360 91.693 1.00 17.88 54 LYS D N 1
ATOM 6612 C CA . LYS D 1 54 ? 31.956 29.610 90.492 1.00 15.69 54 LYS D CA 1
ATOM 6613 C C . LYS D 1 54 ? 30.995 30.377 89.599 1.00 14.35 54 LYS D C 1
ATOM 6614 O O . LYS D 1 54 ? 30.950 30.165 88.386 1.00 14.17 54 LYS D O 1
ATOM 6620 N N . VAL D 1 55 ? 30.209 31.252 90.211 1.00 12.85 55 VAL D N 1
ATOM 6621 C CA . VAL D 1 55 ? 29.228 32.034 89.475 1.00 12.87 55 VAL D CA 1
ATOM 6622 C C . VAL D 1 55 ? 29.219 33.483 89.947 1.00 19.28 55 VAL D C 1
ATOM 6623 O O . VAL D 1 55 ? 29.447 33.770 91.129 1.00 16.80 55 VAL D O 1
ATOM 6627 N N . VAL D 1 56 ? 28.949 34.394 89.019 1.00 15.33 56 VAL D N 1
ATOM 6628 C CA . VAL D 1 56 ? 28.878 35.805 89.347 1.00 13.08 56 VAL D CA 1
ATOM 6629 C C . VAL D 1 56 ? 27.542 36.345 88.851 1.00 17.89 56 VAL D C 1
ATOM 6630 O O . VAL D 1 56 ? 27.172 36.136 87.699 1.00 16.31 56 VAL D O 1
ATOM 6634 N N . ILE D 1 57 ? 26.809 37.015 89.732 1.00 13.00 57 ILE D N 1
ATOM 6635 C CA . ILE D 1 57 ? 25.539 37.595 89.353 1.00 13.33 57 ILE D CA 1
ATOM 6636 C C . ILE D 1 57 ? 25.672 39.108 89.400 1.00 17.56 57 ILE D C 1
ATOM 6637 O O . ILE D 1 57 ? 26.080 39.666 90.419 1.00 15.33 57 ILE D O 1
ATOM 6642 N N . VAL D 1 58 ? 25.344 39.774 88.300 1.00 14.07 58 VAL D N 1
ATOM 6643 C CA . VAL D 1 58 ? 25.408 41.225 88.285 1.00 18.13 58 VAL D CA 1
ATOM 6644 C C . VAL D 1 58 ? 23.992 41.766 88.455 1.00 16.16 58 VAL D C 1
ATOM 6645 O O . VAL D 1 58 ? 23.098 41.444 87.667 1.00 14.14 58 VAL D O 1
ATOM 6657 N N . SER D 1 60 ? 21.382 45.265 90.146 1.00 21.58 60 SER D N 1
ATOM 6658 C CA . SER D 1 60 ? 21.291 46.672 90.510 1.00 24.91 60 SER D CA 1
ATOM 6659 C C . SER D 1 60 ? 20.536 46.895 91.818 1.00 27.86 60 SER D C 1
ATOM 6660 O O . SER D 1 60 ? 19.601 46.161 92.141 1.00 24.00 60 SER D O 1
ATOM 6663 N N . ASP D 1 61 ? 20.952 47.907 92.573 1.00 26.80 61 ASP D N 1
ATOM 6664 C CA . ASP D 1 61 ? 20.279 48.236 93.823 1.00 29.03 61 ASP D CA 1
ATOM 6665 C C . ASP D 1 61 ? 19.451 49.497 93.616 1.00 25.85 61 ASP D C 1
ATOM 6666 O O . ASP D 1 61 ? 18.942 50.084 94.566 1.00 28.79 61 ASP D O 1
ATOM 6671 N N . VAL D 1 62 ? 19.331 49.908 92.358 1.00 26.95 62 VAL D N 1
ATOM 6672 C CA . VAL D 1 62 ? 18.558 51.086 91.996 1.00 28.66 62 VAL D CA 1
ATOM 6673 C C . VAL D 1 62 ? 17.223 50.605 91.432 1.00 31.47 62 VAL D C 1
ATOM 6674 O O . VAL D 1 62 ? 17.173 49.926 90.411 1.00 33.42 62 VAL D O 1
ATOM 6678 N N . PRO D 1 63 ? 16.118 50.964 92.105 1.00 40.06 63 PRO D N 1
ATOM 6679 C CA . PRO D 1 63 ? 14.737 50.611 91.772 1.00 43.07 63 PRO D CA 1
ATOM 6680 C C . PRO D 1 63 ? 14.294 50.333 90.330 1.00 41.05 63 PRO D C 1
ATOM 6681 O O . PRO D 1 63 ? 14.060 49.179 89.965 1.00 48.25 63 PRO D O 1
ATOM 6685 N N . LYS D 1 64 ? 14.166 51.365 89.511 1.00 35.39 64 LYS D N 1
ATOM 6686 C CA . LYS D 1 64 ? 13.680 51.158 88.147 1.00 35.40 64 LYS D CA 1
ATOM 6687 C C . LYS D 1 64 ? 14.734 50.983 87.065 1.00 34.29 64 LYS D C 1
ATOM 6688 O O . LYS D 1 64 ? 14.397 50.892 85.885 1.00 31.64 64 LYS D O 1
ATOM 6694 N N . PHE D 1 65 ? 16.001 50.915 87.454 1.00 29.30 65 PHE D N 1
ATOM 6695 C CA . PHE D 1 65 ? 17.063 50.780 86.468 1.00 26.23 65 PHE D CA 1
ATOM 6696 C C . PHE D 1 65 ? 18.141 49.761 86.778 1.00 23.60 65 PHE D C 1
ATOM 6697 O O . PHE D 1 65 ? 18.596 49.646 87.914 1.00 15.34 65 PHE D O 1
ATOM 6705 N N . PHE D 1 66 ? 18.538 49.011 85.755 1.00 27.44 66 PHE D N 1
ATOM 6706 C CA . PHE D 1 66 ? 19.651 48.094 85.907 1.00 21.38 66 PHE D CA 1
ATOM 6707 C C . PHE D 1 66 ? 20.750 49.100 85.594 1.00 18.17 66 PHE D C 1
ATOM 6708 O O . PHE D 1 66 ? 21.631 49.349 86.410 1.00 21.78 66 PHE D O 1
ATOM 6716 N N . SER D 1 67 ? 20.650 49.704 84.409 1.00 13.92 67 SER D N 1
ATOM 6717 C CA . SER D 1 67 ? 21.592 50.724 83.953 1.00 15.64 67 SER D CA 1
ATOM 6718 C C . SER D 1 67 ? 21.110 51.356 82.652 1.00 18.41 67 SER D C 1
ATOM 6719 O O . SER D 1 67 ? 20.705 50.655 81.722 1.00 15.04 67 SER D O 1
ATOM 6722 N N . ALA D 1 68 ? 21.157 52.683 82.593 1.00 22.58 68 ALA D N 1
ATOM 6723 C CA . ALA D 1 68 ? 20.729 53.414 81.405 1.00 21.81 68 ALA D CA 1
ATOM 6724 C C . ALA D 1 68 ? 21.914 53.696 80.483 1.00 20.89 68 ALA D C 1
ATOM 6725 O O . ALA D 1 68 ? 21.776 54.387 79.471 1.00 22.98 68 ALA D O 1
ATOM 6727 N N . GLY D 1 69 ? 23.081 53.170 80.842 1.00 18.60 69 GLY D N 1
ATOM 6728 C CA . GLY D 1 69 ? 24.256 53.363 80.011 1.00 19.45 69 GLY D CA 1
ATOM 6729 C C . GLY D 1 69 ? 25.245 54.387 80.525 1.00 19.06 69 GLY D C 1
ATOM 6730 O O . GLY D 1 69 ? 25.317 54.658 81.720 1.00 16.89 69 GLY D O 1
ATOM 6731 N N . ALA D 1 70 ? 26.008 54.967 79.607 1.00 21.73 70 ALA D N 1
ATOM 6732 C CA . ALA D 1 70 ? 27.009 55.961 79.970 1.00 26.62 70 ALA D CA 1
ATOM 6733 C C . ALA D 1 70 ? 26.394 57.284 80.416 1.00 29.81 70 ALA D C 1
ATOM 6734 O O . ALA D 1 70 ? 25.361 57.713 79.900 1.00 25.84 70 ALA D O 1
ATOM 6736 N N . ASP D 1 71 ? 27.037 57.921 81.389 1.00 30.00 71 ASP D N 1
ATOM 6737 C CA . ASP D 1 71 ? 26.582 59.210 81.890 1.00 28.36 71 ASP D CA 1
ATOM 6738 C C . ASP D 1 71 ? 26.814 60.189 80.746 1.00 28.96 71 ASP D C 1
ATOM 6739 O O . ASP D 1 71 ? 27.956 60.451 80.371 1.00 25.55 71 ASP D O 1
ATOM 6744 N N . ILE D 1 72 ? 25.737 60.723 80.180 1.00 25.84 72 ILE D N 1
ATOM 6745 C CA . ILE D 1 72 ? 25.870 61.646 79.062 1.00 27.03 72 ILE D CA 1
ATOM 6746 C C . ILE D 1 72 ? 26.584 62.942 79.438 1.00 30.30 72 ILE D C 1
ATOM 6747 O O . ILE D 1 72 ? 27.200 63.580 78.588 1.00 33.23 72 ILE D O 1
ATOM 6752 N N . ASN D 1 73 ? 26.508 63.325 80.708 1.00 31.76 73 ASN D N 1
ATOM 6753 C CA . ASN D 1 73 ? 27.192 64.528 81.168 1.00 40.74 73 ASN D CA 1
ATOM 6754 C C . ASN D 1 73 ? 28.692 64.295 81.054 1.00 41.51 73 ASN D C 1
ATOM 6755 O O . ASN D 1 73 ? 29.416 65.093 80.462 1.00 46.94 73 ASN D O 1
ATOM 6760 N N . PHE D 1 74 ? 29.148 63.189 81.629 1.00 38.46 74 PHE D N 1
ATOM 6761 C CA . PHE D 1 74 ? 30.556 62.813 81.598 1.00 37.33 74 PHE D CA 1
ATOM 6762 C C . PHE D 1 74 ? 31.043 62.734 80.152 1.00 38.29 74 PHE D C 1
ATOM 6763 O O . PHE D 1 74 ? 32.115 63.237 79.811 1.00 39.76 74 PHE D O 1
ATOM 6771 N N . LEU D 1 75 ? 30.222 62.125 79.303 1.00 43.31 75 LEU D N 1
ATOM 6772 C CA . LEU D 1 75 ? 30.537 61.924 77.891 1.00 45.34 75 LEU D CA 1
ATOM 6773 C C . LEU D 1 75 ? 30.640 63.200 77.058 1.00 51.50 75 LEU D C 1
ATOM 6774 O O . LEU D 1 75 ? 31.458 63.287 76.144 1.00 53.72 75 LEU D O 1
ATOM 6779 N N . ARG D 1 76 ? 29.810 64.185 77.376 1.00 55.62 76 ARG D N 1
ATOM 6780 C CA . ARG D 1 76 ? 29.792 65.443 76.638 1.00 60.28 76 ARG D CA 1
ATOM 6781 C C . ARG D 1 76 ? 31.003 66.357 76.857 1.00 59.11 76 ARG D C 1
ATOM 6782 O O . ARG D 1 76 ? 31.367 67.121 75.965 1.00 60.07 76 ARG D O 1
ATOM 6790 N N . SER D 1 77 ? 31.631 66.273 78.026 1.00 53.37 77 SER D N 1
ATOM 6791 C CA . SER D 1 77 ? 32.769 67.130 78.332 1.00 50.84 77 SER D CA 1
ATOM 6792 C C . SER D 1 77 ? 34.149 66.529 78.055 1.00 47.24 77 SER D C 1
ATOM 6793 O O . SER D 1 77 ? 35.177 67.143 78.358 1.00 45.97 77 SER D O 1
ATOM 6796 N N . ALA D 1 78 ? 34.198 65.339 77.470 1.00 40.20 78 ALA D N 1
ATOM 6797 C CA . ALA D 1 78 ? 35.491 64.728 77.208 1.00 34.73 78 ALA D CA 1
ATOM 6798 C C . ALA D 1 78 ? 36.012 64.921 75.783 1.00 32.23 78 ALA D C 1
ATOM 6799 O O . ALA D 1 78 ? 35.245 64.999 74.823 1.00 28.11 78 ALA D O 1
ATOM 6801 N N . ASP D 1 79 ? 37.335 65.004 75.675 1.00 32.17 79 ASP D N 1
ATOM 6802 C CA . ASP D 1 79 ? 38.027 65.154 74.397 1.00 38.40 79 ASP D CA 1
ATOM 6803 C C . ASP D 1 79 ? 37.716 63.895 73.588 1.00 33.87 79 ASP D C 1
ATOM 6804 O O . ASP D 1 79 ? 37.639 62.806 74.152 1.00 30.07 79 ASP D O 1
ATOM 6809 N N . PRO D 1 80 ? 37.523 64.021 72.261 1.00 32.69 80 PRO D N 1
ATOM 6810 C CA . PRO D 1 80 ? 37.227 62.808 71.488 1.00 30.49 80 PRO D CA 1
ATOM 6811 C C . PRO D 1 80 ? 38.281 61.711 71.675 1.00 21.99 80 PRO D C 1
ATOM 6812 O O . PRO D 1 80 ? 37.958 60.528 71.655 1.00 22.29 80 PRO D O 1
ATOM 6816 N N . ARG D 1 81 ? 39.537 62.104 71.868 1.00 17.52 81 ARG D N 1
ATOM 6817 C CA . ARG D 1 81 ? 40.608 61.134 72.085 1.00 22.94 81 ARG D CA 1
ATOM 6818 C C . ARG D 1 81 ? 40.409 60.443 73.429 1.00 24.33 81 ARG D C 1
ATOM 6819 O O . ARG D 1 81 ? 40.800 59.291 73.606 1.00 24.88 81 ARG D O 1
ATOM 6827 N N . PHE D 1 82 ? 39.811 61.161 74.376 1.00 23.76 82 PHE D N 1
ATOM 6828 C CA . PHE D 1 82 ? 39.541 60.613 75.695 1.00 17.85 82 PHE D CA 1
ATOM 6829 C C . PHE D 1 82 ? 38.386 59.631 75.562 1.00 18.24 82 PHE D C 1
ATOM 6830 O O . PHE D 1 82 ? 38.410 58.554 76.156 1.00 22.36 82 PHE D O 1
ATOM 6838 N N . LYS D 1 83 ? 37.369 60.010 74.791 1.00 17.13 83 LYS D N 1
ATOM 6839 C CA . LYS D 1 83 ? 36.212 59.139 74.585 1.00 21.40 83 LYS D CA 1
ATOM 6840 C C . LYS D 1 83 ? 36.677 57.807 74.000 1.00 20.31 83 LYS D C 1
ATOM 6841 O O . LYS D 1 83 ? 36.216 56.743 74.411 1.00 23.82 83 LYS D O 1
ATOM 6847 N N . THR D 1 84 ? 37.594 57.882 73.042 1.00 19.62 84 THR D N 1
ATOM 6848 C CA . THR D 1 84 ? 38.141 56.694 72.393 1.00 21.18 84 THR D CA 1
ATOM 6849 C C . THR D 1 84 ? 38.761 55.768 73.431 1.00 15.78 84 THR D C 1
ATOM 6850 O O . THR D 1 84 ? 38.480 54.569 73.448 1.00 18.01 84 THR D O 1
ATOM 6854 N N . GLN D 1 85 ? 39.599 56.323 74.302 1.00 16.42 85 GLN D N 1
ATOM 6855 C CA . GLN D 1 85 ? 40.245 55.511 75.326 1.00 16.90 85 GLN D CA 1
ATOM 6856 C C . GLN D 1 85 ? 39.264 55.044 76.382 1.00 15.33 85 GLN D C 1
ATOM 6857 O O . GLN D 1 85 ? 39.438 53.973 76.964 1.00 14.74 85 GLN D O 1
ATOM 6863 N N . PHE D 1 86 ? 38.235 55.850 76.625 1.00 14.69 86 PHE D N 1
ATOM 6864 C CA . PHE D 1 86 ? 37.201 55.506 77.598 1.00 17.03 86 PHE D CA 1
ATOM 6865 C C . PHE D 1 86 ? 36.446 54.281 77.092 1.00 14.88 86 PHE D C 1
ATOM 6866 O O . PHE D 1 86 ? 36.263 53.309 77.824 1.00 10.00 86 PHE D O 1
ATOM 6874 N N . CYS D 1 87 ? 36.013 54.343 75.835 1.00 18.83 87 CYS D N 1
ATOM 6875 C CA . CYS D 1 87 ? 35.276 53.246 75.212 1.00 21.26 87 CYS D CA 1
ATOM 6876 C C . CYS D 1 87 ? 36.144 52.006 75.096 1.00 16.05 87 CYS D C 1
ATOM 6877 O O . CYS D 1 87 ? 35.672 50.891 75.312 1.00 17.39 87 CYS D O 1
ATOM 6880 N N . LEU D 1 88 ? 37.411 52.199 74.753 1.00 10.83 88 LEU D N 1
ATOM 6881 C CA . LEU D 1 88 ? 38.330 51.072 74.626 1.00 12.57 88 LEU D CA 1
ATOM 6882 C C . LEU D 1 88 ? 38.484 50.363 75.962 1.00 13.60 88 LEU D C 1
ATOM 6883 O O . LEU D 1 88 ? 38.481 49.134 76.013 1.00 16.63 88 LEU D O 1
ATOM 6888 N N . PHE D 1 89 ? 38.613 51.129 77.045 1.00 13.70 89 PHE D N 1
ATOM 6889 C CA . PHE D 1 89 ? 38.761 50.531 78.366 1.00 13.60 89 PHE D CA 1
ATOM 6890 C C . PHE D 1 89 ? 37.501 49.781 78.795 1.00 16.25 89 PHE D C 1
ATOM 6891 O O . PHE D 1 89 ? 37.580 48.697 79.385 1.00 11.50 89 PHE D O 1
ATOM 6899 N N . CYS D 1 90 ? 36.339 50.371 78.527 1.00 15.58 90 CYS D N 1
ATOM 6900 C CA . CYS D 1 90 ? 35.074 49.738 78.882 1.00 17.60 90 CYS D CA 1
ATOM 6901 C C . CYS D 1 90 ? 34.907 48.430 78.116 1.00 17.61 90 CYS D C 1
ATOM 6902 O O . CYS D 1 90 ? 34.490 47.419 78.685 1.00 21.03 90 CYS D O 1
ATOM 6905 N N . ASN D 1 91 ? 35.249 48.449 76.831 1.00 14.51 91 ASN D N 1
ATOM 6906 C CA . ASN D 1 91 ? 35.127 47.257 75.996 1.00 14.51 91 ASN D CA 1
ATOM 6907 C C . ASN D 1 91 ? 36.027 46.121 76.467 1.00 14.39 91 ASN D C 1
ATOM 6908 O O . ASN D 1 91 ? 35.583 44.975 76.599 1.00 11.31 91 ASN D O 1
ATOM 6913 N N . GLU D 1 92 ? 37.291 46.438 76.719 1.00 11.43 92 GLU D N 1
ATOM 6914 C CA . GLU D 1 92 ? 38.241 45.434 77.171 1.00 13.05 92 GLU D CA 1
ATOM 6915 C C . GLU D 1 92 ? 37.789 44.825 78.490 1.00 11.29 92 GLU D C 1
ATOM 6916 O O . GLU D 1 92 ? 38.007 43.641 78.744 1.00 12.79 92 GLU D O 1
ATOM 6922 N N . THR D 1 93 ? 37.147 45.635 79.323 1.00 13.34 93 THR D N 1
ATOM 6923 C CA . THR D 1 93 ? 36.662 45.154 80.606 1.00 13.93 93 THR D CA 1
ATOM 6924 C C . THR D 1 93 ? 35.543 44.138 80.378 1.00 13.30 93 THR D C 1
ATOM 6925 O O . THR D 1 93 ? 35.501 43.093 81.031 1.00 7.62 93 THR D O 1
ATOM 6929 N N . LEU D 1 94 ? 34.642 44.444 79.448 1.00 13.70 94 LEU D N 1
ATOM 6930 C CA . LEU D 1 94 ? 33.539 43.536 79.153 1.00 11.87 94 LEU D CA 1
ATOM 6931 C C . LEU D 1 94 ? 34.056 42.258 78.496 1.00 11.81 94 LEU D C 1
ATOM 6932 O O . LEU D 1 94 ? 33.531 41.175 78.750 1.00 10.77 94 LEU D O 1
ATOM 6937 N N . ASP D 1 95 ? 35.090 42.381 77.666 1.00 11.55 95 ASP D N 1
ATOM 6938 C CA . ASP D 1 95 ? 35.667 41.218 76.987 1.00 11.84 95 ASP D CA 1
ATOM 6939 C C . ASP D 1 95 ? 36.218 40.183 77.968 1.00 9.84 95 ASP D C 1
ATOM 6940 O O . ASP D 1 95 ? 36.306 39.002 77.645 1.00 14.38 95 ASP D O 1
ATOM 6945 N N . LYS D 1 96 ? 36.608 40.634 79.153 1.00 10.30 96 LYS D N 1
ATOM 6946 C CA . LYS D 1 96 ? 37.182 39.749 80.159 1.00 11.73 96 LYS D CA 1
ATOM 6947 C C . LYS D 1 96 ? 36.200 38.728 80.724 1.00 12.09 96 LYS D C 1
ATOM 6948 O O . LYS D 1 96 ? 36.604 37.656 81.162 1.00 10.78 96 LYS D O 1
ATOM 6954 N N . ILE D 1 97 ? 34.914 39.056 80.703 1.00 12.10 97 ILE D N 1
ATOM 6955 C CA . ILE D 1 97 ? 33.898 38.156 81.230 1.00 10.38 97 ILE D CA 1
ATOM 6956 C C . ILE D 1 97 ? 33.924 36.810 80.509 1.00 10.28 97 ILE D C 1
ATOM 6957 O O . ILE D 1 97 ? 33.918 35.764 81.149 1.00 11.89 97 ILE D O 1
ATOM 6962 N N . ALA D 1 98 ? 33.974 36.845 79.179 1.00 6.39 98 ALA D N 1
ATOM 6963 C CA . ALA D 1 98 ? 33.984 35.628 78.376 1.00 8.06 98 ALA D CA 1
ATOM 6964 C C . ALA D 1 98 ? 35.236 34.766 78.546 1.00 10.63 98 ALA D C 1
ATOM 6965 O O . ALA D 1 98 ? 35.254 33.611 78.115 1.00 10.41 98 ALA D O 1
ATOM 6967 N N . ARG D 1 99 ? 36.278 35.319 79.167 1.00 11.89 99 ARG D N 1
ATOM 6968 C CA . ARG D 1 99 ? 37.520 34.570 79.378 1.00 8.03 99 ARG D CA 1
ATOM 6969 C C . ARG D 1 99 ? 37.637 34.094 80.819 1.00 8.63 99 ARG D C 1
ATOM 6970 O O . ARG D 1 99 ? 38.555 33.344 81.159 1.00 13.57 99 ARG D O 1
ATOM 6978 N N . SER D 1 100 ? 36.715 34.544 81.665 1.00 8.53 100 SER D N 1
ATOM 6979 C CA . SER D 1 100 ? 36.730 34.183 83.076 1.00 12.37 100 SER D CA 1
ATOM 6980 C C . SER D 1 100 ? 36.105 32.811 83.336 1.00 11.92 100 SER D C 1
ATOM 6981 O O . SER D 1 100 ? 35.207 32.387 82.621 1.00 13.19 100 SER D O 1
ATOM 6984 N N . PRO D 1 101 ? 36.586 32.096 84.365 1.00 13.36 101 PRO D N 1
ATOM 6985 C CA . PRO D 1 101 ? 36.050 30.771 84.696 1.00 12.48 101 PRO D CA 1
ATOM 6986 C C . PRO D 1 101 ? 34.628 30.798 85.257 1.00 14.91 101 PRO D C 1
ATOM 6987 O O . PRO D 1 101 ? 33.894 29.820 85.139 1.00 20.00 101 PRO D O 1
ATOM 6991 N N . GLN D 1 102 ? 34.236 31.918 85.858 1.00 13.61 102 GLN D N 1
ATOM 6992 C CA . GLN D 1 102 ? 32.890 32.041 86.421 1.00 18.59 102 GLN D CA 1
ATOM 6993 C C . GLN D 1 102 ? 31.834 32.255 85.347 1.00 15.68 102 GLN D C 1
ATOM 6994 O O . GLN D 1 102 ? 32.097 32.869 84.315 1.00 13.91 102 GLN D O 1
ATOM 7000 N N . VAL D 1 103 ? 30.634 31.744 85.591 1.00 12.69 103 VAL D N 1
ATOM 7001 C CA . VAL D 1 103 ? 29.544 31.974 84.663 1.00 14.14 103 VAL D CA 1
ATOM 7002 C C . VAL D 1 103 ? 28.956 33.309 85.128 1.00 15.08 103 VAL D C 1
ATOM 7003 O O . VAL D 1 103 ? 28.633 33.466 86.307 1.00 14.85 103 VAL D O 1
ATOM 7007 N N . TYR D 1 104 ? 28.848 34.278 84.221 1.00 14.12 104 TYR D N 1
ATOM 7008 C CA . TYR D 1 104 ? 28.283 35.582 84.571 1.00 11.91 104 TYR D CA 1
ATOM 7009 C C . TYR D 1 104 ? 26.818 35.669 84.172 1.00 11.22 104 TYR D C 1
ATOM 7010 O O . TYR D 1 104 ? 26.472 35.448 83.013 1.00 8.23 104 TYR D O 1
ATOM 7019 N N . ILE D 1 105 ? 25.960 35.998 85.135 1.00 13.62 105 ILE D N 1
ATOM 7020 C CA . ILE D 1 105 ? 24.528 36.130 84.873 1.00 12.97 105 ILE D CA 1
ATOM 7021 C C . ILE D 1 105 ? 24.070 37.561 85.161 1.00 15.08 105 ILE D C 1
ATOM 7022 O O . ILE D 1 105 ? 24.303 38.082 86.250 1.00 13.23 105 ILE D O 1
ATOM 7027 N N . ALA D 1 106 ? 23.426 38.197 84.185 1.00 13.25 106 ALA D N 1
ATOM 7028 C CA . ALA D 1 106 ? 22.918 39.553 84.375 1.00 15.18 106 ALA D CA 1
ATOM 7029 C C . ALA D 1 106 ? 21.477 39.469 84.878 1.00 15.49 106 ALA D C 1
ATOM 7030 O O . ALA D 1 106 ? 20.593 38.969 84.176 1.00 18.54 106 ALA D O 1
ATOM 7032 N N . CYS D 1 107 ? 21.249 39.948 86.098 1.00 16.52 107 CYS D N 1
ATOM 7033 C CA . CYS D 1 107 ? 19.917 39.925 86.707 1.00 15.42 107 CYS D CA 1
ATOM 7034 C C . CYS D 1 107 ? 19.259 41.272 86.445 1.00 13.07 107 CYS D C 1
ATOM 7035 O O . CYS D 1 107 ? 19.533 42.248 87.141 1.00 11.66 107 CYS D O 1
ATOM 7038 N N . LEU D 1 108 ? 18.389 41.313 85.439 1.00 12.74 108 LEU D N 1
ATOM 7039 C CA . LEU D 1 108 ? 17.725 42.550 85.032 1.00 16.74 108 LEU D CA 1
ATOM 7040 C C . LEU D 1 108 ? 16.342 42.779 85.647 1.00 17.73 108 LEU D C 1
ATOM 7041 O O . LEU D 1 108 ? 15.363 42.140 85.268 1.00 21.19 108 LEU D O 1
ATOM 7046 N N . GLU D 1 109 ? 16.277 43.709 86.595 1.00 21.53 109 GLU D N 1
ATOM 7047 C CA . GLU D 1 109 ? 15.033 44.040 87.285 1.00 26.18 109 GLU D CA 1
ATOM 7048 C C . GLU D 1 109 ? 14.491 45.408 86.860 1.00 25.83 109 GLU D C 1
ATOM 7049 O O . GLU D 1 109 ? 13.358 45.762 87.179 1.00 26.26 109 GLU D O 1
ATOM 7055 N N . GLY D 1 110 ? 15.306 46.170 86.139 1.00 27.05 110 GLY D N 1
ATOM 7056 C CA . GLY D 1 110 ? 14.883 47.486 85.696 1.00 24.05 110 GLY D CA 1
ATOM 7057 C C . GLY D 1 110 ? 15.300 47.760 84.268 1.00 24.49 110 GLY D C 1
ATOM 7058 O O . GLY D 1 110 ? 15.766 46.860 83.569 1.00 19.11 110 GLY D O 1
ATOM 7059 N N . HIS D 1 111 ? 15.141 49.005 83.831 1.00 20.40 111 HIS D N 1
ATOM 7060 C CA . HIS D 1 111 ? 15.502 49.376 82.470 1.00 23.64 111 HIS D CA 1
ATOM 7061 C C . HIS D 1 111 ? 16.941 49.000 82.153 1.00 20.73 111 HIS D C 1
ATOM 7062 O O . HIS D 1 111 ? 17.859 49.275 82.927 1.00 23.44 111 HIS D O 1
ATOM 7069 N N . THR D 1 112 ? 17.120 48.365 81.001 1.00 18.95 112 THR D N 1
ATOM 7070 C CA . THR D 1 112 ? 18.427 47.913 80.546 1.00 17.93 112 THR D CA 1
ATOM 7071 C C . THR D 1 112 ? 18.629 48.449 79.136 1.00 16.28 112 THR D C 1
ATOM 7072 O O . THR D 1 112 ? 18.285 47.789 78.149 1.00 19.59 112 THR D O 1
ATOM 7076 N N . VAL D 1 113 ? 19.181 49.658 79.052 1.00 15.20 113 VAL D N 1
ATOM 7077 C CA . VAL D 1 113 ? 19.386 50.327 77.771 1.00 13.43 113 VAL D CA 1
ATOM 7078 C C . VAL D 1 113 ? 20.787 50.897 77.542 1.00 11.69 113 VAL D C 1
ATOM 7079 O O . VAL D 1 113 ? 21.513 51.228 78.489 1.00 13.51 113 VAL D O 1
ATOM 7083 N N . GLY D 1 114 ? 21.153 51.022 76.271 1.00 12.93 114 GLY D N 1
ATOM 7084 C CA . GLY D 1 114 ? 22.460 51.550 75.919 1.00 17.21 114 GLY D CA 1
ATOM 7085 C C . GLY D 1 114 ? 23.588 50.742 76.533 1.00 12.43 114 GLY D C 1
ATOM 7086 O O . GLY D 1 114 ? 23.592 49.516 76.454 1.00 19.83 114 GLY D O 1
ATOM 7087 N N . GLY D 1 115 ? 24.542 51.433 77.147 1.00 11.90 115 GLY D N 1
ATOM 7088 C CA . GLY D 1 115 ? 25.664 50.765 77.777 1.00 14.36 115 GLY D CA 1
ATOM 7089 C C . GLY D 1 115 ? 25.226 49.758 78.822 1.00 19.17 115 GLY D C 1
ATOM 7090 O O . GLY D 1 115 ? 25.988 48.856 79.181 1.00 17.51 115 GLY D O 1
ATOM 7091 N N . GLY D 1 116 ? 23.998 49.916 79.315 1.00 20.83 116 GLY D N 1
ATOM 7092 C CA . GLY D 1 116 ? 23.474 49.007 80.317 1.00 16.29 116 GLY D CA 1
ATOM 7093 C C . GLY D 1 116 ? 23.222 47.654 79.684 1.00 15.71 116 GLY D C 1
ATOM 7094 O O . GLY D 1 116 ? 23.552 46.609 80.253 1.00 13.42 116 GLY D O 1
ATOM 7095 N N . LEU D 1 117 ? 22.624 47.670 78.500 1.00 11.87 117 LEU D N 1
ATOM 7096 C CA . LEU D 1 117 ? 22.361 46.427 77.790 1.00 14.34 117 LEU D CA 1
ATOM 7097 C C . LEU D 1 117 ? 23.685 45.853 77.291 1.00 14.42 117 LEU D C 1
ATOM 7098 O O . LEU D 1 117 ? 23.890 44.638 77.295 1.00 15.47 117 LEU D O 1
ATOM 7103 N N . GLU D 1 118 ? 24.588 46.733 76.864 1.00 11.24 118 GLU D N 1
ATOM 7104 C CA . GLU D 1 118 ? 25.885 46.284 76.378 1.00 13.29 118 GLU D CA 1
ATOM 7105 C C . GLU D 1 118 ? 26.601 45.488 77.463 1.00 15.08 118 GLU D C 1
ATOM 7106 O O . GLU D 1 118 ? 27.211 44.453 77.180 1.00 9.59 118 GLU D O 1
ATOM 7120 N N . ALA D 1 120 ? 25.137 43.858 79.872 1.00 14.70 120 ALA D N 1
ATOM 7121 C CA . ALA D 1 120 ? 24.380 42.613 80.009 1.00 11.35 120 ALA D CA 1
ATOM 7122 C C . ALA D 1 120 ? 24.722 41.640 78.883 1.00 9.67 120 ALA D C 1
ATOM 7123 O O . ALA D 1 120 ? 24.842 40.434 79.107 1.00 11.21 120 ALA D O 1
ATOM 7125 N N . LEU D 1 121 ? 24.862 42.173 77.673 1.00 9.91 121 LEU D N 1
ATOM 7126 C CA . LEU D 1 121 ? 25.192 41.378 76.493 1.00 5.94 121 LEU D CA 1
ATOM 7127 C C . LEU D 1 121 ? 26.552 40.707 76.658 1.00 11.16 121 LEU D C 1
ATOM 7128 O O . LEU D 1 121 ? 26.808 39.648 76.086 1.00 11.33 121 LEU D O 1
ATOM 7133 N N . ALA D 1 122 ? 27.426 41.333 77.442 1.00 11.94 122 ALA D N 1
ATOM 7134 C CA . ALA D 1 122 ? 28.763 40.795 77.658 1.00 10.21 122 ALA D CA 1
ATOM 7135 C C . ALA D 1 122 ? 28.754 39.646 78.659 1.00 11.81 122 ALA D C 1
ATOM 7136 O O . ALA D 1 122 ? 29.710 38.884 78.730 1.00 11.29 122 ALA D O 1
ATOM 7138 N N . CYS D 1 123 ? 27.675 39.527 79.431 1.00 8.02 123 CYS D N 1
ATOM 7139 C CA . CYS D 1 123 ? 27.543 38.439 80.397 1.00 10.75 123 CYS D CA 1
ATOM 7140 C C . CYS D 1 123 ? 27.150 37.170 79.644 1.00 7.21 123 CYS D C 1
ATOM 7141 O O . CYS D 1 123 ? 26.674 37.245 78.518 1.00 9.11 123 CYS D O 1
ATOM 7144 N N . ASP D 1 124 ? 27.345 36.007 80.258 1.00 11.28 124 ASP D N 1
ATOM 7145 C CA . ASP D 1 124 ? 27.013 34.740 79.606 1.00 8.46 124 ASP D CA 1
ATOM 7146 C C . ASP D 1 124 ? 25.503 34.490 79.504 1.00 15.75 124 ASP D C 1
ATOM 7147 O O . ASP D 1 124 ? 25.025 33.921 78.518 1.00 12.18 124 ASP D O 1
ATOM 7152 N N . LEU D 1 125 ? 24.757 34.921 80.520 1.00 11.36 125 LEU D N 1
ATOM 7153 C CA . LEU D 1 125 ? 23.306 34.730 80.549 1.00 14.64 125 LEU D CA 1
ATOM 7154 C C . LEU D 1 125 ? 22.606 35.999 81.013 1.00 16.43 125 LEU D C 1
ATOM 7155 O O . LEU D 1 125 ? 23.206 36.844 81.669 1.00 17.31 125 LEU D O 1
ATOM 7160 N N . ARG D 1 126 ? 21.325 36.114 80.684 1.00 12.67 126 ARG D N 1
ATOM 7161 C CA . ARG D 1 126 ? 20.532 37.279 81.069 1.00 15.01 126 ARG D CA 1
ATOM 7162 C C . ARG D 1 126 ? 19.148 36.857 81.550 1.00 10.45 126 ARG D C 1
ATOM 7163 O O . ARG D 1 126 ? 18.407 36.219 80.810 1.00 13.83 126 ARG D O 1
ATOM 7171 N N . PHE D 1 127 ? 18.816 37.199 82.792 1.00 14.79 127 PHE D N 1
ATOM 7172 C CA . PHE D 1 127 ? 17.503 36.884 83.358 1.00 14.24 127 PHE D CA 1
ATOM 7173 C C . PHE D 1 127 ? 16.812 38.222 83.626 1.00 15.98 127 PHE D C 1
ATOM 7174 O O . PHE D 1 127 ? 17.406 39.112 84.227 1.00 16.32 127 PHE D O 1
ATOM 7190 N N . GLY D 1 129 ? 13.032 40.329 84.855 1.00 19.99 129 GLY D N 1
ATOM 7191 C CA . GLY D 1 129 ? 11.715 40.238 85.470 1.00 18.28 129 GLY D CA 1
ATOM 7192 C C . GLY D 1 129 ? 10.647 40.625 84.465 1.00 19.14 129 GLY D C 1
ATOM 7193 O O . GLY D 1 129 ? 10.934 41.379 83.533 1.00 17.40 129 GLY D O 1
ATOM 7194 N N . ASP D 1 130 ? 9.421 40.134 84.639 1.00 14.85 130 ASP D N 1
ATOM 7195 C CA . ASP D 1 130 ? 8.362 40.453 83.686 1.00 21.41 130 ASP D CA 1
ATOM 7196 C C . ASP D 1 130 ? 7.813 41.872 83.758 1.00 18.97 130 ASP D C 1
ATOM 7197 O O . ASP D 1 130 ? 6.908 42.226 83.009 1.00 25.46 130 ASP D O 1
ATOM 7202 N N . GLU D 1 131 ? 8.372 42.683 84.648 1.00 20.22 131 GLU D N 1
ATOM 7203 C CA . GLU D 1 131 ? 7.955 44.073 84.789 1.00 24.63 131 GLU D CA 1
ATOM 7204 C C . GLU D 1 131 ? 9.210 44.928 84.887 1.00 26.38 131 GLU D C 1
ATOM 7205 O O . GLU D 1 131 ? 9.184 46.009 85.476 1.00 26.55 131 GLU D O 1
ATOM 7211 N N . ALA D 1 132 ? 10.308 44.438 84.316 1.00 23.83 132 ALA D N 1
ATOM 7212 C CA . ALA D 1 132 ? 11.576 45.155 84.379 1.00 24.79 132 ALA D CA 1
ATOM 7213 C C . ALA D 1 132 ? 11.560 46.462 83.597 1.00 22.96 132 ALA D C 1
ATOM 7214 O O . ALA D 1 132 ? 12.324 47.378 83.891 1.00 28.59 132 ALA D O 1
ATOM 7216 N N . GLY D 1 133 ? 10.695 46.551 82.597 1.00 19.56 133 GLY D N 1
ATOM 7217 C CA . GLY D 1 133 ? 10.629 47.772 81.819 1.00 21.08 133 GLY D CA 1
ATOM 7218 C C . GLY D 1 133 ? 11.130 47.648 80.394 1.00 23.27 133 GLY D C 1
ATOM 7219 O O . GLY D 1 133 ? 10.723 46.750 79.664 1.00 24.28 133 GLY D O 1
ATOM 7220 N N . LYS D 1 134 ? 12.033 48.545 80.008 1.00 25.33 134 LYS D N 1
ATOM 7221 C CA . LYS D 1 134 ? 12.563 48.579 78.649 1.00 25.82 134 LYS D CA 1
ATOM 7222 C C . LYS D 1 134 ? 13.983 48.041 78.470 1.00 25.70 134 LYS D C 1
ATOM 7223 O O . LYS D 1 134 ? 14.819 48.129 79.370 1.00 26.02 134 LYS D O 1
ATOM 7229 N N . ILE D 1 135 ? 14.249 47.492 77.288 1.00 22.22 135 ILE D N 1
ATOM 7230 C CA . ILE D 1 135 ? 15.571 46.956 76.966 1.00 21.47 135 ILE D CA 1
ATOM 7231 C C . ILE D 1 135 ? 15.895 47.202 75.485 1.00 20.38 135 ILE D C 1
ATOM 7232 O O . ILE D 1 135 ? 15.083 46.920 74.599 1.00 13.07 135 ILE D O 1
ATOM 7237 N N . GLY D 1 136 ? 17.079 47.752 75.231 1.00 17.89 136 GLY D N 1
ATOM 7238 C CA . GLY D 1 136 ? 17.492 48.042 73.869 1.00 15.67 136 GLY D CA 1
ATOM 7239 C C . GLY D 1 136 ? 18.667 49.003 73.818 1.00 18.95 136 GLY D C 1
ATOM 7240 O O . GLY D 1 136 ? 19.269 49.307 74.847 1.00 17.71 136 GLY D O 1
ATOM 7241 N N . LEU D 1 137 ? 18.981 49.494 72.620 1.00 17.52 137 LEU D N 1
ATOM 7242 C CA . LEU D 1 137 ? 20.101 50.413 72.415 1.00 19.18 137 LEU D CA 1
ATOM 7243 C C . LEU D 1 137 ? 19.623 51.690 71.724 1.00 22.18 137 LEU D C 1
ATOM 7244 O O . LEU D 1 137 ? 19.563 51.758 70.498 1.00 22.43 137 LEU D O 1
ATOM 7249 N N . PRO D 1 138 ? 19.275 52.722 72.508 1.00 21.68 138 PRO D N 1
ATOM 7250 C CA . PRO D 1 138 ? 18.799 53.990 71.944 1.00 21.95 138 PRO D CA 1
ATOM 7251 C C . PRO D 1 138 ? 19.885 55.005 71.569 1.00 22.38 138 PRO D C 1
ATOM 7252 O O . PRO D 1 138 ? 19.584 56.162 71.271 1.00 20.64 138 PRO D O 1
ATOM 7256 N N . GLU D 1 139 ? 21.141 54.573 71.569 1.00 20.88 139 GLU D N 1
ATOM 7257 C CA . GLU D 1 139 ? 22.251 55.463 71.239 1.00 19.90 139 GLU D CA 1
ATOM 7258 C C . GLU D 1 139 ? 22.060 56.330 69.989 1.00 20.66 139 GLU D C 1
ATOM 7259 O O . GLU D 1 139 ? 22.493 57.480 69.966 1.00 15.42 139 GLU D O 1
ATOM 7265 N N . VAL D 1 140 ? 21.420 55.784 68.958 1.00 15.87 140 VAL D N 1
ATOM 7266 C CA . VAL D 1 140 ? 21.214 56.530 67.725 1.00 16.51 140 VAL D CA 1
ATOM 7267 C C . VAL D 1 140 ? 20.468 57.844 67.960 1.00 25.20 140 VAL D C 1
ATOM 7268 O O . VAL D 1 140 ? 20.702 58.828 67.256 1.00 23.68 140 VAL D O 1
ATOM 7272 N N . SER D 1 141 ? 19.580 57.861 68.953 1.00 24.44 141 SER D N 1
ATOM 7273 C CA . SER D 1 141 ? 18.811 59.065 69.262 1.00 26.68 141 SER D CA 1
ATOM 7274 C C . SER D 1 141 ? 19.708 60.192 69.775 1.00 24.59 141 SER D C 1
ATOM 7275 O O . SER D 1 141 ? 19.242 61.307 69.999 1.00 25.40 141 SER D O 1
ATOM 7278 N N . LEU D 1 142 ? 20.990 59.890 69.959 1.00 24.57 142 LEU D N 1
ATOM 7279 C CA . LEU D 1 142 ? 21.968 60.860 70.443 1.00 21.38 142 LEU D CA 1
ATOM 7280 C C . LEU D 1 142 ? 23.033 61.170 69.389 1.00 23.44 142 LEU D C 1
ATOM 7281 O O . LEU D 1 142 ? 23.979 61.915 69.648 1.00 25.09 142 LEU D O 1
ATOM 7286 N N . GLY D 1 143 ? 22.892 60.589 68.204 1.00 20.67 143 GLY D N 1
ATOM 7287 C CA . GLY D 1 143 ? 23.866 60.847 67.161 1.00 18.91 143 GLY D CA 1
ATOM 7288 C C . GLY D 1 143 ? 25.111 59.985 67.258 1.00 21.73 143 GLY D C 1
ATOM 7289 O O . GLY D 1 143 ? 26.091 60.227 66.550 1.00 21.86 143 GLY D O 1
ATOM 7290 N N . VAL D 1 144 ? 25.092 58.998 68.152 1.00 19.13 144 VAL D N 1
ATOM 7291 C CA . VAL D 1 144 ? 26.218 58.079 68.294 1.00 17.18 144 VAL D CA 1
ATOM 7292 C C . VAL D 1 144 ? 25.669 56.662 68.175 1.00 19.72 144 VAL D C 1
ATOM 7293 O O . VAL D 1 144 ? 24.475 56.482 67.953 1.00 20.63 144 VAL D O 1
ATOM 7297 N N . LEU D 1 145 ? 26.527 55.656 68.298 1.00 16.21 145 LEU D N 1
ATOM 7298 C CA . LEU D 1 145 ? 26.055 54.281 68.208 1.00 13.26 145 LEU D CA 1
ATOM 7299 C C . LEU D 1 145 ? 26.434 53.518 69.470 1.00 16.43 145 LEU D C 1
ATOM 7300 O O . LEU D 1 145 ? 27.067 54.078 70.365 1.00 16.27 145 LEU D O 1
ATOM 7305 N N . ALA D 1 146 ? 26.018 52.256 69.560 1.00 19.76 146 ALA D N 1
ATOM 7306 C CA . ALA D 1 146 ? 26.350 51.429 70.718 1.00 20.20 146 ALA D CA 1
ATOM 7307 C C . ALA D 1 146 ? 27.817 51.024 70.550 1.00 19.95 146 ALA D C 1
ATOM 7308 O O . ALA D 1 146 ? 28.128 49.988 69.957 1.00 15.73 146 ALA D O 1
ATOM 7310 N N . GLY D 1 147 ? 28.711 51.859 71.077 1.00 21.11 147 GLY D N 1
ATOM 7311 C CA . GLY D 1 147 ? 30.139 51.629 70.940 1.00 16.43 147 GLY D CA 1
ATOM 7312 C C . GLY D 1 147 ? 30.828 50.745 71.953 1.00 22.77 147 GLY D C 1
ATOM 7313 O O . GLY D 1 147 ? 32.055 50.619 71.920 1.00 24.28 147 GLY D O 1
ATOM 7314 N N . THR D 1 148 ? 30.066 50.140 72.859 1.00 17.49 148 THR D N 1
ATOM 7315 C CA . THR D 1 148 ? 30.657 49.251 73.852 1.00 13.70 148 THR D CA 1
ATOM 7316 C C . THR D 1 148 ? 30.329 47.802 73.484 1.00 16.70 148 THR D C 1
ATOM 7317 O O . THR D 1 148 ? 29.965 46.996 74.343 1.00 11.03 148 THR D O 1
ATOM 7321 N N . GLY D 1 149 ? 30.440 47.485 72.194 1.00 12.63 149 GLY D N 1
ATOM 7322 C CA . GLY D 1 149 ? 30.179 46.131 71.733 1.00 10.34 149 GLY D CA 1
ATOM 7323 C C . GLY D 1 149 ? 28.732 45.855 71.399 1.00 14.05 149 GLY D C 1
ATOM 7324 O O . GLY D 1 149 ? 28.391 44.770 70.920 1.00 15.05 149 GLY D O 1
ATOM 7325 N N . GLY D 1 150 ? 27.881 46.846 71.646 1.00 14.12 150 GLY D N 1
ATOM 7326 C CA . GLY D 1 150 ? 26.461 46.710 71.389 1.00 10.80 150 GLY D CA 1
ATOM 7327 C C . GLY D 1 150 ? 26.048 46.275 69.998 1.00 12.07 150 GLY D C 1
ATOM 7328 O O . GLY D 1 150 ? 25.220 45.375 69.864 1.00 14.30 150 GLY D O 1
ATOM 7329 N N . THR D 1 151 ? 26.596 46.903 68.962 1.00 12.12 151 THR D N 1
ATOM 7330 C CA . THR D 1 151 ? 26.226 46.530 67.597 1.00 14.44 151 THR D CA 1
ATOM 7331 C C . THR D 1 151 ? 26.689 45.119 67.259 1.00 13.80 151 THR D C 1
ATOM 7332 O O . THR D 1 151 ? 25.997 44.380 66.552 1.00 11.80 151 THR D O 1
ATOM 7336 N N . GLN D 1 152 ? 27.857 44.747 67.772 1.00 10.00 152 GLN D N 1
ATOM 7337 C CA . GLN D 1 152 ? 28.419 43.435 67.478 1.00 10.98 152 GLN D CA 1
ATOM 7338 C C . GLN D 1 152 ? 27.812 42.282 68.261 1.00 9.65 152 GLN D C 1
ATOM 7339 O O . GLN D 1 152 ? 27.469 41.255 67.675 1.00 13.12 152 GLN D O 1
ATOM 7345 N N . ARG D 1 153 ? 27.677 42.435 69.574 1.00 11.12 153 ARG D N 1
ATOM 7346 C CA . ARG D 1 153 ? 27.107 41.362 70.378 1.00 11.04 153 ARG D CA 1
ATOM 7347 C C . ARG D 1 153 ? 25.622 41.178 70.124 1.00 9.32 153 ARG D C 1
ATOM 7348 O O . ARG D 1 153 ? 25.132 40.049 70.144 1.00 10.82 153 ARG D O 1
ATOM 7356 N N . LEU D 1 154 ? 24.897 42.266 69.875 1.00 12.51 154 LEU D N 1
ATOM 7357 C CA . LEU D 1 154 ? 23.467 42.128 69.609 1.00 13.44 154 LEU D CA 1
ATOM 7358 C C . LEU D 1 154 ? 23.261 41.379 68.299 1.00 14.11 154 LEU D C 1
ATOM 7359 O O . LEU D 1 154 ? 22.400 40.501 68.203 1.00 13.18 154 LEU D O 1
ATOM 7364 N N . ALA D 1 155 ? 24.058 41.723 67.292 1.00 13.03 155 ALA D N 1
ATOM 7365 C CA . ALA D 1 155 ? 23.958 41.075 65.986 1.00 11.40 155 ALA D CA 1
ATOM 7366 C C . ALA D 1 155 ? 24.211 39.578 66.097 1.00 13.74 155 ALA D C 1
ATOM 7367 O O . ALA D 1 155 ? 23.503 38.765 65.500 1.00 14.22 155 ALA D O 1
ATOM 7369 N N . ARG D 1 156 ? 25.229 39.217 66.865 1.00 10.89 156 ARG D N 1
ATOM 7370 C CA . ARG D 1 156 ? 25.576 37.817 67.038 1.00 11.50 156 ARG D CA 1
ATOM 7371 C C . ARG D 1 156 ? 24.547 37.068 67.874 1.00 14.00 156 ARG D C 1
ATOM 7372 O O . ARG D 1 156 ? 24.296 35.897 67.629 1.00 13.47 156 ARG D O 1
ATOM 7380 N N . LEU D 1 157 ? 23.938 37.747 68.845 1.00 12.80 157 LEU D N 1
ATOM 7381 C CA . LEU D 1 157 ? 22.953 37.104 69.716 1.00 13.11 157 LEU D CA 1
ATOM 7382 C C . LEU D 1 157 ? 21.567 36.906 69.102 1.00 11.84 157 LEU D C 1
ATOM 7383 O O . LEU D 1 157 ? 21.016 35.806 69.159 1.00 11.61 157 LEU D O 1
ATOM 7388 N N . ILE D 1 158 ? 21.004 37.956 68.510 1.00 13.58 158 ILE D N 1
ATOM 7389 C CA . ILE D 1 158 ? 19.667 37.853 67.942 1.00 12.51 158 ILE D CA 1
ATOM 7390 C C . ILE D 1 158 ? 19.585 37.863 66.419 1.00 16.46 158 ILE D C 1
ATOM 7391 O O . ILE D 1 158 ? 18.491 37.795 65.858 1.00 18.63 158 ILE D O 1
ATOM 7396 N N . GLY D 1 159 ? 20.732 37.933 65.750 1.00 13.07 159 GLY D N 1
ATOM 7397 C CA . GLY D 1 159 ? 20.736 37.958 64.297 1.00 6.99 159 GLY D CA 1
ATOM 7398 C C . GLY D 1 159 ? 21.080 39.357 63.820 1.00 12.04 159 GLY D C 1
ATOM 7399 O O . GLY D 1 159 ? 20.594 40.345 64.382 1.00 10.44 159 GLY D O 1
ATOM 7400 N N . TYR D 1 160 ? 21.902 39.449 62.778 1.00 12.14 160 TYR D N 1
ATOM 7401 C CA . TYR D 1 160 ? 22.331 40.743 62.261 1.00 15.40 160 TYR D CA 1
ATOM 7402 C C . TYR D 1 160 ? 21.251 41.679 61.717 1.00 12.84 160 TYR D C 1
ATOM 7403 O O . TYR D 1 160 ? 21.365 42.892 61.872 1.00 13.55 160 TYR D O 1
ATOM 7412 N N . SER D 1 161 ? 20.209 41.143 61.092 1.00 9.38 161 SER D N 1
ATOM 7413 C CA . SER D 1 161 ? 19.160 42.006 60.548 1.00 12.78 161 SER D CA 1
ATOM 7414 C C . SER D 1 161 ? 18.265 42.583 61.644 1.00 14.47 161 SER D C 1
ATOM 7415 O O . SER D 1 161 ? 17.910 43.761 61.607 1.00 15.13 161 SER D O 1
ATOM 7418 N N . ARG D 1 162 ? 17.895 41.750 62.611 1.00 14.02 162 ARG D N 1
ATOM 7419 C CA . ARG D 1 162 ? 17.071 42.202 63.726 1.00 12.80 162 ARG D CA 1
ATOM 7420 C C . ARG D 1 162 ? 17.866 43.196 64.558 1.00 14.02 162 ARG D C 1
ATOM 7421 O O . ARG D 1 162 ? 17.329 44.201 65.025 1.00 17.57 162 ARG D O 1
ATOM 7429 N N . ALA D 1 163 ? 19.151 42.910 64.744 1.00 9.01 163 ALA D N 1
ATOM 7430 C CA . ALA D 1 163 ? 20.009 43.799 65.517 1.00 13.36 163 ALA D CA 1
ATOM 7431 C C . ALA D 1 163 ? 20.150 45.140 64.790 1.00 12.43 163 ALA D C 1
ATOM 7432 O O . ALA D 1 163 ? 20.148 46.202 65.415 1.00 13.08 163 ALA D O 1
ATOM 7434 N N . LEU D 1 164 ? 20.263 45.091 63.466 1.00 13.11 164 LEU D N 1
ATOM 7435 C CA . LEU D 1 164 ? 20.392 46.313 62.684 1.00 18.48 164 LEU D CA 1
ATOM 7436 C C . LEU D 1 164 ? 19.136 47.172 62.861 1.00 17.72 164 LEU D C 1
ATOM 7437 O O . LEU D 1 164 ? 19.221 48.370 63.147 1.00 17.29 164 LEU D O 1
ATOM 7442 N N . ASP D 1 165 ? 17.976 46.543 62.701 1.00 15.61 165 ASP D N 1
ATOM 7443 C CA . ASP D 1 165 ? 16.688 47.214 62.857 1.00 17.76 165 ASP D CA 1
ATOM 7444 C C . ASP D 1 165 ? 16.603 47.918 64.214 1.00 20.61 165 ASP D C 1
ATOM 7445 O O . ASP D 1 165 ? 16.292 49.108 64.281 1.00 21.33 165 ASP D O 1
ATOM 7458 N N . ASN D 1 167 ? 19.035 48.752 66.261 1.00 15.24 167 ASN D N 1
ATOM 7459 C CA . ASN D 1 167 ? 20.074 49.763 66.426 1.00 18.50 167 ASN D CA 1
ATOM 7460 C C . ASN D 1 167 ? 19.792 51.056 65.665 1.00 14.80 167 ASN D C 1
ATOM 7461 O O . ASN D 1 167 ? 19.943 52.145 66.210 1.00 18.64 167 ASN D O 1
ATOM 7466 N N . ILE D 1 168 ? 19.387 50.942 64.406 1.00 14.83 168 ILE D N 1
ATOM 7467 C CA . ILE D 1 168 ? 19.122 52.137 63.616 1.00 17.91 168 ILE D CA 1
ATOM 7468 C C . ILE D 1 168 ? 17.896 52.937 64.074 1.00 19.80 168 ILE D C 1
ATOM 7469 O O . ILE D 1 168 ? 17.855 54.153 63.896 1.00 18.43 168 ILE D O 1
ATOM 7474 N N . THR D 1 169 ? 16.915 52.266 64.674 1.00 18.94 169 THR D N 1
ATOM 7475 C CA . THR D 1 169 ? 15.708 52.946 65.151 1.00 23.11 169 THR D CA 1
ATOM 7476 C C . THR D 1 169 ? 15.869 53.392 66.599 1.00 25.29 169 THR D C 1
ATOM 7477 O O . THR D 1 169 ? 15.264 54.376 67.023 1.00 32.35 169 THR D O 1
ATOM 7481 N N . GLY D 1 170 ? 16.686 52.664 67.353 1.00 22.15 170 GLY D N 1
ATOM 7482 C CA . GLY D 1 170 ? 16.919 53.004 68.745 1.00 17.94 170 GLY D CA 1
ATOM 7483 C C . GLY D 1 170 ? 15.767 52.642 69.663 1.00 25.20 170 GLY D C 1
ATOM 7484 O O . GLY D 1 170 ? 15.735 53.041 70.832 1.00 27.09 170 GLY D O 1
ATOM 7485 N N . GLU D 1 171 ? 14.819 51.870 69.151 1.00 24.26 171 GLU D N 1
ATOM 7486 C CA . GLU D 1 171 ? 13.661 51.494 69.946 1.00 31.32 171 GLU D CA 1
ATOM 7487 C C . GLU D 1 171 ? 13.841 50.288 70.864 1.00 27.74 171 GLU D C 1
ATOM 7488 O O . GLU D 1 171 ? 14.394 49.259 70.481 1.00 25.86 171 GLU D O 1
ATOM 7494 N N . THR D 1 172 ? 13.373 50.450 72.095 1.00 24.77 172 THR D N 1
ATOM 7495 C CA . THR D 1 172 ? 13.455 49.421 73.112 1.00 20.36 172 THR D CA 1
ATOM 7496 C C . THR D 1 172 ? 12.235 48.517 73.031 1.00 22.19 172 THR D C 1
ATOM 7497 O O . THR D 1 172 ? 11.221 48.880 72.431 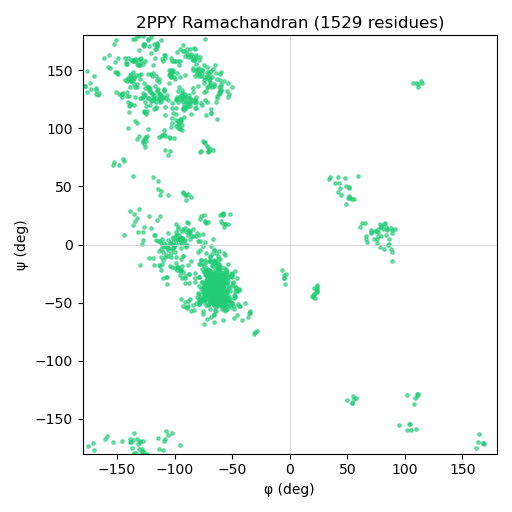1.00 25.08 172 THR D O 1
ATOM 7501 N N . ILE D 1 173 ? 12.345 47.335 73.627 1.00 20.11 173 ILE D N 1
ATOM 7502 C CA . ILE D 1 173 ? 11.254 46.368 73.630 1.00 16.74 173 ILE D CA 1
ATOM 7503 C C . ILE D 1 173 ? 10.972 45.902 75.053 1.00 16.37 173 ILE D C 1
ATOM 7504 O O . ILE D 1 173 ? 11.600 46.361 76.004 1.00 18.16 173 ILE D O 1
ATOM 7509 N N . THR D 1 174 ? 10.024 44.985 75.193 1.00 17.94 174 THR D N 1
ATOM 7510 C CA . THR D 1 174 ? 9.655 44.464 76.503 1.00 20.03 174 THR D CA 1
ATOM 7511 C C . THR D 1 174 ? 10.437 43.198 76.845 1.00 21.38 174 THR D C 1
ATOM 7512 O O . THR D 1 174 ? 11.082 42.598 75.981 1.00 21.29 174 THR D O 1
ATOM 7516 N N . PRO D 1 175 ? 10.392 42.775 78.118 1.00 20.26 175 PRO D N 1
ATOM 7517 C CA . PRO D 1 175 ? 11.114 41.566 78.518 1.00 16.42 175 PRO D CA 1
ATOM 7518 C C . PRO D 1 175 ? 10.608 40.338 77.759 1.00 20.66 175 PRO D C 1
ATOM 7519 O O . PRO D 1 175 ? 11.398 39.477 77.367 1.00 18.93 175 PRO D O 1
ATOM 7523 N N . GLN D 1 176 ? 9.293 40.264 77.548 1.00 17.62 176 GLN D N 1
ATOM 7524 C CA . GLN D 1 176 ? 8.702 39.138 76.831 1.00 17.73 176 GLN D CA 1
ATOM 7525 C C . GLN D 1 176 ? 9.170 39.120 75.380 1.00 18.76 176 GLN D C 1
ATOM 7526 O O . GLN D 1 176 ? 9.407 38.051 74.811 1.00 18.51 176 GLN D O 1
ATOM 7532 N N . GLU D 1 177 ? 9.280 40.300 74.774 1.00 17.89 177 GLU D N 1
ATOM 7533 C CA . GLU D 1 177 ? 9.748 40.395 73.398 1.00 16.94 177 GLU D CA 1
ATOM 7534 C C . GLU D 1 177 ? 11.236 40.046 73.383 1.00 16.93 177 GLU D C 1
ATOM 7535 O O . GLU D 1 177 ? 11.725 39.395 72.463 1.00 15.74 177 GLU D O 1
ATOM 7541 N N . ALA D 1 178 ? 11.950 40.472 74.419 1.00 18.18 178 ALA D N 1
ATOM 7542 C CA . ALA D 1 178 ? 13.369 40.174 74.518 1.00 20.41 178 ALA D CA 1
ATOM 7543 C C . ALA D 1 178 ? 13.558 38.660 74.557 1.00 21.02 178 ALA D C 1
ATOM 7544 O O . ALA D 1 178 ? 14.416 38.108 73.863 1.00 19.95 178 ALA D O 1
ATOM 7546 N N . LEU D 1 179 ? 12.735 37.989 75.358 1.00 19.47 179 LEU D N 1
ATOM 7547 C CA . LEU D 1 179 ? 12.831 36.542 75.503 1.00 19.90 179 LEU D CA 1
ATOM 7548 C C . LEU D 1 179 ? 12.632 35.787 74.196 1.00 19.45 179 LEU D C 1
ATOM 7549 O O . LEU D 1 179 ? 13.397 34.874 73.878 1.00 20.42 179 LEU D O 1
ATOM 7554 N N . GLU D 1 180 ? 11.613 36.166 73.433 1.00 24.20 180 GLU D N 1
ATOM 7555 C CA . GLU D 1 180 ? 11.330 35.478 72.180 1.00 23.82 180 GLU D CA 1
ATOM 7556 C C . GLU D 1 180 ? 12.389 35.614 71.097 1.00 20.74 180 GLU D C 1
ATOM 7557 O O . GLU D 1 180 ? 12.566 34.699 70.293 1.00 19.66 180 GLU D O 1
ATOM 7563 N N . ILE D 1 181 ? 13.099 36.738 71.065 1.00 18.54 181 ILE D N 1
ATOM 7564 C CA . ILE D 1 181 ? 14.141 36.903 70.059 1.00 18.93 181 ILE D CA 1
ATOM 7565 C C . ILE D 1 181 ? 15.499 36.388 70.551 1.00 20.44 181 ILE D C 1
ATOM 7566 O O . ILE D 1 181 ? 16.487 36.400 69.812 1.00 18.10 181 ILE D O 1
ATOM 7571 N N . GLY D 1 182 ? 15.536 35.923 71.798 1.00 18.59 182 GLY D N 1
ATOM 7572 C CA . GLY D 1 182 ? 16.766 35.395 72.363 1.00 14.95 182 GLY D CA 1
ATOM 7573 C C . GLY D 1 182 ? 17.664 36.424 73.027 1.00 20.46 182 GLY D C 1
ATOM 7574 O O . GLY D 1 182 ? 18.832 36.139 73.309 1.00 14.49 182 GLY D O 1
ATOM 7575 N N . LEU D 1 183 ? 17.122 37.612 73.293 1.00 16.92 183 LEU D N 1
ATOM 7576 C CA . LEU D 1 183 ? 17.897 38.675 73.920 1.00 14.13 183 LEU D CA 1
ATOM 7577 C C . LEU D 1 183 ? 18.185 38.382 75.391 1.00 14.87 183 LEU D C 1
ATOM 7578 O O . LEU D 1 183 ? 19.200 38.828 75.927 1.00 15.21 183 LEU D O 1
ATOM 7583 N N . VAL D 1 184 ? 17.279 37.655 76.042 1.00 16.06 184 VAL D N 1
ATOM 7584 C CA . VAL D 1 184 ? 17.449 37.248 77.439 1.00 14.07 184 VAL D CA 1
ATOM 7585 C C . VAL D 1 184 ? 17.140 35.755 77.451 1.00 15.51 184 VAL D C 1
ATOM 7586 O O . VAL D 1 184 ? 16.471 35.256 76.538 1.00 13.59 184 VAL D O 1
ATOM 7590 N N . ASN D 1 185 ? 17.621 35.045 78.468 1.00 12.55 185 ASN D N 1
ATOM 7591 C CA . ASN D 1 185 ? 17.408 33.601 78.553 1.00 15.02 185 ASN D CA 1
ATOM 7592 C C . ASN D 1 185 ? 16.201 33.213 79.398 1.00 18.37 185 ASN D C 1
ATOM 7593 O O . ASN D 1 185 ? 15.657 32.121 79.235 1.00 21.18 185 ASN D O 1
ATOM 7598 N N . ARG D 1 186 ? 15.782 34.105 80.292 1.00 13.57 186 ARG D N 1
ATOM 7599 C CA . ARG D 1 186 ? 14.642 33.830 81.160 1.00 17.84 186 ARG D CA 1
ATOM 7600 C C . ARG D 1 186 ? 13.878 35.080 81.559 1.00 22.34 186 ARG D C 1
ATOM 7601 O O . ARG D 1 186 ? 14.449 36.166 81.695 1.00 22.74 186 ARG D O 1
ATOM 7609 N N . VAL D 1 187 ? 12.578 34.913 81.759 1.00 24.34 187 VAL D N 1
ATOM 7610 C CA . VAL D 1 187 ? 11.740 36.003 82.226 1.00 21.04 187 VAL D CA 1
ATOM 7611 C C . VAL D 1 187 ? 11.056 35.452 83.467 1.00 20.69 187 VAL D C 1
ATOM 7612 O O . VAL D 1 187 ? 10.278 34.506 83.386 1.00 20.15 187 VAL D O 1
ATOM 7616 N N . PHE D 1 188 ? 11.375 36.028 84.619 1.00 19.06 188 PHE D N 1
ATOM 7617 C CA . PHE D 1 188 ? 10.802 35.584 85.880 1.00 18.69 188 PHE D CA 1
ATOM 7618 C C . PHE D 1 188 ? 9.810 36.604 86.422 1.00 20.12 188 PHE D C 1
ATOM 7619 O O . PHE D 1 188 ? 9.804 37.758 85.998 1.00 21.15 188 PHE D O 1
ATOM 7627 N N . PRO D 1 189 ? 8.952 36.184 87.372 1.00 22.78 189 PRO D N 1
ATOM 7628 C CA . PRO D 1 189 ? 7.982 37.111 87.958 1.00 22.18 189 PRO D CA 1
ATOM 7629 C C . PRO D 1 189 ? 8.815 38.222 88.592 1.00 21.03 189 PRO D C 1
ATOM 7630 O O . PRO D 1 189 ? 9.794 37.941 89.282 1.00 19.81 189 PRO D O 1
ATOM 7634 N N . GLN D 1 190 ? 8.440 39.470 88.350 1.00 17.06 190 GLN D N 1
ATOM 7635 C CA . GLN D 1 190 ? 9.178 40.604 88.891 1.00 18.85 190 GLN D CA 1
ATOM 7636 C C . GLN D 1 190 ? 9.555 40.411 90.359 1.00 26.62 190 GLN D C 1
ATOM 7637 O O . GLN D 1 190 ? 10.723 40.536 90.735 1.00 25.30 190 GLN D O 1
ATOM 7643 N N . ALA D 1 191 ? 8.554 40.103 91.176 1.00 29.78 191 ALA D N 1
ATOM 7644 C CA . ALA D 1 191 ? 8.731 39.921 92.611 1.00 26.48 191 ALA D CA 1
ATOM 7645 C C . ALA D 1 191 ? 9.811 38.925 93.016 1.00 27.02 191 ALA D C 1
ATOM 7646 O O . ALA D 1 191 ? 10.516 39.147 94.000 1.00 30.27 191 ALA D O 1
ATOM 7648 N N . GLU D 1 192 ? 9.945 37.829 92.275 1.00 22.90 192 GLU D N 1
ATOM 7649 C CA . GLU D 1 192 ? 10.953 36.827 92.612 1.00 25.35 192 GLU D CA 1
ATOM 7650 C C . GLU D 1 192 ? 12.097 36.698 91.603 1.00 24.15 192 GLU D C 1
ATOM 7651 O O . GLU D 1 192 ? 12.745 35.655 91.515 1.00 21.43 192 GLU D O 1
ATOM 7657 N N . THR D 1 193 ? 12.360 37.763 90.856 1.00 21.37 193 THR D N 1
ATOM 7658 C CA . THR D 1 193 ? 13.427 37.727 89.871 1.00 21.48 193 THR D CA 1
ATOM 7659 C C . THR D 1 193 ? 14.789 37.464 90.502 1.00 21.26 193 THR D C 1
ATOM 7660 O O . THR D 1 193 ? 15.577 36.685 89.972 1.00 19.29 193 THR D O 1
ATOM 7664 N N . ARG D 1 194 ? 15.068 38.095 91.635 1.00 21.69 194 ARG D N 1
ATOM 7665 C CA . ARG D 1 194 ? 16.348 37.881 92.296 1.00 21.73 194 ARG D CA 1
ATOM 7666 C C . ARG D 1 194 ? 16.496 36.478 92.880 1.00 20.92 194 ARG D C 1
ATOM 7667 O O . ARG D 1 194 ? 17.526 35.832 92.688 1.00 16.27 194 ARG D O 1
ATOM 7675 N N . GLU D 1 195 ? 15.476 36.002 93.589 1.00 22.45 195 GLU D N 1
ATOM 7676 C CA . GLU D 1 195 ? 15.556 34.678 94.202 1.00 29.56 195 GLU D CA 1
ATOM 7677 C C . GLU D 1 195 ? 15.715 33.572 93.169 1.00 25.67 195 GLU D C 1
ATOM 7678 O O . GLU D 1 195 ? 16.498 32.645 93.362 1.00 26.01 195 GLU D O 1
ATOM 7684 N N . ARG D 1 196 ? 14.987 33.665 92.065 1.00 22.55 196 ARG D N 1
ATOM 7685 C CA . ARG D 1 196 ? 15.093 32.637 91.039 1.00 24.44 196 ARG D CA 1
ATOM 7686 C C . ARG D 1 196 ? 16.431 32.681 90.314 1.00 22.00 196 ARG D C 1
ATOM 7687 O O . ARG D 1 196 ? 16.948 31.648 89.895 1.00 23.12 196 ARG D O 1
ATOM 7695 N N . THR D 1 197 ? 16.996 33.872 90.168 1.00 18.66 197 THR D N 1
ATOM 7696 C CA . THR D 1 197 ? 18.296 33.989 89.530 1.00 17.02 197 THR D CA 1
ATOM 7697 C C . THR D 1 197 ? 19.299 33.321 90.471 1.00 16.79 197 THR D C 1
ATOM 7698 O O . THR D 1 197 ? 20.150 32.535 90.044 1.00 15.89 197 THR D O 1
ATOM 7702 N N . ARG D 1 198 ? 19.177 33.628 91.759 1.00 17.74 198 ARG D N 1
ATOM 7703 C CA . ARG D 1 198 ? 20.055 33.062 92.771 1.00 16.89 198 ARG D CA 1
ATOM 7704 C C . ARG D 1 198 ? 19.895 31.546 92.848 1.00 21.39 198 ARG D C 1
ATOM 7705 O O . ARG D 1 198 ? 20.873 30.820 93.034 1.00 20.65 198 ARG D O 1
ATOM 7713 N N . GLU D 1 199 ? 18.662 31.071 92.703 1.00 17.27 199 GLU D N 1
ATOM 7714 C CA . GLU D 1 199 ? 18.397 29.638 92.735 1.00 22.35 199 GLU D CA 1
ATOM 7715 C C . GLU D 1 199 ? 19.147 28.960 91.586 1.00 17.60 199 GLU D C 1
ATOM 7716 O O . GLU D 1 199 ? 19.796 27.937 91.776 1.00 18.34 199 GLU D O 1
ATOM 7722 N N . TYR D 1 200 ? 19.052 29.532 90.392 1.00 16.43 200 TYR D N 1
ATOM 7723 C CA . TYR D 1 200 ? 19.745 28.980 89.231 1.00 18.90 200 TYR D CA 1
ATOM 7724 C C . TYR D 1 200 ? 21.252 28.964 89.519 1.00 16.54 200 TYR D C 1
ATOM 7725 O O . TYR D 1 200 ? 21.942 27.984 89.231 1.00 18.24 200 TYR D O 1
ATOM 7734 N N . ALA D 1 201 ? 21.743 30.055 90.101 1.00 14.76 201 ALA D N 1
ATOM 7735 C CA . ALA D 1 201 ? 23.150 30.194 90.443 1.00 13.79 201 ALA D CA 1
ATOM 7736 C C . ALA D 1 201 ? 23.604 29.135 91.445 1.00 20.19 201 ALA D C 1
ATOM 7737 O O . ALA D 1 201 ? 24.674 28.539 91.289 1.00 22.01 201 ALA D O 1
ATOM 7739 N N . ARG D 1 202 ? 22.796 28.902 92.477 1.00 17.45 202 ARG D N 1
ATOM 7740 C CA . ARG D 1 202 ? 23.138 27.912 93.493 1.00 21.80 202 ARG D CA 1
ATOM 7741 C C . ARG D 1 202 ? 23.245 26.507 92.917 1.00 22.04 202 ARG D C 1
ATOM 7742 O O . ARG D 1 202 ? 24.103 25.730 93.334 1.00 24.05 202 ARG D O 1
ATOM 7750 N N . LYS D 1 203 ? 22.373 26.173 91.970 1.00 18.02 203 LYS D N 1
ATOM 7751 C CA . LYS D 1 203 ? 22.420 24.851 91.359 1.00 20.92 203 LYS D CA 1
ATOM 7752 C C . LYS D 1 203 ? 23.752 24.692 90.635 1.00 22.04 203 LYS D C 1
ATOM 7753 O O . LYS D 1 203 ? 24.399 23.649 90.720 1.00 21.45 203 LYS D O 1
ATOM 7759 N N . LEU D 1 204 ? 24.165 25.740 89.928 1.00 20.01 204 LEU D N 1
ATOM 7760 C CA . LEU D 1 204 ? 25.436 25.703 89.219 1.00 17.89 204 LEU D CA 1
ATOM 7761 C C . LEU D 1 204 ? 26.588 25.556 90.207 1.00 14.71 204 LEU D C 1
ATOM 7762 O O . LEU D 1 204 ? 27.433 24.680 90.063 1.00 15.94 204 LEU D O 1
ATOM 7767 N N . ALA D 1 205 ? 26.611 26.425 91.212 1.00 16.36 205 ALA D N 1
ATOM 7768 C CA . ALA D 1 205 ? 27.663 26.427 92.222 1.00 19.22 205 ALA D CA 1
ATOM 7769 C C . ALA D 1 205 ? 27.781 25.110 92.988 1.00 21.61 205 ALA D C 1
ATOM 7770 O O . ALA D 1 205 ? 28.855 24.774 93.481 1.00 18.62 205 ALA D O 1
ATOM 7772 N N . ASN D 1 206 ? 26.680 24.368 93.080 1.00 25.08 206 ASN D N 1
ATOM 7773 C CA . ASN D 1 206 ? 26.665 23.096 93.800 1.00 24.08 206 ASN D CA 1
ATOM 7774 C C . ASN D 1 206 ? 26.861 21.879 92.893 1.00 29.62 206 ASN D C 1
ATOM 7775 O O . ASN D 1 206 ? 26.795 20.740 93.353 1.00 30.60 206 ASN D O 1
ATOM 7780 N N . SER D 1 207 ? 27.112 22.119 91.608 1.00 25.15 207 SER D N 1
ATOM 7781 C CA . SER D 1 207 ? 27.316 21.030 90.658 1.00 18.99 207 SER D CA 1
ATOM 7782 C C . SER D 1 207 ? 28.800 20.840 90.346 1.00 20.58 207 SER D C 1
ATOM 7783 O O . SER D 1 207 ? 29.660 21.297 91.099 1.00 18.96 207 SER D O 1
ATOM 7786 N N . ALA D 1 208 ? 29.097 20.151 89.248 1.00 17.78 208 ALA D N 1
ATOM 7787 C CA . ALA D 1 208 ? 30.486 19.926 88.835 1.00 19.31 208 ALA D CA 1
ATOM 7788 C C . ALA D 1 208 ? 30.969 21.227 88.188 1.00 17.64 208 ALA D C 1
ATOM 7789 O O . ALA D 1 208 ? 31.017 21.352 86.965 1.00 16.86 208 ALA D O 1
ATOM 7791 N N . THR D 1 209 ? 31.326 22.182 89.036 1.00 19.28 209 THR D N 1
ATOM 7792 C CA . THR D 1 209 ? 31.751 23.511 88.615 1.00 17.76 209 THR D CA 1
ATOM 7793 C C . THR D 1 209 ? 32.943 23.585 87.676 1.00 16.93 209 THR D C 1
ATOM 7794 O O . THR D 1 209 ? 33.064 24.526 86.900 1.00 14.52 209 THR D O 1
ATOM 7798 N N . TYR D 1 210 ? 33.830 22.604 87.738 1.00 18.81 210 TYR D N 1
ATOM 7799 C CA . TYR D 1 210 ? 34.977 22.613 86.847 1.00 18.27 210 TYR D CA 1
ATOM 7800 C C . TYR D 1 210 ? 34.461 22.342 85.434 1.00 17.55 210 TYR D C 1
ATOM 7801 O O . TYR D 1 210 ? 34.975 22.893 84.460 1.00 17.97 210 TYR D O 1
ATOM 7810 N N . ALA D 1 211 ? 33.431 21.505 85.328 1.00 15.33 211 ALA D N 1
ATOM 7811 C CA . ALA D 1 211 ? 32.846 21.183 84.027 1.00 13.40 211 ALA D CA 1
ATOM 7812 C C . ALA D 1 211 ? 32.011 22.357 83.530 1.00 9.71 211 ALA D C 1
ATOM 7813 O O . ALA D 1 211 ? 31.994 22.652 82.341 1.00 13.72 211 ALA D O 1
ATOM 7815 N N . VAL D 1 212 ? 31.315 23.019 84.448 1.00 9.59 212 VAL D N 1
ATOM 7816 C CA . VAL D 1 212 ? 30.484 24.173 84.106 1.00 15.40 212 VAL D CA 1
ATOM 7817 C C . VAL D 1 212 ? 31.358 25.284 83.538 1.00 16.03 212 VAL D C 1
ATOM 7818 O O . VAL D 1 212 ? 31.022 25.918 82.541 1.00 17.50 212 VAL D O 1
ATOM 7822 N N . SER D 1 213 ? 32.481 25.512 84.204 1.00 13.28 213 SER D N 1
ATOM 7823 C CA . SER D 1 213 ? 33.423 26.544 83.813 1.00 13.42 213 SER D CA 1
ATOM 7824 C C . SER D 1 213 ? 34.021 26.274 82.437 1.00 7.97 213 SER D C 1
ATOM 7825 O O . SER D 1 213 ? 34.006 27.138 81.571 1.00 11.10 213 SER D O 1
ATOM 7828 N N . ASN D 1 214 ? 34.550 25.072 82.236 1.00 8.20 214 ASN D N 1
ATOM 7829 C CA . ASN D 1 214 ? 35.146 24.720 80.956 1.00 10.48 214 ASN D CA 1
ATOM 7830 C C . ASN D 1 214 ? 34.116 24.733 79.830 1.00 10.60 214 ASN D C 1
ATOM 7831 O O . ASN D 1 214 ? 34.458 24.970 78.673 1.00 13.05 214 ASN D O 1
ATOM 7836 N N . ILE D 1 215 ? 32.856 24.486 80.171 1.00 10.73 215 ILE D N 1
ATOM 7837 C CA . ILE D 1 215 ? 31.786 24.493 79.182 1.00 13.55 215 ILE D CA 1
ATOM 7838 C C . ILE D 1 215 ? 31.556 25.933 78.733 1.00 12.95 215 ILE D C 1
ATOM 7839 O O . ILE D 1 215 ? 31.420 26.205 77.541 1.00 11.85 215 ILE D O 1
ATOM 7844 N N . LYS D 1 216 ? 31.506 26.842 79.704 1.00 12.02 216 LYS D N 1
ATOM 7845 C CA . LYS D 1 216 ? 31.318 28.269 79.447 1.00 9.23 216 LYS D CA 1
ATOM 7846 C C . LYS D 1 216 ? 32.454 28.801 78.572 1.00 10.13 216 LYS D C 1
ATOM 7847 O O . LYS D 1 216 ? 32.220 29.568 77.638 1.00 15.61 216 LYS D O 1
ATOM 7853 N N . LEU D 1 217 ? 33.682 28.388 78.876 1.00 9.88 217 LEU D N 1
ATOM 7854 C CA . LEU D 1 217 ? 34.856 28.815 78.111 1.00 13.00 217 LEU D CA 1
ATOM 7855 C C . LEU D 1 217 ? 34.821 28.232 76.698 1.00 17.23 217 LEU D C 1
ATOM 7856 O O . LEU D 1 217 ? 35.119 28.921 75.722 1.00 15.32 217 LEU D O 1
ATOM 7861 N N . ALA D 1 218 ? 34.455 26.958 76.601 1.00 13.55 218 ALA D N 1
ATOM 7862 C CA . ALA D 1 218 ? 34.385 26.276 75.315 1.00 12.79 218 ALA D CA 1
ATOM 7863 C C . ALA D 1 218 ? 33.462 26.988 74.338 1.00 10.57 218 ALA D C 1
ATOM 7864 O O . ALA D 1 218 ? 33.820 27.220 73.190 1.00 11.07 218 ALA D O 1
ATOM 7866 N N . ILE D 1 219 ? 32.270 27.333 74.805 1.00 13.21 219 ILE D N 1
ATOM 7867 C CA . ILE D 1 219 ? 31.272 27.980 73.960 1.00 13.84 219 ILE D CA 1
ATOM 7868 C C . ILE D 1 219 ? 31.542 29.442 73.625 1.00 13.53 219 ILE D C 1
ATOM 7869 O O . ILE D 1 219 ? 31.454 29.836 72.462 1.00 13.02 219 ILE D O 1
ATOM 7882 N N . ASN D 1 221 ? 34.384 31.237 73.688 1.00 9.74 221 ASN D N 1
ATOM 7883 C CA . ASN D 1 221 ? 35.577 31.506 72.886 1.00 8.57 221 ASN D CA 1
ATOM 7884 C C . ASN D 1 221 ? 35.607 30.642 71.635 1.00 7.08 221 ASN D C 1
ATOM 7885 O O . ASN D 1 221 ? 36.173 31.029 70.625 1.00 13.44 221 ASN D O 1
ATOM 7890 N N . GLY D 1 222 ? 34.995 29.463 71.712 1.00 12.85 222 GLY D N 1
ATOM 7891 C CA . GLY D 1 222 ? 34.955 28.569 70.568 1.00 7.45 222 GLY D CA 1
ATOM 7892 C C . GLY D 1 222 ? 34.060 29.075 69.452 1.00 11.97 222 GLY D C 1
ATOM 7893 O O . GLY D 1 222 ? 34.234 28.691 68.291 1.00 10.06 222 GLY D O 1
ATOM 7894 N N . LYS D 1 223 ? 33.105 29.938 69.791 1.00 9.02 223 LYS D N 1
ATOM 7895 C CA . LYS D 1 223 ? 32.186 30.483 68.795 1.00 9.13 223 LYS D CA 1
ATOM 7896 C C . LYS D 1 223 ? 32.920 31.428 67.846 1.00 9.23 223 LYS D C 1
ATOM 7897 O O . LYS D 1 223 ? 32.404 31.777 66.792 1.00 12.98 223 LYS D O 1
ATOM 7903 N N . GLU D 1 224 ? 34.128 31.837 68.223 1.00 9.56 224 GLU D N 1
ATOM 7904 C CA . GLU D 1 224 ? 34.925 32.732 67.385 1.00 12.78 224 GLU D CA 1
ATOM 7905 C C . GLU D 1 224 ? 35.862 31.942 66.465 1.00 14.57 224 GLU D C 1
ATOM 7906 O O . GLU D 1 224 ? 36.579 32.525 65.651 1.00 16.41 224 GLU D O 1
ATOM 7920 N N . PRO D 1 226 ? 36.743 28.616 63.650 1.00 12.26 226 PRO D N 1
ATOM 7921 C CA . PRO D 1 226 ? 36.130 27.818 62.581 1.00 9.76 226 PRO D CA 1
ATOM 7922 C C . PRO D 1 226 ? 35.801 26.492 63.262 1.00 11.87 226 PRO D C 1
ATOM 7923 O O . PRO D 1 226 ? 36.555 26.038 64.131 1.00 13.02 226 PRO D O 1
ATOM 7927 N N . LEU D 1 227 ? 34.686 25.876 62.885 1.00 14.05 227 LEU D N 1
ATOM 7928 C CA . LEU D 1 227 ? 34.254 24.624 63.500 1.00 13.21 227 LEU D CA 1
ATOM 7929 C C . LEU D 1 227 ? 35.292 23.500 63.646 1.00 13.45 227 LEU D C 1
ATOM 7930 O O . LEU D 1 227 ? 35.397 22.890 64.712 1.00 13.18 227 LEU D O 1
ATOM 7935 N N . ASN D 1 228 ? 36.061 23.216 62.599 1.00 12.08 228 ASN D N 1
ATOM 7936 C CA . ASN D 1 228 ? 37.031 22.120 62.687 1.00 12.78 228 ASN D CA 1
ATOM 7937 C C . ASN D 1 228 ? 38.053 22.276 63.803 1.00 16.09 228 ASN D C 1
ATOM 7938 O O . ASN D 1 228 ? 38.484 21.279 64.373 1.00 18.88 228 ASN D O 1
ATOM 7943 N N . VAL D 1 229 ? 38.453 23.505 64.120 1.00 15.15 229 VAL D N 1
ATOM 7944 C CA . VAL D 1 229 ? 39.413 23.700 65.204 1.00 14.98 229 VAL D CA 1
ATOM 7945 C C . VAL D 1 229 ? 38.732 24.095 66.508 1.00 15.27 229 VAL D C 1
ATOM 7946 O O . VAL D 1 229 ? 39.332 24.007 67.584 1.00 17.35 229 VAL D O 1
ATOM 7950 N N . ALA D 1 230 ? 37.475 24.521 66.420 1.00 12.84 230 ALA D N 1
ATOM 7951 C CA . ALA D 1 230 ? 36.733 24.894 67.618 1.00 12.16 230 ALA D CA 1
ATOM 7952 C C . ALA D 1 230 ? 36.578 23.634 68.463 1.00 14.17 230 ALA D C 1
ATOM 7953 O O . ALA D 1 230 ? 36.652 23.678 69.693 1.00 13.10 230 ALA D O 1
ATOM 7955 N N . ILE D 1 231 ? 36.372 22.506 67.792 1.00 11.03 231 ILE D N 1
ATOM 7956 C CA . ILE D 1 231 ? 36.219 21.232 68.485 1.00 16.91 231 ILE D CA 1
ATOM 7957 C C . ILE D 1 231 ? 37.552 20.762 69.086 1.00 14.79 231 ILE D C 1
ATOM 7958 O O . ILE D 1 231 ? 37.568 19.976 70.030 1.00 17.90 231 ILE D O 1
ATOM 7963 N N . ARG D 1 232 ? 38.668 21.243 68.543 1.00 16.60 232 ARG D N 1
ATOM 7964 C CA . ARG D 1 232 ? 39.977 20.896 69.096 1.00 13.48 232 ARG D CA 1
ATOM 7965 C C . ARG D 1 232 ? 40.068 21.621 70.447 1.00 15.94 232 ARG D C 1
ATOM 7966 O O . ARG D 1 232 ? 40.547 21.065 71.440 1.00 15.22 232 ARG D O 1
ATOM 7974 N N . TYR D 1 233 ? 39.597 22.867 70.471 1.00 10.60 233 TYR D N 1
ATOM 7975 C CA . TYR D 1 233 ? 39.595 23.677 71.691 1.00 14.75 233 TYR D CA 1
ATOM 7976 C C . TYR D 1 233 ? 38.677 22.998 72.698 1.00 9.51 233 TYR D C 1
ATOM 7977 O O . TYR D 1 233 ? 39.019 22.844 73.865 1.00 14.08 233 TYR D O 1
ATOM 7986 N N . GLU D 1 234 ? 37.503 22.598 72.235 1.00 12.70 234 GLU D N 1
ATOM 7987 C CA . GLU D 1 234 ? 36.552 21.899 73.089 1.00 14.03 234 GLU D CA 1
ATOM 7988 C C . GLU D 1 234 ? 37.245 20.656 73.640 1.00 11.55 234 GLU D C 1
ATOM 7989 O O . GLU D 1 234 ? 37.079 20.307 74.806 1.00 14.25 234 GLU D O 1
ATOM 7995 N N . GLY D 1 235 ? 38.031 20.000 72.787 1.00 10.41 235 GLY D N 1
ATOM 7996 C CA . GLY D 1 235 ? 38.730 18.790 73.181 1.00 9.62 235 GLY D CA 1
ATOM 7997 C C . GLY D 1 235 ? 39.769 18.947 74.275 1.00 15.56 235 GLY D C 1
ATOM 7998 O O . GLY D 1 235 ? 39.934 18.054 75.108 1.00 18.34 235 GLY D O 1
ATOM 7999 N N . GLU D 1 236 ? 40.486 20.066 74.283 1.00 12.98 236 GLU D N 1
ATOM 8000 C CA . GLU D 1 236 ? 41.493 20.274 75.313 1.00 14.68 236 GLU D CA 1
ATOM 8001 C C . GLU D 1 236 ? 40.806 20.599 76.632 1.00 14.02 236 GLU D C 1
ATOM 8002 O O . GLU D 1 236 ? 41.290 20.235 77.701 1.00 14.38 236 GLU D O 1
ATOM 8008 N N . LEU D 1 237 ? 39.671 21.285 76.560 1.00 12.41 237 LEU D N 1
ATOM 8009 C CA . LEU D 1 237 ? 38.934 21.613 77.768 1.00 13.16 237 LEU D CA 1
ATOM 8010 C C . LEU D 1 237 ? 38.399 20.302 78.352 1.00 18.72 237 LEU D C 1
ATOM 8011 O O . LEU D 1 237 ? 38.365 20.122 79.573 1.00 17.07 237 LEU D O 1
ATOM 8016 N N . GLN D 1 238 ? 38.000 19.386 77.469 1.00 15.92 238 GLN D N 1
ATOM 8017 C CA . GLN D 1 238 ? 37.492 18.077 77.883 1.00 14.41 238 GLN D CA 1
ATOM 8018 C C . GLN D 1 238 ? 38.643 17.283 78.502 1.00 15.72 238 GLN D C 1
ATOM 8019 O O . GLN D 1 238 ? 38.461 16.595 79.503 1.00 17.80 238 GLN D O 1
ATOM 8025 N N . ASN D 1 239 ? 39.830 17.377 77.899 1.00 14.74 239 ASN D N 1
ATOM 8026 C CA . ASN D 1 239 ? 40.991 16.667 78.422 1.00 13.81 239 ASN D CA 1
ATOM 8027 C C . ASN D 1 239 ? 41.266 17.084 79.866 1.00 17.30 239 ASN D C 1
ATOM 8028 O O . ASN D 1 239 ? 41.694 16.267 80.681 1.00 20.01 239 ASN D O 1
ATOM 8033 N N . LEU D 1 240 ? 41.027 18.355 80.179 1.00 15.52 240 LEU D N 1
ATOM 8034 C CA . LEU D 1 240 ? 41.246 18.856 81.534 1.00 17.68 240 LEU D CA 1
ATOM 8035 C C . LEU D 1 240 ? 40.235 18.250 82.503 1.00 20.32 240 LEU D C 1
ATOM 8036 O O . LEU D 1 240 ? 40.552 17.982 83.663 1.00 19.59 240 LEU D O 1
ATOM 8041 N N . LEU D 1 241 ? 39.015 18.030 82.024 1.00 16.99 241 LEU D N 1
ATOM 8042 C CA . LEU D 1 241 ? 37.983 17.447 82.866 1.00 19.92 241 LEU D CA 1
ATOM 8043 C C . LEU D 1 241 ? 38.240 15.950 83.088 1.00 19.54 241 LEU D C 1
ATOM 8044 O O . LEU D 1 241 ? 38.141 15.464 84.211 1.00 22.44 241 LEU D O 1
ATOM 8049 N N . PHE D 1 242 ? 38.580 15.230 82.024 1.00 15.08 242 PHE D N 1
ATOM 8050 C CA . PHE D 1 242 ? 38.859 13.800 82.129 1.00 18.64 242 PHE D CA 1
ATOM 8051 C C . PHE D 1 242 ? 39.943 13.516 83.161 1.00 21.62 242 PHE D C 1
ATOM 8052 O O . PHE D 1 242 ? 40.057 12.393 83.652 1.00 19.70 242 PHE D O 1
ATOM 8060 N N . ARG D 1 243 ? 40.755 14.525 83.468 1.00 15.75 243 ARG D N 1
ATOM 8061 C CA . ARG D 1 243 ? 41.827 14.367 84.440 1.00 20.84 243 ARG D CA 1
ATOM 8062 C C . ARG D 1 243 ? 41.441 14.954 85.790 1.00 20.37 243 ARG D C 1
ATOM 8063 O O . ARG D 1 243 ? 42.242 14.944 86.724 1.00 25.84 243 ARG D O 1
ATOM 8071 N N . SER D 1 244 ? 40.216 15.462 85.887 1.00 14.71 244 SER D N 1
ATOM 8072 C CA . SER D 1 244 ? 39.733 16.071 87.121 1.00 15.99 244 SER D CA 1
ATOM 8073 C C . SER D 1 244 ? 39.210 15.049 88.120 1.00 18.42 244 SER D C 1
ATOM 8074 O O . SER D 1 244 ? 38.825 13.937 87.765 1.00 19.45 244 SER D O 1
ATOM 8077 N N . GLU D 1 245 ? 39.182 15.459 89.377 1.00 23.63 245 GLU D N 1
ATOM 8078 C CA . GLU D 1 245 ? 38.699 14.620 90.457 1.00 24.87 245 GLU D CA 1
ATOM 8079 C C . GLU D 1 245 ? 37.194 14.422 90.292 1.00 21.73 245 GLU D C 1
ATOM 8080 O O . GLU D 1 245 ? 36.677 13.321 90.493 1.00 21.57 245 GLU D O 1
ATOM 8086 N N . ASP D 1 246 ? 36.497 15.491 89.917 1.00 18.22 246 ASP D N 1
ATOM 8087 C CA . ASP D 1 246 ? 35.049 15.432 89.734 1.00 16.51 246 ASP D CA 1
ATOM 8088 C C . ASP D 1 246 ? 34.600 14.478 88.632 1.00 16.67 246 ASP D C 1
ATOM 8089 O O . ASP D 1 246 ? 33.522 13.891 88.716 1.00 19.11 246 ASP D O 1
ATOM 8094 N N . ALA D 1 247 ? 35.408 14.335 87.587 1.00 16.87 247 ALA D N 1
ATOM 8095 C CA . ALA D 1 247 ? 35.046 13.439 86.495 1.00 18.49 247 ALA D CA 1
ATOM 8096 C C . ALA D 1 247 ? 35.064 12.004 87.003 1.00 20.26 247 ALA D C 1
ATOM 8097 O O . ALA D 1 247 ? 34.179 11.218 86.682 1.00 22.67 247 ALA D O 1
ATOM 8099 N N . LYS D 1 248 ? 36.076 11.667 87.796 1.00 23.56 248 LYS D N 1
ATOM 8100 C CA . LYS D 1 248 ? 36.190 10.321 88.346 1.00 27.38 248 LYS D CA 1
ATOM 8101 C C . LYS D 1 248 ? 34.977 10.047 89.229 1.00 27.49 248 LYS D C 1
ATOM 8102 O O . LYS D 1 248 ? 34.324 9.010 89.105 1.00 26.31 248 LYS D O 1
ATOM 8108 N N . GLU D 1 249 ? 34.680 11.003 90.104 1.00 20.78 249 GLU D N 1
ATOM 8109 C CA . GLU D 1 249 ? 33.556 10.911 91.029 1.00 22.11 249 GLU D CA 1
ATOM 8110 C C . GLU D 1 249 ? 32.207 10.924 90.319 1.00 24.29 249 GLU D C 1
ATOM 8111 O O . GLU D 1 249 ? 31.316 10.145 90.660 1.00 30.18 249 GLU D O 1
ATOM 8117 N N . GLY D 1 250 ? 32.062 11.813 89.337 1.00 23.65 250 GLY D N 1
ATOM 8118 C CA . GLY D 1 250 ? 30.816 11.922 88.597 1.00 16.78 250 GLY D CA 1
ATOM 8119 C C . GLY D 1 250 ? 30.449 10.644 87.865 1.00 24.00 250 GLY D C 1
ATOM 8120 O O . GLY D 1 250 ? 29.298 10.214 87.889 1.00 19.75 250 GLY D O 1
ATOM 8121 N N . LEU D 1 251 ? 31.430 10.042 87.199 1.00 21.99 251 LEU D N 1
ATOM 8122 C CA . LEU D 1 251 ? 31.200 8.805 86.475 1.00 27.86 251 LEU D CA 1
ATOM 8123 C C . LEU D 1 251 ? 30.853 7.693 87.472 1.00 29.94 251 LEU D C 1
ATOM 8124 O O . LEU D 1 251 ? 29.929 6.914 87.240 1.00 25.94 251 LEU D O 1
ATOM 8129 N N . SER D 1 252 ? 31.582 7.634 88.585 1.00 28.04 252 SER D N 1
ATOM 8130 C CA . SER D 1 252 ? 31.324 6.628 89.612 1.00 29.12 252 SER D CA 1
ATOM 8131 C C . SER D 1 252 ? 29.930 6.781 90.204 1.00 30.05 252 SER D C 1
ATOM 8132 O O . SER D 1 252 ? 29.169 5.818 90.263 1.00 36.68 252 SER D O 1
ATOM 8135 N N . ALA D 1 253 ? 29.601 7.992 90.644 1.00 29.99 253 ALA D N 1
ATOM 8136 C CA . ALA D 1 253 ? 28.292 8.263 91.234 1.00 27.24 253 ALA D CA 1
ATOM 8137 C C . ALA D 1 253 ? 27.170 7.787 90.323 1.00 28.28 253 ALA D C 1
ATOM 8138 O O . ALA D 1 253 ? 26.167 7.247 90.787 1.00 23.81 253 ALA D O 1
ATOM 8140 N N . PHE D 1 254 ? 27.340 7.995 89.022 1.00 28.43 254 PHE D N 1
ATOM 8141 C CA . PHE D 1 254 ? 26.333 7.579 88.058 1.00 31.92 254 PHE D CA 1
ATOM 8142 C C . PHE D 1 254 ? 26.191 6.064 88.014 1.00 35.57 254 PHE D C 1
ATOM 8143 O O . PHE D 1 254 ? 25.080 5.537 88.016 1.00 35.24 254 PHE D O 1
ATOM 8151 N N . LEU D 1 255 ? 27.324 5.370 87.968 1.00 36.42 255 LEU D N 1
ATOM 8152 C CA . LEU D 1 255 ? 27.322 3.918 87.923 1.00 37.45 255 LEU D CA 1
ATOM 8153 C C . LEU D 1 255 ? 26.786 3.325 89.223 1.00 38.96 255 LEU D C 1
ATOM 8154 O O . LEU D 1 255 ? 26.118 2.291 89.211 1.00 40.44 255 LEU D O 1
ATOM 8159 N N . GLU D 1 256 ? 27.071 3.990 90.340 1.00 34.25 256 GLU D N 1
ATOM 8160 C CA . GLU D 1 256 ? 26.608 3.529 91.646 1.00 37.24 256 GLU D CA 1
ATOM 8161 C C . GLU D 1 256 ? 25.241 4.115 91.983 1.00 37.25 256 GLU D C 1
ATOM 8162 O O . GLU D 1 256 ? 24.770 4.004 93.116 1.00 33.88 256 GLU D O 1
ATOM 8168 N N . LYS D 1 257 ? 24.607 4.737 90.994 1.00 39.68 257 LYS D N 1
ATOM 8169 C CA . LYS D 1 257 ? 23.293 5.345 91.183 1.00 38.90 257 LYS D CA 1
ATOM 8170 C C . LYS D 1 257 ? 23.215 6.123 92.498 1.00 39.46 257 LYS D C 1
ATOM 8171 O O . LYS D 1 257 ? 22.272 5.956 93.269 1.00 42.21 257 LYS D O 1
ATOM 8177 N N . ARG D 1 258 ? 24.209 6.969 92.751 1.00 38.35 258 ARG D N 1
ATOM 8178 C CA . ARG D 1 258 ? 24.248 7.772 93.974 1.00 38.57 258 ARG D CA 1
ATOM 8179 C C . ARG D 1 258 ? 24.525 9.243 93.657 1.00 38.73 258 ARG D C 1
ATOM 8180 O O . ARG D 1 258 ? 24.907 9.584 92.538 1.00 39.80 258 ARG D O 1
ATOM 8188 N N . GLN D 1 259 ? 24.335 10.111 94.645 1.00 39.27 259 GLN D N 1
ATOM 8189 C CA . GLN D 1 259 ? 24.577 11.536 94.456 1.00 38.64 259 GLN D CA 1
ATOM 8190 C C . GLN D 1 259 ? 26.067 11.854 94.413 1.00 35.92 259 GLN D C 1
ATOM 8191 O O . GLN D 1 259 ? 26.835 11.415 95.269 1.00 30.90 259 GLN D O 1
ATOM 8197 N N . PRO D 1 260 ? 26.494 12.629 93.404 1.00 32.62 260 PRO D N 1
ATOM 8198 C CA . PRO D 1 260 ? 27.901 13.009 93.247 1.00 27.58 260 PRO D CA 1
ATOM 8199 C C . PRO D 1 260 ? 28.375 13.950 94.354 1.00 23.10 260 PRO D C 1
ATOM 8200 O O . PRO D 1 260 ? 27.622 14.791 94.818 1.00 23.08 260 PRO D O 1
ATOM 8204 N N . ASN D 1 261 ? 29.627 13.801 94.766 1.00 29.50 261 ASN D N 1
ATOM 8205 C CA . ASN D 1 261 ? 30.212 14.653 95.800 1.00 29.22 261 ASN D CA 1
ATOM 8206 C C . ASN D 1 261 ? 31.214 15.584 95.097 1.00 21.37 261 ASN D C 1
ATOM 8207 O O . ASN D 1 261 ? 32.417 15.333 95.096 1.00 24.38 261 ASN D O 1
ATOM 8212 N N . TRP D 1 262 ? 30.703 16.654 94.499 1.00 20.89 262 TRP D N 1
ATOM 8213 C CA . TRP D 1 262 ? 31.522 17.608 93.750 1.00 21.60 262 TRP D CA 1
ATOM 8214 C C . TRP D 1 262 ? 32.536 18.398 94.576 1.00 23.17 262 TRP D C 1
ATOM 8215 O O . TRP D 1 262 ? 32.231 18.866 95.673 1.00 27.12 262 TRP D O 1
ATOM 8226 N N . LYS D 1 263 ? 33.738 18.556 94.022 1.00 18.21 263 LYS D N 1
ATOM 8227 C CA . LYS D 1 263 ? 34.808 19.295 94.678 1.00 23.71 263 LYS D CA 1
ATOM 8228 C C . LYS D 1 263 ? 35.229 20.508 93.852 1.00 24.20 263 LYS D C 1
ATOM 8229 O O . LYS D 1 263 ? 35.879 21.422 94.361 1.00 24.52 263 LYS D O 1
ATOM 8235 N N . GLY D 1 264 ? 34.863 20.507 92.574 1.00 26.85 264 GLY D N 1
ATOM 8236 C CA . GLY D 1 264 ? 35.221 21.611 91.704 1.00 20.56 264 GLY D CA 1
ATOM 8237 C C . GLY D 1 264 ? 36.657 21.520 91.227 1.00 19.86 264 GLY D C 1
ATOM 8238 O O . GLY D 1 264 ? 37.215 22.500 90.739 1.00 21.02 264 GLY D O 1
ATOM 8239 N N . ILE D 1 265 ? 37.262 20.347 91.375 1.00 19.36 265 ILE D N 1
ATOM 8240 C CA . ILE D 1 265 ? 38.640 20.137 90.933 1.00 22.55 265 ILE D CA 1
ATOM 8241 C C . ILE D 1 265 ? 38.769 18.754 90.304 1.00 20.20 265 ILE D C 1
ATOM 8242 O O . ILE D 1 265 ? 39.877 18.401 89.848 1.00 23.98 265 ILE D O 1
ATOM 8247 N N . VAL E 1 4 ? 56.831 63.836 83.864 1.00 56.43 4 VAL E N 1
ATOM 8248 C CA . VAL E 1 4 ? 57.909 63.403 82.928 1.00 58.12 4 VAL E CA 1
ATOM 8249 C C . VAL E 1 4 ? 58.495 62.056 83.336 1.00 57.33 4 VAL E C 1
ATOM 8250 O O . VAL E 1 4 ? 58.670 61.171 82.502 1.00 55.45 4 VAL E O 1
ATOM 8254 N N . GLU E 1 5 ? 58.787 61.906 84.623 1.00 59.02 5 GLU E N 1
ATOM 8255 C CA . GLU E 1 5 ? 59.365 60.672 85.138 1.00 59.05 5 GLU E CA 1
ATOM 8256 C C . GLU E 1 5 ? 58.473 60.066 86.216 1.00 55.45 5 GLU E C 1
ATOM 8257 O O . GLU E 1 5 ? 58.000 60.768 87.107 1.00 54.81 5 GLU E O 1
ATOM 8263 N N . THR E 1 6 ? 58.241 58.761 86.125 1.00 55.46 6 THR E N 1
ATOM 8264 C CA . THR E 1 6 ? 57.417 58.053 87.099 1.00 57.50 6 THR E CA 1
ATOM 8265 C C . THR E 1 6 ? 58.039 56.691 87.401 1.00 57.70 6 THR E C 1
ATOM 8266 O O . THR E 1 6 ? 57.893 55.740 86.630 1.00 57.10 6 THR E O 1
ATOM 8270 N N . LYS E 1 7 ? 58.734 56.608 88.531 1.00 57.09 7 LYS E N 1
ATOM 8271 C CA . LYS E 1 7 ? 59.402 55.380 88.938 1.00 54.40 7 LYS E CA 1
ATOM 8272 C C . LYS E 1 7 ? 58.523 54.471 89.783 1.00 54.74 7 LYS E C 1
ATOM 8273 O O . LYS E 1 7 ? 57.956 54.894 90.789 1.00 56.68 7 LYS E O 1
ATOM 8279 N N . LYS E 1 8 ? 58.409 53.218 89.358 1.00 51.12 8 LYS E N 1
ATOM 8280 C CA . LYS E 1 8 ? 57.637 52.223 90.087 1.00 47.46 8 LYS E CA 1
ATOM 8281 C C . LYS E 1 8 ? 58.677 51.259 90.647 1.00 47.68 8 LYS E C 1
ATOM 8282 O O . LYS E 1 8 ? 59.874 51.479 90.473 1.00 46.35 8 LYS E O 1
ATOM 8288 N N . GLN E 1 9 ? 58.246 50.197 91.314 1.00 41.95 9 GLN E N 1
ATOM 8289 C CA . GLN E 1 9 ? 59.211 49.269 91.882 1.00 43.53 9 GLN E CA 1
ATOM 8290 C C . GLN E 1 9 ? 60.020 48.486 90.850 1.00 40.36 9 GLN E C 1
ATOM 8291 O O . GLN E 1 9 ? 61.246 48.437 90.928 1.00 39.19 9 GLN E O 1
ATOM 8297 N N . TYR E 1 10 ? 59.345 47.881 89.878 1.00 37.84 10 TYR E N 1
ATOM 8298 C CA . TYR E 1 10 ? 60.046 47.093 88.868 1.00 32.48 10 TYR E CA 1
ATOM 8299 C C . TYR E 1 10 ? 60.175 47.785 87.518 1.00 29.83 10 TYR E C 1
ATOM 8300 O O . TYR E 1 10 ? 60.750 47.221 86.584 1.00 27.67 10 TYR E O 1
ATOM 8309 N N . LEU E 1 11 ? 59.679 49.015 87.418 1.00 26.56 11 LEU E N 1
ATOM 8310 C CA . LEU E 1 11 ? 59.725 49.722 86.145 1.00 26.14 11 LEU E CA 1
ATOM 8311 C C . LEU E 1 11 ? 59.642 51.247 86.257 1.00 26.91 11 LEU E C 1
ATOM 8312 O O . LEU E 1 11 ? 59.079 51.782 87.210 1.00 27.54 11 LEU E O 1
ATOM 8317 N N . THR E 1 12 ? 60.218 51.940 85.278 1.00 25.08 12 THR E N 1
ATOM 8318 C CA . THR E 1 12 ? 60.199 53.400 85.250 1.00 24.19 12 THR E CA 1
ATOM 8319 C C . THR E 1 12 ? 59.742 53.880 83.878 1.00 25.12 12 THR E C 1
ATOM 8320 O O . THR E 1 12 ? 60.102 53.292 82.859 1.00 29.33 12 THR E O 1
ATOM 8324 N N . VAL E 1 13 ? 58.959 54.953 83.855 1.00 23.83 13 VAL E N 1
ATOM 8325 C CA . VAL E 1 13 ? 58.459 55.511 82.601 1.00 22.43 13 VAL E CA 1
ATOM 8326 C C . VAL E 1 13 ? 58.923 56.957 82.417 1.00 24.92 13 VAL E C 1
ATOM 8327 O O . VAL E 1 13 ? 58.680 57.805 83.273 1.00 27.22 13 VAL E O 1
ATOM 8331 N N . PHE E 1 14 ? 59.582 57.229 81.295 1.00 24.97 14 PHE E N 1
ATOM 8332 C CA . PHE E 1 14 ? 60.079 58.568 80.983 1.00 28.38 14 PHE E CA 1
ATOM 8333 C C . PHE E 1 14 ? 59.318 59.116 79.780 1.00 25.89 14 PHE E C 1
ATOM 8334 O O . PHE E 1 14 ? 59.289 58.483 78.728 1.00 32.75 14 PHE E O 1
ATOM 8342 N N . LYS E 1 15 ? 58.714 60.290 79.929 1.00 25.00 15 LYS E N 1
ATOM 8343 C CA . LYS E 1 15 ? 57.965 60.906 78.838 1.00 25.67 15 LYS E CA 1
ATOM 8344 C C . LYS E 1 15 ? 58.656 62.182 78.373 1.00 31.41 15 LYS E C 1
ATOM 8345 O O . LYS E 1 15 ? 58.974 63.053 79.183 1.00 35.14 15 LYS E O 1
ATOM 8351 N N . GLU E 1 16 ? 58.882 62.293 77.069 1.00 30.96 16 GLU E N 1
ATOM 8352 C CA . GLU E 1 16 ? 59.522 63.474 76.516 1.00 32.10 16 GLU E CA 1
ATOM 8353 C C . GLU E 1 16 ? 59.413 63.515 74.998 1.00 32.77 16 GLU E C 1
ATOM 8354 O O . GLU E 1 16 ? 59.654 62.516 74.317 1.00 30.80 16 GLU E O 1
ATOM 8360 N N . ASP E 1 17 ? 59.035 64.679 74.481 1.00 30.14 17 ASP E N 1
ATOM 8361 C CA . ASP E 1 17 ? 58.896 64.895 73.045 1.00 32.73 17 ASP E CA 1
ATOM 8362 C C . ASP E 1 17 ? 58.040 63.849 72.335 1.00 31.67 17 ASP E C 1
ATOM 8363 O O . ASP E 1 17 ? 58.442 63.314 71.299 1.00 27.61 17 ASP E O 1
ATOM 8368 N N . GLY E 1 18 ? 56.862 63.567 72.884 1.00 28.29 18 GLY E N 1
ATOM 8369 C CA . GLY E 1 18 ? 55.970 62.599 72.271 1.00 26.46 18 GLY E CA 1
ATOM 8370 C C . GLY E 1 18 ? 56.434 61.154 72.350 1.00 26.81 18 GLY E C 1
ATOM 8371 O O . GLY E 1 18 ? 55.861 60.280 71.703 1.00 28.99 18 GLY E O 1
ATOM 8372 N N . ILE E 1 19 ? 57.466 60.889 73.143 1.00 28.11 19 ILE E N 1
ATOM 8373 C CA . ILE E 1 19 ? 57.973 59.528 73.277 1.00 25.98 19 ILE E CA 1
ATOM 8374 C C . ILE E 1 19 ? 58.070 59.092 74.732 1.00 27.94 19 ILE E C 1
ATOM 8375 O O . ILE E 1 19 ? 58.679 59.776 75.551 1.00 30.53 19 ILE E O 1
ATOM 8380 N N . ALA E 1 20 ? 57.468 57.950 75.051 1.00 25.82 20 ALA E N 1
ATOM 8381 C CA . ALA E 1 20 ? 57.517 57.419 76.408 1.00 25.92 20 ALA E CA 1
ATOM 8382 C C . ALA E 1 20 ? 58.410 56.195 76.384 1.00 27.72 20 ALA E C 1
ATOM 8383 O O . ALA E 1 20 ? 58.293 55.356 75.492 1.00 32.51 20 ALA E O 1
ATOM 8385 N N . GLU E 1 21 ? 59.314 56.096 77.349 1.00 21.38 21 GLU E N 1
ATOM 8386 C CA . GLU E 1 21 ? 60.204 54.950 77.411 1.00 24.15 21 GLU E CA 1
ATOM 8387 C C . GLU E 1 21 ? 59.926 54.182 78.688 1.00 22.95 21 GLU E C 1
ATOM 8388 O O . GLU E 1 21 ? 59.935 54.755 79.779 1.00 21.55 21 GLU E O 1
ATOM 8394 N N . ILE E 1 22 ? 59.660 52.889 78.554 1.00 15.13 22 ILE E N 1
ATOM 8395 C CA . ILE E 1 22 ? 59.404 52.065 79.719 1.00 14.72 22 ILE E CA 1
ATOM 8396 C C . ILE E 1 22 ? 60.687 51.300 79.979 1.00 18.13 22 ILE E C 1
ATOM 8397 O O . ILE E 1 22 ? 61.099 50.477 79.161 1.00 21.29 22 ILE E O 1
ATOM 8402 N N . HIS E 1 23 ? 61.334 51.597 81.101 1.00 18.31 23 HIS E N 1
ATOM 8403 C CA . HIS E 1 23 ? 62.577 50.930 81.463 1.00 21.56 23 HIS E CA 1
ATOM 8404 C C . HIS E 1 23 ? 62.294 49.828 82.465 1.00 25.77 23 HIS E C 1
ATOM 8405 O O . HIS E 1 23 ? 61.709 50.067 83.522 1.00 25.10 23 HIS E O 1
ATOM 8412 N N . LEU E 1 24 ? 62.724 48.621 82.119 1.00 23.30 24 LEU E N 1
ATOM 8413 C CA . LEU E 1 24 ? 62.524 47.456 82.961 1.00 21.04 24 LEU E CA 1
ATOM 8414 C C . LEU E 1 24 ? 63.716 47.206 83.879 1.00 21.30 24 LEU E C 1
ATOM 8415 O O . LEU E 1 24 ? 64.848 47.061 83.420 1.00 19.21 24 LEU E O 1
ATOM 8420 N N . HIS E 1 25 ? 63.456 47.164 85.180 1.00 20.44 25 HIS E N 1
ATOM 8421 C CA . HIS E 1 25 ? 64.499 46.897 86.160 1.00 23.61 25 HIS E CA 1
ATOM 8422 C C . HIS E 1 25 ? 63.913 46.058 87.293 1.00 24.73 25 HIS E C 1
ATOM 8423 O O . HIS E 1 25 ? 63.722 46.533 88.413 1.00 28.54 25 HIS E O 1
ATOM 8430 N N . ILE E 1 26 ? 63.643 44.793 86.979 1.00 27.65 26 ILE E N 1
ATOM 8431 C CA . ILE E 1 26 ? 63.042 43.857 87.921 1.00 25.74 26 ILE E CA 1
ATOM 8432 C C . ILE E 1 26 ? 64.083 43.136 88.762 1.00 26.09 26 ILE E C 1
ATOM 8433 O O . ILE E 1 26 ? 63.955 43.048 89.978 1.00 24.26 26 ILE E O 1
ATOM 8438 N N . ASN E 1 27 ? 65.099 42.602 88.098 1.00 24.66 27 ASN E N 1
ATOM 8439 C CA . ASN E 1 27 ? 66.183 41.899 88.761 1.00 25.34 27 ASN E CA 1
ATOM 8440 C C . ASN E 1 27 ? 67.289 41.615 87.755 1.00 31.59 27 ASN E C 1
ATOM 8441 O O . ASN E 1 27 ? 67.252 42.113 86.630 1.00 34.59 27 ASN E O 1
ATOM 8446 N N . LYS E 1 28 ? 68.265 40.809 88.154 1.00 35.37 28 LYS E N 1
ATOM 8447 C CA . LYS E 1 28 ? 69.402 40.495 87.298 1.00 42.10 28 LYS E CA 1
ATOM 8448 C C . LYS E 1 28 ? 69.080 39.933 85.913 1.00 38.37 28 LYS E C 1
ATOM 8449 O O . LYS E 1 28 ? 69.814 40.191 84.962 1.00 36.00 28 LYS E O 1
ATOM 8455 N N . SER E 1 29 ? 67.998 39.169 85.795 1.00 34.65 29 SER E N 1
ATOM 8456 C CA . SER E 1 29 ? 67.619 38.591 84.506 1.00 27.31 29 SER E CA 1
ATOM 8457 C C . SER E 1 29 ? 66.252 39.094 84.054 1.00 28.30 29 SER E C 1
ATOM 8458 O O . SER E 1 29 ? 65.694 38.613 83.066 1.00 26.69 29 SER E O 1
ATOM 8461 N N . ASN E 1 30 ? 65.725 40.072 84.783 1.00 26.98 30 ASN E N 1
ATOM 8462 C CA . ASN E 1 30 ? 64.416 40.646 84.496 1.00 26.20 30 ASN E CA 1
ATOM 8463 C C . ASN E 1 30 ? 63.311 39.596 84.415 1.00 22.42 30 ASN E C 1
ATOM 8464 O O . ASN E 1 30 ? 62.423 39.683 83.569 1.00 23.52 30 ASN E O 1
ATOM 8469 N N . SER E 1 31 ? 63.378 38.604 85.299 1.00 21.49 31 SER E N 1
ATOM 8470 C CA . SER E 1 31 ? 62.368 37.549 85.358 1.00 24.25 31 SER E CA 1
ATOM 8471 C C . SER E 1 31 ? 61.217 38.118 86.179 1.00 20.96 31 SER E C 1
ATOM 8472 O O . SER E 1 31 ? 61.382 38.429 87.353 1.00 20.44 31 SER E O 1
ATOM 8475 N N . TYR E 1 32 ? 60.052 38.248 85.555 1.00 21.73 32 TYR E N 1
ATOM 8476 C CA . TYR E 1 32 ? 58.894 38.851 86.209 1.00 22.10 32 TYR E CA 1
ATOM 8477 C C . TYR E 1 32 ? 57.943 37.967 87.009 1.00 21.06 32 TYR E C 1
ATOM 8478 O O . TYR E 1 32 ? 57.984 36.737 86.945 1.00 17.49 32 TYR E O 1
ATOM 8487 N N . ASP E 1 33 ? 57.075 38.643 87.757 1.00 20.80 33 ASP E N 1
ATOM 8488 C CA . ASP E 1 33 ? 56.040 38.010 88.563 1.00 22.35 33 ASP E CA 1
ATOM 8489 C C . ASP E 1 33 ? 54.752 38.746 88.203 1.00 18.98 33 ASP E C 1
ATOM 8490 O O . ASP E 1 33 ? 54.735 39.526 87.255 1.00 17.90 33 ASP E O 1
ATOM 8495 N N . LEU E 1 34 ? 53.676 38.507 88.941 1.00 22.96 34 LEU E N 1
ATOM 8496 C CA . LEU E 1 34 ? 52.411 39.175 88.647 1.00 23.97 34 LEU E CA 1
ATOM 8497 C C . LEU E 1 34 ? 52.473 40.669 88.947 1.00 22.87 34 LEU E C 1
ATOM 8498 O O . LEU E 1 34 ? 51.851 41.477 88.258 1.00 24.48 34 LEU E O 1
ATOM 8503 N N . GLU E 1 35 ? 53.225 41.032 89.980 1.00 23.66 35 GLU E N 1
ATOM 8504 C CA . GLU E 1 35 ? 53.363 42.427 90.376 1.00 23.68 35 GLU E CA 1
ATOM 8505 C C . GLU E 1 35 ? 53.941 43.282 89.244 1.00 22.98 35 GLU E C 1
ATOM 8506 O O . GLU E 1 35 ? 53.465 44.391 88.993 1.00 18.63 35 GLU E O 1
ATOM 8512 N N . PHE E 1 36 ? 54.968 42.777 88.566 1.00 19.08 36 PHE E N 1
ATOM 8513 C CA . PHE E 1 36 ? 55.559 43.524 87.464 1.00 21.53 36 PHE E CA 1
ATOM 8514 C C . PHE E 1 36 ? 54.521 43.806 86.392 1.00 15.32 36 PHE E C 1
ATOM 8515 O O . PHE E 1 36 ? 54.401 44.935 85.905 1.00 18.66 36 PHE E O 1
ATOM 8523 N N . TYR E 1 37 ? 53.782 42.771 86.009 1.00 17.08 37 TYR E N 1
ATOM 8524 C CA . TYR E 1 37 ? 52.782 42.932 84.961 1.00 19.46 37 TYR E CA 1
ATOM 8525 C C . TYR E 1 37 ? 51.685 43.921 85.321 1.00 16.06 37 TYR E C 1
ATOM 8526 O O . TYR E 1 37 ? 51.142 44.595 84.444 1.00 17.45 37 TYR E O 1
ATOM 8535 N N . LYS E 1 38 ? 51.368 44.025 86.608 1.00 19.45 38 LYS E N 1
ATOM 8536 C CA . LYS E 1 38 ? 50.364 44.989 87.040 1.00 20.92 38 LYS E CA 1
ATOM 8537 C C . LYS E 1 38 ? 50.920 46.389 86.777 1.00 18.48 38 LYS E C 1
ATOM 8538 O O . LYS E 1 38 ? 50.199 47.275 86.329 1.00 21.31 38 LYS E O 1
ATOM 8544 N N . GLU E 1 39 ? 52.206 46.586 87.050 1.00 20.49 39 GLU E N 1
ATOM 8545 C CA . GLU E 1 39 ? 52.830 47.886 86.808 1.00 21.07 39 GLU E CA 1
ATOM 8546 C C . GLU E 1 39 ? 52.896 48.164 85.307 1.00 15.37 39 GLU E C 1
ATOM 8547 O O . GLU E 1 39 ? 52.646 49.281 84.864 1.00 21.33 39 GLU E O 1
ATOM 8553 N N . PHE E 1 40 ? 53.232 47.139 84.531 1.00 15.37 40 PHE E N 1
ATOM 8554 C CA . PHE E 1 40 ? 53.334 47.274 83.082 1.00 15.86 40 PHE E CA 1
ATOM 8555 C C . PHE E 1 40 ? 51.963 47.646 82.512 1.00 17.86 40 PHE E C 1
ATOM 8556 O O . PHE E 1 40 ? 51.847 48.537 81.665 1.00 15.40 40 PHE E O 1
ATOM 8564 N N . ASN E 1 41 ? 50.927 46.963 82.991 1.00 16.83 41 ASN E N 1
ATOM 8565 C CA . ASN E 1 41 ? 49.562 47.227 82.553 1.00 13.06 41 ASN E CA 1
ATOM 8566 C C . ASN E 1 41 ? 49.195 48.674 82.863 1.00 15.37 41 ASN E C 1
ATOM 8567 O O . ASN E 1 41 ? 48.585 49.359 82.043 1.00 16.72 41 ASN E O 1
ATOM 8572 N N . ALA E 1 42 ? 49.570 49.132 84.055 1.00 16.49 42 ALA E N 1
ATOM 8573 C CA . ALA E 1 42 ? 49.268 50.495 84.482 1.00 17.05 42 ALA E CA 1
ATOM 8574 C C . ALA E 1 42 ? 49.959 51.514 83.579 1.00 15.84 42 ALA E C 1
ATOM 8575 O O . ALA E 1 42 ? 49.392 52.563 83.269 1.00 18.59 42 ALA E O 1
ATOM 8577 N N . ALA E 1 43 ? 51.183 51.196 83.159 1.00 11.49 43 ALA E N 1
ATOM 8578 C CA . ALA E 1 43 ? 51.944 52.070 82.274 1.00 18.07 43 ALA E CA 1
ATOM 8579 C C . ALA E 1 43 ? 51.252 52.180 80.920 1.00 17.96 43 ALA E C 1
ATOM 8580 O O . ALA E 1 43 ? 51.162 53.266 80.345 1.00 16.29 43 ALA E O 1
ATOM 8582 N N . ILE E 1 44 ? 50.764 51.052 80.409 1.00 15.93 44 ILE E N 1
ATOM 8583 C CA . ILE E 1 44 ? 50.086 51.056 79.119 1.00 13.99 44 ILE E CA 1
ATOM 8584 C C . ILE E 1 44 ? 48.835 51.926 79.187 1.00 15.08 44 ILE E C 1
ATOM 8585 O O . ILE E 1 44 ? 48.576 52.710 78.277 1.00 21.68 44 ILE E O 1
ATOM 8590 N N . ASP E 1 45 ? 48.070 51.803 80.268 1.00 16.86 45 ASP E N 1
ATOM 8591 C CA . ASP E 1 45 ? 46.849 52.598 80.430 1.00 15.89 45 ASP E CA 1
ATOM 8592 C C . ASP E 1 45 ? 47.177 54.085 80.547 1.00 18.07 45 ASP E C 1
ATOM 8593 O O . ASP E 1 45 ? 46.546 54.928 79.903 1.00 17.04 45 ASP E O 1
ATOM 8598 N N . ASP E 1 46 ? 48.161 54.400 81.383 1.00 18.09 46 ASP E N 1
ATOM 8599 C CA . ASP E 1 46 ? 48.575 55.785 81.588 1.00 21.37 46 ASP E CA 1
ATOM 8600 C C . ASP E 1 46 ? 49.005 56.441 80.283 1.00 20.84 46 ASP E C 1
ATOM 8601 O O . ASP E 1 46 ? 48.668 57.591 80.012 1.00 27.94 46 ASP E O 1
ATOM 8606 N N . ILE E 1 47 ? 49.761 55.705 79.479 1.00 20.23 47 ILE E N 1
ATOM 8607 C CA . ILE E 1 47 ? 50.238 56.221 78.211 1.00 14.13 47 ILE E CA 1
ATOM 8608 C C . ILE E 1 47 ? 49.093 56.348 77.206 1.00 16.62 47 ILE E C 1
ATOM 8609 O O . ILE E 1 47 ? 49.086 57.262 76.379 1.00 17.55 47 ILE E O 1
ATOM 8614 N N . ARG E 1 48 ? 48.117 55.446 77.286 1.00 19.45 48 ARG E N 1
ATOM 8615 C CA . ARG E 1 48 ? 46.967 55.494 76.382 1.00 17.05 48 ARG E CA 1
ATOM 8616 C C . ARG E 1 48 ? 46.192 56.800 76.569 1.00 19.87 48 ARG E C 1
ATOM 8617 O O . ARG E 1 48 ? 45.779 57.438 75.599 1.00 25.23 48 ARG E O 1
ATOM 8625 N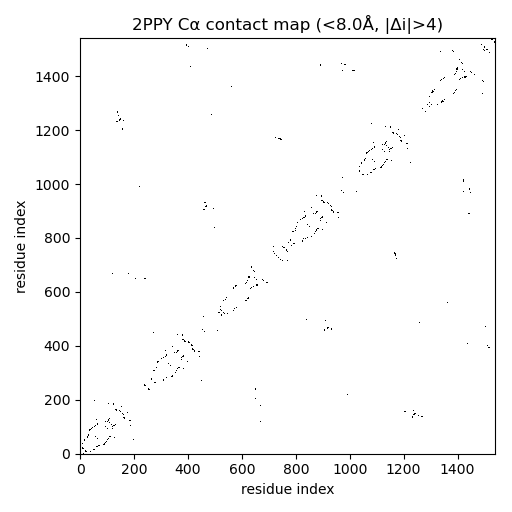 N . PHE E 1 49 ? 45.995 57.188 77.824 1.00 20.78 49 PHE E N 1
ATOM 8626 C CA . PHE E 1 49 ? 45.268 58.408 78.142 1.00 24.19 49 PHE E CA 1
ATOM 8627 C C . PHE E 1 49 ? 46.093 59.694 78.053 1.00 29.56 49 PHE E C 1
ATOM 8628 O O . PHE E 1 49 ? 45.616 60.765 78.432 1.00 29.66 49 PHE E O 1
ATOM 8636 N N . ASP E 1 50 ? 47.326 59.590 77.558 1.00 28.74 50 ASP E N 1
ATOM 8637 C CA . ASP E 1 50 ? 48.182 60.766 77.388 1.00 27.02 50 ASP E CA 1
ATOM 8638 C C . ASP E 1 50 ? 48.273 61.030 75.890 1.00 25.55 50 ASP E C 1
ATOM 8639 O O . ASP E 1 50 ? 49.122 60.465 75.202 1.00 25.31 50 ASP E O 1
ATOM 8644 N N . PRO E 1 51 ? 47.399 61.900 75.368 1.00 27.48 51 PRO E N 1
ATOM 8645 C CA . PRO E 1 51 ? 47.364 62.248 73.944 1.00 29.60 51 PRO E CA 1
ATOM 8646 C C . PRO E 1 51 ? 48.668 62.789 73.358 1.00 29.52 51 PRO E C 1
ATOM 8647 O O . PRO E 1 51 ? 48.781 62.950 72.144 1.00 31.09 51 PRO E O 1
ATOM 8651 N N . ASP E 1 52 ? 49.652 63.062 74.205 1.00 28.16 52 ASP E N 1
ATOM 8652 C CA . ASP E 1 52 ? 50.921 63.592 73.716 1.00 29.82 52 ASP E CA 1
ATOM 8653 C C . ASP E 1 52 ? 51.927 62.525 73.298 1.00 28.61 52 ASP E C 1
ATOM 8654 O O . ASP E 1 52 ? 52.801 62.788 72.470 1.00 32.41 52 ASP E O 1
ATOM 8659 N N . ILE E 1 53 ? 51.819 61.330 73.868 1.00 26.01 53 ILE E N 1
ATOM 8660 C CA . ILE E 1 53 ? 52.745 60.259 73.522 1.00 23.83 53 ILE E CA 1
ATOM 8661 C C . ILE E 1 53 ? 52.303 59.584 72.229 1.00 25.00 53 ILE E C 1
ATOM 8662 O O . ILE E 1 53 ? 51.153 59.155 72.098 1.00 22.96 53 ILE E O 1
ATOM 8667 N N . LYS E 1 54 ? 53.231 59.496 71.280 1.00 21.66 54 LYS E N 1
ATOM 8668 C CA . LYS E 1 54 ? 52.965 58.907 69.975 1.00 18.83 54 LYS E CA 1
ATOM 8669 C C . LYS E 1 54 ? 53.718 57.595 69.785 1.00 18.63 54 LYS E C 1
ATOM 8670 O O . LYS E 1 54 ? 53.340 56.763 68.959 1.00 17.00 54 LYS E O 1
ATOM 8676 N N . VAL E 1 55 ? 54.790 57.415 70.547 1.00 17.01 55 VAL E N 1
ATOM 8677 C CA . VAL E 1 55 ? 55.598 56.210 70.435 1.00 15.81 55 VAL E CA 1
ATOM 8678 C C . VAL E 1 55 ? 56.052 55.740 71.804 1.00 17.97 55 VAL E C 1
ATOM 8679 O O . VAL E 1 55 ? 56.341 56.548 72.683 1.00 22.76 55 VAL E O 1
ATOM 8683 N N . VAL E 1 56 ? 56.109 54.430 71.988 1.00 17.82 56 VAL E N 1
ATOM 8684 C CA . VAL E 1 56 ? 56.566 53.875 73.248 1.00 13.04 56 VAL E CA 1
ATOM 8685 C C . VAL E 1 56 ? 57.706 52.912 72.970 1.00 18.02 56 VAL E C 1
ATOM 8686 O O . VAL E 1 56 ? 57.597 52.023 72.115 1.00 18.39 56 VAL E O 1
ATOM 8690 N N . ILE E 1 57 ? 58.811 53.105 73.680 1.00 19.21 57 ILE E N 1
ATOM 8691 C CA . ILE E 1 57 ? 59.966 52.241 73.525 1.00 16.97 57 ILE E CA 1
ATOM 8692 C C . ILE E 1 57 ? 60.118 51.467 74.822 1.00 19.13 57 ILE E C 1
ATOM 8693 O O . ILE E 1 57 ? 60.169 52.062 75.895 1.00 20.30 57 ILE E O 1
ATOM 8698 N N . VAL E 1 58 ? 60.176 50.143 74.726 1.00 16.68 58 VAL E N 1
ATOM 8699 C CA . VAL E 1 58 ? 60.346 49.315 75.910 1.00 19.06 58 VAL E CA 1
ATOM 8700 C C . VAL E 1 58 ? 61.798 48.865 75.927 1.00 19.54 58 VAL E C 1
ATOM 8701 O O . VAL E 1 58 ? 62.272 48.261 74.966 1.00 18.57 58 VAL E O 1
ATOM 8713 N N . SER E 1 60 ? 65.374 47.629 78.659 1.00 23.97 60 SER E N 1
ATOM 8714 C CA . SER E 1 60 ? 65.863 47.111 79.931 1.00 24.62 60 SER E CA 1
ATOM 8715 C C . SER E 1 60 ? 67.080 47.867 80.452 1.00 24.53 60 SER E C 1
ATOM 8716 O O . SER E 1 60 ? 67.958 48.251 79.679 1.00 28.82 60 SER E O 1
ATOM 8719 N N . ASP E 1 61 ? 67.119 48.086 81.764 1.00 22.92 61 ASP E N 1
ATOM 8720 C CA . ASP E 1 61 ? 68.248 48.766 82.394 1.00 24.49 61 ASP E CA 1
ATOM 8721 C C . ASP E 1 61 ? 69.207 47.710 82.939 1.00 27.69 61 ASP E C 1
ATOM 8722 O O . ASP E 1 61 ? 70.153 48.029 83.658 1.00 35.15 61 ASP E O 1
ATOM 8727 N N . VAL E 1 62 ? 68.953 46.450 82.600 1.00 27.45 62 VAL E N 1
ATOM 8728 C CA . VAL E 1 62 ? 69.794 45.353 83.056 1.00 28.04 62 VAL E CA 1
ATOM 8729 C C . VAL E 1 62 ? 70.724 44.898 81.938 1.00 33.29 62 VAL E C 1
ATOM 8730 O O . VAL E 1 62 ? 70.278 44.492 80.866 1.00 31.58 62 VAL E O 1
ATOM 8734 N N . PRO E 1 63 ? 72.039 44.942 82.194 1.00 39.10 63 PRO E N 1
ATOM 8735 C CA . PRO E 1 63 ? 73.139 44.573 81.300 1.00 40.66 63 PRO E CA 1
ATOM 8736 C C . PRO E 1 63 ? 72.948 43.483 80.244 1.00 37.73 63 PRO E C 1
ATOM 8737 O O . PRO E 1 63 ? 72.821 43.781 79.058 1.00 42.10 63 PRO E O 1
ATOM 8741 N N . LYS E 1 64 ? 72.927 42.227 80.672 1.00 30.90 64 LYS E N 1
ATOM 8742 C CA . LYS E 1 64 ? 72.828 41.115 79.732 1.00 29.63 64 LYS E CA 1
ATOM 8743 C C . LYS E 1 64 ? 71.443 40.557 79.417 1.00 24.63 64 LYS E C 1
ATOM 8744 O O . LYS E 1 64 ? 71.334 39.563 78.698 1.00 22.62 64 LYS E O 1
ATOM 8750 N N . PHE E 1 65 ? 70.389 41.183 79.931 1.00 25.36 65 PHE E N 1
ATOM 8751 C CA . PHE E 1 65 ? 69.041 40.683 79.678 1.00 22.19 65 PHE E CA 1
ATOM 8752 C C . PHE E 1 65 ? 67.991 41.728 79.336 1.00 23.58 65 PHE E C 1
ATOM 8753 O O . PHE E 1 65 ? 67.984 42.826 79.896 1.00 23.32 65 PHE E O 1
ATOM 8761 N N . PHE E 1 66 ? 67.104 41.384 78.402 1.00 22.76 66 PHE E N 1
ATOM 8762 C CA . PHE E 1 66 ? 65.982 42.262 78.100 1.00 19.20 66 PHE E CA 1
ATOM 8763 C C . PHE E 1 66 ? 65.009 41.713 79.131 1.00 16.84 66 PHE E C 1
ATOM 8764 O O . PHE E 1 66 ? 64.461 42.447 79.946 1.00 21.93 66 PHE E O 1
ATOM 8772 N N . SER E 1 67 ? 64.836 40.394 79.086 1.00 16.69 67 SER E N 1
ATOM 8773 C CA . SER E 1 67 ? 63.986 39.656 80.017 1.00 13.59 67 SER E CA 1
ATOM 8774 C C . SER E 1 67 ? 64.093 38.164 79.734 1.00 18.17 67 SER E C 1
ATOM 8775 O O . SER E 1 67 ? 63.980 37.734 78.585 1.00 18.06 67 SER E O 1
ATOM 8778 N N . ALA E 1 68 ? 64.319 37.385 80.789 1.00 17.75 68 ALA E N 1
ATOM 8779 C CA . ALA E 1 68 ? 64.450 35.937 80.682 1.00 17.02 68 ALA E CA 1
ATOM 8780 C C . ALA E 1 68 ? 63.093 35.263 80.815 1.00 17.55 68 ALA E C 1
ATOM 8781 O O . ALA E 1 68 ? 62.990 34.039 80.760 1.00 21.13 68 ALA E O 1
ATOM 8783 N N . GLY E 1 69 ? 62.051 36.065 81.002 1.00 19.81 69 GLY E N 1
ATOM 8784 C CA . GLY 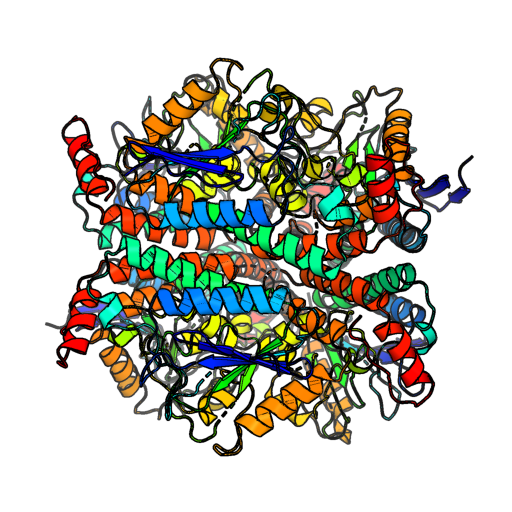E 1 69 ? 60.719 35.506 81.124 1.00 17.36 69 GLY E CA 1
ATOM 8785 C C . GLY E 1 69 ? 60.178 35.495 82.538 1.00 21.39 69 GLY E C 1
ATOM 8786 O O . GLY E 1 69 ? 60.582 36.296 83.383 1.00 18.74 69 GLY E O 1
ATOM 8787 N N . ALA E 1 70 ? 59.258 34.571 82.795 1.00 21.46 70 ALA E N 1
ATOM 8788 C CA . ALA E 1 70 ? 58.626 34.450 84.101 1.00 23.01 70 ALA E CA 1
ATOM 8789 C C . ALA E 1 70 ? 59.583 33.950 85.172 1.00 22.41 70 ALA E C 1
ATOM 8790 O O . ALA E 1 70 ? 60.400 33.066 84.923 1.00 22.35 70 ALA E O 1
ATOM 8792 N N . ASP E 1 71 ? 59.479 34.530 86.364 1.00 27.54 71 ASP E N 1
ATOM 8793 C CA . ASP E 1 71 ? 60.309 34.119 87.491 1.00 25.64 71 ASP E CA 1
ATOM 8794 C C . ASP E 1 71 ? 59.910 32.669 87.766 1.00 26.05 71 ASP E C 1
ATOM 8795 O O . ASP E 1 71 ? 58.816 32.401 88.261 1.00 22.84 71 ASP E O 1
ATOM 8800 N N . ILE E 1 72 ? 60.795 31.739 87.427 1.00 29.63 72 ILE E N 1
ATOM 8801 C CA . ILE E 1 72 ? 60.527 30.319 87.609 1.00 32.93 72 ILE E CA 1
ATOM 8802 C C . ILE E 1 72 ? 60.244 29.962 89.060 1.00 37.58 72 ILE E C 1
ATOM 8803 O O . ILE E 1 72 ? 59.414 29.099 89.348 1.00 36.47 72 ILE E O 1
ATOM 8808 N N . ASN E 1 73 ? 60.928 30.634 89.976 1.00 42.54 73 ASN E N 1
ATOM 8809 C CA . ASN E 1 73 ? 60.733 30.369 91.391 1.00 52.89 73 ASN E CA 1
ATOM 8810 C C . ASN E 1 73 ? 59.338 30.810 91.824 1.00 51.91 73 ASN E C 1
ATOM 8811 O O . ASN E 1 73 ? 58.645 30.090 92.547 1.00 48.84 73 ASN E O 1
ATOM 8816 N N . PHE E 1 74 ? 58.930 31.991 91.369 1.00 48.91 74 PHE E N 1
ATOM 8817 C CA . PHE E 1 74 ? 57.617 32.540 91.697 1.00 46.96 74 PHE E CA 1
ATOM 8818 C C . PHE E 1 74 ? 56.490 31.612 91.254 1.00 45.61 74 PHE E C 1
ATOM 8819 O O . PHE E 1 74 ? 55.457 31.520 91.916 1.00 50.16 74 PHE E O 1
ATOM 8827 N N . LEU E 1 75 ? 56.684 30.921 90.136 1.00 44.22 75 LEU E N 1
ATOM 8828 C CA . LEU E 1 75 ? 55.661 30.007 89.648 1.00 45.24 75 LEU E CA 1
ATOM 8829 C C . LEU E 1 75 ? 55.771 28.627 90.283 1.00 50.68 75 LEU E C 1
ATOM 8830 O O . LEU E 1 75 ? 54.842 27.823 90.188 1.00 48.56 75 LEU E O 1
ATOM 8835 N N . ARG E 1 76 ? 56.902 28.348 90.927 1.00 51.48 76 ARG E N 1
ATOM 8836 C CA . ARG E 1 76 ? 57.093 27.051 91.561 1.00 55.67 76 ARG E CA 1
ATOM 8837 C C . ARG E 1 76 ? 56.086 26.844 92.681 1.00 58.37 76 ARG E C 1
ATOM 8838 O O . ARG E 1 76 ? 55.942 27.683 93.573 1.00 56.98 76 ARG E O 1
ATOM 8846 N N . SER E 1 77 ? 55.387 25.719 92.620 1.00 62.59 77 SER E N 1
ATOM 8847 C CA . SER E 1 77 ? 54.390 25.361 93.620 1.00 71.46 77 SER E CA 1
ATOM 8848 C C . SER E 1 77 ? 53.228 26.349 93.743 1.00 68.75 77 SER E C 1
ATOM 8849 O O . SER E 1 77 ? 52.488 26.322 94.727 1.00 72.40 77 SER E O 1
ATOM 8852 N N . ALA E 1 78 ? 53.078 27.233 92.761 1.00 62.22 78 ALA E N 1
ATOM 8853 C CA . ALA E 1 78 ? 51.959 28.166 92.776 1.00 50.82 78 ALA E CA 1
ATOM 8854 C C . ALA E 1 78 ? 50.795 27.286 92.327 1.00 42.58 78 ALA E C 1
ATOM 8855 O O . ALA E 1 78 ? 50.988 26.379 91.517 1.00 39.94 78 ALA E O 1
ATOM 8857 N N . ASP E 1 79 ? 49.603 27.526 92.859 1.00 34.12 79 ASP E N 1
ATOM 8858 C CA . ASP E 1 79 ? 48.445 26.719 92.489 1.00 36.59 79 ASP E CA 1
ATOM 8859 C C . ASP E 1 79 ? 48.236 26.780 90.975 1.00 29.67 79 ASP E C 1
ATOM 8860 O O . ASP E 1 79 ? 48.418 27.827 90.364 1.00 27.19 79 ASP E O 1
ATOM 8865 N N . PRO E 1 80 ? 47.872 25.648 90.349 1.00 27.64 80 PRO E N 1
ATOM 8866 C CA . PRO E 1 80 ? 47.646 25.616 88.899 1.00 23.99 80 PRO E CA 1
ATOM 8867 C C . PRO E 1 80 ? 46.547 26.571 88.447 1.00 22.83 80 PRO E C 1
ATOM 8868 O O . PRO E 1 80 ? 46.596 27.096 87.338 1.00 22.27 80 PRO E O 1
ATOM 8872 N N . ARG E 1 81 ? 45.556 26.788 89.307 1.00 18.84 81 ARG E N 1
ATOM 8873 C CA . ARG E 1 81 ? 44.470 27.705 88.994 1.00 21.65 81 ARG E CA 1
ATOM 8874 C C . ARG E 1 81 ? 45.017 29.128 89.043 1.00 21.47 81 ARG E C 1
ATOM 8875 O O . ARG E 1 81 ? 44.573 29.998 88.300 1.00 16.67 81 ARG E O 1
ATOM 8883 N N . PHE E 1 82 ? 45.983 29.361 89.930 1.00 22.17 82 PHE E N 1
ATOM 8884 C CA . PHE E 1 82 ? 46.596 30.680 90.040 1.00 17.87 82 PHE E CA 1
ATOM 8885 C C . PHE E 1 82 ? 47.392 30.958 88.767 1.00 19.40 82 PHE E C 1
ATOM 8886 O O . PHE E 1 82 ? 47.289 32.034 88.181 1.00 22.88 82 PHE E O 1
ATOM 8894 N N . LYS E 1 83 ? 48.189 29.980 88.346 1.00 13.53 83 LYS E N 1
ATOM 8895 C CA . LYS E 1 83 ? 49.000 30.114 87.138 1.00 17.34 83 LYS E CA 1
ATOM 8896 C C . LYS E 1 83 ? 48.113 30.467 85.948 1.00 17.12 83 LYS E C 1
ATOM 8897 O O . LYS E 1 83 ? 48.468 31.306 85.118 1.00 15.93 83 LYS E O 1
ATOM 8903 N N . THR E 1 84 ? 46.959 29.813 85.867 1.00 16.22 84 THR E N 1
ATOM 8904 C CA . THR E 1 84 ? 46.019 30.068 84.791 1.00 14.02 84 THR E CA 1
ATOM 8905 C C . THR E 1 84 ? 45.645 31.547 84.769 1.00 14.85 84 THR E C 1
ATOM 8906 O O . THR E 1 84 ? 45.730 32.205 83.727 1.00 15.27 84 THR E O 1
ATOM 8910 N N . GLN E 1 85 ? 45.240 32.071 85.921 1.00 12.93 85 GLN E N 1
ATOM 8911 C CA . GLN E 1 85 ? 44.846 33.470 86.008 1.00 14.36 85 GLN E CA 1
ATOM 8912 C C . GLN E 1 85 ? 46.020 34.427 85.818 1.00 18.66 85 GLN E C 1
ATOM 8913 O O . GLN E 1 85 ? 45.857 35.517 85.271 1.00 16.09 85 GLN E O 1
ATOM 8919 N N . PHE E 1 86 ? 47.202 34.007 86.259 1.00 17.00 86 PHE E N 1
ATOM 8920 C CA . PHE E 1 86 ? 48.416 34.802 86.103 1.00 17.01 86 PHE E CA 1
ATOM 8921 C C . PHE E 1 86 ? 48.689 34.945 84.602 1.00 16.27 86 PHE E C 1
ATOM 8922 O O . PHE E 1 86 ? 48.935 36.042 84.099 1.00 12.11 86 PHE E O 1
ATOM 8930 N N . CYS E 1 87 ? 48.635 33.826 83.890 1.00 14.48 87 CYS E N 1
ATOM 8931 C CA . CYS E 1 87 ? 48.871 33.836 82.451 1.00 14.26 87 CYS E CA 1
ATOM 8932 C C . CYS E 1 87 ? 47.812 34.650 81.702 1.00 13.69 87 CYS E C 1
ATOM 8933 O O . CYS E 1 87 ? 48.137 35.409 80.787 1.00 14.33 87 CYS E O 1
ATOM 8936 N N . LEU E 1 88 ? 46.547 34.494 82.081 1.00 14.37 88 LEU E N 1
ATOM 8937 C CA . LEU E 1 88 ? 45.478 35.240 81.420 1.00 13.58 88 LEU E CA 1
ATOM 8938 C C . LEU E 1 88 ? 45.729 36.745 81.557 1.00 12.71 88 LEU E C 1
ATOM 8939 O O . LEU E 1 88 ? 45.635 37.493 80.586 1.00 14.35 88 LEU E O 1
ATOM 8944 N N . PHE E 1 89 ? 46.055 37.186 82.764 1.00 14.95 89 PHE E N 1
ATOM 8945 C CA . PHE E 1 89 ? 46.314 38.599 82.985 1.00 12.33 89 PHE E CA 1
ATOM 8946 C C . PHE E 1 89 ? 47.491 39.099 82.139 1.00 11.00 89 PHE E C 1
ATOM 8947 O O . PHE E 1 89 ? 47.415 40.164 81.526 1.00 11.65 89 PHE E O 1
ATOM 8955 N N . CYS E 1 90 ? 48.584 38.340 82.129 1.00 14.42 90 CYS E N 1
ATOM 8956 C CA . CYS E 1 90 ? 49.762 38.710 81.345 1.00 14.20 90 CYS E CA 1
ATOM 8957 C C . CYS E 1 90 ? 49.393 38.784 79.860 1.00 15.79 90 CYS E C 1
ATOM 8958 O O . CYS E 1 90 ? 49.837 39.685 79.152 1.00 13.66 90 CYS E O 1
ATOM 8961 N N . ASN E 1 91 ? 48.579 37.838 79.390 1.00 11.60 91 ASN E N 1
ATOM 8962 C CA . ASN E 1 91 ? 48.173 37.834 77.986 1.00 12.92 91 ASN E CA 1
ATOM 8963 C C . ASN E 1 91 ? 47.321 39.047 77.630 1.00 12.30 91 ASN E C 1
ATOM 8964 O O . ASN E 1 91 ? 47.609 39.752 76.663 1.00 16.96 91 ASN E O 1
ATOM 8969 N N . GLU E 1 92 ? 46.280 39.300 78.414 1.00 12.35 92 GLU E N 1
ATOM 8970 C CA . GLU E 1 92 ? 45.411 40.440 78.145 1.00 14.02 92 GLU E CA 1
ATOM 8971 C C . GLU E 1 92 ? 46.199 41.742 78.193 1.00 13.08 92 GLU E C 1
ATOM 8972 O O . GLU E 1 92 ? 45.926 42.661 77.430 1.00 14.86 92 GLU E O 1
ATOM 8978 N N . THR E 1 93 ? 47.181 41.822 79.088 1.00 15.72 93 THR E N 1
ATOM 8979 C CA . THR E 1 93 ? 48.003 43.024 79.176 1.00 15.04 93 THR E CA 1
ATOM 8980 C C . THR E 1 93 ? 48.762 43.211 77.866 1.00 8.73 93 THR E C 1
ATOM 8981 O O . THR E 1 93 ? 48.768 44.295 77.301 1.00 10.29 93 THR E O 1
ATOM 8985 N N . LEU E 1 94 ? 49.397 42.148 77.379 1.00 10.64 94 LEU E N 1
ATOM 8986 C CA . LEU E 1 94 ? 50.138 42.228 76.124 1.00 11.52 94 LEU E CA 1
ATOM 8987 C C . LEU E 1 94 ? 49.202 42.495 74.945 1.00 14.41 94 LEU E C 1
ATOM 8988 O O . LEU E 1 94 ? 49.568 43.197 73.997 1.00 14.54 94 LEU E O 1
ATOM 8993 N N . ASP E 1 95 ? 48.000 41.930 74.998 1.00 10.45 95 ASP E N 1
ATOM 8994 C CA . ASP E 1 95 ? 47.024 42.128 73.926 1.00 14.03 95 ASP E CA 1
ATOM 8995 C C . ASP E 1 95 ? 46.697 43.607 73.747 1.00 13.96 95 ASP E C 1
ATOM 8996 O O . ASP E 1 95 ? 46.359 44.047 72.648 1.00 9.46 95 ASP E O 1
ATOM 9001 N N . LYS E 1 96 ? 46.792 44.366 74.833 1.00 12.58 96 LYS E N 1
ATOM 9002 C CA . LYS E 1 96 ? 46.461 45.788 74.805 1.00 14.68 96 LYS E CA 1
ATOM 9003 C C . LYS E 1 96 ? 47.334 46.641 73.893 1.00 12.77 96 LYS E C 1
ATOM 9004 O O . LYS E 1 96 ? 46.874 47.637 73.342 1.00 10.53 96 LYS E O 1
ATOM 9010 N N . ILE E 1 97 ? 48.589 46.249 73.725 1.00 9.46 97 ILE E N 1
ATOM 9011 C CA . ILE E 1 97 ? 49.502 47.008 72.886 1.00 14.00 97 ILE E CA 1
ATOM 9012 C C . ILE E 1 97 ? 48.966 47.195 71.467 1.00 11.99 97 ILE E C 1
ATOM 9013 O O . ILE E 1 97 ? 48.945 48.311 70.952 1.00 12.80 97 ILE E O 1
ATOM 9018 N N . ALA E 1 98 ? 48.514 46.111 70.846 1.00 12.34 98 ALA E N 1
ATOM 9019 C CA . ALA E 1 98 ? 47.985 46.171 69.484 1.00 9.26 98 ALA E CA 1
ATOM 9020 C C . ALA E 1 98 ? 46.736 47.052 69.325 1.00 11.79 98 ALA E C 1
ATOM 9021 O O . ALA E 1 98 ? 46.338 47.373 68.204 1.00 14.21 98 ALA E O 1
ATOM 9023 N N . ARG E 1 99 ? 46.124 47.449 70.437 1.00 13.75 99 ARG E N 1
ATOM 9024 C CA . ARG E 1 99 ? 44.918 48.277 70.388 1.00 14.68 99 ARG E CA 1
ATOM 9025 C C . ARG E 1 99 ? 45.202 49.723 70.782 1.00 14.40 99 ARG E C 1
ATOM 9026 O O . ARG E 1 99 ? 44.347 50.598 70.637 1.00 12.10 99 ARG E O 1
ATOM 9034 N N . SER E 1 100 ? 46.404 49.966 71.287 1.00 13.33 100 SER E N 1
ATOM 9035 C CA . SER E 1 100 ? 46.799 51.301 71.716 1.00 14.56 100 SER E CA 1
ATOM 9036 C C . SER E 1 100 ? 47.209 52.152 70.517 1.00 17.95 100 SER E C 1
ATOM 9037 O O . SER E 1 100 ? 47.702 51.634 69.515 1.00 18.40 100 SER E O 1
ATOM 9040 N N . PRO E 1 101 ? 47.014 53.477 70.608 1.00 15.21 101 PRO E N 1
ATOM 9041 C CA . PRO E 1 101 ? 47.369 54.383 69.514 1.00 12.16 101 PRO E CA 1
ATOM 9042 C C . PRO E 1 101 ? 48.869 54.571 69.298 1.00 16.17 101 PRO E C 1
ATOM 9043 O O . PRO E 1 101 ? 49.302 54.868 68.187 1.00 16.30 101 PRO E O 1
ATOM 9047 N N . GLN E 1 102 ? 49.663 54.389 70.347 1.00 16.03 102 GLN E N 1
ATOM 9048 C CA . GLN E 1 102 ? 51.112 54.545 70.226 1.00 15.98 102 GLN E CA 1
ATOM 9049 C C . GLN E 1 102 ? 51.735 53.345 69.523 1.00 17.20 102 GLN E C 1
ATOM 9050 O O . GLN E 1 102 ? 51.230 52.229 69.621 1.00 19.44 102 GLN E O 1
ATOM 9056 N N . VAL E 1 103 ? 52.838 53.580 68.820 1.00 17.10 103 VAL E N 1
ATOM 9057 C CA . VAL E 1 103 ? 53.557 52.502 68.156 1.00 11.05 103 VAL E CA 1
ATOM 9058 C C . VAL E 1 103 ? 54.527 51.989 69.220 1.00 11.50 103 VAL E C 1
ATOM 9059 O O . VAL E 1 103 ? 55.343 52.751 69.726 1.00 13.86 103 VAL E O 1
ATOM 9063 N N . TYR E 1 104 ? 54.427 50.712 69.571 1.00 10.70 104 TYR E N 1
ATOM 9064 C CA . TYR E 1 104 ? 55.307 50.131 70.580 1.00 9.80 104 TYR E CA 1
ATOM 9065 C C . TYR E 1 104 ? 56.537 49.474 69.967 1.00 12.58 104 TYR E C 1
ATOM 9066 O O . TYR E 1 104 ? 56.419 48.609 69.102 1.00 13.59 104 TYR E O 1
ATOM 9075 N N . ILE E 1 105 ? 57.717 49.891 70.426 1.00 14.85 105 ILE E N 1
ATOM 9076 C CA . ILE E 1 105 ? 58.983 49.353 69.924 1.00 10.79 105 ILE E CA 1
ATOM 9077 C C . ILE E 1 105 ? 59.772 48.667 71.038 1.00 16.68 105 ILE E C 1
ATOM 9078 O O . ILE E 1 105 ? 60.037 49.266 72.085 1.00 17.65 105 ILE E O 1
ATOM 9083 N N . ALA E 1 106 ? 60.144 47.412 70.813 1.00 13.96 106 ALA E N 1
ATOM 9084 C CA . ALA E 1 106 ? 60.930 46.672 71.790 1.00 17.74 106 ALA E CA 1
ATOM 9085 C C . ALA E 1 106 ? 62.411 46.885 71.457 1.00 19.07 106 ALA E C 1
ATOM 9086 O O . ALA E 1 106 ? 62.865 46.533 70.368 1.00 20.18 106 ALA E O 1
ATOM 9088 N N . CYS E 1 107 ? 63.151 47.478 72.390 1.00 21.06 107 CYS E N 1
ATOM 9089 C CA . CYS E 1 107 ? 64.580 47.743 72.209 1.00 18.58 107 CYS E CA 1
ATOM 9090 C C . CYS E 1 107 ? 65.357 46.618 72.893 1.00 15.88 107 CYS E C 1
ATOM 9091 O O . CYS E 1 107 ? 65.534 46.623 74.109 1.00 18.44 107 CYS E O 1
ATOM 9094 N N . LEU E 1 108 ? 65.828 45.661 72.102 1.00 15.73 108 LEU E N 1
ATOM 9095 C CA . LEU E 1 108 ? 66.520 44.496 72.633 1.00 14.30 108 LEU E CA 1
ATOM 9096 C C . LEU E 1 108 ? 68.043 44.584 72.670 1.00 20.24 108 LEU E C 1
ATOM 9097 O O . LEU E 1 108 ? 68.714 44.486 71.643 1.00 19.77 108 LEU E O 1
ATOM 9102 N N . GLU E 1 109 ? 68.576 44.751 73.876 1.00 20.12 109 GLU E N 1
ATOM 9103 C CA . GLU E 1 109 ? 70.013 44.854 74.086 1.00 24.64 109 GLU E CA 1
ATOM 9104 C C . GLU E 1 109 ? 70.564 43.629 74.812 1.00 23.37 109 GLU E C 1
ATOM 9105 O O . GLU E 1 109 ? 71.774 43.390 74.809 1.00 23.44 109 GLU E O 1
ATOM 9111 N N . GLY E 1 110 ? 69.674 42.861 75.434 1.00 20.88 110 GLY E N 1
ATOM 9112 C CA . GLY E 1 110 ? 70.092 41.667 76.152 1.00 21.88 110 GLY E CA 1
ATOM 9113 C C . GLY E 1 110 ? 69.288 40.450 75.727 1.00 25.69 110 GLY E C 1
ATOM 9114 O O . GLY E 1 110 ? 68.418 40.548 74.853 1.00 23.94 110 GLY E O 1
ATOM 9115 N N . HIS E 1 111 ? 69.569 39.300 76.331 1.00 16.11 111 HIS E N 1
ATOM 9116 C CA . HIS E 1 111 ? 68.838 38.088 75.985 1.00 22.74 111 HIS E CA 1
ATOM 9117 C C . HIS E 1 111 ? 67.340 38.370 76.024 1.00 20.77 111 HIS E C 1
ATOM 9118 O O . HIS E 1 111 ? 66.850 39.025 76.942 1.00 17.74 111 HIS E O 1
ATOM 9125 N N . THR E 1 112 ? 66.627 37.880 75.012 1.00 26.10 112 THR E N 1
ATOM 9126 C CA . THR E 1 112 ? 65.178 38.061 74.899 1.00 21.63 112 THR E CA 1
ATOM 9127 C C . THR E 1 112 ? 64.592 36.674 74.714 1.00 18.73 112 THR E C 1
ATOM 9128 O O . THR E 1 112 ? 64.378 36.222 73.589 1.00 20.58 112 THR E O 1
ATOM 9132 N N . VAL E 1 113 ? 64.330 36.002 75.830 1.00 14.01 113 VAL E N 1
ATOM 9133 C CA . VAL E 1 113 ? 63.832 34.632 75.789 1.00 16.39 113 VAL E CA 1
ATOM 9134 C C . VAL E 1 113 ? 62.594 34.337 76.634 1.00 13.66 113 VAL E C 1
ATOM 9135 O O . VAL E 1 113 ? 62.336 35.005 77.633 1.00 14.95 113 VAL E O 1
ATOM 9139 N N . GLY E 1 114 ? 61.843 33.314 76.233 1.00 17.79 114 GLY E N 1
ATOM 9140 C CA . GLY E 1 114 ? 60.643 32.939 76.960 1.00 14.59 114 GLY E CA 1
ATOM 9141 C C . GLY E 1 114 ? 59.691 34.116 77.091 1.00 15.84 114 GLY E C 1
ATOM 9142 O O . GLY E 1 114 ? 59.428 34.816 76.115 1.00 14.77 114 GLY E O 1
ATOM 9143 N N . GLY E 1 115 ? 59.182 34.340 78.299 1.00 14.53 115 GLY E N 1
ATOM 9144 C CA . GLY E 1 115 ? 58.272 35.449 78.532 1.00 14.67 115 GLY E CA 1
ATOM 9145 C C . GLY E 1 115 ? 58.846 36.761 78.032 1.00 17.39 115 GLY E C 1
ATOM 9146 O O . GLY E 1 115 ? 58.102 37.686 77.685 1.00 12.81 115 GLY E O 1
ATOM 9147 N N . GLY E 1 116 ? 60.175 36.843 78.003 1.00 17.29 116 GLY E N 1
ATOM 9148 C CA . GLY E 1 116 ? 60.839 38.047 77.532 1.00 14.21 116 GLY E CA 1
ATOM 9149 C C . GLY E 1 116 ? 60.544 38.269 76.061 1.00 13.24 116 GLY E C 1
ATOM 9150 O O . GLY E 1 116 ? 60.218 39.379 75.639 1.00 18.42 116 GLY E O 1
ATOM 9151 N N . LEU E 1 117 ? 60.664 37.213 75.266 1.00 16.39 117 LEU E N 1
ATOM 9152 C CA . LEU E 1 117 ? 60.367 37.328 73.846 1.00 16.53 117 LEU E CA 1
ATOM 9153 C C . LEU E 1 117 ? 58.861 37.557 73.664 1.00 15.23 117 LEU E C 1
ATOM 9154 O O . LEU E 1 117 ? 58.447 38.408 72.880 1.00 14.46 117 LEU E O 1
ATOM 9159 N N . GLU E 1 118 ? 58.046 36.804 74.399 1.00 12.45 118 GLU E N 1
ATOM 9160 C CA . GLU E 1 118 ? 56.597 36.956 74.303 1.00 14.09 118 GLU E CA 1
ATOM 9161 C C . GLU E 1 118 ? 56.174 38.417 74.484 1.00 15.68 118 GLU E C 1
ATOM 9162 O O . GLU E 1 118 ? 55.270 38.899 73.798 1.00 13.39 118 GLU E O 1
ATOM 9176 N N . ALA E 1 120 ? 58.066 40.973 73.817 1.00 17.29 120 ALA E N 1
ATOM 9177 C CA . ALA E 1 120 ? 58.598 41.652 72.643 1.00 15.43 120 ALA E CA 1
ATOM 9178 C C . ALA E 1 120 ? 57.727 41.378 71.418 1.00 12.60 120 ALA E C 1
ATOM 9179 O O . ALA E 1 120 ? 57.486 42.270 70.606 1.00 12.04 120 ALA E O 1
ATOM 9181 N N . LEU E 1 121 ? 57.265 40.139 71.289 1.00 7.22 121 LEU E N 1
ATOM 9182 C CA . LEU E 1 121 ? 56.416 39.749 70.168 1.00 4.97 121 LEU E CA 1
ATOM 9183 C C . LEU E 1 121 ? 55.109 40.541 70.135 1.00 10.23 121 LEU E C 1
ATOM 9184 O O . LEU E 1 121 ? 54.553 40.771 69.058 1.00 10.06 121 LEU E O 1
ATOM 9189 N N . ALA E 1 122 ? 54.637 40.960 71.310 1.00 7.22 122 ALA E N 1
ATOM 9190 C CA . ALA E 1 122 ? 53.389 41.714 71.431 1.00 13.09 122 ALA E CA 1
ATOM 9191 C C . ALA E 1 122 ? 53.567 43.188 71.085 1.00 14.19 122 ALA E C 1
ATOM 9192 O O . ALA E 1 122 ? 52.598 43.947 71.036 1.00 9.68 122 ALA E O 1
ATOM 9194 N N . CYS E 1 123 ? 54.810 43.594 70.862 1.00 13.18 123 CYS E N 1
ATOM 9195 C CA . CYS E 1 123 ? 55.094 44.971 70.479 1.00 15.28 123 CYS E CA 1
ATOM 9196 C C . CYS E 1 123 ? 54.935 45.025 68.960 1.00 13.22 123 CYS E C 1
ATOM 9197 O O . CYS E 1 123 ? 54.908 43.979 68.310 1.00 12.43 123 CYS E O 1
ATOM 9200 N N . ASP E 1 124 ? 54.813 46.229 68.403 1.00 13.91 124 ASP E N 1
ATOM 9201 C CA . ASP E 1 124 ? 54.638 46.398 66.957 1.00 10.61 124 ASP E CA 1
ATOM 9202 C C . ASP E 1 124 ? 55.934 46.200 66.184 1.00 13.97 124 ASP E C 1
ATOM 9203 O O . ASP E 1 124 ? 55.915 45.735 65.044 1.00 12.19 124 ASP E O 1
ATOM 9208 N N . LEU E 1 125 ? 57.055 46.557 66.806 1.00 10.84 125 LEU E N 1
ATOM 9209 C CA . LEU E 1 125 ? 58.362 46.427 66.169 1.00 14.41 125 LEU E CA 1
ATOM 9210 C C . LEU E 1 125 ? 59.416 45.952 67.168 1.00 18.93 125 LEU E C 1
ATOM 9211 O O . LEU E 1 125 ? 59.233 46.074 68.380 1.00 21.52 125 LEU E O 1
ATOM 9216 N N . ARG E 1 126 ? 60.519 45.416 66.651 1.00 13.99 126 ARG E N 1
ATOM 9217 C CA . ARG E 1 126 ? 61.608 44.924 67.491 1.00 16.06 126 ARG E CA 1
ATOM 9218 C C . ARG E 1 126 ? 62.974 45.265 66.894 1.00 17.90 126 ARG E C 1
ATOM 9219 O O . ARG E 1 126 ? 63.274 44.888 65.754 1.00 14.32 126 ARG E O 1
ATOM 9227 N N . PHE E 1 127 ? 63.790 45.982 67.665 1.00 19.13 127 PHE E N 1
ATOM 9228 C CA . PHE E 1 127 ? 65.141 46.365 67.239 1.00 18.39 127 PHE E CA 1
ATOM 9229 C C . PHE E 1 127 ? 66.120 45.697 68.214 1.00 19.35 127 PHE E C 1
ATOM 9230 O O . PHE E 1 127 ? 65.971 45.833 69.426 1.00 16.54 127 PHE E O 1
ATOM 9246 N N . GLY E 1 129 ? 70.376 44.548 69.299 1.00 24.45 129 GLY E N 1
ATOM 9247 C CA . GLY E 1 129 ? 71.802 44.805 69.138 1.00 22.64 129 GLY E CA 1
ATOM 9248 C C . GLY E 1 129 ? 72.542 43.595 68.587 1.00 20.92 129 GLY E C 1
ATOM 9249 O O . GLY E 1 129 ? 72.187 42.457 68.903 1.00 20.65 129 GLY E O 1
ATOM 9250 N N . ASP E 1 130 ? 73.579 43.826 67.781 1.00 19.28 130 ASP E N 1
ATOM 9251 C CA . ASP E 1 130 ? 74.318 42.718 67.183 1.00 21.21 130 ASP E CA 1
ATOM 9252 C C . ASP E 1 130 ? 75.057 41.815 68.166 1.00 21.30 130 ASP E C 1
ATOM 9253 O O . ASP E 1 130 ? 75.596 40.783 67.774 1.00 20.99 130 ASP E O 1
ATOM 9258 N N . GLU E 1 131 ? 75.079 42.193 69.439 1.00 20.47 131 GLU E N 1
ATOM 9259 C CA . GLU E 1 131 ? 75.738 41.370 70.447 1.00 29.44 131 GLU E CA 1
ATOM 9260 C C . GLU E 1 131 ? 74.806 41.221 71.644 1.00 30.19 131 GLU E C 1
ATOM 9261 O O . GLU E 1 131 ? 75.244 40.935 72.759 1.00 33.65 131 GLU E O 1
ATOM 9267 N N . ALA E 1 132 ? 73.513 41.408 71.393 1.00 27.20 132 ALA E N 1
ATOM 9268 C CA . ALA E 1 132 ? 72.500 41.336 72.439 1.00 26.30 132 ALA E CA 1
ATOM 9269 C C . ALA E 1 132 ? 72.333 39.955 73.062 1.00 22.96 132 ALA E C 1
ATOM 9270 O O . ALA E 1 132 ? 71.716 39.830 74.116 1.00 24.90 132 ALA E O 1
ATOM 9272 N N . GLY E 1 133 ? 72.867 38.923 72.414 1.00 21.09 133 GLY E N 1
ATOM 9273 C CA . GLY E 1 133 ? 72.753 37.581 72.961 1.00 17.28 133 GLY E CA 1
ATOM 9274 C C . GLY E 1 133 ? 71.868 36.636 72.167 1.00 19.97 133 GLY E C 1
ATOM 9275 O O . GLY E 1 133 ? 72.044 36.475 70.958 1.00 18.02 133 GLY E O 1
ATOM 9276 N N . LYS E 1 134 ? 70.920 36.000 72.853 1.00 20.51 134 LYS E N 1
ATOM 9277 C CA . LYS E 1 134 ? 69.995 35.057 72.224 1.00 19.01 134 LYS E CA 1
ATOM 9278 C C . LYS E 1 134 ? 68.538 35.513 72.304 1.00 18.46 134 LYS E C 1
ATOM 9279 O O . LYS E 1 134 ? 68.175 36.348 73.133 1.00 19.67 134 LYS E O 1
ATOM 9285 N N . ILE E 1 135 ? 67.709 34.942 71.437 1.00 15.09 135 ILE E N 1
ATOM 9286 C CA . ILE E 1 135 ? 66.286 35.254 71.385 1.00 12.67 135 ILE E CA 1
ATOM 9287 C C . ILE E 1 135 ? 65.537 33.981 70.980 1.00 14.62 135 ILE E C 1
ATOM 9288 O O . ILE E 1 135 ? 65.897 33.318 70.005 1.00 14.02 135 ILE E O 1
ATOM 9293 N N . GLY E 1 136 ? 64.512 33.625 71.749 1.00 13.31 136 GLY E N 1
ATOM 9294 C CA . GLY E 1 136 ? 63.750 32.425 71.445 1.00 10.87 136 GLY E CA 1
ATOM 9295 C C . GLY E 1 136 ? 62.816 31.996 72.562 1.00 14.95 136 GLY E C 1
ATOM 9296 O O . GLY E 1 136 ? 62.623 32.719 73.541 1.00 14.71 136 GLY E O 1
ATOM 9297 N N . LEU E 1 137 ? 62.239 30.808 72.422 1.00 16.50 137 LEU E N 1
ATOM 9298 C CA . LEU E 1 137 ? 61.310 30.291 73.424 1.00 21.70 137 LEU E CA 1
ATOM 9299 C C . LEU E 1 137 ? 61.771 28.927 73.952 1.00 19.84 137 LEU E C 1
ATOM 9300 O O . LEU E 1 137 ? 61.468 27.883 73.374 1.00 19.25 137 LEU E O 1
ATOM 9305 N N . PRO E 1 138 ? 62.525 28.928 75.063 1.00 21.34 138 PRO E N 1
ATOM 9306 C CA . PRO E 1 138 ? 63.039 27.700 75.677 1.00 22.68 138 PRO E CA 1
ATOM 9307 C C . PRO E 1 138 ? 62.116 27.008 76.679 1.00 21.71 138 PRO E C 1
ATOM 9308 O O . PRO E 1 138 ? 62.533 26.073 77.359 1.00 30.82 138 PRO E O 1
ATOM 9312 N N . GLU E 1 139 ? 60.865 27.445 76.757 1.00 18.76 139 GLU E N 1
ATOM 9313 C CA . GLU E 1 139 ? 59.914 26.864 77.701 1.00 20.35 139 GLU E CA 1
ATOM 9314 C C . GLU E 1 139 ? 59.844 25.332 77.739 1.00 17.85 139 GLU E C 1
ATOM 9315 O O . GLU E 1 139 ? 59.725 24.744 78.814 1.00 17.40 139 GLU E O 1
ATOM 9321 N N . VAL E 1 140 ? 59.915 24.688 76.578 1.00 19.39 140 VAL E N 1
ATOM 9322 C CA . VAL E 1 140 ? 59.832 23.226 76.509 1.00 19.44 140 VAL E CA 1
ATOM 9323 C C . VAL E 1 140 ? 60.856 22.503 77.387 1.00 19.98 140 VAL E C 1
ATOM 9324 O O . VAL E 1 140 ? 60.643 21.357 77.779 1.00 24.74 140 VAL E O 1
ATOM 9328 N N . SER E 1 141 ? 61.962 23.170 77.698 1.00 19.59 141 SER E N 1
ATOM 9329 C CA . SER E 1 141 ? 62.998 22.555 78.524 1.00 25.02 141 SER E CA 1
ATOM 9330 C C . SER E 1 141 ? 62.550 22.463 79.979 1.00 26.18 141 SER E C 1
ATOM 9331 O O . SER E 1 141 ? 63.226 21.853 80.804 1.00 25.22 141 SER E O 1
ATOM 9334 N N . LEU E 1 142 ? 61.406 23.073 80.280 1.00 22.97 142 LEU E N 1
ATOM 9335 C CA . LEU E 1 142 ? 60.848 23.064 81.626 1.00 20.55 142 LEU E CA 1
ATOM 9336 C C . LEU E 1 142 ? 59.566 22.242 81.690 1.00 17.75 142 LEU E C 1
ATOM 9337 O O . LEU E 1 142 ? 58.929 22.151 82.735 1.00 21.80 142 LEU E O 1
ATOM 9342 N N . GLY E 1 143 ? 59.183 21.651 80.567 1.00 16.56 143 GLY E N 1
ATOM 9343 C CA . GLY E 1 143 ? 57.978 20.844 80.544 1.00 17.94 143 GLY E CA 1
ATOM 9344 C C . GLY E 1 143 ? 56.693 21.623 80.327 1.00 19.67 143 GLY E C 1
ATOM 9345 O O . GLY E 1 143 ? 55.605 21.082 80.528 1.00 17.45 143 GLY E O 1
ATOM 9346 N N . VAL E 1 144 ? 56.815 22.889 79.930 1.00 18.29 144 VAL E N 1
ATOM 9347 C CA . VAL E 1 144 ? 55.658 23.745 79.661 1.00 17.10 144 VAL E CA 1
ATOM 9348 C C . VAL E 1 144 ? 55.905 24.460 78.327 1.00 18.29 144 VAL E C 1
ATOM 9349 O O . VAL E 1 144 ? 56.933 24.235 77.694 1.00 14.42 144 VAL E O 1
ATOM 9353 N N . LEU E 1 145 ? 54.973 25.306 77.889 1.00 12.65 145 LEU E N 1
ATOM 9354 C CA . LEU E 1 145 ? 55.153 26.011 76.620 1.00 10.53 145 LEU E CA 1
ATOM 9355 C C . LEU E 1 145 ? 55.080 27.527 76.761 1.00 14.24 145 LEU E C 1
ATOM 9356 O O . LEU E 1 145 ? 54.840 28.041 77.852 1.00 14.66 145 LEU E O 1
ATOM 9361 N N . ALA E 1 146 ? 55.310 28.241 75.661 1.00 13.35 146 ALA E N 1
ATOM 9362 C CA . ALA E 1 146 ? 55.249 29.696 75.678 1.00 12.69 146 ALA E CA 1
ATOM 9363 C C . ALA E 1 146 ? 53.765 30.036 75.741 1.00 12.43 146 ALA E C 1
ATOM 9364 O O . ALA E 1 146 ? 53.114 30.220 74.710 1.00 15.40 146 ALA E O 1
ATOM 9366 N N . GLY E 1 147 ? 53.244 30.107 76.962 1.00 14.96 147 GLY E N 1
ATOM 9367 C CA . GLY E 1 147 ? 51.830 30.367 77.168 1.00 15.38 147 GLY E CA 1
ATOM 9368 C C . GLY E 1 147 ? 51.378 31.806 77.315 1.00 18.60 147 GLY E C 1
ATOM 9369 O O . GLY E 1 147 ? 50.256 32.055 77.761 1.00 14.97 147 GLY E O 1
ATOM 9370 N N . THR E 1 148 ? 52.239 32.751 76.954 1.00 12.12 148 THR E N 1
ATOM 9371 C CA . THR E 1 148 ? 51.880 34.160 77.023 1.00 14.86 148 THR E CA 1
ATOM 9372 C C . THR E 1 148 ? 51.819 34.687 75.589 1.00 13.01 148 THR E C 1
ATOM 9373 O O . THR E 1 148 ? 52.294 35.782 75.288 1.00 14.22 148 THR E O 1
ATOM 9377 N N . GLY E 1 149 ? 51.230 33.881 74.709 1.00 12.54 149 GLY E N 1
ATOM 9378 C CA . GLY E 1 149 ? 51.093 34.251 73.309 1.00 11.40 149 GLY E CA 1
ATOM 9379 C C . GLY E 1 149 ? 52.293 33.893 72.443 1.00 13.96 149 GLY E C 1
ATOM 9380 O O . GLY E 1 149 ? 52.291 34.166 71.245 1.00 16.04 149 GLY E O 1
ATOM 9381 N N . GLY E 1 150 ? 53.311 33.279 73.040 1.00 10.74 150 GLY E N 1
ATOM 9382 C CA . GLY E 1 150 ? 54.508 32.917 72.295 1.00 10.53 150 GLY E CA 1
ATOM 9383 C C . GLY E 1 150 ? 54.304 31.983 71.111 1.00 12.25 150 GLY E C 1
ATOM 9384 O O . GLY E 1 150 ? 54.748 32.286 69.999 1.00 10.58 150 GLY E O 1
ATOM 9385 N N . THR E 1 151 ? 53.627 30.855 71.326 1.00 7.74 151 THR E N 1
ATOM 9386 C CA . THR E 1 151 ? 53.409 29.904 70.237 1.00 10.50 151 THR E CA 1
ATOM 9387 C C . THR E 1 151 ? 52.611 30.525 69.097 1.00 10.78 151 THR E C 1
ATOM 9388 O O . THR E 1 151 ? 52.915 30.306 67.925 1.00 17.64 151 THR E O 1
ATOM 9392 N N . GLN E 1 152 ? 51.602 31.316 69.448 1.00 9.29 152 GLN E N 1
ATOM 9393 C CA . GLN E 1 152 ? 50.739 31.949 68.459 1.00 10.84 152 GLN E CA 1
ATOM 9394 C C . GLN E 1 152 ? 51.327 33.141 67.708 1.00 7.55 152 GLN E C 1
ATOM 9395 O O . GLN E 1 152 ? 51.213 33.218 66.488 1.00 11.12 152 GLN E O 1
ATOM 9401 N N . ARG E 1 153 ? 51.945 34.072 68.423 1.00 10.94 153 ARG E N 1
ATOM 9402 C CA . ARG E 1 153 ? 52.534 35.237 67.773 1.00 12.16 153 ARG E CA 1
ATOM 9403 C C . ARG E 1 153 ? 53.789 34.898 66.978 1.00 12.37 153 ARG E C 1
ATOM 9404 O O . ARG E 1 153 ? 54.062 35.530 65.960 1.00 13.86 153 ARG E O 1
ATOM 9412 N N . LEU E 1 154 ? 54.556 33.907 67.431 1.00 14.98 154 LEU E N 1
ATOM 9413 C CA . LEU E 1 154 ? 55.771 33.523 66.711 1.00 13.06 154 LEU E CA 1
ATOM 9414 C C . LEU E 1 154 ? 55.365 32.858 65.399 1.00 10.95 154 LEU E C 1
ATOM 9415 O O . LEU E 1 154 ? 55.934 33.134 64.343 1.00 13.41 154 LEU E O 1
ATOM 9420 N N . ALA E 1 155 ? 54.370 31.982 65.473 1.00 12.93 155 ALA E N 1
ATOM 9421 C CA . ALA E 1 155 ? 53.873 31.294 64.291 1.00 12.67 155 ALA E CA 1
ATOM 9422 C C . ALA E 1 155 ? 53.440 32.308 63.241 1.00 12.72 155 ALA E C 1
ATOM 9423 O O . ALA E 1 155 ? 53.792 32.190 62.068 1.00 12.43 155 ALA E O 1
ATOM 9425 N N . ARG E 1 156 ? 52.669 33.306 63.665 1.00 11.10 156 ARG E N 1
ATOM 9426 C CA . ARG E 1 156 ? 52.181 34.319 62.736 1.00 14.79 156 ARG E CA 1
ATOM 9427 C C . ARG E 1 156 ? 53.267 35.261 62.214 1.00 12.22 156 ARG E C 1
ATOM 9428 O O . ARG E 1 156 ? 53.189 35.738 61.086 1.00 13.57 156 ARG E O 1
ATOM 9436 N N . LEU E 1 157 ? 54.289 35.514 63.023 1.00 10.85 157 LEU E N 1
ATOM 9437 C CA . LEU E 1 157 ? 55.361 36.417 62.618 1.00 12.36 157 LEU E CA 1
ATOM 9438 C C . LEU E 1 157 ? 56.382 35.791 61.668 1.00 16.36 157 LEU E C 1
ATOM 9439 O O . LEU E 1 157 ? 56.682 36.352 60.607 1.00 15.06 157 LEU E O 1
ATOM 9444 N N . ILE E 1 158 ? 56.913 34.629 62.037 1.00 15.09 158 ILE E N 1
ATOM 9445 C CA . ILE E 1 158 ? 57.929 33.987 61.208 1.00 14.01 158 ILE E CA 1
ATOM 9446 C C . ILE E 1 158 ? 57.491 32.772 60.394 1.00 14.11 158 ILE E C 1
ATOM 9447 O O . ILE E 1 158 ? 58.275 32.244 59.606 1.00 10.37 158 ILE E O 1
ATOM 9452 N N . GLY E 1 159 ? 56.248 32.334 60.571 1.00 13.89 159 GLY E N 1
ATOM 9453 C CA . GLY E 1 159 ? 55.765 31.163 59.851 1.00 12.46 159 GLY E CA 1
ATOM 9454 C C . GLY E 1 159 ? 55.483 30.048 60.843 1.00 16.10 159 GLY E C 1
ATOM 9455 O O . GLY E 1 159 ? 56.249 29.856 61.789 1.00 19.70 159 GLY E O 1
ATOM 9456 N N . TYR E 1 160 ? 54.404 29.297 60.642 1.00 16.11 160 TYR E N 1
ATOM 9457 C CA . TYR E 1 160 ? 54.063 28.239 61.589 1.00 12.24 160 TYR E CA 1
ATOM 9458 C C . TYR E 1 160 ? 55.054 27.083 61.686 1.00 16.22 160 TYR E C 1
ATOM 9459 O O . TYR E 1 160 ? 55.317 26.593 62.779 1.00 12.46 160 TYR E O 1
ATOM 9468 N N . SER E 1 161 ? 55.619 26.658 60.560 1.00 14.85 161 SER E N 1
ATOM 9469 C CA . SER E 1 161 ? 56.567 25.548 60.573 1.00 16.11 161 SER E CA 1
ATOM 9470 C C . SER E 1 161 ? 57.859 25.938 61.286 1.00 16.45 161 SER E C 1
ATOM 9471 O O . SER E 1 161 ? 58.397 25.168 62.087 1.00 14.46 161 SER E O 1
ATOM 9474 N N . ARG E 1 162 ? 58.357 27.135 60.993 1.00 16.58 162 ARG E N 1
ATOM 9475 C CA . ARG E 1 162 ? 59.575 27.616 61.628 1.00 13.90 162 ARG E CA 1
ATOM 9476 C C . ARG E 1 162 ? 59.361 27.858 63.113 1.00 13.62 162 ARG E C 1
ATOM 9477 O O . ARG E 1 162 ? 60.267 27.650 63.925 1.00 17.48 162 ARG E O 1
ATOM 9485 N N . ALA E 1 163 ? 58.160 28.302 63.468 1.00 13.20 163 ALA E N 1
ATOM 9486 C CA . ALA E 1 163 ? 57.835 28.566 64.863 1.00 12.65 163 ALA E CA 1
ATOM 9487 C C . ALA E 1 163 ? 57.689 27.239 65.594 1.00 6.49 163 ALA E C 1
ATOM 9488 O O . ALA E 1 163 ? 58.089 27.099 66.749 1.00 6.73 163 ALA E O 1
ATOM 9490 N N . LEU E 1 164 ? 57.118 26.257 64.912 1.00 11.44 164 LEU E N 1
ATOM 9491 C CA . LEU E 1 164 ? 56.934 24.949 65.520 1.00 11.17 164 LEU E CA 1
ATOM 9492 C C . LEU E 1 164 ? 58.311 24.364 65.844 1.00 12.47 164 LEU E C 1
ATOM 9493 O O . LEU E 1 164 ? 58.546 23.886 66.951 1.00 16.51 164 LEU E O 1
ATOM 9498 N N . ASP E 1 165 ? 59.221 24.428 64.878 1.00 14.10 165 ASP E N 1
ATOM 9499 C CA . ASP E 1 165 ? 60.578 23.919 65.051 1.00 13.97 165 ASP E CA 1
ATOM 9500 C C . ASP E 1 165 ? 61.264 24.563 66.261 1.00 16.29 165 ASP E C 1
ATOM 9501 O O . ASP E 1 165 ? 61.821 23.866 67.113 1.00 17.30 165 ASP E O 1
ATOM 9514 N N . ASN E 1 167 ? 59.861 26.223 68.826 1.00 16.58 167 ASN E N 1
ATOM 9515 C CA . ASN E 1 167 ? 59.163 25.941 70.068 1.00 16.88 167 ASN E CA 1
ATOM 9516 C C . ASN E 1 167 ? 59.376 24.527 70.605 1.00 14.35 167 ASN E C 1
ATOM 9517 O O . ASN E 1 167 ? 59.604 24.354 71.798 1.00 15.43 167 ASN E O 1
ATOM 9522 N N . ILE E 1 168 ? 59.308 23.511 69.750 1.00 19.39 168 ILE E N 1
ATOM 9523 C CA . ILE E 1 168 ? 59.497 22.154 70.251 1.00 19.13 168 ILE E CA 1
ATOM 9524 C C . ILE E 1 168 ? 60.941 21.849 70.661 1.00 22.30 168 ILE E C 1
ATOM 9525 O O . ILE E 1 168 ? 61.161 21.111 71.619 1.00 24.40 168 ILE E O 1
ATOM 9530 N N . THR E 1 169 ? 61.923 22.407 69.954 1.00 19.27 169 THR E N 1
ATOM 9531 C CA . THR E 1 169 ? 63.323 22.169 70.320 1.00 19.60 169 THR E CA 1
ATOM 9532 C C . THR E 1 169 ? 63.695 23.122 71.446 1.00 22.14 169 THR E C 1
ATOM 9533 O O . THR E 1 169 ? 64.558 22.820 72.272 1.00 24.88 169 THR E O 1
ATOM 9537 N N . GLY E 1 170 ? 63.039 24.279 71.472 1.00 22.30 170 GLY E N 1
ATOM 9538 C CA . GLY E 1 170 ? 63.318 25.267 72.499 1.00 17.62 170 GLY E CA 1
ATOM 9539 C C . GLY E 1 170 ? 64.639 25.981 72.289 1.00 24.36 170 GLY E C 1
ATOM 9540 O O . GLY E 1 170 ? 65.114 26.701 73.164 1.00 24.03 170 GLY E O 1
ATOM 9541 N N . GLU E 1 171 ? 65.235 25.797 71.119 1.00 28.31 171 GLU E N 1
ATOM 9542 C CA . GLU E 1 171 ? 66.513 26.426 70.825 1.00 30.24 171 GLU E CA 1
ATOM 9543 C C . GLU E 1 171 ? 66.387 27.888 70.424 1.00 27.47 171 GLU E C 1
ATOM 9544 O O . GLU E 1 171 ? 65.505 28.263 69.651 1.00 21.93 171 GLU E O 1
ATOM 9550 N N . THR E 1 172 ? 67.276 28.709 70.978 1.00 22.99 172 THR E N 1
ATOM 9551 C CA . THR E 1 172 ? 67.287 30.142 70.721 1.00 18.58 172 THR E CA 1
ATOM 9552 C C . THR E 1 172 ? 68.279 30.473 69.624 1.00 21.48 172 THR E C 1
ATOM 9553 O O . THR E 1 172 ? 69.247 29.741 69.407 1.00 20.05 172 THR E O 1
ATOM 9557 N N . ILE E 1 173 ? 68.040 31.582 68.933 1.00 19.53 173 ILE E N 1
ATOM 9558 C CA . ILE E 1 173 ? 68.902 31.981 67.832 1.00 17.32 173 ILE E CA 1
ATOM 9559 C C . ILE E 1 173 ? 69.533 33.350 68.051 1.00 19.19 173 ILE E C 1
ATOM 9560 O O . ILE E 1 173 ? 69.277 34.003 69.060 1.00 16.53 173 ILE E O 1
ATOM 9565 N N . THR E 1 174 ? 70.364 33.769 67.101 1.00 19.51 174 THR E N 1
ATOM 9566 C CA . THR E 1 174 ? 71.062 35.048 67.183 1.00 20.78 174 THR E CA 1
ATOM 9567 C C . THR E 1 174 ? 70.259 36.184 66.559 1.00 22.76 174 THR E C 1
ATOM 9568 O O . THR E 1 174 ? 69.290 35.947 65.834 1.00 18.96 174 THR E O 1
ATOM 9572 N N . PRO E 1 175 ? 70.650 37.437 66.845 1.00 20.82 175 PRO E N 1
ATOM 9573 C CA . PRO E 1 175 ? 69.963 38.606 66.295 1.00 19.84 175 PRO E CA 1
ATOM 9574 C C . PRO E 1 175 ? 69.988 38.579 64.766 1.00 22.84 175 PRO E C 1
ATOM 9575 O O . PRO E 1 175 ? 68.981 38.856 64.112 1.00 22.42 175 PRO E O 1
ATOM 9579 N N . GLN E 1 176 ? 71.146 38.237 64.204 1.00 22.28 176 GLN E N 1
ATOM 9580 C CA . GLN E 1 176 ? 71.311 38.171 62.753 1.00 24.58 176 GLN E CA 1
ATOM 9581 C C . GLN E 1 176 ? 70.328 37.170 62.153 1.00 22.53 176 GLN E C 1
ATOM 9582 O O . GLN E 1 176 ? 69.669 37.453 61.152 1.00 21.17 176 GLN E O 1
ATOM 9588 N N . GLU E 1 177 ? 70.250 35.991 62.763 1.00 21.64 177 GLU E N 1
ATOM 9589 C CA . GLU E 1 177 ? 69.335 34.949 62.312 1.00 24.51 177 GLU E CA 1
ATOM 9590 C C . GLU E 1 177 ? 67.895 35.445 62.458 1.00 23.15 177 GLU E C 1
ATOM 9591 O O . GLU E 1 177 ? 67.061 35.246 61.573 1.00 20.84 177 GLU E O 1
ATOM 9597 N N . ALA E 1 178 ? 67.614 36.094 63.582 1.00 22.11 178 ALA E N 1
ATOM 9598 C CA . ALA E 1 178 ? 66.285 36.628 63.843 1.00 22.60 178 ALA E CA 1
ATOM 9599 C C . ALA E 1 178 ? 65.894 37.623 62.747 1.00 21.57 178 ALA E C 1
ATOM 9600 O O . ALA E 1 178 ? 64.767 37.610 62.265 1.00 19.20 178 ALA E O 1
ATOM 9602 N N . LEU E 1 179 ? 66.833 38.479 62.354 1.00 18.64 179 LEU E N 1
ATOM 9603 C CA . LEU E 1 179 ? 66.572 39.466 61.312 1.00 18.02 179 LEU E CA 1
ATOM 9604 C C . LEU E 1 179 ? 66.204 38.770 60.008 1.00 19.79 179 LEU E C 1
ATOM 9605 O O . LEU E 1 179 ? 65.237 39.141 59.345 1.00 19.63 179 LEU E O 1
ATOM 9610 N N . GLU E 1 180 ? 66.982 37.754 59.655 1.00 20.40 180 GLU E N 1
ATOM 9611 C CA . GLU E 1 180 ? 66.770 36.994 58.430 1.00 25.84 180 GLU E CA 1
ATOM 9612 C C . GLU E 1 180 ? 65.409 36.319 58.332 1.00 21.80 180 GLU E C 1
ATOM 9613 O O . GLU E 1 180 ? 64.869 36.184 57.239 1.00 21.48 180 GLU E O 1
ATOM 9619 N N . ILE E 1 181 ? 64.849 35.889 59.458 1.00 16.91 181 ILE E N 1
ATOM 9620 C CA . ILE E 1 181 ? 63.554 35.225 59.424 1.00 14.46 181 ILE E CA 1
ATOM 9621 C C . ILE E 1 181 ? 62.405 36.171 59.773 1.00 14.34 181 ILE E C 1
ATOM 9622 O O . ILE E 1 181 ? 61.252 35.757 59.808 1.00 14.30 181 ILE E O 1
ATOM 9627 N N . GLY E 1 182 ? 62.728 37.435 60.038 1.00 12.10 182 GLY E N 1
ATOM 9628 C CA . GLY E 1 182 ? 61.704 38.413 60.365 1.00 13.80 182 GLY E CA 1
ATOM 9629 C C . GLY E 1 182 ? 61.259 38.474 61.817 1.00 18.78 182 GLY E C 1
ATOM 9630 O O . GLY E 1 182 ? 60.232 39.094 62.130 1.00 11.12 182 GLY E O 1
ATOM 9631 N N . LEU E 1 183 ? 62.022 37.840 62.707 1.00 14.80 183 LEU E N 1
ATOM 9632 C CA . LEU E 1 183 ? 61.691 37.834 64.129 1.00 11.84 183 LEU E CA 1
ATOM 9633 C C . LEU E 1 183 ? 61.945 39.213 64.745 1.00 13.39 183 LEU E C 1
ATOM 9634 O O . LEU E 1 183 ? 61.350 39.572 65.762 1.00 14.53 183 LEU E O 1
ATOM 9639 N N . VAL E 1 184 ? 62.846 39.973 64.131 1.00 13.51 184 VAL E N 1
ATOM 9640 C CA . VAL E 1 184 ? 63.139 41.336 64.564 1.00 13.60 184 VAL E CA 1
ATOM 9641 C C . VAL E 1 184 ? 63.162 42.167 63.284 1.00 12.43 184 VAL E C 1
ATOM 9642 O O . VAL E 1 184 ? 63.361 41.624 62.203 1.00 15.00 184 VAL E O 1
ATOM 9646 N N . ASN E 1 185 ? 62.960 43.473 63.406 1.00 17.00 185 ASN E N 1
ATOM 9647 C CA . ASN E 1 185 ? 62.930 44.355 62.243 1.00 17.93 185 ASN E CA 1
ATOM 9648 C C . ASN E 1 185 ? 64.254 45.044 61.925 1.00 22.54 185 ASN E C 1
ATOM 9649 O O . ASN E 1 185 ? 64.483 45.470 60.792 1.00 24.70 185 ASN E O 1
ATOM 9654 N N . ARG E 1 186 ? 65.116 45.164 62.927 1.00 20.60 186 ARG E N 1
ATOM 9655 C CA . ARG E 1 186 ? 66.410 45.812 62.743 1.00 24.56 186 ARG E CA 1
ATOM 9656 C C . ARG E 1 186 ? 67.461 45.220 63.668 1.00 25.73 186 ARG E C 1
ATOM 9657 O O . ARG E 1 186 ? 67.159 44.803 64.787 1.00 23.85 186 ARG E O 1
ATOM 9665 N N . VAL E 1 187 ? 68.697 45.190 63.186 1.00 23.92 187 VAL E N 1
ATOM 9666 C CA . VAL E 1 187 ? 69.826 44.715 63.969 1.00 22.35 187 VAL E CA 1
ATOM 9667 C C . VAL E 1 187 ? 70.825 45.863 63.880 1.00 23.71 187 VAL E C 1
ATOM 9668 O O . VAL E 1 187 ? 71.322 46.179 62.800 1.00 21.45 187 VAL E O 1
ATOM 9672 N N . PHE E 1 188 ? 71.088 46.505 65.013 1.00 24.65 188 PHE E N 1
ATOM 9673 C CA . PHE E 1 188 ? 72.004 47.641 65.059 1.00 23.79 188 PHE E CA 1
ATOM 9674 C C . PHE E 1 188 ? 73.303 47.302 65.772 1.00 26.36 188 PHE E C 1
ATOM 9675 O O . PHE E 1 188 ? 73.385 46.311 66.494 1.00 25.34 188 PHE E O 1
ATOM 9683 N N . PRO E 1 189 ? 74.343 48.130 65.572 1.00 29.67 189 PRO E N 1
ATOM 9684 C CA . PRO E 1 189 ? 75.610 47.858 66.255 1.00 26.32 189 PRO E CA 1
ATOM 9685 C C . PRO E 1 189 ? 75.266 47.945 67.744 1.00 23.47 189 PRO E C 1
ATOM 9686 O O . PRO E 1 189 ? 74.635 48.913 68.178 1.00 18.39 189 PRO E O 1
ATOM 9690 N N . GLN E 1 190 ? 75.657 46.934 68.514 1.00 21.62 190 GLN E N 1
ATOM 9691 C CA . GLN E 1 190 ? 75.347 46.898 69.944 1.00 23.88 190 GLN E CA 1
ATOM 9692 C C . GLN E 1 190 ? 75.376 48.263 70.619 1.00 29.45 190 GLN E C 1
ATOM 9693 O O . GLN E 1 190 ? 74.374 48.710 71.180 1.00 29.62 190 GLN E O 1
ATOM 9699 N N . ALA E 1 191 ? 76.528 48.923 70.554 1.00 26.64 191 ALA E N 1
ATOM 9700 C CA . ALA E 1 191 ? 76.719 50.226 71.183 1.00 25.15 191 ALA E CA 1
ATOM 9701 C C . ALA E 1 191 ? 75.825 51.361 70.683 1.00 29.14 191 ALA E C 1
ATOM 9702 O O . ALA E 1 191 ? 75.695 52.383 71.357 1.00 30.05 191 ALA E O 1
ATOM 9704 N N . GLU E 1 192 ? 75.212 51.187 69.515 1.00 26.60 192 GLU E N 1
ATOM 9705 C CA . GLU E 1 192 ? 74.353 52.222 68.933 1.00 31.53 192 GLU E CA 1
ATOM 9706 C C . GLU E 1 192 ? 72.864 51.871 68.956 1.00 30.57 192 GLU E C 1
ATOM 9707 O O . GLU E 1 192 ? 72.026 52.667 68.530 1.00 28.60 192 GLU E O 1
ATOM 9713 N N . THR E 1 193 ? 72.542 50.681 69.451 1.00 29.59 193 THR E N 1
ATOM 9714 C CA . THR E 1 193 ? 71.159 50.208 69.503 1.00 27.81 193 THR E CA 1
ATOM 9715 C C . THR E 1 193 ? 70.153 51.182 70.109 1.00 27.10 193 THR E C 1
ATOM 9716 O O . THR E 1 193 ? 69.105 51.458 69.519 1.00 20.45 193 THR E O 1
ATOM 9720 N N . ARG E 1 194 ? 70.468 51.707 71.285 1.00 26.16 194 ARG E N 1
ATOM 9721 C CA . ARG E 1 194 ? 69.558 52.623 71.944 1.00 25.69 194 ARG E CA 1
ATOM 9722 C C . ARG E 1 194 ? 69.366 53.937 71.193 1.00 29.12 194 ARG E C 1
ATOM 9723 O O . ARG E 1 194 ? 68.236 54.396 71.031 1.00 31.11 194 ARG E O 1
ATOM 9731 N N . GLU E 1 195 ? 70.448 54.547 70.718 1.00 26.98 195 GLU E N 1
ATOM 9732 C CA . GLU E 1 195 ? 70.305 55.813 70.005 1.00 30.30 195 GLU E CA 1
ATOM 9733 C C . GLU E 1 195 ? 69.597 55.650 68.662 1.00 27.64 195 GLU E C 1
ATOM 9734 O O . GLU E 1 195 ? 68.764 56.474 68.286 1.00 25.03 195 GLU E O 1
ATOM 9740 N N . ARG E 1 196 ? 69.922 54.582 67.941 1.00 27.45 196 ARG E N 1
ATOM 9741 C CA . ARG E 1 196 ? 69.302 54.333 66.646 1.00 28.12 196 ARG E CA 1
ATOM 9742 C C . ARG E 1 196 ? 67.810 53.994 66.791 1.00 26.37 196 ARG E C 1
ATOM 9743 O O . ARG E 1 196 ? 67.030 54.174 65.858 1.00 26.82 196 ARG E O 1
ATOM 9751 N N . THR E 1 197 ? 67.417 53.496 67.960 1.00 27.40 197 THR E N 1
ATOM 9752 C CA . THR E 1 197 ? 66.015 53.178 68.210 1.00 25.45 197 THR E CA 1
ATOM 9753 C C . THR E 1 197 ? 65.298 54.496 68.499 1.00 26.22 197 THR E C 1
ATOM 9754 O O . THR E 1 197 ? 64.211 54.752 67.976 1.00 27.09 197 THR E O 1
ATOM 9758 N N . ARG E 1 198 ? 65.921 55.331 69.329 1.00 22.64 198 ARG E N 1
ATOM 9759 C CA . ARG E 1 198 ? 65.357 56.632 69.684 1.00 24.45 198 ARG E CA 1
ATOM 9760 C C . ARG E 1 198 ? 65.251 57.515 68.440 1.00 25.38 198 ARG E C 1
ATOM 9761 O O . ARG E 1 198 ? 64.315 58.307 68.291 1.00 20.81 198 ARG E O 1
ATOM 9769 N N . GLU E 1 199 ? 66.220 57.357 67.546 1.00 23.51 199 GLU E N 1
ATOM 9770 C CA . GLU E 1 199 ? 66.267 58.098 66.291 1.00 26.51 199 GLU E CA 1
ATOM 9771 C C . GLU E 1 199 ? 65.009 57.775 65.476 1.00 26.15 199 GLU E C 1
ATOM 9772 O O . GLU E 1 199 ? 64.303 58.669 65.002 1.00 23.79 199 GLU E O 1
ATOM 9778 N N . TYR E 1 200 ? 64.736 56.483 65.329 1.00 25.75 200 TYR E N 1
ATOM 9779 C CA . TYR E 1 200 ? 63.572 56.005 64.591 1.00 23.03 200 TYR E CA 1
ATOM 9780 C C . TYR E 1 200 ? 62.299 56.543 65.242 1.00 18.18 200 TYR E C 1
ATOM 9781 O O . TYR E 1 200 ? 61.418 57.067 64.564 1.00 21.91 200 TYR E O 1
ATOM 9790 N N . ALA E 1 201 ? 62.221 56.418 66.564 1.00 19.39 201 ALA E N 1
ATOM 9791 C CA . ALA E 1 201 ? 61.066 56.883 67.324 1.00 19.77 201 ALA E CA 1
ATOM 9792 C C . ALA E 1 201 ? 60.853 58.389 67.160 1.00 22.03 201 ALA E C 1
ATOM 9793 O O . ALA E 1 201 ? 59.711 58.855 67.076 1.00 17.07 201 ALA E O 1
ATOM 9795 N N . ARG E 1 202 ? 61.949 59.147 67.122 1.00 22.47 202 ARG E N 1
ATOM 9796 C CA . ARG E 1 202 ? 61.865 60.594 66.957 1.00 22.66 202 ARG E CA 1
ATOM 9797 C C . ARG E 1 202 ? 61.290 60.954 65.590 1.00 19.15 202 ARG E C 1
ATOM 9798 O O . ARG E 1 202 ? 60.460 61.857 65.480 1.00 22.90 202 ARG E O 1
ATOM 9806 N N . LYS E 1 203 ? 61.725 60.256 64.547 1.00 16.85 203 LYS E N 1
ATOM 9807 C CA . LYS E 1 203 ? 61.208 60.543 63.211 1.00 19.27 203 LYS E CA 1
ATOM 9808 C C . LYS E 1 203 ? 59.693 60.336 63.176 1.00 23.05 203 LYS E C 1
ATOM 9809 O O . LYS E 1 203 ? 58.968 61.101 62.538 1.00 22.91 203 LYS E O 1
ATOM 9815 N N . LEU E 1 204 ? 59.217 59.308 63.873 1.00 20.22 204 LEU E N 1
ATOM 9816 C CA . LEU E 1 204 ? 57.783 59.024 63.930 1.00 19.52 204 LEU E CA 1
ATOM 9817 C C . LEU E 1 204 ? 57.042 60.142 64.659 1.00 19.43 204 LEU E C 1
ATOM 9818 O O . LEU E 1 204 ? 56.073 60.704 64.148 1.00 15.84 204 LEU E O 1
ATOM 9823 N N . ALA E 1 205 ? 57.520 60.461 65.858 1.00 23.21 205 ALA E N 1
ATOM 9824 C CA . ALA E 1 205 ? 56.917 61.493 66.694 1.00 22.75 205 ALA E CA 1
ATOM 9825 C C . ALA E 1 205 ? 56.911 62.878 66.066 1.00 25.66 205 ALA E C 1
ATOM 9826 O O . ALA E 1 205 ? 56.157 63.750 66.497 1.00 30.27 205 ALA E O 1
ATOM 9828 N N . ASN E 1 206 ? 57.751 63.090 65.059 1.00 23.13 206 ASN E N 1
ATOM 9829 C CA . ASN E 1 206 ? 57.822 64.392 64.402 1.00 25.07 206 ASN E CA 1
ATOM 9830 C C . ASN E 1 206 ? 57.075 64.394 63.075 1.00 24.16 206 ASN E C 1
ATOM 9831 O O . ASN E 1 206 ? 57.121 65.368 62.319 1.00 19.81 206 ASN E O 1
ATOM 9836 N N . SER E 1 207 ? 56.376 63.299 62.796 1.00 22.02 207 SER E N 1
ATOM 9837 C CA . SER E 1 207 ? 55.628 63.189 61.555 1.00 15.34 207 SER E CA 1
ATOM 9838 C C . SER E 1 207 ? 54.131 63.269 61.816 1.00 13.94 207 SER E C 1
ATOM 9839 O O . SER E 1 207 ? 53.700 63.647 62.904 1.00 16.80 207 SER E O 1
ATOM 9842 N N . ALA E 1 208 ? 53.343 62.929 60.803 1.00 16.80 208 ALA E N 1
ATOM 9843 C CA . ALA E 1 208 ? 51.890 62.939 60.912 1.00 19.69 208 ALA E CA 1
ATOM 9844 C C . ALA E 1 208 ? 51.501 61.772 61.828 1.00 19.26 208 ALA E C 1
ATOM 9845 O O . ALA E 1 208 ? 51.077 60.713 61.361 1.00 21.66 208 ALA E O 1
ATOM 9847 N N . THR E 1 209 ? 51.639 61.987 63.134 1.00 19.34 209 THR E N 1
ATOM 9848 C CA . THR E 1 209 ? 51.376 60.952 64.130 1.00 22.32 209 THR E CA 1
ATOM 9849 C C . THR E 1 209 ? 49.970 60.363 64.189 1.00 24.41 209 THR E C 1
ATOM 9850 O O . THR E 1 209 ? 49.785 59.261 64.699 1.00 24.46 209 THR E O 1
ATOM 9854 N N . TYR E 1 210 ? 48.979 61.080 63.678 1.00 22.61 210 TYR E N 1
ATOM 9855 C CA . TYR E 1 210 ? 47.621 60.553 63.685 1.00 21.10 210 TYR E CA 1
ATOM 9856 C C . TYR E 1 210 ? 47.569 59.461 62.615 1.00 20.30 210 TYR E C 1
ATOM 9857 O O . TYR E 1 210 ? 46.944 58.414 62.798 1.00 18.13 210 TYR E O 1
ATOM 9866 N N . ALA E 1 211 ? 48.245 59.713 61.499 1.00 16.82 211 ALA E N 1
ATOM 9867 C CA . ALA E 1 211 ? 48.293 58.750 60.407 1.00 16.06 211 ALA E CA 1
ATOM 9868 C C . ALA E 1 211 ? 49.070 57.521 60.869 1.00 15.27 211 ALA E C 1
ATOM 9869 O O . ALA E 1 211 ? 48.635 56.389 60.664 1.00 16.40 211 ALA E O 1
ATOM 9871 N N . VAL E 1 212 ? 50.222 57.754 61.494 1.00 14.58 212 VAL E N 1
ATOM 9872 C CA . VAL E 1 212 ? 51.055 56.668 61.991 1.00 12.30 212 VAL E CA 1
ATOM 9873 C C . VAL E 1 212 ? 50.222 55.771 62.903 1.00 15.86 212 VAL E C 1
ATOM 9874 O O . VAL E 1 212 ? 50.232 54.546 62.771 1.00 17.18 212 VAL E O 1
ATOM 9878 N N . SER E 1 213 ? 49.504 56.399 63.826 1.00 10.37 213 SER E N 1
ATOM 9879 C CA . SER E 1 213 ? 48.660 55.687 64.778 1.00 12.81 213 SER E CA 1
ATOM 9880 C C . SER E 1 213 ? 47.582 54.844 64.076 1.00 11.90 213 SER E C 1
ATOM 9881 O O . SER E 1 213 ? 47.455 53.649 64.334 1.00 14.80 213 SER E O 1
ATOM 9884 N N . ASN E 1 214 ? 46.812 55.464 63.188 1.00 10.74 214 ASN E N 1
ATOM 9885 C CA . ASN E 1 214 ? 45.759 54.752 62.474 1.00 9.98 214 ASN E CA 1
ATOM 9886 C C . ASN E 1 214 ? 46.313 53.656 61.563 1.00 12.57 214 ASN E C 1
ATOM 9887 O O . ASN E 1 214 ? 45.639 52.662 61.301 1.00 13.32 214 ASN E O 1
ATOM 9892 N N . ILE E 1 215 ? 47.537 53.844 61.082 1.00 12.27 215 ILE E N 1
ATOM 9893 C CA . ILE E 1 215 ? 48.186 52.851 60.235 1.00 10.90 215 ILE E CA 1
ATOM 9894 C C . ILE E 1 215 ? 48.505 51.644 61.118 1.00 13.46 215 ILE E C 1
ATOM 9895 O O . ILE E 1 215 ? 48.257 50.498 60.739 1.00 12.69 215 ILE E O 1
ATOM 9900 N N . LYS E 1 216 ? 49.049 51.912 62.303 1.00 7.99 216 LYS E N 1
ATOM 9901 C CA . LYS E 1 216 ? 49.383 50.848 63.244 1.00 11.84 216 LYS E CA 1
ATOM 9902 C C . LYS E 1 216 ? 48.128 50.039 63.608 1.00 13.81 216 LYS E C 1
ATOM 9903 O O . LYS E 1 216 ? 48.169 48.812 63.656 1.00 12.49 216 LYS E O 1
ATOM 9909 N N . LEU E 1 217 ? 47.014 50.726 63.847 1.00 11.53 217 LEU E N 1
ATOM 9910 C CA . LEU E 1 217 ? 45.765 50.053 64.194 1.00 11.45 217 LEU E CA 1
ATOM 9911 C C . LEU E 1 217 ? 45.228 49.220 63.027 1.00 10.12 217 LEU E C 1
ATOM 9912 O O . LEU E 1 217 ? 44.861 48.055 63.198 1.00 11.42 217 LEU E O 1
ATOM 9917 N N . ALA E 1 218 ? 45.196 49.825 61.846 1.00 10.46 218 ALA E N 1
ATOM 9918 C CA . ALA E 1 218 ? 44.714 49.168 60.639 1.00 6.33 218 ALA E CA 1
ATOM 9919 C C . ALA E 1 218 ? 45.405 47.829 60.395 1.00 10.06 218 ALA E C 1
ATOM 9920 O O . ALA E 1 218 ? 44.759 46.826 60.110 1.00 12.78 218 ALA E O 1
ATOM 9922 N N . ILE E 1 219 ? 46.726 47.826 60.504 1.00 13.68 219 ILE E N 1
ATOM 9923 C CA . ILE E 1 219 ? 47.511 46.624 60.260 1.00 14.63 219 ILE E CA 1
ATOM 9924 C C . ILE E 1 219 ? 47.433 45.565 61.355 1.00 14.79 219 ILE E C 1
ATOM 9925 O O . ILE E 1 219 ? 47.201 44.390 61.072 1.00 13.65 219 ILE E O 1
ATOM 9938 N N . ASN E 1 221 ? 45.164 45.105 63.817 1.00 10.98 221 ASN E N 1
ATOM 9939 C CA . ASN E 1 221 ? 43.842 44.540 64.063 1.00 13.76 221 ASN E CA 1
ATOM 9940 C C . ASN E 1 221 ? 43.210 44.049 62.771 1.00 10.01 221 ASN E C 1
ATOM 9941 O O . ASN E 1 221 ? 42.371 43.147 62.785 1.00 11.21 221 ASN E O 1
ATOM 9946 N N . GLY E 1 222 ? 43.627 44.644 61.655 1.00 11.73 222 GLY E N 1
ATOM 9947 C CA . GLY E 1 222 ? 43.105 44.254 60.356 1.00 9.48 222 GLY E CA 1
ATOM 9948 C C . GLY E 1 222 ? 43.581 42.879 59.910 1.00 11.83 222 GLY E C 1
ATOM 9949 O O . GLY E 1 222 ? 42.874 42.176 59.187 1.00 8.15 222 GLY E O 1
ATOM 9950 N N . LYS E 1 223 ? 44.778 42.493 60.349 1.00 9.62 223 LYS E N 1
ATOM 9951 C CA . LYS E 1 223 ? 45.360 41.201 59.995 1.00 5.99 223 LYS E CA 1
ATOM 9952 C C . LYS E 1 223 ? 44.517 40.039 60.515 1.00 7.71 223 LYS E C 1
ATOM 9953 O O . LYS E 1 223 ? 44.669 38.907 60.058 1.00 14.29 223 LYS E O 1
ATOM 9959 N N . GLU E 1 224 ? 43.638 40.320 61.473 1.00 7.99 224 GLU E N 1
ATOM 9960 C CA . GLU E 1 224 ? 42.775 39.293 62.063 1.00 8.02 224 GLU E CA 1
ATOM 9961 C C . GLU E 1 224 ? 41.427 39.185 61.358 1.00 11.20 224 GLU E C 1
ATOM 9962 O O . GLU E 1 224 ? 40.578 38.400 61.767 1.00 14.72 224 GLU E O 1
ATOM 9976 N N . PRO E 1 226 ? 38.955 38.960 57.594 1.00 14.28 226 PRO E N 1
ATOM 9977 C CA . PRO E 1 226 ? 38.992 38.465 56.216 1.00 10.50 226 PRO E CA 1
ATOM 9978 C C . PRO E 1 226 ? 39.324 39.709 55.396 1.00 12.91 226 PRO E C 1
ATOM 9979 O O . PRO E 1 226 ? 38.850 40.799 55.713 1.00 12.91 226 PRO E O 1
ATOM 9983 N N . LEU E 1 227 ? 40.132 39.557 54.354 1.00 13.48 227 LEU E N 1
ATOM 9984 C CA . LEU E 1 227 ? 40.541 40.694 53.532 1.00 12.56 227 LEU E CA 1
ATOM 9985 C C . LEU E 1 227 ? 39.441 41.660 53.063 1.00 15.89 227 LEU E C 1
ATOM 9986 O O . LEU E 1 227 ? 39.608 42.873 53.149 1.00 13.80 227 LEU E O 1
ATOM 9991 N N . ASN E 1 228 ? 38.321 41.139 52.576 1.00 12.49 228 ASN E N 1
ATOM 9992 C CA . ASN E 1 228 ? 37.258 42.012 52.075 1.00 16.66 228 ASN E CA 1
ATOM 9993 C C . ASN E 1 228 ? 36.689 42.995 53.119 1.00 18.42 228 ASN E C 1
ATOM 9994 O O . ASN E 1 228 ? 36.286 44.100 52.762 1.00 17.68 228 ASN E O 1
ATOM 9999 N N . VAL E 1 229 ? 36.656 42.608 54.396 1.00 15.98 229 VAL E N 1
ATOM 10000 C CA . VAL E 1 229 ? 36.150 43.509 55.435 1.00 13.24 229 VAL E CA 1
ATOM 10001 C C . VAL E 1 229 ? 37.280 44.247 56.154 1.00 12.22 229 VAL E C 1
ATOM 10002 O O . VAL E 1 229 ? 37.052 45.280 56.794 1.00 15.28 229 VAL E O 1
ATOM 10006 N N . ALA E 1 230 ? 38.496 43.716 56.049 1.00 6.36 230 ALA E N 1
ATOM 10007 C CA . ALA E 1 230 ? 39.661 44.345 56.659 1.00 7.78 230 ALA E CA 1
ATOM 10008 C C . ALA E 1 230 ? 39.892 45.681 55.952 1.00 6.16 230 ALA E C 1
ATOM 10009 O O . ALA E 1 230 ? 40.306 46.659 56.568 1.00 7.46 230 ALA E O 1
ATOM 10011 N N . ILE E 1 231 ? 39.621 45.713 54.651 1.00 3.85 231 ILE E N 1
ATOM 10012 C CA . ILE E 1 231 ? 39.791 46.936 53.877 1.00 9.87 231 ILE E CA 1
ATOM 10013 C C . ILE E 1 231 ? 38.703 47.934 54.264 1.00 9.75 231 ILE E C 1
ATOM 10014 O O . ILE E 1 231 ? 38.881 49.141 54.116 1.00 11.35 231 ILE E O 1
ATOM 10019 N N . ARG E 1 232 ? 37.584 47.430 54.785 1.00 7.62 232 ARG E N 1
ATOM 10020 C CA . ARG E 1 232 ? 36.503 48.304 55.240 1.00 12.20 232 ARG E CA 1
ATOM 10021 C C . ARG E 1 232 ? 37.019 49.004 56.501 1.00 10.55 232 ARG E C 1
ATOM 10022 O O . ARG E 1 232 ? 36.844 50.204 56.672 1.00 20.39 232 ARG E O 1
ATOM 10030 N N . TYR E 1 233 ? 37.658 48.233 57.381 1.00 13.28 233 TYR E N 1
ATOM 10031 C CA . TYR E 1 233 ? 38.233 48.753 58.628 1.00 12.54 233 TYR E CA 1
ATOM 10032 C C . TYR E 1 233 ? 39.282 49.807 58.259 1.00 11.50 233 TYR E C 1
ATOM 10033 O O . TYR E 1 233 ? 39.269 50.924 58.779 1.00 13.23 233 TYR E O 1
ATOM 10042 N N . GLU E 1 234 ? 40.184 49.440 57.354 1.00 13.60 234 GLU E N 1
ATOM 10043 C CA . GLU E 1 234 ? 41.220 50.351 56.866 1.00 13.39 234 GLU E CA 1
ATOM 10044 C C . GLU E 1 234 ? 40.541 51.627 56.362 1.00 15.44 234 GLU E C 1
ATOM 10045 O O . GLU E 1 234 ? 41.053 52.734 56.537 1.00 13.63 234 GLU E O 1
ATOM 10051 N N . GLY E 1 235 ? 39.372 51.454 55.748 1.00 14.53 235 GLY E N 1
ATOM 10052 C CA . GLY E 1 235 ? 38.635 52.575 55.192 1.00 10.81 235 GLY E CA 1
ATOM 10053 C C . GLY E 1 235 ? 38.112 53.570 56.208 1.00 15.01 235 GLY E C 1
ATOM 10054 O O . GLY E 1 235 ? 38.130 54.777 55.964 1.00 13.46 235 GLY E O 1
ATOM 10055 N N . GLU E 1 236 ? 37.629 53.073 57.342 1.00 13.21 236 GLU E N 1
ATOM 10056 C CA . GLU E 1 236 ? 37.115 53.956 58.372 1.00 12.36 236 GLU E CA 1
ATOM 10057 C C . GLU E 1 236 ? 38.270 54.713 59.026 1.00 15.27 236 GLU E C 1
ATOM 10058 O O . GLU E 1 236 ? 38.130 55.878 59.386 1.00 11.55 236 GLU E O 1
ATOM 10064 N N . LEU E 1 237 ? 39.416 54.051 59.168 1.00 13.92 237 LEU E N 1
ATOM 10065 C CA . LEU E 1 237 ? 40.590 54.694 59.744 1.00 12.66 237 LEU E CA 1
ATOM 10066 C C . LEU E 1 237 ? 41.056 55.797 58.786 1.00 13.45 237 LEU E C 1
ATOM 10067 O O . LEU E 1 237 ? 41.578 56.826 59.212 1.00 16.23 237 LEU E O 1
ATOM 10072 N N . GLN E 1 238 ? 40.856 55.569 57.491 1.00 12.35 238 GLN E N 1
ATOM 10073 C CA . GLN E 1 238 ? 41.216 56.542 56.463 1.00 16.78 238 GLN E CA 1
ATOM 10074 C C . GLN E 1 238 ? 40.234 57.722 56.553 1.00 22.40 238 GLN E C 1
ATOM 10075 O O . GLN E 1 238 ? 40.622 58.882 56.398 1.00 18.87 238 GLN E O 1
ATOM 10081 N N . ASN E 1 239 ? 38.961 57.419 56.802 1.00 18.63 239 ASN E N 1
ATOM 10082 C CA . ASN E 1 239 ? 37.946 58.465 56.919 1.00 18.43 239 ASN E CA 1
ATOM 10083 C C . ASN E 1 239 ? 38.293 59.421 58.053 1.00 17.44 239 ASN E C 1
ATOM 10084 O O . ASN E 1 239 ? 38.038 60.620 57.958 1.00 18.42 239 ASN E O 1
ATOM 10089 N N . LEU E 1 240 ? 38.863 58.890 59.130 1.00 16.04 240 LEU E N 1
ATOM 10090 C CA . LEU E 1 240 ? 39.242 59.731 60.259 1.00 17.85 240 LEU E CA 1
ATOM 10091 C C . LEU E 1 240 ? 40.416 60.621 59.862 1.00 17.79 240 LEU E C 1
ATOM 10092 O O . LEU E 1 240 ? 40.490 61.780 60.274 1.00 19.35 240 LEU E O 1
ATOM 10097 N N . LEU E 1 241 ? 41.325 60.089 59.048 1.00 16.81 241 LEU E N 1
ATOM 10098 C CA . LEU E 1 241 ? 42.467 60.881 58.611 1.00 17.08 241 LEU E CA 1
ATOM 10099 C C . LEU E 1 241 ? 42.040 61.960 57.610 1.00 15.00 241 LEU E C 1
ATOM 10100 O O . LEU E 1 241 ? 42.547 63.073 57.660 1.00 20.24 241 LEU E O 1
ATOM 10105 N N . PHE E 1 242 ? 41.104 61.647 56.715 1.00 11.90 242 PHE E N 1
ATOM 10106 C CA . PHE E 1 242 ? 40.653 62.642 55.739 1.00 18.73 242 PHE E CA 1
ATOM 10107 C C . PHE E 1 242 ? 40.047 63.867 56.416 1.00 21.86 242 PHE E C 1
ATOM 10108 O O . PHE E 1 242 ? 40.106 64.965 55.874 1.00 26.53 242 PHE E O 1
ATOM 10116 N N . ARG E 1 243 ? 39.456 63.671 57.591 1.00 17.91 243 ARG E N 1
ATOM 10117 C CA . ARG E 1 243 ? 38.830 64.762 58.332 1.00 22.28 243 ARG E CA 1
ATOM 10118 C C . ARG E 1 243 ? 39.775 65.404 59.346 1.00 23.08 243 ARG E C 1
ATOM 10119 O O . ARG E 1 243 ? 39.373 66.293 60.095 1.00 24.66 243 ARG E O 1
ATOM 10127 N N . SER E 1 244 ? 41.025 64.955 59.374 1.00 21.57 244 SER E N 1
ATOM 10128 C CA . SER E 1 244 ? 41.985 65.493 60.323 1.00 19.24 244 SER E CA 1
ATOM 10129 C C . SER E 1 244 ? 42.635 66.765 59.805 1.00 22.89 244 SER E C 1
ATOM 10130 O O . SER E 1 244 ? 42.635 67.031 58.600 1.00 23.06 244 SER E O 1
ATOM 10133 N N . GLU E 1 245 ? 43.191 67.542 60.729 1.00 23.61 245 GLU E N 1
ATOM 10134 C CA . GLU E 1 245 ? 43.864 68.787 60.394 1.00 25.92 245 GLU E CA 1
ATOM 10135 C C . GLU E 1 245 ? 45.164 68.501 59.647 1.00 27.19 245 GLU E C 1
ATOM 10136 O O . GLU E 1 245 ? 45.507 69.196 58.691 1.00 29.71 245 GLU E O 1
ATOM 10142 N N . ASP E 1 246 ? 45.893 67.477 60.082 1.00 22.89 246 ASP E N 1
ATOM 10143 C CA . ASP E 1 246 ? 47.149 67.148 59.427 1.00 19.12 246 ASP E CA 1
ATOM 10144 C C . ASP E 1 246 ? 46.949 66.765 57.966 1.00 22.00 246 ASP E C 1
ATOM 10145 O O . ASP E 1 246 ? 47.798 67.064 57.128 1.00 22.28 246 ASP E O 1
ATOM 10150 N N . ALA E 1 247 ? 45.833 66.111 57.652 1.00 19.98 247 ALA E N 1
ATOM 10151 C CA . ALA E 1 247 ? 45.574 65.708 56.270 1.00 21.75 247 ALA E CA 1
ATOM 10152 C C . ALA E 1 247 ? 45.441 66.935 55.373 1.00 22.69 247 ALA E C 1
ATOM 10153 O O . ALA E 1 247 ? 45.936 66.941 54.245 1.00 24.71 247 ALA E O 1
ATOM 10155 N N . LYS E 1 248 ? 44.767 67.968 55.879 1.00 23.60 248 LYS E N 1
ATOM 10156 C CA . LYS E 1 248 ? 44.580 69.209 55.128 1.00 27.20 248 LYS E CA 1
ATOM 10157 C C . LYS E 1 248 ? 45.955 69.839 54.923 1.00 23.05 248 LYS E C 1
ATOM 10158 O O . LYS E 1 248 ? 46.295 70.279 53.831 1.00 24.51 248 LYS E O 1
ATOM 10164 N N . GLU E 1 249 ? 46.739 69.868 55.996 1.00 24.92 249 GLU E N 1
ATOM 10165 C CA . GLU E 1 249 ? 48.081 70.432 55.966 1.00 29.35 249 GLU E CA 1
ATOM 10166 C C . GLU E 1 249 ? 49.018 69.618 55.081 1.00 32.47 249 GLU E C 1
ATOM 10167 O O . GLU E 1 249 ? 49.820 70.178 54.333 1.00 35.26 249 GLU E O 1
ATOM 10173 N N . GLY E 1 250 ? 48.911 68.297 55.168 1.00 31.55 250 GLY E N 1
ATOM 10174 C CA . GLY E 1 250 ? 49.765 67.427 54.381 1.00 30.51 250 GLY E CA 1
ATOM 10175 C C . GLY E 1 250 ? 49.557 67.555 52.887 1.00 31.37 250 GLY E C 1
ATOM 10176 O O . GLY E 1 250 ? 50.520 67.610 52.122 1.00 27.76 250 GLY E O 1
ATOM 10177 N N . LEU E 1 251 ? 48.298 67.597 52.465 1.00 34.75 251 LEU E N 1
ATOM 10178 C CA . LEU E 1 251 ? 47.988 67.718 51.050 1.00 39.44 251 LEU E CA 1
ATOM 10179 C C . LEU E 1 251 ? 48.445 69.072 50.523 1.00 40.70 251 LEU E C 1
ATOM 10180 O O . LEU E 1 251 ? 48.948 69.170 49.405 1.00 41.99 251 LEU E O 1
ATOM 10185 N N . SER E 1 252 ? 48.285 70.111 51.337 1.00 39.82 252 SER E N 1
ATOM 10186 C CA . SER E 1 252 ? 48.703 71.454 50.949 1.00 41.36 252 SER E CA 1
ATOM 10187 C C . SER E 1 252 ? 50.222 71.530 50.868 1.00 42.04 252 SER E C 1
ATOM 10188 O O . SER E 1 252 ? 50.784 71.786 49.803 1.00 44.19 252 SER E O 1
ATOM 10191 N N . ALA E 1 253 ? 50.878 71.303 52.003 1.00 40.03 253 ALA E N 1
ATOM 10192 C CA . ALA E 1 253 ? 52.331 71.343 52.082 1.00 36.75 253 ALA E CA 1
ATOM 10193 C C . ALA E 1 253 ? 52.983 70.588 50.931 1.00 40.76 253 ALA E C 1
ATOM 10194 O O . ALA E 1 253 ? 54.091 70.922 50.516 1.00 44.00 253 ALA E O 1
ATOM 10196 N N . PHE E 1 254 ? 52.301 69.570 50.413 1.00 40.66 254 PHE E N 1
ATOM 10197 C CA . PHE E 1 254 ? 52.848 68.795 49.306 1.00 41.65 254 PHE E CA 1
ATOM 10198 C C . PHE E 1 254 ? 52.687 69.522 47.979 1.00 42.17 254 PHE E C 1
ATOM 10199 O O . PHE E 1 254 ? 53.601 69.531 47.158 1.00 45.40 254 PHE E O 1
ATOM 10207 N N . LEU E 1 255 ? 51.523 70.127 47.769 1.00 43.24 255 LEU E N 1
ATOM 10208 C CA . LEU E 1 255 ? 51.256 70.853 46.533 1.00 48.02 255 LEU E CA 1
ATOM 10209 C C . LEU E 1 255 ? 52.023 72.171 46.488 1.00 49.58 255 LEU E C 1
ATOM 10210 O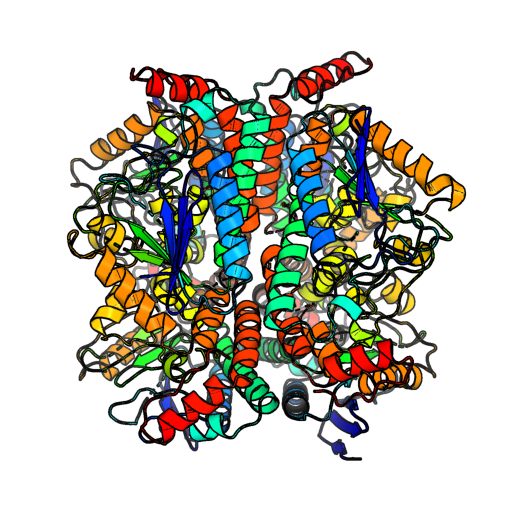 O . LEU E 1 255 ? 52.314 72.692 45.411 1.00 54.35 255 LEU E O 1
ATOM 10215 N N . GLU E 1 256 ? 52.351 72.702 47.662 1.00 50.55 256 GLU E N 1
ATOM 10216 C CA . GLU E 1 256 ? 53.086 73.957 47.759 1.00 51.68 256 GLU E CA 1
ATOM 10217 C C . GLU E 1 256 ? 54.572 73.694 47.993 1.00 54.40 256 GLU E C 1
ATOM 10218 O O . GLU E 1 256 ? 55.307 74.581 48.426 1.00 56.82 256 GLU E O 1
ATOM 10224 N N . LYS E 1 257 ? 55.001 72.468 47.706 1.00 54.47 257 LYS E N 1
ATOM 10225 C CA . LYS E 1 257 ? 56.393 72.065 47.874 1.00 54.66 257 LYS E CA 1
ATOM 10226 C C . LYS E 1 257 ? 57.034 72.648 49.128 1.00 52.22 257 LYS E C 1
ATOM 10227 O O . LYS E 1 257 ? 58.094 73.268 49.055 1.00 54.26 257 LYS E O 1
ATOM 10233 N N . ARG E 1 258 ? 56.394 72.451 50.276 1.00 48.27 258 ARG E N 1
ATOM 10234 C CA . ARG E 1 258 ? 56.932 72.964 51.531 1.00 46.39 258 ARG E CA 1
ATOM 10235 C C . ARG E 1 258 ? 56.968 71.900 52.627 1.00 46.24 258 ARG E C 1
ATOM 10236 O O . ARG E 1 258 ? 56.566 70.757 52.415 1.00 45.44 258 ARG E O 1
ATOM 10244 N N . GLN E 1 259 ? 57.455 72.292 53.799 1.00 47.92 259 GLN E N 1
ATOM 10245 C CA . GLN E 1 259 ? 57.558 71.394 54.940 1.00 48.02 259 GLN E CA 1
ATOM 10246 C C . GLN E 1 259 ? 56.248 71.417 55.731 1.00 45.27 259 GLN E C 1
ATOM 10247 O O . GLN E 1 259 ? 55.784 72.480 56.148 1.00 44.10 259 GLN E O 1
ATOM 10253 N N . PRO E 1 260 ? 55.636 70.240 55.945 1.00 40.03 260 PRO E N 1
ATOM 10254 C CA . PRO E 1 260 ? 54.374 70.111 56.683 1.00 35.33 260 PRO E CA 1
ATOM 10255 C C . PRO E 1 260 ? 54.500 70.404 58.173 1.00 33.48 260 PRO E C 1
ATOM 10256 O O . PRO E 1 260 ? 55.461 69.985 58.820 1.00 33.87 260 PRO E O 1
ATOM 10260 N N . ASN E 1 261 ? 53.523 71.121 58.716 1.00 33.86 261 ASN E N 1
ATOM 10261 C CA . ASN E 1 261 ? 53.511 71.432 60.141 1.00 33.79 261 ASN E CA 1
ATOM 10262 C C . ASN E 1 261 ? 52.473 70.526 60.797 1.00 33.61 261 ASN E C 1
ATOM 10263 O O . ASN E 1 261 ? 51.290 70.874 60.879 1.00 28.72 261 ASN E O 1
ATOM 10268 N N . TRP E 1 262 ? 52.926 69.364 61.260 1.00 29.99 262 TRP E N 1
ATOM 10269 C CA . TRP E 1 262 ? 52.048 68.380 61.883 1.00 27.75 262 TRP E CA 1
ATOM 10270 C C . TRP E 1 262 ? 51.623 68.764 63.292 1.00 30.41 262 TRP E C 1
ATOM 10271 O O . TRP E 1 262 ? 52.399 69.341 64.055 1.00 34.75 262 TRP E O 1
ATOM 10282 N N . LYS E 1 263 ? 50.386 68.422 63.633 1.00 28.30 263 LYS E N 1
ATOM 10283 C CA . LYS E 1 263 ? 49.840 68.707 64.953 1.00 30.33 263 LYS E CA 1
ATOM 10284 C C . LYS E 1 263 ? 49.385 67.410 65.621 1.00 28.59 263 LYS E C 1
ATOM 10285 O O . LYS E 1 263 ? 49.090 67.387 66.812 1.00 28.28 263 LYS E O 1
ATOM 10291 N N . GLY E 1 264 ? 49.333 66.331 64.844 1.00 27.96 264 GLY E N 1
ATOM 10292 C CA . GLY E 1 264 ? 48.904 65.053 65.383 1.00 29.38 264 GLY E CA 1
ATOM 10293 C C . GLY E 1 264 ? 47.399 65.008 65.558 1.00 29.05 264 GLY E C 1
ATOM 10294 O O . GLY E 1 264 ? 46.863 64.115 66.213 1.00 28.38 264 GLY E O 1
ATOM 10295 N N . ILE E 1 265 ? 46.722 65.981 64.955 1.00 30.61 265 ILE E N 1
ATOM 10296 C CA . ILE E 1 265 ? 45.267 66.104 65.023 1.00 33.26 265 ILE E CA 1
ATOM 10297 C C . ILE E 1 265 ? 44.697 66.167 63.607 1.00 24.55 265 ILE E C 1
ATOM 10298 O O . ILE E 1 265 ? 43.466 66.053 63.444 1.00 25.08 265 ILE E O 1
ATOM 10303 N N . ALA F 1 3 ? 22.656 -3.249 45.081 1.00 100.42 3 ALA F N 1
ATOM 10304 C CA . ALA F 1 3 ? 23.135 -4.425 45.861 1.00 99.27 3 ALA F CA 1
ATOM 10305 C C . ALA F 1 3 ? 22.217 -4.713 47.045 1.00 99.27 3 ALA F C 1
ATOM 10306 O O . ALA F 1 3 ? 21.044 -4.335 47.037 1.00 100.42 3 ALA F O 1
ATOM 10308 N N . VAL F 1 4 ? 22.758 -5.359 48.074 1.00 97.06 4 VAL F N 1
ATOM 10309 C CA . VAL F 1 4 ? 21.959 -5.733 49.236 1.00 95.43 4 VAL F CA 1
ATOM 10310 C C . VAL F 1 4 ? 21.964 -4.809 50.445 1.00 94.73 4 VAL F C 1
ATOM 10311 O O . VAL F 1 4 ? 22.507 -3.704 50.428 1.00 93.72 4 VAL F O 1
ATOM 10315 N N . GLU F 1 5 ? 21.337 -5.319 51.498 1.00 94.56 5 GLU F N 1
ATOM 10316 C CA . GLU F 1 5 ? 21.195 -4.657 52.781 1.00 93.68 5 GLU F CA 1
ATOM 10317 C C . GLU F 1 5 ? 22.156 -5.344 53.755 1.00 92.39 5 GLU F C 1
ATOM 10318 O O . GLU F 1 5 ? 21.746 -6.153 54.589 1.00 90.21 5 GLU F O 1
ATOM 10324 N N . THR F 1 6 ? 23.439 -5.013 53.633 1.00 91.82 6 THR F N 1
ATOM 10325 C CA . THR F 1 6 ? 24.487 -5.605 54.462 1.00 93.16 6 THR F CA 1
ATOM 10326 C C . THR F 1 6 ? 24.473 -5.197 55.935 1.00 90.94 6 THR F C 1
ATOM 10327 O O . THR F 1 6 ? 24.125 -4.069 56.282 1.00 91.34 6 THR F O 1
ATOM 10331 N N . LYS F 1 7 ? 24.876 -6.135 56.790 1.00 87.68 7 LYS F N 1
ATOM 10332 C CA . LYS F 1 7 ? 24.901 -5.928 58.233 1.00 84.23 7 LYS F CA 1
ATOM 10333 C C . LYS F 1 7 ? 26.307 -5.884 58.835 1.00 79.07 7 LYS F C 1
ATOM 10334 O O . LYS F 1 7 ? 27.309 -6.086 58.148 1.00 78.00 7 LYS F O 1
ATOM 10340 N N . LYS F 1 8 ? 26.349 -5.614 60.138 1.00 71.64 8 LYS F N 1
ATOM 10341 C CA . LYS F 1 8 ? 27.578 -5.551 60.924 1.00 61.25 8 LYS F CA 1
ATOM 10342 C C . LYS F 1 8 ? 27.182 -5.893 62.358 1.00 55.87 8 LYS F C 1
ATOM 10343 O O . LYS F 1 8 ? 26.053 -6.321 62.598 1.00 51.91 8 LYS F O 1
ATOM 10349 N N . GLN F 1 9 ? 28.086 -5.698 63.312 1.00 49.50 9 GLN F N 1
ATOM 10350 C CA . GLN F 1 9 ? 27.776 -6.031 64.700 1.00 49.23 9 GLN F CA 1
ATOM 10351 C C . GLN F 1 9 ? 26.783 -5.090 65.383 1.00 45.59 9 GLN F C 1
ATOM 10352 O O . GLN F 1 9 ? 25.682 -5.499 65.753 1.00 44.41 9 GLN F O 1
ATOM 10358 N N . TYR F 1 10 ? 27.173 -3.831 65.548 1.00 42.94 10 TYR F N 1
ATOM 10359 C CA . TYR F 1 10 ? 26.321 -2.853 66.216 1.00 39.29 10 TYR F CA 1
ATOM 10360 C C . TYR F 1 10 ? 25.455 -2.023 65.276 1.00 35.03 10 TYR F C 1
ATOM 10361 O O . TYR F 1 10 ? 24.638 -1.220 65.726 1.00 30.63 10 TYR F O 1
ATOM 10370 N N . LEU F 1 11 ? 25.616 -2.230 63.974 1.00 33.39 11 LEU F N 1
ATOM 10371 C CA . LEU F 1 11 ? 24.858 -1.469 62.991 1.00 36.32 11 LEU F CA 1
ATOM 10372 C C . LEU F 1 11 ? 24.622 -2.232 61.685 1.00 35.40 11 LEU F C 1
ATOM 10373 O O . LEU F 1 11 ? 25.362 -3.155 61.353 1.00 32.10 11 LEU F O 1
ATOM 10378 N N . THR F 1 12 ? 23.586 -1.829 60.952 1.00 35.49 12 THR F N 1
ATOM 10379 C CA . THR F 1 12 ? 23.234 -2.441 59.673 1.00 34.71 12 THR F CA 1
ATOM 10380 C C . THR F 1 12 ? 22.842 -1.360 58.666 1.00 35.90 12 THR F C 1
ATOM 10381 O O . THR F 1 12 ? 22.095 -0.437 58.997 1.00 35.95 12 THR F O 1
ATOM 10385 N N . VAL F 1 13 ? 23.343 -1.478 57.439 1.00 33.91 13 VAL F N 1
ATOM 10386 C CA . VAL F 1 13 ? 23.028 -0.513 56.390 1.00 33.85 13 VAL F CA 1
ATOM 10387 C C . VAL F 1 13 ? 22.121 -1.132 55.325 1.00 37.06 13 VAL F C 1
ATOM 10388 O O . VAL F 1 13 ? 22.383 -2.232 54.840 1.00 40.14 13 VAL F O 1
ATOM 10392 N N . PHE F 1 14 ? 21.059 -0.415 54.970 1.00 40.20 14 PHE F N 1
ATOM 10393 C CA . PHE F 1 14 ? 20.099 -0.860 53.962 1.00 43.37 14 PHE F CA 1
ATOM 10394 C C . PHE F 1 14 ? 20.102 0.121 52.789 1.00 43.46 14 PHE F C 1
ATOM 10395 O O . PHE F 1 14 ? 19.741 1.284 52.954 1.00 42.18 14 PHE F O 1
ATOM 10403 N N . LYS F 1 15 ? 20.494 -0.342 51.606 1.00 43.33 15 LYS F N 1
ATOM 10404 C CA . LYS F 1 15 ? 20.527 0.526 50.428 1.00 45.85 15 LYS F CA 1
ATOM 10405 C C . LYS F 1 15 ? 19.402 0.210 49.444 1.00 48.39 15 LYS F C 1
ATOM 10406 O O . LYS F 1 15 ? 19.219 -0.941 49.054 1.00 51.20 15 LYS F O 1
ATOM 10412 N N . GLU F 1 16 ? 18.658 1.231 49.034 1.00 49.93 16 GLU F N 1
ATOM 10413 C CA . GLU F 1 16 ? 17.569 1.027 48.088 1.00 53.96 16 GLU F CA 1
ATOM 10414 C C . GLU F 1 16 ? 17.035 2.321 47.494 1.00 51.21 16 GLU F C 1
ATOM 10415 O O . GLU F 1 16 ? 16.689 3.254 48.216 1.00 49.95 16 GLU F O 1
ATOM 10421 N N . ASP F 1 17 ? 16.959 2.357 46.169 1.00 47.14 17 ASP F N 1
ATOM 10422 C CA . ASP F 1 17 ? 16.451 3.517 45.451 1.00 44.85 17 ASP F CA 1
ATOM 10423 C C . ASP F 1 17 ? 17.061 4.831 45.925 1.00 42.13 17 ASP F C 1
ATOM 10424 O O . ASP F 1 17 ? 16.345 5.743 46.341 1.00 39.00 17 ASP F O 1
ATOM 10429 N N . GLY F 1 18 ? 18.386 4.915 45.866 1.00 38.34 18 GLY F N 1
ATOM 10430 C CA . GLY F 1 18 ? 19.076 6.127 46.268 1.00 37.29 18 GLY F CA 1
ATOM 10431 C C . GLY F 1 18 ? 18.982 6.515 47.733 1.00 39.05 18 GLY F C 1
ATOM 10432 O O . GLY F 1 18 ? 19.238 7.668 48.078 1.00 42.03 18 GLY F O 1
ATOM 10433 N N . ILE F 1 19 ? 18.615 5.574 48.597 1.00 36.48 19 ILE F N 1
ATOM 10434 C CA . ILE F 1 19 ? 18.521 5.860 50.028 1.00 35.10 19 ILE F CA 1
ATOM 10435 C C . ILE F 1 19 ? 19.171 4.758 50.851 1.00 34.79 19 ILE F C 1
ATOM 10436 O O . ILE F 1 19 ? 18.860 3.580 50.685 1.00 37.99 19 ILE F O 1
ATOM 10441 N N . ALA F 1 20 ? 20.081 5.146 51.735 1.00 33.79 20 ALA F N 1
ATOM 10442 C CA . ALA F 1 20 ? 20.757 4.194 52.605 1.00 33.10 20 ALA F CA 1
ATOM 10443 C C . ALA F 1 20 ? 20.321 4.480 54.038 1.00 36.01 20 ALA F C 1
ATOM 10444 O O . ALA F 1 20 ? 20.338 5.628 54.479 1.00 36.59 20 ALA F O 1
ATOM 10446 N N . GLU F 1 21 ? 19.912 3.438 54.757 1.00 38.31 21 GLU F N 1
ATOM 10447 C CA . GLU F 1 21 ? 19.480 3.594 56.141 1.00 34.25 21 GLU F CA 1
ATOM 10448 C C . GLU F 1 21 ? 20.475 2.925 57.068 1.00 33.73 21 GLU F C 1
ATOM 10449 O O . GLU F 1 21 ? 20.762 1.738 56.926 1.00 36.25 21 GLU F O 1
ATOM 10455 N N . ILE F 1 22 ? 21.009 3.693 58.011 1.00 32.51 22 ILE F N 1
ATOM 10456 C CA . ILE F 1 22 ? 21.947 3.151 58.979 1.00 29.15 22 ILE F CA 1
ATOM 10457 C C . ILE F 1 22 ? 21.148 2.863 60.245 1.00 32.26 22 ILE F C 1
ATOM 10458 O O . ILE F 1 22 ? 20.813 3.780 60.996 1.00 36.85 22 ILE F O 1
ATOM 10463 N N . HIS F 1 23 ? 20.822 1.591 60.462 1.00 28.07 23 HIS F N 1
ATOM 10464 C CA . HIS F 1 23 ? 20.065 1.184 61.639 1.00 24.85 23 HIS F CA 1
ATOM 10465 C C . HIS F 1 23 ? 21.006 0.851 62.778 1.00 26.81 23 HIS F C 1
ATOM 10466 O O . HIS F 1 23 ? 21.893 0.001 62.647 1.00 21.48 23 HIS F O 1
ATOM 10473 N N . LEU F 1 24 ? 20.802 1.527 63.901 1.00 22.73 24 LEU F N 1
ATOM 10474 C CA . LEU F 1 24 ? 21.626 1.311 65.070 1.00 21.58 24 LEU F CA 1
ATOM 10475 C C . LEU F 1 24 ? 20.999 0.277 65.997 1.00 24.33 24 LEU F C 1
ATOM 10476 O O . LEU F 1 24 ? 19.806 0.333 66.292 1.00 24.16 24 LEU F O 1
ATOM 10481 N N . HIS F 1 25 ? 21.818 -0.674 66.435 1.00 30.33 25 HIS F N 1
ATOM 10482 C CA . HIS F 1 25 ? 21.407 -1.718 67.371 1.00 34.83 25 HIS F CA 1
ATOM 10483 C C . HIS F 1 25 ? 22.670 -2.114 68.119 1.00 34.41 25 HIS F C 1
ATOM 10484 O O . HIS F 1 25 ? 23.228 -3.191 67.916 1.00 37.83 25 HIS F O 1
ATOM 10491 N N . ILE F 1 26 ? 23.119 -1.212 68.982 1.00 36.19 26 ILE F N 1
ATOM 10492 C CA . ILE F 1 26 ? 24.334 -1.407 69.759 1.00 36.99 26 ILE F CA 1
ATOM 10493 C C . ILE F 1 26 ? 24.082 -2.035 71.116 1.00 39.36 26 ILE F C 1
ATOM 10494 O O . ILE F 1 26 ? 24.696 -3.034 71.483 1.00 36.08 26 ILE F O 1
ATOM 10499 N N . ASN F 1 27 ? 23.171 -1.414 71.855 1.00 40.54 27 ASN F N 1
ATOM 10500 C CA . ASN F 1 27 ? 22.851 -1.809 73.215 1.00 43.04 27 ASN F CA 1
ATOM 10501 C C . ASN F 1 27 ? 21.382 -1.454 73.502 1.00 41.03 27 ASN F C 1
ATOM 10502 O O . ASN F 1 27 ? 20.711 -0.872 72.653 1.00 39.89 27 ASN F O 1
ATOM 10507 N N . LYS F 1 28 ? 20.875 -1.810 74.678 1.00 38.12 28 LYS F N 1
ATOM 10508 C CA . LYS F 1 28 ? 19.487 -1.502 75.013 1.00 39.45 28 LYS F CA 1
ATOM 10509 C C . LYS F 1 28 ? 19.235 0.006 75.117 1.00 36.91 28 LYS F C 1
ATOM 10510 O O . LYS F 1 28 ? 18.088 0.455 75.136 1.00 35.57 28 LYS F O 1
ATOM 10516 N N . SER F 1 29 ? 20.310 0.785 75.179 1.00 35.81 29 SER F N 1
ATOM 10517 C CA . SER F 1 29 ? 20.209 2.240 75.266 1.00 32.60 29 SER F CA 1
ATOM 10518 C C . SER F 1 29 ? 21.066 2.854 74.165 1.00 33.91 29 SER F C 1
ATOM 10519 O O . SER F 1 29 ? 21.199 4.073 74.065 1.00 28.35 29 SER F O 1
ATOM 10522 N N . ASN F 1 30 ? 21.637 1.984 73.337 1.00 31.31 30 ASN F N 1
ATOM 10523 C CA . ASN F 1 30 ? 22.504 2.389 72.244 1.00 30.10 30 ASN F CA 1
ATOM 10524 C C . ASN F 1 30 ? 23.668 3.245 72.712 1.00 33.22 30 ASN F C 1
ATOM 10525 O O . ASN F 1 30 ? 24.034 4.215 72.055 1.00 34.38 30 ASN F O 1
ATOM 10530 N N . SER F 1 31 ? 24.238 2.893 73.861 1.00 30.08 31 SER F N 1
ATOM 10531 C CA . SER F 1 31 ? 25.395 3.611 74.376 1.00 30.20 31 SER F CA 1
ATOM 10532 C C . SER F 1 31 ? 26.568 3.010 73.624 1.00 32.28 31 SER F C 1
ATOM 10533 O O . SER F 1 31 ? 26.782 1.797 73.656 1.00 29.68 31 SER F O 1
ATOM 10536 N N . TYR F 1 32 ? 27.326 3.860 72.942 1.00 32.44 32 TYR F N 1
ATOM 10537 C CA . TYR F 1 32 ? 28.442 3.393 72.129 1.00 29.93 32 TYR F CA 1
ATOM 10538 C C . TYR F 1 32 ? 29.821 3.349 72.767 1.00 27.32 32 TYR F C 1
ATOM 10539 O O . TYR F 1 32 ? 30.046 3.844 73.871 1.00 28.78 32 TYR F O 1
ATOM 10548 N N . ASP F 1 33 ? 30.741 2.749 72.021 1.00 27.98 33 ASP F N 1
ATOM 10549 C CA . ASP F 1 33 ? 32.136 2.601 72.406 1.00 28.33 33 ASP F CA 1
ATOM 10550 C C . ASP F 1 33 ? 32.941 2.886 71.131 1.00 27.49 33 ASP F C 1
ATOM 10551 O O . ASP F 1 33 ? 32.388 3.379 70.146 1.00 24.51 33 ASP F O 1
ATOM 10556 N N . LEU F 1 34 ? 34.231 2.568 71.138 1.00 20.02 34 LEU F N 1
ATOM 10557 C CA . LEU F 1 34 ? 35.068 2.803 69.964 1.00 27.88 34 LEU F CA 1
ATOM 10558 C C . LEU F 1 34 ? 34.697 1.903 68.782 1.00 31.72 34 LEU F C 1
ATOM 10559 O O . LEU F 1 34 ? 34.663 2.358 67.635 1.00 28.65 34 LEU F O 1
ATOM 10564 N N . GLU F 1 35 ? 34.413 0.633 69.059 1.00 34.82 35 GLU F N 1
ATOM 10565 C CA . GLU F 1 35 ? 34.049 -0.306 68.001 1.00 36.34 35 GLU F CA 1
ATOM 10566 C C . GLU F 1 35 ? 32.874 0.204 67.175 1.00 33.40 35 GLU F C 1
ATOM 10567 O O . GLU F 1 35 ? 32.897 0.138 65.945 1.00 34.45 35 GLU F O 1
ATOM 10573 N N . PHE F 1 36 ? 31.845 0.711 67.846 1.00 30.28 36 PHE F N 1
ATOM 10574 C CA . PHE F 1 36 ? 30.684 1.227 67.133 1.00 30.38 36 PHE F CA 1
ATOM 10575 C C . PHE F 1 36 ? 31.059 2.310 66.135 1.00 31.12 36 PHE F C 1
ATOM 10576 O O . PHE F 1 36 ? 30.664 2.252 64.970 1.00 32.33 36 PHE F O 1
ATOM 10584 N N . TYR F 1 37 ? 31.800 3.315 66.598 1.00 28.96 37 TYR F N 1
ATOM 10585 C CA . TYR F 1 37 ? 32.195 4.410 65.721 1.00 24.13 37 TYR F CA 1
ATOM 10586 C C . TYR F 1 37 ? 33.037 3.931 64.557 1.00 22.98 37 TYR F C 1
ATOM 10587 O O . TYR F 1 37 ? 33.018 4.533 63.483 1.00 21.44 37 TYR F O 1
ATOM 10596 N N . LYS F 1 38 ? 33.770 2.843 64.761 1.00 22.99 38 LYS F N 1
ATOM 10597 C CA . LYS F 1 38 ? 34.580 2.292 63.686 1.00 27.23 38 LYS F CA 1
ATOM 10598 C C . LYS F 1 38 ? 33.627 1.806 62.598 1.00 26.42 38 LYS F C 1
ATOM 10599 O O . LYS F 1 38 ? 33.852 2.039 61.411 1.00 29.51 38 LYS F O 1
ATOM 10605 N N . GLU F 1 39 ? 32.552 1.145 63.011 1.00 27.90 39 GLU F N 1
ATOM 10606 C CA . GLU F 1 39 ? 31.562 0.642 62.067 1.00 32.51 39 GLU F CA 1
ATOM 10607 C C . GLU F 1 39 ? 30.823 1.797 61.396 1.00 33.57 39 GLU F C 1
ATOM 10608 O O . GLU F 1 39 ? 30.517 1.737 60.203 1.00 33.77 39 GLU F O 1
ATOM 10614 N N . PHE F 1 40 ? 30.541 2.848 62.165 1.00 28.44 40 PHE F N 1
ATOM 10615 C CA . PHE F 1 40 ? 29.835 4.011 61.633 1.00 22.35 40 PHE F CA 1
ATOM 10616 C C . PHE F 1 40 ? 30.703 4.714 60.593 1.00 22.87 40 PHE F C 1
ATOM 10617 O O . PHE F 1 40 ? 30.205 5.187 59.570 1.00 23.38 40 PHE F O 1
ATOM 10625 N N . ASN F 1 41 ? 32.003 4.783 60.864 1.00 21.37 41 ASN F N 1
ATOM 10626 C CA . ASN F 1 41 ? 32.953 5.416 59.955 1.00 26.51 41 ASN F CA 1
ATOM 10627 C C . ASN F 1 41 ? 33.019 4.607 58.662 1.00 30.69 41 ASN F C 1
ATOM 10628 O O . ASN F 1 41 ? 33.065 5.164 57.563 1.00 31.29 41 ASN F O 1
ATOM 10633 N N . ALA F 1 42 ? 33.022 3.285 58.805 1.00 32.24 42 ALA F N 1
ATOM 10634 C CA . ALA F 1 42 ? 33.066 2.390 57.659 1.00 26.86 42 ALA F CA 1
ATOM 10635 C C . ALA F 1 42 ? 31.786 2.542 56.840 1.00 26.75 42 ALA F C 1
ATOM 10636 O O . ALA F 1 42 ? 31.821 2.516 55.609 1.00 28.65 42 ALA F O 1
ATOM 10638 N N . ALA F 1 43 ? 30.656 2.711 57.518 1.00 20.22 43 ALA F N 1
ATOM 10639 C CA . ALA F 1 43 ? 29.388 2.874 56.815 1.00 23.86 43 ALA F CA 1
ATOM 10640 C C . ALA F 1 43 ? 29.403 4.164 56.005 1.00 30.20 43 ALA F C 1
ATOM 10641 O O . ALA F 1 43 ? 28.907 4.208 54.877 1.00 28.01 43 ALA F O 1
ATOM 10643 N N . ILE F 1 44 ? 29.972 5.216 56.588 1.00 34.01 44 ILE F N 1
ATOM 10644 C CA . ILE F 1 44 ? 30.050 6.508 55.917 1.00 31.78 44 ILE F CA 1
ATOM 10645 C C . ILE F 1 44 ? 30.909 6.408 54.660 1.00 28.86 44 ILE F C 1
ATOM 10646 O O . ILE F 1 44 ? 30.514 6.893 53.595 1.00 27.25 44 ILE F O 1
ATOM 10651 N N . ASP F 1 45 ? 32.072 5.770 54.783 1.00 29.83 45 ASP F N 1
ATOM 10652 C CA . ASP F 1 45 ? 32.977 5.604 53.643 1.00 34.76 45 ASP F CA 1
ATOM 10653 C C . ASP F 1 45 ? 32.347 4.789 52.519 1.00 33.93 45 ASP F C 1
ATOM 10654 O O . ASP F 1 45 ? 32.440 5.165 51.349 1.00 34.01 45 ASP F O 1
ATOM 10659 N N . ASP F 1 46 ? 31.713 3.674 52.875 1.00 30.41 46 ASP F N 1
ATOM 10660 C CA . ASP F 1 46 ? 31.072 2.812 51.888 1.00 30.90 46 ASP F CA 1
ATOM 10661 C C . ASP F 1 46 ? 29.998 3.564 51.108 1.00 31.31 46 ASP F C 1
ATOM 10662 O O . ASP F 1 46 ? 29.901 3.436 49.888 1.00 32.34 46 ASP F O 1
ATOM 10667 N N . ILE F 1 47 ? 29.187 4.344 51.815 1.00 28.34 47 ILE F N 1
ATOM 10668 C CA . ILE F 1 47 ? 28.127 5.113 51.172 1.00 25.40 47 ILE F CA 1
ATOM 10669 C C . ILE F 1 47 ? 28.710 6.216 50.281 1.00 29.12 47 ILE F C 1
ATOM 10670 O O . ILE F 1 47 ? 28.146 6.538 49.234 1.00 25.02 47 ILE F O 1
ATOM 10675 N N . ARG F 1 48 ? 29.837 6.791 50.694 1.00 27.17 48 ARG F N 1
ATOM 10676 C CA . ARG F 1 48 ? 30.475 7.844 49.907 1.00 30.37 48 ARG F CA 1
ATOM 10677 C C . ARG F 1 48 ? 30.821 7.328 48.518 1.00 31.46 48 ARG F C 1
ATOM 10678 O O . ARG F 1 48 ? 30.485 7.946 47.507 1.00 30.55 48 ARG F O 1
ATOM 10686 N N . PHE F 1 49 ? 31.501 6.187 48.487 1.00 35.26 49 PHE F N 1
ATOM 10687 C CA . PHE F 1 49 ? 31.924 5.561 47.243 1.00 35.01 49 PHE F CA 1
ATOM 10688 C C . PHE F 1 49 ? 30.807 4.867 46.470 1.00 34.97 49 PHE F C 1
ATOM 10689 O O . PHE F 1 49 ? 31.063 4.166 45.495 1.00 37.36 49 PHE F O 1
ATOM 10697 N N . ASP F 1 50 ? 29.567 5.063 46.905 1.00 33.13 50 ASP F N 1
ATOM 10698 C CA . ASP F 1 50 ? 28.425 4.470 46.224 1.00 30.05 50 ASP F CA 1
ATOM 10699 C C . ASP F 1 50 ? 27.667 5.603 45.540 1.00 34.05 50 ASP F C 1
ATOM 10700 O O . ASP F 1 50 ? 26.835 6.265 46.156 1.00 31.57 50 ASP F O 1
ATOM 10705 N N . PRO F 1 51 ? 27.951 5.837 44.249 1.00 37.31 51 PRO F N 1
ATOM 10706 C CA . PRO F 1 51 ? 27.330 6.885 43.432 1.00 37.71 51 PRO F CA 1
ATOM 10707 C C . PRO F 1 51 ? 25.805 6.897 43.377 1.00 38.99 51 PRO F C 1
ATOM 10708 O O . PRO F 1 51 ? 25.206 7.901 42.987 1.00 39.86 51 PRO F O 1
ATOM 10712 N N . ASP F 1 52 ? 25.172 5.796 43.762 1.00 38.61 52 ASP F N 1
ATOM 10713 C CA . ASP F 1 52 ? 23.717 5.730 43.710 1.00 42.19 52 ASP F CA 1
ATOM 10714 C C . ASP F 1 52 ? 23.004 6.219 44.967 1.00 39.22 52 ASP F C 1
ATOM 10715 O O . ASP F 1 52 ? 21.811 6.521 44.929 1.00 37.68 52 ASP F O 1
ATOM 10720 N N . ILE F 1 53 ? 23.725 6.304 46.079 1.00 36.07 53 ILE F N 1
ATOM 10721 C CA . ILE F 1 53 ? 23.117 6.771 47.318 1.00 35.30 53 ILE F CA 1
ATOM 10722 C C . ILE F 1 53 ? 23.076 8.292 47.329 1.00 31.53 53 ILE F C 1
ATOM 10723 O O . ILE F 1 53 ? 24.108 8.949 47.213 1.00 29.69 53 ILE F O 1
ATOM 10728 N N . LYS F 1 54 ? 21.877 8.846 47.463 1.00 32.07 54 LYS F N 1
ATOM 10729 C CA . LYS F 1 54 ? 21.703 10.291 47.471 1.00 29.75 54 LYS F CA 1
ATOM 10730 C C . LYS F 1 54 ? 21.384 10.786 48.875 1.00 32.74 54 LYS F C 1
ATOM 10731 O O . LYS F 1 54 ? 21.791 11.881 49.267 1.00 31.31 54 LYS F O 1
ATOM 10737 N N . VAL F 1 55 ? 20.654 9.971 49.629 1.00 26.81 55 VAL F N 1
ATOM 10738 C CA . VAL F 1 55 ? 20.272 10.330 50.984 1.00 23.38 55 VAL F CA 1
ATOM 10739 C C . VAL F 1 55 ? 20.623 9.214 51.959 1.00 29.27 55 VAL F C 1
ATOM 10740 O O . VAL F 1 55 ? 20.575 8.034 51.609 1.00 29.36 55 VAL F O 1
ATOM 10744 N N . VAL F 1 56 ? 20.980 9.596 53.181 1.00 28.71 56 VAL F N 1
ATOM 10745 C CA . VAL F 1 56 ? 21.325 8.636 54.221 1.00 28.28 56 VAL F CA 1
ATOM 10746 C C . VAL F 1 56 ? 20.468 8.881 55.450 1.00 32.00 56 VAL F C 1
ATOM 10747 O O . VAL F 1 56 ? 20.515 9.960 56.041 1.00 37.01 56 VAL F O 1
ATOM 10751 N N . ILE F 1 57 ? 19.679 7.884 55.834 1.00 30.28 57 ILE F N 1
ATOM 10752 C CA . ILE F 1 57 ? 18.838 8.023 57.011 1.00 26.08 57 ILE F CA 1
ATOM 10753 C C . ILE F 1 57 ? 19.416 7.213 58.160 1.00 28.46 57 ILE F C 1
ATOM 10754 O O . ILE F 1 57 ? 19.650 6.014 58.026 1.00 30.54 57 ILE F O 1
ATOM 10759 N N . VAL F 1 58 ? 19.667 7.877 59.283 1.00 26.40 58 VAL F N 1
ATOM 10760 C CA . VAL F 1 58 ? 20.195 7.193 60.453 1.00 26.97 58 VAL F CA 1
ATOM 10761 C C . VAL F 1 58 ? 19.045 7.016 61.428 1.00 28.93 58 VAL F C 1
ATOM 10762 O O . VAL F 1 58 ? 18.383 7.989 61.802 1.00 21.83 58 VAL F O 1
ATOM 10774 N N . SER F 1 60 ? 17.272 4.163 64.736 1.00 30.53 60 SER F N 1
ATOM 10775 C CA . SER F 1 60 ? 17.538 3.149 65.751 1.00 32.93 60 SER F CA 1
ATOM 10776 C C . SER F 1 60 ? 16.552 1.976 65.703 1.00 32.60 60 SER F C 1
ATOM 10777 O O . SER F 1 60 ? 15.372 2.163 65.412 1.00 28.24 60 SER F O 1
ATOM 10780 N N . ASP F 1 61 ? 17.046 0.769 65.973 1.00 30.39 61 ASP F N 1
ATOM 10781 C CA . ASP F 1 61 ? 16.197 -0.423 65.995 1.00 34.60 61 ASP F CA 1
ATOM 10782 C C . ASP F 1 61 ? 15.839 -0.718 67.449 1.00 37.41 61 ASP F C 1
ATOM 10783 O O . ASP F 1 61 ? 14.976 -1.548 67.740 1.00 35.84 61 ASP F O 1
ATOM 10788 N N . VAL F 1 62 ? 16.517 -0.017 68.355 1.00 38.82 62 VAL F N 1
ATOM 10789 C CA . VAL F 1 62 ? 16.308 -0.169 69.788 1.00 36.42 62 VAL F CA 1
ATOM 10790 C C . VAL F 1 62 ? 15.163 0.710 70.288 1.00 39.88 62 VAL F C 1
ATOM 10791 O O . VAL F 1 62 ? 15.149 1.920 70.084 1.00 36.36 62 VAL F O 1
ATOM 10795 N N . PRO F 1 63 ? 14.176 0.086 70.947 1.00 39.62 63 PRO F N 1
ATOM 10796 C CA . PRO F 1 63 ? 13.013 0.803 71.488 1.00 41.07 63 PRO F CA 1
ATOM 10797 C C . PRO F 1 63 ? 13.363 1.857 72.529 1.00 41.23 63 PRO F C 1
ATOM 10798 O O . PRO F 1 63 ? 14.291 1.687 73.329 1.00 42.52 63 PRO F O 1
ATOM 10802 N N . LYS F 1 64 ? 12.647 2.975 72.472 1.00 41.53 64 LYS F N 1
ATOM 10803 C CA . LYS F 1 64 ? 12.816 4.045 73.441 1.00 42.51 64 LYS F CA 1
ATOM 10804 C C . LYS F 1 64 ? 14.159 4.791 73.447 1.00 37.21 64 LYS F C 1
ATOM 10805 O O . LYS F 1 64 ? 14.375 5.654 74.290 1.00 38.85 64 LYS F O 1
ATOM 10811 N N . PHE F 1 65 ? 15.055 4.491 72.518 1.00 32.29 65 PHE F N 1
ATOM 10812 C CA . PHE F 1 65 ? 16.351 5.174 72.496 1.00 33.16 65 PHE F CA 1
ATOM 10813 C C . PHE F 1 65 ? 16.915 5.341 71.092 1.00 35.44 65 PHE F C 1
ATOM 10814 O O . PHE F 1 65 ? 16.982 4.376 70.330 1.00 36.02 65 PHE F O 1
ATOM 10822 N N . PHE F 1 66 ? 17.324 6.558 70.744 1.00 35.87 66 PHE F N 1
ATOM 10823 C CA . PHE F 1 66 ? 17.982 6.751 69.459 1.00 29.45 66 PHE F CA 1
ATOM 10824 C C . PHE F 1 66 ? 19.415 6.425 69.859 1.00 24.37 66 PHE F C 1
ATOM 10825 O O . PHE F 1 66 ? 20.099 5.652 69.199 1.00 31.67 66 PHE F O 1
ATOM 10833 N N . SER F 1 67 ? 19.844 7.012 70.974 1.00 24.48 67 SER F N 1
ATOM 10834 C CA . SER F 1 67 ? 21.170 6.780 71.544 1.00 22.87 67 SER F CA 1
ATOM 10835 C C . SER F 1 67 ? 21.223 7.563 72.847 1.00 22.73 67 SER F C 1
ATOM 10836 O O . SER F 1 67 ? 20.583 8.608 72.980 1.00 25.15 67 SER F O 1
ATOM 10839 N N . ALA F 1 68 ? 21.982 7.052 73.809 1.00 17.85 68 ALA F N 1
ATOM 10840 C CA . ALA F 1 68 ? 22.111 7.701 75.102 1.00 18.54 68 ALA F CA 1
ATOM 10841 C C . ALA F 1 68 ? 23.534 8.234 75.228 1.00 20.04 68 ALA F C 1
ATOM 10842 O O . ALA F 1 68 ? 23.915 8.755 76.277 1.00 23.08 68 ALA F O 1
ATOM 10844 N N . GLY F 1 69 ? 24.318 8.099 74.161 1.00 20.41 69 GLY F N 1
ATOM 10845 C CA . GLY F 1 69 ? 25.685 8.596 74.183 1.00 19.86 69 GLY F CA 1
ATOM 10846 C C . GLY F 1 69 ? 26.724 7.513 74.383 1.00 25.37 69 GLY F C 1
ATOM 10847 O O . GLY F 1 69 ? 26.460 6.336 74.137 1.00 25.24 69 GLY F O 1
ATOM 10848 N N . ALA F 1 70 ? 27.912 7.905 74.832 1.00 21.04 70 ALA F N 1
ATOM 10849 C CA . ALA F 1 70 ? 28.983 6.945 75.053 1.00 24.39 70 ALA F CA 1
ATOM 10850 C C . ALA F 1 70 ? 28.709 6.083 76.277 1.00 27.40 70 ALA F C 1
ATOM 10851 O O . ALA F 1 70 ? 28.012 6.499 77.203 1.00 25.72 70 ALA F O 1
ATOM 10853 N N . ASP F 1 71 ? 29.259 4.874 76.271 1.00 30.68 71 ASP F N 1
ATOM 10854 C CA . ASP F 1 71 ? 29.090 3.956 77.385 1.00 32.42 71 ASP F CA 1
ATOM 10855 C C . ASP F 1 71 ? 29.914 4.487 78.555 1.00 29.26 71 ASP F C 1
ATOM 10856 O O . ASP F 1 71 ? 31.123 4.681 78.431 1.00 24.64 71 ASP F O 1
ATOM 10861 N N . ILE F 1 72 ? 29.259 4.725 79.687 1.00 27.17 72 ILE F N 1
ATOM 10862 C CA . ILE F 1 72 ? 29.944 5.262 80.858 1.00 30.46 72 ILE F CA 1
ATOM 10863 C C . ILE F 1 72 ? 30.977 4.318 81.466 1.00 35.61 72 ILE F C 1
ATOM 10864 O O . ILE F 1 72 ? 31.935 4.764 82.099 1.00 35.74 72 ILE F O 1
ATOM 10869 N N . ASN F 1 73 ? 30.784 3.016 81.280 1.00 38.15 73 ASN F N 1
ATOM 10870 C CA . ASN F 1 73 ? 31.731 2.034 81.801 1.00 37.78 73 ASN F CA 1
ATOM 10871 C C . ASN F 1 73 ? 32.992 2.082 80.942 1.00 38.19 73 ASN F C 1
ATOM 10872 O O . ASN F 1 73 ? 34.109 2.138 81.457 1.00 32.27 73 ASN F O 1
ATOM 10877 N N . PHE F 1 74 ? 32.796 2.064 79.628 1.00 35.86 74 PHE F N 1
ATOM 10878 C CA . PHE F 1 74 ? 33.895 2.119 78.672 1.00 41.69 74 PHE F CA 1
ATOM 10879 C C . PHE F 1 74 ? 34.705 3.390 78.882 1.00 43.10 74 PHE F C 1
ATOM 10880 O O . PHE F 1 74 ? 35.929 3.386 78.777 1.00 43.55 74 PHE F O 1
ATOM 10888 N N . LEU F 1 75 ? 34.004 4.477 79.182 1.00 46.29 75 LEU F N 1
ATOM 10889 C CA . LEU F 1 75 ? 34.631 5.775 79.381 1.00 51.83 75 LEU F CA 1
ATOM 10890 C C . LEU F 1 75 ? 35.290 5.907 80.751 1.00 53.91 75 LEU F C 1
ATOM 10891 O O . LEU F 1 75 ? 36.444 6.316 80.851 1.00 55.90 75 LEU F O 1
ATOM 10896 N N . ARG F 1 76 ? 34.558 5.556 81.803 1.00 55.74 76 ARG F N 1
ATOM 10897 C CA . ARG F 1 76 ? 35.081 5.661 83.162 1.00 53.68 76 ARG F CA 1
ATOM 10898 C C . ARG F 1 76 ? 36.446 5.019 83.378 1.00 52.50 76 ARG F C 1
ATOM 10899 O O . ARG F 1 76 ? 37.372 5.660 83.873 1.00 52.33 76 ARG F O 1
ATOM 10907 N N . SER F 1 77 ? 36.563 3.750 83.010 1.00 50.03 77 SER F N 1
ATOM 10908 C CA . SER F 1 77 ? 37.800 3.007 83.203 1.00 50.34 77 SER F CA 1
ATOM 10909 C C . SER F 1 77 ? 38.962 3.335 82.266 1.00 47.81 77 SER F C 1
ATOM 10910 O O . SER F 1 77 ? 40.100 3.015 82.573 1.00 51.50 77 SER F O 1
ATOM 10913 N N . ALA F 1 78 ? 38.697 3.972 81.132 1.00 43.61 78 ALA F N 1
ATOM 10914 C CA . ALA F 1 78 ? 39.774 4.298 80.200 1.00 36.22 78 ALA F CA 1
ATOM 10915 C C . ALA F 1 78 ? 40.724 5.368 80.745 1.00 34.37 78 ALA F C 1
ATOM 10916 O O . ALA F 1 78 ? 40.320 6.236 81.514 1.00 34.72 78 ALA F O 1
ATOM 10918 N N . ASP F 1 79 ? 41.993 5.302 80.355 1.00 33.52 79 ASP F N 1
ATOM 10919 C CA . ASP F 1 79 ? 42.962 6.294 80.809 1.00 35.46 79 ASP F CA 1
ATOM 10920 C C . ASP F 1 79 ? 42.812 7.539 79.928 1.00 32.89 79 ASP F C 1
ATOM 10921 O O . ASP F 1 79 ? 42.356 7.453 78.786 1.00 29.42 79 ASP F O 1
ATOM 10926 N N . PRO F 1 80 ? 43.200 8.711 80.450 1.00 31.33 80 PRO F N 1
ATOM 10927 C CA . PRO F 1 80 ? 43.110 9.991 79.740 1.00 29.13 80 PRO F CA 1
ATOM 10928 C C . PRO F 1 80 ? 43.573 9.999 78.288 1.00 26.94 80 PRO F C 1
ATOM 10929 O O . PRO F 1 80 ? 42.851 10.471 77.408 1.00 23.20 80 PRO F O 1
ATOM 10933 N N . ARG F 1 81 ? 44.774 9.487 78.037 1.00 24.29 81 ARG F N 1
ATOM 10934 C CA . ARG F 1 81 ? 45.310 9.471 76.681 1.00 29.29 81 ARG F CA 1
ATOM 10935 C C . ARG F 1 81 ? 44.475 8.646 75.714 1.00 26.22 81 ARG F C 1
ATOM 10936 O O . ARG F 1 81 ? 44.324 9.010 74.550 1.00 31.05 81 ARG F O 1
ATOM 10944 N N . PHE F 1 82 ? 43.929 7.535 76.186 1.00 28.35 82 PHE F N 1
ATOM 10945 C CA . PHE F 1 82 ? 43.101 6.710 75.323 1.00 24.98 82 PHE F CA 1
ATOM 10946 C C . PHE F 1 82 ? 41.822 7.491 75.044 1.00 25.74 82 PHE F C 1
ATOM 10947 O O . PHE F 1 82 ? 41.386 7.583 73.898 1.00 25.00 82 PHE F O 1
ATOM 10955 N N . LYS F 1 83 ? 41.227 8.053 76.097 1.00 22.23 83 LYS F N 1
ATOM 10956 C CA . LYS F 1 83 ? 39.993 8.828 75.953 1.00 24.56 83 LYS F CA 1
ATOM 10957 C C . LYS F 1 83 ? 40.163 9.894 74.882 1.00 20.65 83 LYS F C 1
ATOM 10958 O O . LYS F 1 83 ? 39.296 10.085 74.033 1.00 23.23 83 LYS F O 1
ATOM 10964 N N . THR F 1 84 ? 41.285 10.600 74.936 1.00 21.01 84 THR F N 1
ATOM 10965 C CA . THR F 1 84 ? 41.559 11.653 73.970 1.00 20.80 84 THR F CA 1
ATOM 10966 C C . THR F 1 84 ? 41.465 11.135 72.541 1.00 17.87 84 THR F C 1
ATOM 10967 O O . THR F 1 84 ? 40.754 11.701 71.710 1.00 18.57 84 THR F O 1
ATOM 10971 N N . GLN F 1 85 ? 42.173 10.050 72.257 1.00 14.75 85 GLN F N 1
ATOM 10972 C CA . GLN F 1 85 ? 42.154 9.488 70.915 1.00 19.54 85 GLN F CA 1
ATOM 10973 C C . GLN F 1 85 ? 40.779 8.961 70.545 1.00 15.56 85 GLN F C 1
ATOM 10974 O O . GLN F 1 85 ? 40.352 9.052 69.395 1.00 19.30 85 GLN F O 1
ATOM 10980 N N . PHE F 1 86 ? 40.080 8.415 71.529 1.00 19.63 86 PHE F N 1
ATOM 10981 C CA . PHE F 1 86 ? 38.747 7.898 71.289 1.00 19.15 86 PHE F CA 1
ATOM 10982 C C . PHE F 1 86 ? 37.833 9.053 70.869 1.00 23.35 86 PHE F C 1
ATOM 10983 O O . PHE F 1 86 ? 37.093 8.939 69.887 1.00 19.43 86 PHE F O 1
ATOM 10991 N N . CYS F 1 87 ? 37.895 10.163 71.607 1.00 12.32 87 CYS F N 1
ATOM 10992 C CA . CYS F 1 87 ? 37.070 11.334 71.298 1.00 19.09 87 CYS F CA 1
ATOM 10993 C C . CYS F 1 87 ? 37.449 11.945 69.952 1.00 13.61 87 CYS F C 1
ATOM 10994 O O . CYS F 1 87 ? 36.586 12.360 69.179 1.00 14.94 87 CYS F O 1
ATOM 10997 N N . LEU F 1 88 ? 38.746 12.001 69.676 1.00 15.99 88 LEU F N 1
ATOM 10998 C CA . LEU F 1 88 ? 39.218 12.564 68.418 1.00 16.66 88 LEU F CA 1
ATOM 10999 C C . LEU F 1 88 ? 38.658 11.762 67.249 1.00 17.66 88 LEU F C 1
ATOM 11000 O O . LEU F 1 88 ? 38.152 12.331 66.282 1.00 18.73 88 LEU F O 1
ATOM 11005 N N . PHE F 1 89 ? 38.720 10.438 67.351 1.00 17.77 89 PHE F N 1
ATOM 11006 C CA . PHE F 1 89 ? 38.210 9.583 66.286 1.00 15.08 89 PHE F CA 1
ATOM 11007 C C . PHE F 1 89 ? 36.716 9.777 66.060 1.00 15.12 89 PHE F C 1
ATOM 11008 O O . PHE F 1 89 ? 36.269 9.884 64.919 1.00 14.60 89 PHE F O 1
ATOM 11016 N N . CYS F 1 90 ? 35.939 9.803 67.140 1.00 12.66 90 CYS F N 1
ATOM 11017 C CA . CYS F 1 90 ? 34.500 9.993 67.007 1.00 16.90 90 CYS F CA 1
ATOM 11018 C C . CYS F 1 90 ? 34.219 11.328 66.330 1.00 18.06 90 CYS F C 1
ATOM 11019 O O . CYS F 1 90 ? 33.348 11.424 65.462 1.00 22.72 90 CYS F O 1
ATOM 11022 N N . ASN F 1 91 ? 34.962 12.358 66.727 1.00 20.40 91 ASN F N 1
ATOM 11023 C CA . ASN F 1 91 ? 34.782 13.686 66.148 1.00 21.36 91 ASN F CA 1
ATOM 11024 C C . ASN F 1 91 ? 35.095 13.702 64.656 1.00 14.55 91 ASN F C 1
ATOM 11025 O O . ASN F 1 91 ? 34.313 14.222 63.861 1.00 20.66 91 ASN F O 1
ATOM 11030 N N . GLU F 1 92 ? 36.234 13.137 64.273 1.00 14.90 92 GLU F N 1
ATOM 11031 C CA . GLU F 1 92 ? 36.605 13.109 62.862 1.00 17.44 92 GLU F CA 1
ATOM 11032 C C . GLU F 1 92 ? 35.586 12.312 62.054 1.00 19.05 92 GLU F C 1
ATOM 11033 O O . GLU F 1 92 ? 35.359 12.598 60.882 1.00 19.52 92 GLU F O 1
ATOM 11039 N N . THR F 1 93 ? 34.966 11.318 62.683 1.00 17.21 93 THR F N 1
ATOM 11040 C CA . THR F 1 93 ? 33.959 10.519 61.998 1.00 15.29 93 THR F CA 1
ATOM 11041 C C . THR F 1 93 ? 32.752 11.405 61.721 1.00 18.46 93 THR F C 1
ATOM 11042 O O . THR F 1 93 ? 32.228 11.432 60.607 1.00 22.30 93 THR F O 1
ATOM 11046 N N . LEU F 1 94 ? 32.315 12.141 62.734 1.00 19.92 94 LEU F N 1
ATOM 11047 C CA . LEU F 1 94 ? 31.165 13.018 62.564 1.00 17.99 94 LEU F CA 1
ATOM 11048 C C . LEU F 1 94 ? 31.452 14.161 61.595 1.00 14.87 94 LEU F C 1
ATOM 11049 O O . LEU F 1 94 ? 30.570 14.584 60.848 1.00 15.31 94 LEU F O 1
ATOM 11054 N N . ASP F 1 95 ? 32.685 14.659 61.607 1.00 17.82 95 ASP F N 1
ATOM 11055 C CA . ASP F 1 95 ? 33.062 15.755 60.717 1.00 18.71 95 ASP F CA 1
ATOM 11056 C C . ASP F 1 95 ? 32.892 15.364 59.253 1.00 19.91 95 ASP F C 1
ATOM 11057 O O . ASP F 1 95 ? 32.675 16.220 58.396 1.00 21.86 95 ASP F O 1
ATOM 11062 N N . LYS F 1 96 ? 32.994 14.068 58.973 1.00 19.59 96 LYS F N 1
ATOM 11063 C CA . LYS F 1 96 ? 32.889 13.569 57.610 1.00 16.57 96 LYS F CA 1
ATOM 11064 C C . LYS F 1 96 ? 31.511 13.729 56.980 1.00 17.58 96 LYS F C 1
ATOM 11065 O O . LYS F 1 96 ? 31.396 13.888 55.763 1.00 19.62 96 LYS F O 1
ATOM 11071 N N . ILE F 1 97 ? 30.469 13.708 57.805 1.00 18.29 97 ILE F N 1
ATOM 11072 C CA . ILE F 1 97 ? 29.110 13.848 57.297 1.00 19.95 97 ILE F CA 1
ATOM 11073 C C . ILE F 1 97 ? 28.920 15.119 56.480 1.00 18.20 97 ILE F C 1
ATOM 11074 O O . ILE F 1 97 ? 28.341 15.089 55.395 1.00 15.97 97 ILE F O 1
ATOM 11079 N N . ALA F 1 98 ? 29.417 16.234 57.005 1.00 22.82 98 ALA F N 1
ATOM 11080 C CA . ALA F 1 98 ? 29.290 17.522 56.337 1.00 15.91 98 ALA F CA 1
ATOM 11081 C C . ALA F 1 98 ? 30.059 17.608 55.023 1.00 17.93 98 ALA F C 1
ATOM 11082 O O . ALA F 1 98 ? 29.788 18.492 54.212 1.00 16.81 98 ALA F O 1
ATOM 11084 N N . ARG F 1 99 ? 31.021 16.710 54.811 1.00 13.53 99 ARG F N 1
ATOM 11085 C CA . ARG F 1 99 ? 31.802 16.731 53.571 1.00 17.45 99 ARG F CA 1
ATOM 11086 C C . ARG F 1 99 ? 31.294 15.697 52.560 1.00 19.94 99 ARG F C 1
ATOM 11087 O O . ARG F 1 99 ? 31.759 15.652 51.420 1.00 17.93 99 ARG F O 1
ATOM 11095 N N . SER F 1 100 ? 30.341 14.871 52.984 1.00 19.88 100 SER F N 1
ATOM 11096 C CA . SER F 1 100 ? 29.783 13.829 52.129 1.00 15.95 100 SER F CA 1
ATOM 11097 C C . SER F 1 100 ? 28.737 14.377 51.164 1.00 19.59 100 SER F C 1
ATOM 11098 O O . SER F 1 100 ? 27.997 15.305 51.488 1.00 20.45 100 SER F O 1
ATOM 11101 N N . PRO F 1 101 ? 28.657 13.797 49.958 1.00 22.57 101 PRO F N 1
ATOM 11102 C CA . PRO F 1 101 ? 27.694 14.238 48.945 1.00 21.33 101 PRO F CA 1
ATOM 11103 C C . PRO F 1 101 ? 26.234 13.971 49.305 1.00 21.76 101 PRO F C 1
ATOM 11104 O O . PRO F 1 101 ? 25.336 14.657 48.816 1.00 21.37 101 PRO F O 1
ATOM 11108 N N . GLN F 1 102 ? 25.997 12.981 50.161 1.00 21.35 102 GLN F N 1
ATOM 11109 C CA . GLN F 1 102 ? 24.634 12.635 50.570 1.00 22.03 102 GLN F CA 1
ATOM 11110 C C . GLN F 1 102 ? 24.098 13.555 51.660 1.00 23.11 102 GLN F C 1
ATOM 11111 O O . GLN F 1 102 ? 24.864 14.089 52.463 1.00 18.62 102 GLN F O 1
ATOM 11117 N N . VAL F 1 103 ? 22.782 13.744 51.689 1.00 20.82 103 VAL F N 1
ATOM 11118 C CA . VAL F 1 103 ? 22.178 14.547 52.742 1.00 21.61 103 VAL F CA 1
ATOM 11119 C C . VAL F 1 103 ? 21.923 13.555 53.875 1.00 23.15 103 VAL F C 1
ATOM 11120 O O . VAL F 1 103 ? 21.336 12.498 53.654 1.00 20.95 103 VAL F O 1
ATOM 11124 N N . TYR F 1 104 ? 22.383 13.888 55.077 1.00 23.29 104 TYR F N 1
ATOM 11125 C CA . TYR F 1 104 ? 22.206 13.017 56.234 1.00 24.33 104 TYR F CA 1
ATOM 11126 C C . TYR F 1 104 ? 21.034 13.446 57.091 1.00 22.13 104 TYR F C 1
ATOM 11127 O O . TYR F 1 104 ? 20.954 14.593 57.530 1.00 27.18 104 TYR F O 1
ATOM 11136 N N . ILE F 1 105 ? 20.125 12.511 57.329 1.00 22.80 105 ILE F N 1
ATOM 11137 C CA . ILE F 1 105 ? 18.942 12.779 58.124 1.00 21.23 105 ILE F CA 1
ATOM 11138 C C . ILE F 1 105 ? 18.911 11.884 59.351 1.00 26.02 105 ILE F C 1
ATOM 11139 O O . ILE F 1 105 ? 19.070 10.668 59.250 1.00 28.35 105 ILE F O 1
ATOM 11144 N N . ALA F 1 106 ? 18.712 12.498 60.510 1.00 25.95 106 ALA F N 1
ATOM 11145 C CA . ALA F 1 106 ? 18.642 11.763 61.764 1.00 26.58 106 ALA F CA 1
ATOM 11146 C C . ALA F 1 106 ? 17.176 11.577 62.121 1.00 27.27 106 ALA F C 1
ATOM 11147 O O . ALA F 1 106 ? 16.449 12.551 62.323 1.00 28.57 106 ALA F O 1
ATOM 11149 N N . CYS F 1 107 ? 16.742 10.322 62.175 1.00 29.30 107 CYS F N 1
ATOM 11150 C CA . CYS F 1 107 ? 15.359 10.001 62.513 1.00 26.87 107 CYS F CA 1
ATOM 11151 C C . CYS F 1 107 ? 15.326 9.694 64.006 1.00 25.55 107 CYS F C 1
ATOM 11152 O O . CYS F 1 107 ? 15.747 8.622 64.438 1.00 28.04 107 CYS F O 1
ATOM 11155 N N . LEU F 1 108 ? 14.838 10.648 64.791 1.00 23.87 108 LEU F N 1
ATOM 11156 C CA . LEU F 1 108 ? 14.786 10.494 66.240 1.00 28.29 108 LEU F CA 1
ATOM 11157 C C . LEU F 1 108 ? 13.440 9.976 66.750 1.00 27.36 108 LEU F C 1
ATOM 11158 O O . LEU F 1 108 ? 12.438 10.691 66.749 1.00 27.62 108 LEU F O 1
ATOM 11163 N N . GLU F 1 109 ? 13.430 8.724 67.192 1.00 29.00 109 GLU F N 1
ATOM 11164 C CA . GLU F 1 109 ? 12.216 8.102 67.702 1.00 31.08 109 GLU F CA 1
ATOM 11165 C C . GLU F 1 109 ? 12.329 7.817 69.197 1.00 31.78 109 GLU F C 1
ATOM 11166 O O . GLU F 1 109 ? 11.323 7.600 69.872 1.00 32.32 109 GLU F O 1
ATOM 11172 N N . GLY F 1 110 ? 13.559 7.823 69.704 1.00 32.27 110 GLY F N 1
ATOM 11173 C CA . GLY F 1 110 ? 13.790 7.574 71.117 1.00 29.90 110 GLY F CA 1
ATOM 11174 C C . GLY F 1 110 ? 14.628 8.676 71.742 1.00 32.68 110 GLY F C 1
ATOM 11175 O O . GLY F 1 110 ? 14.844 9.720 71.120 1.00 29.55 110 GLY F O 1
ATOM 11176 N N . HIS F 1 111 ? 15.103 8.451 72.966 1.00 27.12 111 HIS F N 1
ATOM 11177 C CA . HIS F 1 111 ? 15.922 9.439 73.662 1.00 23.50 111 HIS F CA 1
ATOM 11178 C C . HIS F 1 111 ? 17.181 9.742 72.869 1.00 22.12 111 HIS F C 1
ATOM 11179 O O . HIS F 1 111 ? 17.867 8.829 72.403 1.00 21.50 111 HIS F O 1
ATOM 11186 N N . THR F 1 112 ? 17.474 11.031 72.721 1.00 25.14 112 THR F N 1
ATOM 11187 C CA . THR F 1 112 ? 18.643 11.503 71.978 1.00 26.65 112 THR F CA 1
ATOM 11188 C C . THR F 1 112 ? 19.420 12.419 72.911 1.00 24.20 112 THR F C 1
ATOM 11189 O O . THR F 1 112 ? 19.263 13.640 72.866 1.00 24.24 112 THR F O 1
ATOM 11193 N N . VAL F 1 113 ? 20.264 11.830 73.750 1.00 23.82 113 VAL F N 1
ATOM 11194 C CA . VAL F 1 113 ? 21.019 12.612 74.721 1.00 22.14 113 VAL F CA 1
ATOM 11195 C C . VAL F 1 113 ? 22.534 12.390 74.710 1.00 17.14 113 VAL F C 1
ATOM 11196 O O . VAL F 1 113 ? 23.021 11.342 74.285 1.00 19.55 113 VAL F O 1
ATOM 11200 N N . GLY F 1 114 ? 23.270 13.392 75.185 1.00 14.93 114 GLY F N 1
ATOM 11201 C CA . GLY F 1 114 ? 24.720 13.307 75.220 1.00 12.92 114 GLY F CA 1
ATOM 11202 C C . GLY F 1 114 ? 25.289 13.000 73.847 1.00 16.99 114 GLY F C 1
ATOM 11203 O O . GLY F 1 114 ? 24.935 13.652 72.865 1.00 17.79 114 GLY F O 1
ATOM 11204 N N . GLY F 1 115 ? 26.172 12.007 73.780 1.00 18.45 115 GLY F N 1
ATOM 11205 C CA . GLY F 1 115 ? 26.764 11.618 72.513 1.00 17.99 115 GLY F CA 1
ATOM 11206 C C . GLY F 1 115 ? 25.710 11.270 71.477 1.00 19.85 115 GLY F C 1
ATOM 11207 O O . GLY F 1 115 ? 25.967 11.315 70.273 1.00 23.18 115 GLY F O 1
ATOM 11208 N N . GLY F 1 116 ? 24.518 10.918 71.940 1.00 21.35 116 GLY F N 1
ATOM 11209 C CA . GLY F 1 116 ? 23.445 10.591 71.018 1.00 19.68 116 GLY F CA 1
ATOM 11210 C C . GLY F 1 116 ? 23.028 11.826 70.241 1.00 20.68 116 GLY F C 1
ATOM 11211 O O . GLY F 1 116 ? 22.866 11.779 69.017 1.00 18.25 116 GLY F O 1
ATOM 11212 N N . LEU F 1 117 ? 22.852 12.938 70.949 1.00 17.51 117 LEU F N 1
ATOM 11213 C CA . LEU F 1 117 ? 22.468 14.191 70.302 1.00 17.95 117 LEU F CA 1
ATOM 11214 C C . LEU F 1 117 ? 23.613 14.717 69.439 1.00 18.07 117 LEU F C 1
ATOM 11215 O O . LEU F 1 117 ? 23.389 15.267 68.365 1.00 17.23 117 LEU F O 1
ATOM 11220 N N . GLU F 1 118 ? 24.841 14.539 69.916 1.00 12.90 118 GLU F N 1
ATOM 11221 C CA . GLU F 1 118 ? 26.009 15.009 69.187 1.00 18.83 118 GLU F CA 1
ATOM 11222 C C . GLU F 1 118 ? 26.095 14.388 67.805 1.00 19.20 118 GLU F C 1
ATOM 11223 O O . GLU F 1 118 ? 26.531 15.030 66.852 1.00 20.89 118 GLU F O 1
ATOM 11237 N N . ALA F 1 120 ? 23.433 13.331 66.150 1.00 18.97 120 ALA F N 1
ATOM 11238 C CA . ALA F 1 120 ? 22.314 13.921 65.426 1.00 20.08 120 ALA F CA 1
ATOM 11239 C C . ALA F 1 120 ? 22.675 15.326 64.945 1.00 20.74 120 ALA F C 1
ATOM 11240 O O . ALA F 1 120 ? 22.280 15.746 63.855 1.00 23.89 120 ALA F O 1
ATOM 11242 N N . LEU F 1 121 ? 23.426 16.047 65.770 1.00 18.72 121 LEU F N 1
ATOM 11243 C CA . LEU F 1 121 ? 23.863 17.400 65.445 1.00 15.18 121 LEU F CA 1
ATOM 11244 C C . LEU F 1 121 ? 24.787 17.422 64.228 1.00 14.41 121 LEU F C 1
ATOM 11245 O O . LEU F 1 121 ? 24.760 18.362 63.431 1.00 10.15 121 LEU F O 1
ATOM 11250 N N . ALA F 1 122 ? 25.599 16.378 64.090 1.00 9.81 122 ALA F N 1
ATOM 11251 C CA . ALA F 1 122 ? 26.531 16.272 62.973 1.00 17.05 122 ALA F CA 1
ATOM 11252 C C . ALA F 1 122 ? 25.808 15.949 61.665 1.00 21.46 122 ALA F C 1
ATOM 11253 O O . ALA F 1 122 ? 26.394 16.046 60.586 1.00 21.84 122 ALA F O 1
ATOM 11255 N N . CYS F 1 123 ? 24.539 15.556 61.765 1.00 22.76 123 CYS F N 1
ATOM 11256 C CA . CYS F 1 123 ? 23.738 15.247 60.582 1.00 19.79 123 CYS F CA 1
ATOM 11257 C C . CYS F 1 123 ? 23.168 16.558 60.044 1.00 20.07 123 CYS F C 1
ATOM 11258 O O . CYS F 1 123 ? 23.074 17.537 60.778 1.00 20.94 123 CYS F O 1
ATOM 11261 N N . ASP F 1 124 ? 22.786 16.571 58.768 1.00 22.26 124 ASP F N 1
ATOM 11262 C CA . ASP F 1 124 ? 22.250 17.773 58.135 1.00 20.87 124 ASP F CA 1
ATOM 11263 C C . ASP F 1 124 ? 20.850 18.139 58.619 1.00 23.49 124 ASP F C 1
ATOM 11264 O O . ASP F 1 124 ? 20.509 19.320 58.735 1.00 21.58 124 ASP F O 1
ATOM 11269 N N . LEU F 1 125 ? 20.037 17.128 58.899 1.00 20.43 125 LEU F N 1
ATOM 11270 C CA . LEU F 1 125 ? 18.674 17.363 59.356 1.00 21.16 125 LEU F CA 1
ATOM 11271 C C . LEU F 1 125 ? 18.316 16.421 60.496 1.00 17.29 125 LEU F C 1
ATOM 11272 O O . LEU F 1 125 ? 18.943 15.385 60.675 1.00 15.47 125 LEU F O 1
ATOM 11277 N N . ARG F 1 126 ? 17.307 16.801 61.268 1.00 17.86 126 ARG F N 1
ATOM 11278 C CA . ARG F 1 126 ? 16.849 15.998 62.387 1.00 18.98 126 ARG F CA 1
ATOM 11279 C C . ARG F 1 126 ? 15.326 15.993 62.438 1.00 21.43 126 ARG F C 1
ATOM 11280 O O . ARG F 1 126 ? 14.705 17.052 62.536 1.00 22.94 126 ARG F O 1
ATOM 11288 N N . PHE F 1 127 ? 14.730 14.805 62.336 1.00 24.89 127 PHE F N 1
ATOM 11289 C CA . PHE F 1 127 ? 13.277 14.654 62.421 1.00 24.27 127 PHE F CA 1
ATOM 11290 C C . PHE F 1 127 ? 13.032 13.834 63.682 1.00 21.47 127 PHE F C 1
ATOM 11291 O O . PHE F 1 127 ? 13.682 12.814 63.900 1.00 21.38 127 PHE F O 1
ATOM 11307 N N . GLY F 1 129 ? 10.036 12.189 66.638 1.00 26.08 129 GLY F N 1
ATOM 11308 C CA . GLY F 1 129 ? 8.653 11.849 66.926 1.00 25.57 129 GLY F CA 1
ATOM 11309 C C . GLY F 1 129 ? 8.136 12.630 68.120 1.00 29.52 129 GLY F C 1
ATOM 11310 O O . GLY F 1 129 ? 8.882 12.879 69.067 1.00 29.67 129 GLY F O 1
ATOM 11311 N N . ASP F 1 130 ? 6.859 13.006 68.087 1.00 26.58 130 ASP F N 1
ATOM 11312 C CA . ASP F 1 130 ? 6.262 13.781 69.168 1.00 24.83 130 ASP F CA 1
ATOM 11313 C C . ASP F 1 130 ? 6.156 13.037 70.500 1.00 25.12 130 ASP F C 1
ATOM 11314 O O . ASP F 1 130 ? 5.606 13.561 71.469 1.00 28.75 130 ASP F O 1
ATOM 11319 N N . GLU F 1 131 ? 6.694 11.824 70.554 1.00 22.08 131 GLU F N 1
ATOM 11320 C CA . GLU F 1 131 ? 6.669 11.035 71.782 1.00 26.40 131 GLU F CA 1
ATOM 11321 C C . GLU F 1 131 ? 8.037 10.391 71.980 1.00 26.29 131 GLU F C 1
ATOM 11322 O O . GLU F 1 131 ? 8.192 9.459 72.770 1.00 27.78 131 GLU F O 1
ATOM 11328 N N . ALA F 1 132 ? 9.024 10.917 71.259 1.00 26.48 132 ALA F N 1
ATOM 11329 C CA . ALA F 1 132 ? 10.396 10.424 71.292 1.00 21.86 132 ALA F CA 1
ATOM 11330 C C . ALA F 1 132 ? 11.081 10.543 72.649 1.00 23.61 132 ALA F C 1
ATOM 11331 O O . ALA F 1 132 ? 12.098 9.887 72.895 1.00 23.73 132 ALA F O 1
ATOM 11333 N N . GLY F 1 133 ? 10.553 11.393 73.520 1.00 20.82 133 GLY F N 1
ATOM 11334 C CA . GLY F 1 133 ? 11.150 11.529 74.834 1.00 25.50 133 GLY F CA 1
ATOM 11335 C C . GLY F 1 133 ? 12.023 12.748 75.064 1.00 29.76 133 GLY F C 1
ATOM 11336 O O . GLY F 1 133 ? 11.626 13.872 74.766 1.00 32.29 133 GLY F O 1
ATOM 11337 N N . LYS F 1 134 ? 13.225 12.516 75.583 1.00 27.95 134 LYS F N 1
ATOM 11338 C CA . LYS F 1 134 ? 14.156 13.592 75.908 1.00 29.32 134 LYS F CA 1
ATOM 11339 C C . LYS F 1 134 ? 15.289 13.825 74.911 1.00 24.45 134 LYS F C 1
ATOM 11340 O O . LYS F 1 134 ? 15.744 12.906 74.239 1.00 25.38 134 LYS F O 1
ATOM 11346 N N . ILE F 1 135 ? 15.738 15.073 74.831 1.00 23.59 135 ILE F N 1
ATOM 11347 C CA . ILE F 1 135 ? 16.824 15.460 73.934 1.00 21.77 135 ILE F CA 1
ATOM 11348 C C . ILE F 1 135 ? 17.646 16.566 74.611 1.00 16.10 135 ILE F C 1
ATOM 11349 O O . ILE F 1 135 ? 17.098 17.574 75.059 1.00 15.97 135 ILE F O 1
ATOM 11354 N N . GLY F 1 136 ? 18.956 16.359 74.706 1.00 16.11 136 GLY F N 1
ATOM 11355 C CA . GLY F 1 136 ? 19.820 17.337 75.344 1.00 15.04 136 GLY F CA 1
ATOM 11356 C C . GLY F 1 136 ? 21.224 16.816 75.614 1.00 17.91 136 GLY F C 1
ATOM 11357 O O . GLY F 1 136 ? 21.588 15.728 75.163 1.00 18.70 136 GLY F O 1
ATOM 11358 N N . LEU F 1 137 ? 22.008 17.592 76.361 1.00 15.57 137 LEU F N 1
ATOM 11359 C CA . LEU F 1 137 ? 23.390 17.237 76.686 1.00 15.19 137 LEU F CA 1
ATOM 11360 C C . LEU F 1 137 ? 23.610 17.232 78.205 1.00 19.43 137 LEU F C 1
ATOM 11361 O O . LEU F 1 137 ? 23.994 18.248 78.795 1.00 20.18 137 LEU F O 1
ATOM 11366 N N . PRO F 1 138 ? 23.381 16.079 78.855 1.00 18.74 138 PRO F N 1
ATOM 11367 C CA . PRO F 1 138 ? 23.554 15.977 80.307 1.00 19.92 138 PRO F CA 1
ATOM 11368 C C . PRO F 1 138 ? 24.959 15.631 80.795 1.00 18.28 138 PRO F C 1
ATOM 11369 O O . PRO F 1 138 ? 25.148 15.321 81.968 1.00 18.55 138 PRO F O 1
ATOM 11373 N N . GLU F 1 139 ? 25.939 15.693 79.900 1.00 18.34 139 GLU F N 1
ATOM 11374 C CA . GLU F 1 139 ? 27.325 15.381 80.251 1.00 15.62 139 GLU F CA 1
ATOM 11375 C C . GLU F 1 139 ? 27.831 16.041 81.539 1.00 17.44 139 GLU F C 1
ATOM 11376 O O . GLU F 1 139 ? 28.554 15.415 82.319 1.00 17.61 139 GLU F O 1
ATOM 11382 N N . VAL F 1 140 ? 27.453 17.296 81.767 1.00 19.35 140 VAL F N 1
ATOM 11383 C CA . VAL F 1 140 ? 27.894 18.024 82.960 1.00 17.11 140 VAL F CA 1
ATOM 11384 C C . VAL F 1 140 ? 27.549 17.308 84.276 1.00 16.97 140 VAL F C 1
ATOM 11385 O O . VAL F 1 140 ? 28.263 17.441 85.267 1.00 11.46 140 VAL F O 1
ATOM 11389 N N . SER F 1 141 ? 26.462 16.544 84.286 1.00 16.63 141 SER F N 1
ATOM 11390 C CA . SER F 1 141 ? 26.061 15.837 85.500 1.00 19.85 141 SER F CA 1
ATOM 11391 C C . SER F 1 141 ? 27.047 14.722 85.831 1.00 17.16 141 SER F C 1
ATOM 11392 O O . SER F 1 141 ? 26.984 14.133 86.906 1.00 24.03 141 SER F O 1
ATOM 11395 N N . LEU F 1 142 ? 27.958 14.443 84.903 1.00 17.23 142 LEU F N 1
ATOM 11396 C CA . LEU F 1 142 ? 28.974 13.411 85.092 1.00 14.35 142 LEU F CA 1
ATOM 11397 C C . LEU F 1 142 ? 30.340 14.035 85.362 1.00 17.26 142 LEU F C 1
ATOM 11398 O O . LEU F 1 142 ? 31.317 13.322 85.602 1.00 20.92 142 LEU F O 1
ATOM 11403 N N . GLY F 1 143 ? 30.410 15.362 85.318 1.00 11.54 143 GLY F N 1
ATOM 11404 C CA . GLY F 1 143 ? 31.671 16.041 85.563 1.00 10.98 143 GLY F CA 1
ATOM 11405 C C . GLY F 1 143 ? 32.507 16.244 84.313 1.00 14.81 143 GLY F C 1
ATOM 11406 O O . GLY F 1 143 ? 33.691 16.578 84.392 1.00 20.05 143 GLY F O 1
ATOM 11407 N N . VAL F 1 144 ? 31.897 16.025 83.155 1.00 12.52 144 VAL F N 1
ATOM 11408 C CA . VAL F 1 144 ? 32.576 16.209 81.878 1.00 13.74 144 VAL F CA 1
ATOM 11409 C C . VAL F 1 144 ? 31.667 17.057 80.990 1.00 10.67 144 VAL F C 1
ATOM 11410 O O . VAL F 1 144 ? 30.620 17.522 81.440 1.00 16.40 144 VAL F O 1
ATOM 11414 N N . LEU F 1 145 ? 32.060 17.285 79.745 1.00 16.22 145 LEU F N 1
ATOM 11415 C CA . LEU F 1 145 ? 31.226 18.088 78.858 1.00 15.74 145 LEU F CA 1
ATOM 11416 C C . LEU F 1 145 ? 30.961 17.348 77.562 1.00 16.04 145 LEU F C 1
ATOM 11417 O O . LEU F 1 145 ? 31.540 16.286 77.317 1.00 14.67 145 LEU F O 1
ATOM 11422 N N . ALA F 1 146 ? 30.075 17.903 76.738 1.00 15.25 146 ALA F N 1
ATOM 11423 C CA . ALA F 1 146 ? 29.760 17.296 75.448 1.00 14.73 146 ALA F CA 1
ATOM 11424 C C . ALA F 1 146 ? 30.999 17.469 74.567 1.00 17.34 146 ALA F C 1
ATOM 11425 O O . ALA F 1 146 ? 31.061 18.372 73.732 1.00 18.83 146 ALA F O 1
ATOM 11427 N N . GLY F 1 147 ? 31.980 16.590 74.769 1.00 20.58 147 GLY F N 1
ATOM 11428 C CA . GLY F 1 147 ? 33.237 16.657 74.043 1.00 13.38 147 GLY F CA 1
ATOM 11429 C C . GLY F 1 147 ? 33.345 16.116 72.631 1.00 21.87 147 GLY F C 1
ATOM 11430 O O . GLY F 1 147 ? 34.452 16.000 72.102 1.00 24.11 147 GLY F O 1
ATOM 11431 N N . THR F 1 148 ? 32.233 15.760 72.005 1.00 22.32 148 THR F N 1
ATOM 11432 C CA . THR F 1 148 ? 32.327 15.284 70.636 1.00 21.75 148 THR F CA 1
ATOM 11433 C C . THR F 1 148 ? 31.528 16.214 69.722 1.00 21.30 148 THR F C 1
ATOM 11434 O O . THR F 1 148 ? 30.596 15.801 69.026 1.00 15.68 148 THR F O 1
ATOM 11438 N N . GLY F 1 149 ? 31.923 17.489 69.751 1.00 18.00 149 GLY F N 1
ATOM 11439 C CA . GLY F 1 149 ? 31.288 18.518 68.944 1.00 11.58 149 GLY F CA 1
ATOM 11440 C C . GLY F 1 149 ? 30.012 19.073 69.545 1.00 13.08 149 GLY F C 1
ATOM 11441 O O . GLY F 1 149 ? 29.413 20.001 69.005 1.00 14.61 149 GLY F O 1
ATOM 11442 N N . GLY F 1 150 ? 29.599 18.510 70.674 1.00 16.93 150 GLY F N 1
ATOM 11443 C CA . GLY F 1 150 ? 28.373 18.947 71.319 1.00 13.07 150 GLY F CA 1
ATOM 11444 C C . GLY F 1 150 ? 28.266 20.421 71.661 1.00 16.06 150 GLY F C 1
ATOM 11445 O O . GLY F 1 150 ? 27.323 21.088 71.228 1.00 11.91 150 GLY F O 1
ATOM 11446 N N . THR F 1 151 ? 29.210 20.936 72.448 1.00 13.12 151 THR F N 1
ATOM 11447 C CA . THR F 1 151 ? 29.175 22.344 72.828 1.00 10.15 151 THR F CA 1
ATOM 11448 C C . THR F 1 151 ? 29.233 23.248 71.597 1.00 10.80 151 THR F C 1
ATOM 11449 O O . THR F 1 151 ? 28.517 24.243 71.518 1.00 14.08 151 THR F O 1
ATOM 11453 N N . GLN F 1 152 ? 30.062 22.880 70.625 1.00 10.33 152 GLN F N 1
ATOM 11454 C CA . GLN F 1 152 ? 30.234 23.687 69.418 1.00 11.64 152 GLN F CA 1
ATOM 11455 C C . GLN F 1 152 ? 29.098 23.674 68.396 1.00 13.81 152 GLN F C 1
ATOM 11456 O O . GLN F 1 152 ? 28.686 24.735 67.925 1.00 10.74 152 GLN F O 1
ATOM 11462 N N . ARG F 1 153 ? 28.588 22.497 68.040 1.00 14.44 153 ARG F N 1
ATOM 11463 C CA . ARG F 1 153 ? 27.495 22.444 67.070 1.00 11.26 153 ARG F CA 1
ATOM 11464 C C . ARG F 1 153 ? 26.192 22.966 67.666 1.00 15.75 153 ARG F C 1
ATOM 11465 O O . ARG F 1 153 ? 25.413 23.627 66.975 1.00 17.39 153 ARG F O 1
ATOM 11473 N N . LEU F 1 154 ? 25.950 22.684 68.945 1.00 13.22 154 LEU F N 1
ATOM 11474 C CA . LEU F 1 154 ? 24.727 23.166 69.577 1.00 15.36 154 LEU F CA 1
ATOM 11475 C C . LEU F 1 154 ? 24.726 24.693 69.592 1.00 15.91 154 LEU F C 1
ATOM 11476 O O . LEU F 1 154 ? 23.706 25.326 69.309 1.00 14.72 154 LEU F O 1
ATOM 11481 N N . ALA F 1 155 ? 25.876 25.280 69.914 1.00 15.51 155 ALA F N 1
ATOM 11482 C CA . ALA F 1 155 ? 25.997 26.735 69.969 1.00 14.70 155 ALA F CA 1
ATOM 11483 C C . ALA F 1 155 ? 25.710 27.358 68.610 1.00 10.88 155 ALA F C 1
ATOM 11484 O O . ALA F 1 155 ? 25.007 28.363 68.515 1.00 13.62 155 ALA F O 1
ATOM 11486 N N . ARG F 1 156 ? 26.241 26.752 67.558 1.00 8.62 156 ARG F N 1
ATOM 11487 C CA . ARG F 1 156 ? 26.033 27.261 66.207 1.00 13.02 156 ARG F CA 1
ATOM 11488 C C . ARG F 1 156 ? 24.611 27.038 65.701 1.00 10.95 156 ARG F C 1
ATOM 11489 O O . ARG F 1 156 ? 24.079 27.850 64.946 1.00 14.04 156 ARG F O 1
ATOM 11497 N N . LEU F 1 157 ? 23.986 25.950 66.136 1.00 17.77 157 LEU F N 1
ATOM 11498 C CA . LEU F 1 157 ? 22.638 25.624 65.687 1.00 15.09 157 LEU F CA 1
ATOM 11499 C C . LEU F 1 157 ? 21.512 26.412 66.361 1.00 15.62 157 LEU F C 1
ATOM 11500 O O . LEU F 1 157 ? 20.638 26.942 65.686 1.00 17.97 157 LEU F O 1
ATOM 11505 N N . ILE F 1 158 ? 21.527 26.491 67.687 1.00 15.08 158 ILE F N 1
ATOM 11506 C CA . ILE F 1 158 ? 20.470 27.196 68.403 1.00 20.04 158 ILE F CA 1
ATOM 11507 C C . ILE F 1 158 ? 20.886 28.514 69.067 1.00 17.39 158 ILE F C 1
ATOM 11508 O O . ILE F 1 158 ? 20.050 29.193 69.663 1.00 13.58 158 ILE F O 1
ATOM 11513 N N . GLY F 1 159 ? 22.163 28.877 68.963 1.00 16.60 159 GLY F N 1
ATOM 11514 C CA . GLY F 1 159 ? 22.630 30.107 69.584 1.00 10.83 159 GLY F CA 1
ATOM 11515 C C . GLY F 1 159 ? 23.564 29.822 70.748 1.00 16.25 159 GLY F C 1
ATOM 11516 O O . GLY F 1 159 ? 23.279 28.956 71.575 1.00 17.14 159 GLY F O 1
ATOM 11517 N N . TYR F 1 160 ? 24.671 30.556 70.829 1.00 12.68 160 TYR F N 1
ATOM 11518 C CA . TYR F 1 160 ? 25.653 30.326 71.881 1.00 11.43 160 TYR F CA 1
ATOM 11519 C C . TYR F 1 160 ? 25.156 30.466 73.320 1.00 12.46 160 TYR F C 1
ATOM 11520 O O . TYR F 1 160 ? 25.506 29.660 74.181 1.00 9.44 160 TYR F O 1
ATOM 11529 N N . SER F 1 161 ? 24.337 31.471 73.595 1.00 10.41 161 SER F N 1
ATOM 11530 C CA . SER F 1 161 ? 23.851 31.645 74.955 1.00 12.54 161 SER F CA 1
ATOM 11531 C C . SER F 1 161 ? 22.854 30.549 75.344 1.00 14.07 161 SER F C 1
ATOM 11532 O O . SER F 1 161 ? 22.922 30.006 76.446 1.00 12.80 161 SER F O 1
ATOM 11535 N N . ARG F 1 162 ? 21.928 30.223 74.448 1.00 13.82 162 ARG F N 1
ATOM 11536 C CA . ARG F 1 162 ? 20.953 29.171 74.735 1.00 15.90 162 ARG F CA 1
ATOM 11537 C C . ARG F 1 162 ? 21.662 27.830 74.871 1.00 12.77 162 ARG F C 1
ATOM 11538 O O . ARG F 1 162 ? 21.318 27.018 75.728 1.00 18.45 162 ARG F O 1
ATOM 11546 N N . ALA F 1 163 ? 22.642 27.599 74.005 1.00 12.74 163 ALA F N 1
ATOM 11547 C CA . ALA F 1 163 ? 23.409 26.364 74.044 1.00 9.82 163 ALA F CA 1
ATOM 11548 C C . ALA F 1 163 ? 24.182 26.302 75.357 1.00 12.45 163 ALA F C 1
ATOM 11549 O O . ALA F 1 163 ? 24.313 25.240 75.960 1.00 14.94 163 ALA F O 1
ATOM 11551 N N . LEU F 1 164 ? 24.686 27.450 75.800 1.00 10.16 164 LEU F N 1
ATOM 11552 C CA . LEU F 1 164 ? 25.451 27.523 77.041 1.00 10.33 164 LEU F CA 1
ATOM 11553 C C . LEU F 1 164 ? 24.554 27.164 78.216 1.00 12.65 164 LEU F C 1
ATOM 11554 O O . LEU F 1 164 ? 24.942 26.410 79.112 1.00 11.78 164 LEU F O 1
ATOM 11559 N N . ASP F 1 165 ? 23.347 27.710 78.206 1.00 12.27 165 ASP F N 1
ATOM 11560 C CA . ASP F 1 165 ? 22.391 27.449 79.276 1.00 17.07 165 ASP F CA 1
ATOM 11561 C C . ASP F 1 165 ? 22.108 25.949 79.353 1.00 15.82 165 ASP F C 1
ATOM 11562 O O . ASP F 1 165 ? 22.152 25.350 80.431 1.00 16.00 165 ASP F O 1
ATOM 11575 N N . ASN F 1 167 ? 23.954 23.415 78.157 1.00 16.23 167 ASN F N 1
ATOM 11576 C CA . ASN F 1 167 ? 25.126 22.621 78.494 1.00 15.69 167 ASN F CA 1
ATOM 11577 C C . ASN F 1 167 ? 25.498 22.654 79.975 1.00 14.61 167 ASN F C 1
ATOM 11578 O O . ASN F 1 167 ? 25.773 21.613 80.565 1.00 16.32 167 ASN F O 1
ATOM 11583 N N . ILE F 1 168 ? 25.501 23.838 80.581 1.00 16.31 168 ILE F N 1
ATOM 11584 C CA . ILE F 1 168 ? 25.883 23.940 81.986 1.00 17.05 168 ILE F CA 1
ATOM 11585 C C . ILE F 1 168 ? 24.871 23.389 82.992 1.00 14.13 168 ILE F C 1
ATOM 11586 O O . ILE F 1 168 ? 25.245 23.084 84.122 1.00 14.57 168 ILE F O 1
ATOM 11591 N N . THR F 1 169 ? 23.601 23.277 82.601 1.00 14.42 169 THR F N 1
ATOM 11592 C CA . THR F 1 169 ? 22.581 22.725 83.501 1.00 12.49 169 THR F CA 1
ATOM 11593 C C . THR F 1 169 ? 22.360 21.249 83.167 1.00 15.53 169 THR F C 1
ATOM 11594 O O . THR F 1 169 ? 21.820 20.500 83.974 1.00 15.72 169 THR F O 1
ATOM 11598 N N . GLY F 1 170 ? 22.768 20.847 81.966 1.00 17.15 170 GLY F N 1
ATOM 11599 C CA . GLY F 1 170 ? 22.602 19.470 81.541 1.00 16.53 170 GLY F CA 1
ATOM 11600 C C . GLY F 1 170 ? 21.147 19.068 81.373 1.00 24.08 170 GLY F C 1
ATOM 11601 O O . GLY F 1 170 ? 20.837 17.901 81.143 1.00 25.80 170 GLY F O 1
ATOM 11602 N N . GLU F 1 171 ? 20.246 20.035 81.474 1.00 22.48 171 GLU F N 1
ATOM 11603 C CA . GLU F 1 171 ? 18.826 19.752 81.345 1.00 30.11 171 GLU F CA 1
ATOM 11604 C C . GLU F 1 171 ? 18.380 19.419 79.927 1.00 29.57 171 GLU F C 1
ATOM 11605 O O . GLU F 1 171 ? 18.774 20.076 78.963 1.00 30.44 171 GLU F O 1
ATOM 11611 N N . THR F 1 172 ? 17.552 18.382 79.818 1.00 25.54 172 THR F N 1
ATOM 11612 C CA . THR F 1 172 ? 17.030 17.923 78.537 1.00 22.24 172 THR F CA 1
ATOM 11613 C C . THR F 1 172 ? 15.634 18.500 78.294 1.00 25.22 172 THR F C 1
ATOM 11614 O O . THR F 1 172 ? 14.950 18.895 79.239 1.00 24.79 172 THR F O 1
ATOM 11618 N N . ILE F 1 173 ? 15.218 18.554 77.030 1.00 22.17 173 ILE F N 1
ATOM 11619 C CA . ILE F 1 173 ? 13.911 19.107 76.685 1.00 18.77 173 ILE F CA 1
ATOM 11620 C C . ILE F 1 173 ? 13.057 18.159 75.852 1.00 21.94 173 ILE F C 1
ATOM 11621 O O . ILE F 1 173 ? 13.523 17.099 75.427 1.00 17.51 173 ILE F O 1
ATOM 11626 N N . THR F 1 174 ? 11.801 18.547 75.631 1.00 26.31 174 THR F N 1
ATOM 11627 C CA . THR F 1 174 ? 10.857 17.746 74.851 1.00 26.30 174 THR F CA 1
ATOM 11628 C C . THR F 1 174 ? 11.022 18.019 73.361 1.00 27.83 174 THR F C 1
ATOM 11629 O O . THR F 1 174 ? 11.593 19.037 72.969 1.00 29.80 174 THR F O 1
ATOM 11633 N N . PRO F 1 175 ? 10.509 17.118 72.508 1.00 28.80 175 PRO F N 1
ATOM 11634 C CA . PRO F 1 175 ? 10.614 17.289 71.056 1.00 29.78 175 PRO F CA 1
ATOM 11635 C C . PRO F 1 175 ? 10.003 18.609 70.584 1.00 25.48 175 PRO F C 1
ATOM 11636 O O . PRO F 1 175 ? 10.536 19.269 69.690 1.00 26.85 175 PRO F O 1
ATOM 11640 N N . GLN F 1 176 ? 8.882 18.987 71.189 1.00 25.21 176 GLN F N 1
ATOM 11641 C CA . GLN F 1 176 ? 8.198 20.222 70.819 1.00 26.12 176 GLN F CA 1
ATOM 11642 C C . GLN F 1 176 ? 9.070 21.434 71.119 1.00 27.01 176 GLN F C 1
ATOM 11643 O O . GLN F 1 176 ? 9.183 22.349 70.303 1.00 27.43 176 GLN F O 1
ATOM 11649 N N . GLU F 1 177 ? 9.675 21.441 72.301 1.00 28.89 177 GLU F N 1
ATOM 11650 C CA . GLU F 1 177 ? 10.540 22.541 72.703 1.00 27.47 177 GLU F CA 1
ATOM 11651 C C . GLU F 1 177 ? 11.763 22.565 71.793 1.00 23.27 177 GLU F C 1
ATOM 11652 O O . GLU F 1 177 ? 12.272 23.626 71.452 1.00 22.63 177 GLU F O 1
ATOM 11658 N N . ALA F 1 178 ? 12.220 21.383 71.393 1.00 23.17 178 ALA F N 1
ATOM 11659 C CA . ALA F 1 178 ? 13.379 21.273 70.517 1.00 23.56 178 ALA F CA 1
ATOM 11660 C C . ALA F 1 178 ? 13.072 21.912 69.166 1.00 25.24 178 ALA F C 1
ATOM 11661 O O . ALA F 1 178 ? 13.898 22.633 68.602 1.00 23.68 178 ALA F O 1
ATOM 11663 N N . LEU F 1 179 ? 11.876 21.651 68.651 1.00 23.54 179 LEU F N 1
ATOM 11664 C CA . LEU F 1 179 ? 11.473 22.216 67.370 1.00 25.57 179 LEU F CA 1
ATOM 11665 C C . LEU F 1 179 ? 11.422 23.743 67.462 1.00 22.50 179 LEU F C 1
ATOM 11666 O O . LEU F 1 179 ? 11.857 24.444 66.552 1.00 20.83 179 LEU F O 1
ATOM 11671 N N . GLU F 1 180 ? 10.901 24.248 68.576 1.00 21.34 180 GLU F N 1
ATOM 11672 C CA . GLU F 1 180 ? 10.768 25.683 68.786 1.00 24.55 180 GLU F CA 1
ATOM 11673 C C . GLU F 1 180 ? 12.110 26.415 68.731 1.00 27.36 180 GLU F C 1
ATOM 11674 O O . GLU F 1 180 ? 12.196 27.513 68.180 1.00 28.90 180 GLU F O 1
ATOM 11680 N N . ILE F 1 181 ? 13.155 25.813 69.294 1.00 22.72 181 ILE F N 1
ATOM 11681 C CA . ILE F 1 181 ? 14.468 26.445 69.286 1.00 20.95 181 ILE F CA 1
ATOM 11682 C C . ILE F 1 181 ? 15.313 26.055 68.081 1.00 20.15 181 ILE F C 1
ATOM 11683 O O . ILE F 1 181 ? 16.442 26.520 67.933 1.00 25.55 181 ILE F O 1
ATOM 11688 N N . GLY F 1 182 ? 14.768 25.201 67.221 1.00 18.69 182 GLY F N 1
ATOM 11689 C CA . GLY F 1 182 ? 15.498 24.796 66.033 1.00 14.47 182 GLY F CA 1
ATOM 11690 C C . GLY F 1 182 ? 16.500 23.681 66.247 1.00 15.32 182 GLY F C 1
ATOM 11691 O O . GLY F 1 182 ? 17.394 23.480 65.426 1.00 12.62 182 GLY F O 1
ATOM 11692 N N . LEU F 1 183 ? 16.357 22.946 67.344 1.00 20.28 183 LEU F N 1
ATOM 11693 C CA . LEU F 1 183 ? 17.269 21.843 67.620 1.00 18.24 183 LEU F CA 1
ATOM 11694 C C . LEU F 1 183 ? 16.944 20.702 66.664 1.00 15.09 183 LEU F C 1
ATOM 11695 O O . LEU F 1 183 ? 17.800 19.874 66.359 1.00 18.09 183 LEU F O 1
ATOM 11700 N N . VAL F 1 184 ? 15.696 20.663 66.203 1.00 15.43 184 VAL F N 1
ATOM 11701 C CA . VAL F 1 184 ? 15.250 19.662 65.229 1.00 16.96 184 VAL F CA 1
ATOM 11702 C C . VAL F 1 184 ? 14.483 20.390 64.129 1.00 17.43 184 VAL F C 1
ATOM 11703 O O . VAL F 1 184 ? 13.940 21.469 64.359 1.00 18.61 184 VAL F O 1
ATOM 11707 N N . ASN F 1 185 ? 14.442 19.798 62.940 1.00 20.16 185 ASN F N 1
ATOM 11708 C CA . ASN F 1 185 ? 13.760 20.396 61.794 1.00 18.11 185 ASN F CA 1
ATOM 11709 C C . ASN F 1 185 ? 12.274 20.051 61.699 1.00 23.19 185 ASN F C 1
ATOM 11710 O O . ASN F 1 185 ? 11.476 20.867 61.238 1.00 25.87 185 ASN F O 1
ATOM 11715 N N . ARG F 1 186 ? 11.906 18.844 62.126 1.00 24.17 186 ARG F N 1
ATOM 11716 C CA . ARG F 1 186 ? 10.513 18.403 62.073 1.00 22.62 186 ARG F CA 1
ATOM 11717 C C . ARG F 1 186 ? 10.114 17.596 63.302 1.00 23.50 186 ARG F C 1
ATOM 11718 O O . ARG F 1 186 ? 10.951 16.988 63.968 1.00 22.58 186 ARG F O 1
ATOM 11726 N N . VAL F 1 187 ? 8.816 17.591 63.584 1.00 28.93 187 VAL F N 1
ATOM 11727 C CA . VAL F 1 187 ? 8.255 16.817 64.683 1.00 28.98 187 VAL F CA 1
ATOM 11728 C C . VAL F 1 187 ? 7.052 16.086 64.102 1.00 28.81 187 VAL F C 1
ATOM 11729 O O . VAL F 1 187 ? 6.009 16.689 63.857 1.00 33.08 187 VAL F O 1
ATOM 11733 N N . PHE F 1 188 ? 7.216 14.789 63.868 1.00 29.41 188 PHE F N 1
ATOM 11734 C CA . PHE F 1 188 ? 6.159 13.962 63.296 1.00 32.92 188 PHE F CA 1
ATOM 11735 C C . PHE F 1 188 ? 5.435 13.156 64.363 1.00 35.82 188 PHE F C 1
ATOM 11736 O O . PHE F 1 188 ? 5.976 12.918 65.444 1.00 36.41 188 PHE F O 1
ATOM 11744 N N . PRO F 1 189 ? 4.194 12.725 64.075 1.00 36.62 189 PRO F N 1
ATOM 11745 C CA . PRO F 1 189 ? 3.463 11.933 65.066 1.00 35.20 189 PRO F CA 1
ATOM 11746 C C . PRO F 1 189 ? 4.320 10.692 65.279 1.00 32.08 189 PRO F C 1
ATOM 11747 O O . PRO F 1 189 ? 4.770 10.082 64.314 1.00 34.24 189 PRO F O 1
ATOM 11751 N N . GLN F 1 190 ? 4.562 10.332 66.533 1.00 28.99 190 GLN F N 1
ATOM 11752 C CA . GLN F 1 190 ? 5.410 9.189 66.850 1.00 29.57 190 GLN F CA 1
ATOM 11753 C C . GLN F 1 190 ? 5.318 8.033 65.857 1.00 32.13 190 GLN F C 1
ATOM 11754 O O . GLN F 1 190 ? 6.322 7.627 65.277 1.00 33.42 190 GLN F O 1
ATOM 11760 N N . ALA F 1 191 ? 4.113 7.513 65.653 1.00 37.57 191 ALA F N 1
ATOM 11761 C CA . ALA F 1 191 ? 3.905 6.384 64.749 1.00 39.37 191 ALA F CA 1
ATOM 11762 C C . ALA F 1 191 ? 4.211 6.673 63.276 1.00 40.07 191 ALA F C 1
ATOM 11763 O O . ALA F 1 191 ? 4.629 5.783 62.538 1.00 40.34 191 ALA F O 1
ATOM 11765 N N . GLU F 1 192 ? 4.006 7.915 62.853 1.00 37.92 192 GLU F N 1
ATOM 11766 C CA . GLU F 1 192 ? 4.240 8.305 61.465 1.00 42.03 192 GLU F CA 1
ATOM 11767 C C . GLU F 1 192 ? 5.638 8.880 61.216 1.00 43.46 192 GLU F C 1
ATOM 11768 O O . GLU F 1 192 ? 5.905 9.435 60.150 1.00 40.73 192 GLU F O 1
ATOM 11774 N N . THR F 1 193 ? 6.528 8.734 62.193 1.00 42.17 193 THR F N 1
ATOM 11775 C CA . THR F 1 193 ? 7.889 9.258 62.088 1.00 42.36 193 THR F CA 1
ATOM 11776 C C . THR F 1 193 ? 8.759 8.611 61.010 1.00 41.11 193 THR F C 1
ATOM 11777 O O . THR F 1 193 ? 9.240 9.296 60.107 1.00 43.68 193 THR F O 1
ATOM 11781 N N . ARG F 1 194 ? 8.974 7.303 61.106 1.00 41.40 194 ARG F N 1
ATOM 11782 C CA . ARG F 1 194 ? 9.799 6.608 60.122 1.00 42.20 194 ARG F CA 1
ATOM 11783 C C . ARG F 1 194 ? 9.273 6.781 58.705 1.00 43.46 194 ARG F C 1
ATOM 11784 O O . ARG F 1 194 ? 10.049 6.875 57.753 1.00 42.38 194 ARG F O 1
ATOM 11792 N N . GLU F 1 195 ? 7.954 6.830 58.566 1.00 41.49 195 GLU F N 1
ATOM 11793 C CA . GLU F 1 195 ? 7.356 6.962 57.248 1.00 42.06 195 GLU F CA 1
ATOM 11794 C C . GLU F 1 195 ? 7.497 8.360 56.667 1.00 38.26 195 GLU F C 1
ATOM 11795 O O . GLU F 1 195 ? 7.925 8.522 55.524 1.00 35.01 195 GLU F O 1
ATOM 11801 N N . ARG F 1 196 ? 7.137 9.369 57.451 1.00 33.55 196 ARG F N 1
ATOM 11802 C CA . ARG F 1 196 ? 7.231 10.741 56.985 1.00 33.60 196 ARG F CA 1
ATOM 11803 C C . ARG F 1 196 ? 8.679 11.119 56.704 1.00 32.74 196 ARG F C 1
ATOM 11804 O O . ARG F 1 196 ? 8.956 11.925 55.817 1.00 33.67 196 ARG F O 1
ATOM 11812 N N . THR F 1 197 ? 9.598 10.528 57.461 1.00 31.36 197 THR F N 1
ATOM 11813 C CA . THR F 1 197 ? 11.019 10.789 57.270 1.00 32.15 197 THR F CA 1
ATOM 11814 C C . THR F 1 197 ? 11.463 10.185 55.941 1.00 32.90 197 THR F C 1
ATOM 11815 O O . THR F 1 197 ? 12.255 10.783 55.211 1.00 36.66 197 THR F O 1
ATOM 11819 N N . ARG F 1 198 ? 10.946 8.995 55.636 1.00 34.18 198 ARG F N 1
ATOM 11820 C CA . ARG F 1 198 ? 11.275 8.296 54.396 1.00 29.61 198 ARG F CA 1
ATOM 11821 C C . ARG F 1 198 ? 10.625 8.965 53.190 1.00 30.95 198 ARG F C 1
ATOM 11822 O O . ARG F 1 198 ? 11.160 8.923 52.082 1.00 31.18 198 ARG F O 1
ATOM 11830 N N . GLU F 1 199 ? 9.468 9.579 53.417 1.00 34.26 199 GLU F N 1
ATOM 11831 C CA . GLU F 1 199 ? 8.745 10.278 52.364 1.00 38.86 199 GLU F CA 1
ATOM 11832 C C . GLU F 1 199 ? 9.599 11.469 51.933 1.00 37.12 199 GLU F C 1
ATOM 11833 O O . GLU F 1 199 ? 9.836 11.681 50.743 1.00 35.54 199 GLU F O 1
ATOM 11839 N N . TYR F 1 200 ? 10.064 12.235 52.917 1.00 32.39 200 TYR F N 1
ATOM 11840 C CA . TYR F 1 200 ? 10.911 13.397 52.671 1.00 26.26 200 TYR F CA 1
ATOM 11841 C C . TYR F 1 200 ? 12.185 12.944 51.963 1.00 24.17 200 TYR F C 1
ATOM 11842 O O . TYR F 1 200 ? 12.647 13.590 51.022 1.00 29.23 200 TYR F O 1
ATOM 11851 N N . ALA F 1 201 ? 12.748 11.828 52.415 1.00 23.31 201 ALA F N 1
ATOM 11852 C CA . ALA F 1 201 ? 13.962 11.295 51.812 1.00 25.85 201 ALA F CA 1
ATOM 11853 C C . ALA F 1 201 ? 13.685 10.806 50.396 1.00 31.48 201 ALA F C 1
ATOM 11854 O O . ALA F 1 201 ? 14.558 10.874 49.528 1.00 33.91 201 ALA F O 1
ATOM 11856 N N . ARG F 1 202 ? 12.472 10.308 50.162 1.00 36.60 202 ARG F N 1
ATOM 11857 C CA . ARG F 1 202 ? 12.100 9.828 48.835 1.00 39.56 202 ARG F CA 1
ATOM 11858 C C . ARG F 1 202 ? 12.022 10.989 47.852 1.00 34.88 202 ARG F C 1
ATOM 11859 O O . ARG F 1 202 ? 12.529 10.898 46.733 1.00 35.05 202 ARG F O 1
ATOM 11867 N N . LYS F 1 203 ? 11.386 12.080 48.269 1.00 29.88 203 LYS F N 1
ATOM 11868 C CA . LYS F 1 203 ? 11.263 13.252 47.414 1.00 31.13 203 LYS F CA 1
ATOM 11869 C C . LYS F 1 203 ? 12.639 13.753 46.984 1.00 34.05 203 LYS F C 1
ATOM 11870 O O . LYS F 1 203 ? 12.847 14.085 45.816 1.00 35.25 203 LYS F O 1
ATOM 11876 N N . LEU F 1 204 ? 13.579 13.796 47.927 1.00 33.38 204 LEU F N 1
ATOM 11877 C CA . LEU F 1 204 ? 14.933 14.255 47.631 1.00 29.79 204 LEU F CA 1
ATOM 11878 C C . LEU F 1 204 ? 15.622 13.369 46.599 1.00 32.71 204 LEU F C 1
ATOM 11879 O O . LEU F 1 204 ? 16.173 13.863 45.614 1.00 34.31 204 LEU F O 1
ATOM 11884 N N . ALA F 1 205 ? 15.589 12.060 46.830 1.00 33.98 205 ALA F N 1
ATOM 11885 C CA . ALA F 1 205 ? 16.232 11.099 45.934 1.00 31.32 205 ALA F CA 1
ATOM 11886 C C . ALA F 1 205 ? 15.644 11.074 44.523 1.00 34.13 205 ALA F C 1
ATOM 11887 O O . ALA F 1 205 ? 16.294 10.612 43.582 1.00 29.58 205 ALA F O 1
ATOM 11889 N N . ASN F 1 206 ? 14.421 11.576 44.376 1.00 30.14 206 ASN F N 1
ATOM 11890 C CA . ASN F 1 206 ? 13.755 11.596 43.078 1.00 35.35 206 ASN F CA 1
ATOM 11891 C C . ASN F 1 206 ? 13.845 12.947 42.372 1.00 36.21 206 ASN F C 1
ATOM 11892 O O . ASN F 1 206 ? 13.201 13.156 41.344 1.00 32.09 206 ASN F O 1
ATOM 11897 N N . SER F 1 207 ? 14.643 13.861 42.917 1.00 33.98 207 SER F N 1
ATOM 11898 C CA . SER F 1 207 ? 14.795 15.187 42.321 1.00 28.70 207 SER F CA 1
ATOM 11899 C C . SER F 1 207 ? 16.184 15.335 41.704 1.00 26.79 207 SER F C 1
ATOM 11900 O O . SER F 1 207 ? 16.904 14.349 41.559 1.00 24.96 207 SER F O 1
ATOM 11903 N N . ALA F 1 208 ? 16.547 16.561 41.324 1.00 28.86 208 ALA F N 1
ATOM 11904 C CA . ALA F 1 208 ? 17.867 16.836 40.747 1.00 30.74 208 ALA F CA 1
ATOM 11905 C C . ALA F 1 208 ? 18.875 16.583 41.865 1.00 30.77 208 ALA F C 1
ATOM 11906 O O . ALA F 1 208 ? 19.348 17.506 42.522 1.00 30.35 208 ALA F O 1
ATOM 11908 N N . THR F 1 209 ? 19.200 15.312 42.056 1.00 31.29 209 THR F N 1
ATOM 11909 C CA . THR F 1 209 ? 20.088 14.872 43.116 1.00 32.99 209 THR F CA 1
ATOM 11910 C C . THR F 1 209 ? 21.498 15.472 43.143 1.00 32.13 209 THR F C 1
ATOM 11911 O O . THR F 1 209 ? 22.133 15.517 44.194 1.00 31.15 209 THR F O 1
ATOM 11915 N N . TYR F 1 210 ? 21.993 15.927 42.000 1.00 31.15 210 TYR F N 1
ATOM 11916 C CA . TYR F 1 210 ? 23.324 16.524 41.952 1.00 26.38 210 TYR F CA 1
ATOM 11917 C C . TYR F 1 210 ? 23.214 17.925 42.553 1.00 25.17 210 TYR F C 1
ATOM 11918 O O . TYR F 1 210 ? 24.108 18.389 43.262 1.00 23.68 210 TYR F O 1
ATOM 11927 N N . ALA F 1 211 ? 22.100 18.592 42.280 1.00 20.55 211 ALA F N 1
ATOM 11928 C CA . ALA F 1 211 ? 21.883 19.924 42.815 1.00 22.68 211 ALA F CA 1
ATOM 11929 C C . ALA F 1 211 ? 21.724 19.830 44.338 1.00 24.38 211 ALA F C 1
ATOM 11930 O O . ALA F 1 211 ? 22.290 20.633 45.083 1.00 27.52 211 ALA F O 1
ATOM 11932 N N . VAL F 1 212 ? 20.965 18.840 44.799 1.00 22.51 212 VAL F N 1
ATOM 11933 C CA . VAL F 1 212 ? 20.753 18.641 46.233 1.00 22.55 212 VAL F CA 1
ATOM 11934 C C . VAL F 1 212 ? 22.075 18.423 46.974 1.00 18.03 212 VAL F C 1
ATOM 11935 O O . VAL F 1 212 ? 22.304 18.999 48.039 1.00 21.16 212 VAL F O 1
ATOM 11939 N N . SER F 1 213 ? 22.941 17.592 46.405 1.00 22.18 213 SER F N 1
ATOM 11940 C CA . SER F 1 213 ? 24.237 17.290 47.009 1.00 20.57 213 SER F CA 1
ATOM 11941 C C . SER F 1 213 ? 25.121 18.536 47.127 1.00 26.14 213 SER F C 1
ATOM 11942 O O . SER F 1 213 ? 25.686 18.816 48.188 1.00 29.11 213 SER F O 1
ATOM 11945 N N . ASN F 1 214 ? 25.239 19.278 46.031 1.00 24.34 214 ASN F N 1
ATOM 11946 C CA . ASN F 1 214 ? 26.054 20.486 46.002 1.00 20.66 214 ASN F CA 1
ATOM 11947 C C . ASN F 1 214 ? 25.476 21.598 46.873 1.00 19.68 214 ASN F C 1
ATOM 11948 O O . ASN F 1 214 ? 26.214 22.451 47.361 1.00 24.68 214 ASN F O 1
ATOM 11953 N N . ILE F 1 215 ? 24.160 21.589 47.063 1.00 20.83 215 ILE F N 1
ATOM 11954 C CA . ILE F 1 215 ? 23.496 22.590 47.897 1.00 17.12 215 ILE F CA 1
ATOM 11955 C C . ILE F 1 215 ? 23.878 22.317 49.344 1.00 23.61 215 ILE F C 1
ATOM 11956 O O . ILE F 1 215 ? 24.122 23.241 50.129 1.00 21.39 215 ILE F O 1
ATOM 11961 N N . LYS F 1 216 ? 23.917 21.033 49.683 1.00 21.87 216 LYS F N 1
ATOM 11962 C CA . LYS F 1 216 ? 24.262 20.599 51.023 1.00 22.58 216 LYS F CA 1
ATOM 11963 C C . LYS F 1 216 ? 25.725 20.918 51.309 1.00 21.46 216 LYS F C 1
ATOM 11964 O O . LYS F 1 216 ? 26.057 21.382 52.398 1.00 20.77 216 LYS F O 1
ATOM 11970 N N . LEU F 1 217 ? 26.591 20.676 50.329 1.00 16.76 217 LEU F N 1
ATOM 11971 C CA . LEU F 1 217 ? 28.012 20.954 50.496 1.00 21.60 217 LEU F CA 1
ATOM 11972 C C . LEU F 1 217 ? 28.245 22.465 50.586 1.00 21.62 217 LEU F C 1
ATOM 11973 O O . LEU F 1 217 ? 29.070 22.929 51.374 1.00 22.08 217 LEU F O 1
ATOM 11978 N N . ALA F 1 218 ? 27.507 23.223 49.781 1.00 14.80 218 ALA F N 1
ATOM 11979 C CA . ALA F 1 218 ? 27.624 24.678 49.762 1.00 18.01 218 ALA F CA 1
ATOM 11980 C C . ALA F 1 218 ? 27.318 25.304 51.114 1.00 17.88 218 ALA F C 1
ATOM 11981 O O . ALA F 1 218 ? 28.050 26.173 51.585 1.00 16.96 218 ALA F O 1
ATOM 11983 N N . ILE F 1 219 ? 26.225 24.866 51.731 1.00 15.72 219 ILE F N 1
ATOM 11984 C CA . ILE F 1 219 ? 25.815 25.407 53.017 1.00 14.68 219 ILE F CA 1
ATOM 11985 C C . ILE F 1 219 ? 26.606 24.897 54.225 1.00 16.81 219 ILE F C 1
ATOM 11986 O O . ILE F 1 219 ? 26.998 25.686 55.084 1.00 17.20 219 ILE F O 1
ATOM 11999 N N . ASN F 1 221 ? 29.705 23.633 54.438 1.00 14.82 221 ASN F N 1
ATOM 12000 C CA . ASN F 1 221 ? 31.111 24.025 54.470 1.00 15.06 221 ASN F CA 1
ATOM 12001 C C . ASN F 1 221 ? 31.261 25.524 54.284 1.00 14.91 221 ASN F C 1
ATOM 12002 O O . ASN F 1 221 ? 32.153 26.143 54.870 1.00 15.97 221 ASN F O 1
ATOM 12007 N N . GLY F 1 222 ? 30.375 26.104 53.480 1.00 13.86 222 GLY F N 1
ATOM 12008 C CA . GLY F 1 222 ? 30.417 27.534 53.236 1.00 13.14 222 GLY F CA 1
ATOM 12009 C C . GLY F 1 222 ? 30.130 28.360 54.480 1.00 16.72 222 GLY F C 1
ATOM 12010 O O . GLY F 1 222 ? 30.542 29.516 54.570 1.00 17.01 222 GLY F O 1
ATOM 12011 N N . LYS F 1 223 ? 29.432 27.780 55.450 1.00 15.08 223 LYS F N 1
ATOM 12012 C CA . LYS F 1 223 ? 29.115 28.522 56.666 1.00 17.53 223 LYS F CA 1
ATOM 12013 C C . LYS F 1 223 ? 30.354 28.799 57.519 1.00 16.80 223 LYS F C 1
ATOM 12014 O O . LYS F 1 223 ? 30.318 29.632 58.424 1.00 21.46 223 LYS F O 1
ATOM 12020 N N . GLU F 1 224 ? 31.448 28.106 57.218 1.00 18.98 224 GLU F N 1
ATOM 12021 C CA . GLU F 1 224 ? 32.702 28.282 57.947 1.00 16.74 224 GLU F CA 1
ATOM 12022 C C . GLU F 1 224 ? 33.574 29.363 57.302 1.00 17.42 224 GLU F C 1
ATOM 12023 O O . GLU F 1 224 ? 34.633 29.704 57.821 1.00 17.68 224 GLU F O 1
ATOM 12037 N N . PRO F 1 226 ? 34.228 33.339 55.364 1.00 15.17 226 PRO F N 1
ATOM 12038 C CA . PRO F 1 226 ? 33.754 34.729 55.408 1.00 9.91 226 PRO F CA 1
ATOM 12039 C C . PRO F 1 226 ? 32.786 34.806 54.215 1.00 11.94 226 PRO F C 1
ATOM 12040 O O . PRO F 1 226 ? 33.041 34.183 53.184 1.00 8.80 226 PRO F O 1
ATOM 12044 N N . LEU F 1 227 ? 31.696 35.556 54.332 1.00 11.54 227 LEU F N 1
ATOM 12045 C CA . LEU F 1 227 ? 30.727 35.622 53.239 1.00 14.42 227 LEU F CA 1
ATOM 12046 C C . LEU F 1 227 ? 31.291 35.881 51.837 1.00 15.65 227 LEU F C 1
ATOM 12047 O O . LEU F 1 227 ? 31.005 35.122 50.912 1.00 17.65 227 LEU F O 1
ATOM 12052 N N . ASN F 1 228 ? 32.095 36.931 51.674 1.00 13.61 228 ASN F N 1
ATOM 12053 C CA . ASN F 1 228 ? 32.640 37.259 50.358 1.00 12.56 228 ASN F CA 1
ATOM 12054 C C . ASN F 1 228 ? 33.298 36.091 49.613 1.00 17.40 228 ASN F C 1
ATOM 12055 O O . ASN F 1 228 ? 33.214 36.025 48.386 1.00 19.06 228 ASN F O 1
ATOM 12060 N N . VAL F 1 229 ? 33.959 35.179 50.324 1.00 12.96 229 VAL F N 1
ATOM 12061 C CA . VAL F 1 229 ? 34.556 34.031 49.643 1.00 15.90 229 VAL F CA 1
ATOM 12062 C C . VAL F 1 229 ? 33.646 32.802 49.724 1.00 13.59 229 VAL F C 1
ATOM 12063 O O . VAL F 1 229 ? 33.772 31.873 48.928 1.00 15.95 229 VAL F O 1
ATOM 12067 N N . ALA F 1 230 ? 32.723 32.800 50.680 1.00 12.77 230 ALA F N 1
ATOM 12068 C CA . ALA F 1 230 ? 31.776 31.694 50.802 1.00 16.55 230 ALA F CA 1
ATOM 12069 C C . ALA F 1 230 ? 30.949 31.627 49.510 1.00 17.40 230 ALA F C 1
ATOM 12070 O O . ALA F 1 230 ? 30.555 30.547 49.062 1.00 22.60 230 ALA F O 1
ATOM 12072 N N . ILE F 1 231 ? 30.693 32.790 48.918 1.00 17.18 231 ILE F N 1
ATOM 12073 C CA . ILE F 1 231 ? 29.920 32.877 47.685 1.00 15.45 231 ILE F CA 1
ATOM 12074 C C . ILE F 1 231 ? 30.726 32.400 46.479 1.00 15.55 231 ILE F C 1
ATOM 12075 O O . ILE F 1 231 ? 30.157 31.990 45.468 1.00 16.51 231 ILE F O 1
ATOM 12080 N N . ARG F 1 232 ? 32.052 32.456 46.589 1.00 8.95 232 ARG F N 1
ATOM 12081 C CA . ARG F 1 232 ? 32.924 31.976 45.522 1.00 16.20 232 ARG F CA 1
ATOM 12082 C C . ARG F 1 232 ? 32.798 30.452 45.543 1.00 16.96 232 ARG F C 1
ATOM 12083 O O . ARG F 1 232 ? 32.710 29.811 44.495 1.00 19.57 232 ARG F O 1
ATOM 12091 N N . TYR F 1 233 ? 32.794 29.886 46.749 1.00 14.79 233 TYR F N 1
ATOM 12092 C CA . TYR F 1 233 ? 32.667 28.440 46.943 1.00 19.37 233 TYR F CA 1
ATOM 12093 C C . TYR F 1 233 ? 31.324 27.985 46.364 1.00 17.86 233 TYR F C 1
ATOM 12094 O O . TYR F 1 233 ? 31.240 26.974 45.661 1.00 14.90 233 TYR F O 1
ATOM 12103 N N . GLU F 1 234 ? 30.282 28.749 46.669 1.00 20.28 234 GLU F N 1
ATOM 12104 C CA . GLU F 1 234 ? 28.936 28.481 46.172 1.00 21.62 234 GLU F CA 1
ATOM 12105 C C . GLU F 1 234 ? 28.953 28.554 44.642 1.00 20.17 234 GLU F C 1
ATOM 12106 O O . GLU F 1 234 ? 28.264 27.792 43.961 1.00 21.89 234 GLU F O 1
ATOM 12112 N N . GLY F 1 235 ? 29.760 29.469 44.113 1.00 21.76 235 GLY F N 1
ATOM 12113 C CA . GLY F 1 235 ? 29.857 29.643 42.673 1.00 23.01 235 GLY F CA 1
ATOM 12114 C C . GLY F 1 235 ? 30.497 28.489 41.920 1.00 20.20 235 GLY F C 1
ATOM 12115 O O . GLY F 1 235 ? 30.089 28.169 40.803 1.00 21.52 235 GLY F O 1
ATOM 12116 N N . GLU F 1 236 ? 31.510 27.868 42.510 1.00 18.46 236 GLU F N 1
ATOM 12117 C CA . GLU F 1 236 ? 32.170 26.744 41.858 1.00 19.69 236 GLU F CA 1
ATOM 12118 C C . GLU F 1 236 ? 31.252 25.524 41.874 1.00 20.08 236 GLU F C 1
ATOM 12119 O O . GLU F 1 236 ? 31.234 24.740 40.922 1.00 18.02 236 GLU F O 1
ATOM 12125 N N . LEU F 1 237 ? 30.495 25.362 42.958 1.00 17.90 237 LEU F N 1
ATOM 12126 C CA . LEU F 1 237 ? 29.559 24.246 43.072 1.00 17.03 237 LEU F CA 1
ATOM 12127 C C . LEU F 1 237 ? 28.451 24.460 42.038 1.00 22.77 237 LEU F C 1
ATOM 12128 O O . LEU F 1 237 ? 27.894 23.502 41.489 1.00 22.98 237 LEU F O 1
ATOM 12133 N N . GLN F 1 238 ? 28.145 25.728 41.780 1.00 21.97 238 GLN F N 1
ATOM 12134 C CA . GLN F 1 238 ? 27.134 26.100 40.798 1.00 25.72 238 GLN F CA 1
ATOM 12135 C C . GLN F 1 238 ? 27.687 25.838 39.394 1.00 26.22 238 GLN F C 1
ATOM 12136 O O . GLN F 1 238 ? 26.955 25.400 38.504 1.00 24.75 238 GLN F O 1
ATOM 12142 N N . ASN F 1 239 ? 28.977 26.111 39.200 1.00 21.71 239 ASN F N 1
ATOM 12143 C CA . ASN F 1 239 ? 29.609 25.893 37.904 1.00 21.55 239 ASN F CA 1
ATOM 12144 C C . ASN F 1 239 ? 29.491 24.427 37.516 1.00 24.09 239 ASN F C 1
ATOM 12145 O O . ASN F 1 239 ? 29.306 24.098 36.345 1.00 18.92 239 ASN F O 1
ATOM 12150 N N . LEU F 1 240 ? 29.609 23.546 38.504 1.00 25.12 240 LEU F N 1
ATOM 12151 C CA . LEU F 1 240 ? 29.490 22.115 38.254 1.00 26.73 240 LEU F CA 1
ATOM 12152 C C . LEU F 1 240 ? 28.055 21.815 37.817 1.00 27.57 240 LEU F C 1
ATOM 12153 O O . LEU F 1 240 ? 27.826 21.050 36.877 1.00 29.57 240 LEU F O 1
ATOM 12158 N N . LEU F 1 241 ? 27.090 22.435 38.488 1.00 25.60 241 LEU F N 1
ATOM 12159 C CA . LEU F 1 241 ? 25.687 22.234 38.138 1.00 26.73 241 LEU F CA 1
ATOM 12160 C C . LEU F 1 241 ? 25.386 22.730 36.722 1.00 26.86 241 LEU F C 1
ATOM 12161 O O . LEU F 1 241 ? 24.654 22.082 35.977 1.00 27.12 241 LEU F O 1
ATOM 12166 N N . PHE F 1 242 ? 25.958 23.872 36.348 1.00 28.03 242 PHE F N 1
ATOM 12167 C CA . PHE F 1 242 ? 25.748 24.416 35.010 1.00 28.82 242 PHE F CA 1
ATOM 12168 C C . PHE F 1 242 ? 26.282 23.486 33.926 1.00 29.21 242 PHE F C 1
ATOM 12169 O O . PHE F 1 242 ? 25.892 23.588 32.762 1.00 31.78 242 PHE F O 1
ATOM 12177 N N . ARG F 1 243 ? 27.182 22.586 34.304 1.00 21.94 243 ARG F N 1
ATOM 12178 C CA . ARG F 1 243 ? 27.763 21.653 33.351 1.00 23.83 243 ARG F CA 1
ATOM 12179 C C . ARG F 1 243 ? 27.143 20.263 33.423 1.00 28.17 243 ARG F C 1
ATOM 12180 O O . ARG F 1 243 ? 27.489 19.382 32.633 1.00 29.68 243 ARG F O 1
ATOM 12188 N N . SER F 1 244 ? 26.220 20.065 34.361 1.00 29.75 244 SER F N 1
ATOM 12189 C CA . SER F 1 244 ? 25.583 18.764 34.523 1.00 28.72 244 SER F CA 1
ATOM 12190 C C . SER F 1 244 ? 24.435 18.568 33.544 1.00 32.21 244 SER F C 1
ATOM 12191 O O . SER F 1 244 ? 23.879 19.532 33.014 1.00 32.96 244 SER F O 1
ATOM 12194 N N . GLU F 1 245 ? 24.072 17.311 33.322 1.00 33.02 245 GLU F N 1
ATOM 12195 C CA . GLU F 1 245 ? 22.988 16.992 32.409 1.00 36.73 245 GLU F CA 1
ATOM 12196 C C . GLU F 1 245 ? 21.630 17.358 32.985 1.00 35.15 245 GLU F C 1
ATOM 12197 O O . GLU F 1 245 ? 20.713 17.710 32.245 1.00 35.96 245 GLU F O 1
ATOM 12203 N N . ASP F 1 246 ? 21.501 17.292 34.306 1.00 35.27 246 ASP F N 1
ATOM 12204 C CA . ASP F 1 246 ? 20.234 17.630 34.938 1.00 35.84 246 ASP F CA 1
ATOM 12205 C C . ASP F 1 246 ? 19.896 19.106 34.805 1.00 34.06 246 ASP F C 1
ATOM 12206 O O . ASP F 1 246 ? 18.735 19.460 34.624 1.00 38.01 246 ASP F O 1
ATOM 12211 N N . ALA F 1 247 ? 20.898 19.973 34.898 1.00 35.95 247 ALA F N 1
ATOM 12212 C CA . ALA F 1 247 ? 20.641 21.402 34.767 1.00 33.29 247 ALA F CA 1
ATOM 12213 C C . ALA F 1 247 ? 20.086 21.672 33.373 1.00 32.81 247 ALA F C 1
ATOM 12214 O O . ALA F 1 247 ? 19.139 22.438 33.212 1.00 32.50 247 ALA F O 1
ATOM 12216 N N . LYS F 1 248 ? 20.678 21.037 32.366 1.00 35.78 248 LYS F N 1
ATOM 12217 C CA . LYS F 1 248 ? 20.223 21.216 30.992 1.00 45.57 248 LYS F CA 1
ATOM 12218 C C . LYS F 1 248 ? 18.817 20.642 30.843 1.00 42.60 248 LYS F C 1
ATOM 12219 O O . LYS F 1 248 ? 17.977 21.200 30.141 1.00 41.59 248 LYS F O 1
ATOM 12225 N N . GLU F 1 249 ? 18.568 19.524 31.516 1.00 44.77 249 GLU F N 1
ATOM 12226 C CA . GLU F 1 249 ? 17.265 18.876 31.476 1.00 44.13 249 GLU F CA 1
ATOM 12227 C C . GLU F 1 249 ? 16.202 19.751 32.134 1.00 47.27 249 GLU F C 1
ATOM 12228 O O . GLU F 1 249 ? 15.292 20.247 31.470 1.00 51.05 249 GLU F O 1
ATOM 12234 N N . GLY F 1 250 ? 16.331 19.938 33.443 1.00 46.19 250 GLY F N 1
ATOM 12235 C CA . GLY F 1 250 ? 15.370 20.736 34.180 1.00 46.63 250 GLY F CA 1
ATOM 12236 C C . GLY F 1 250 ? 15.173 22.133 33.637 1.00 47.50 250 GLY F C 1
ATOM 12237 O O . GLY F 1 250 ? 14.111 22.731 33.811 1.00 48.15 250 GLY F O 1
ATOM 12238 N N . LEU F 1 251 ? 16.195 22.658 32.974 1.00 49.35 251 LEU F N 1
ATOM 12239 C CA . LEU F 1 251 ? 16.125 24.002 32.418 1.00 50.21 251 LEU F CA 1
ATOM 12240 C C . LEU F 1 251 ? 15.217 24.033 31.190 1.00 52.06 251 LEU F C 1
ATOM 12241 O O . LEU F 1 251 ? 14.293 24.847 31.108 1.00 50.06 251 LEU F O 1
ATOM 12246 N N . SER F 1 252 ? 15.480 23.141 30.239 1.00 51.45 252 SER F N 1
ATOM 12247 C CA . SER F 1 252 ? 14.680 23.066 29.022 1.00 53.00 252 SER F CA 1
ATOM 12248 C C . SER F 1 252 ? 13.279 22.559 29.349 1.00 53.27 252 SER F C 1
ATOM 12249 O O . SER F 1 252 ? 12.284 23.093 28.854 1.00 55.21 252 SER F O 1
ATOM 12252 N N . ALA F 1 253 ? 13.208 21.527 30.186 1.00 53.90 253 ALA F N 1
ATOM 12253 C CA . ALA F 1 253 ? 11.929 20.954 30.589 1.00 48.50 253 ALA F CA 1
ATOM 12254 C C . ALA F 1 253 ? 11.050 22.053 31.171 1.00 47.79 253 ALA F C 1
ATOM 12255 O O . ALA F 1 253 ? 9.829 22.036 31.024 1.00 50.72 253 ALA F O 1
ATOM 12257 N N . PHE F 1 254 ? 11.681 23.015 31.832 1.00 45.87 254 PHE F N 1
ATOM 12258 C CA . PHE F 1 254 ? 10.953 24.126 32.422 1.00 45.99 254 PHE F CA 1
ATOM 12259 C C . PHE F 1 254 ? 10.336 24.983 31.323 1.00 46.64 254 PHE F C 1
ATOM 12260 O O . PHE F 1 254 ? 9.192 25.422 31.429 1.00 49.50 254 PHE F O 1
ATOM 12268 N N . LEU F 1 255 ? 11.107 25.228 30.270 1.00 46.19 255 LEU F N 1
ATOM 12269 C CA . LEU F 1 255 ? 10.634 26.033 29.154 1.00 48.41 255 LEU F CA 1
ATOM 12270 C C . LEU F 1 255 ? 9.556 25.289 28.378 1.00 48.92 255 LEU F C 1
ATOM 12271 O O . LEU F 1 255 ? 8.621 25.896 27.856 1.00 48.03 255 LEU F O 1
ATOM 12276 N N . GLU F 1 256 ? 9.692 23.968 28.317 1.00 49.57 256 GLU F N 1
ATOM 12277 C CA . GLU F 1 256 ? 8.742 23.121 27.606 1.00 52.38 256 GLU F CA 1
ATOM 12278 C C . GLU F 1 256 ? 7.585 22.663 28.491 1.00 53.44 256 GLU F C 1
ATOM 12279 O O . GLU F 1 256 ? 6.913 21.685 28.168 1.00 54.14 256 GLU F O 1
ATOM 12285 N N . LYS F 1 257 ? 7.353 23.368 29.595 1.00 54.42 257 LYS F N 1
ATOM 12286 C CA . LYS F 1 257 ? 6.282 23.008 30.523 1.00 54.88 257 LYS F CA 1
ATOM 12287 C C . LYS F 1 257 ? 6.163 21.488 30.564 1.00 55.88 257 LYS F C 1
ATOM 12288 O O . LYS F 1 257 ? 5.107 20.929 30.268 1.00 56.26 257 LYS F O 1
ATOM 12294 N N . ARG F 1 258 ? 7.260 20.828 30.926 1.00 60.15 258 ARG F N 1
ATOM 12295 C CA . ARG F 1 258 ? 7.311 19.372 30.976 1.00 65.03 258 ARG F CA 1
ATOM 12296 C C . ARG F 1 258 ? 7.976 18.835 32.247 1.00 69.36 258 ARG F C 1
ATOM 12297 O O . ARG F 1 258 ? 8.723 19.548 32.919 1.00 70.76 258 ARG F O 1
ATOM 12305 N N . GLN F 1 259 ? 7.692 17.573 32.565 1.00 71.76 259 GLN F N 1
ATOM 12306 C CA . GLN F 1 259 ? 8.252 16.910 33.740 1.00 72.25 259 GLN F CA 1
ATOM 12307 C C . GLN F 1 259 ? 9.724 16.576 33.517 1.00 68.59 259 GLN F C 1
ATOM 12308 O O . GLN F 1 259 ? 10.075 15.895 32.555 1.00 67.32 259 GLN F O 1
ATOM 12314 N N . PRO F 1 260 ? 10.605 17.052 34.409 1.00 65.73 260 PRO F N 1
ATOM 12315 C CA . PRO F 1 260 ? 12.048 16.806 34.316 1.00 61.48 260 PRO F CA 1
ATOM 12316 C C . PRO F 1 260 ? 12.431 15.364 34.626 1.00 56.59 260 PRO F C 1
ATOM 12317 O O . PRO F 1 260 ? 11.937 14.779 35.588 1.00 57.67 260 PRO F O 1
ATOM 12321 N N . ASN F 1 261 ? 13.310 14.796 33.809 1.00 52.48 261 ASN F N 1
ATOM 12322 C CA . ASN F 1 261 ? 13.776 13.430 34.022 1.00 50.81 261 ASN F CA 1
ATOM 12323 C C . ASN F 1 261 ? 15.196 13.496 34.573 1.00 47.95 261 ASN F C 1
ATOM 12324 O O . ASN F 1 261 ? 16.164 13.551 33.814 1.00 50.83 261 ASN F O 1
ATOM 12329 N N . TRP F 1 262 ? 15.313 13.488 35.896 1.00 42.45 262 TRP F N 1
ATOM 12330 C CA . TRP F 1 262 ? 16.611 13.568 36.563 1.00 36.99 262 TRP F CA 1
ATOM 12331 C C . TRP F 1 262 ? 17.444 12.294 36.445 1.00 35.38 262 TRP F C 1
ATOM 12332 O O . TRP F 1 262 ? 16.904 11.191 36.459 1.00 38.23 262 TRP F O 1
ATOM 12343 N N . LYS F 1 263 ? 18.761 12.451 36.336 1.00 35.45 263 LYS F N 1
ATOM 12344 C CA . LYS F 1 263 ? 19.661 11.305 36.242 1.00 37.53 263 LYS F CA 1
ATOM 12345 C C . LYS F 1 263 ? 20.790 11.410 37.267 1.00 36.53 263 LYS F C 1
ATOM 12346 O O . LYS F 1 263 ? 21.668 10.547 37.337 1.00 33.93 263 LYS F O 1
ATOM 12352 N N . GLY F 1 264 ? 20.768 12.479 38.056 1.00 34.61 264 GLY F N 1
ATOM 12353 C CA . GLY F 1 264 ? 21.785 12.664 39.074 1.00 32.54 264 GLY F CA 1
ATOM 12354 C C . GLY F 1 264 ? 23.135 13.141 38.575 1.00 36.68 264 GLY F C 1
ATOM 12355 O O . GLY F 1 264 ? 24.111 13.143 39.328 1.00 40.33 264 GLY F O 1
ATOM 12356 N N . ILE F 1 265 ? 23.203 13.544 37.311 1.00 36.09 265 ILE F N 1
ATOM 12357 C CA . ILE F 1 265 ? 24.454 14.027 36.739 1.00 36.35 265 ILE F CA 1
ATOM 12358 C C . ILE F 1 265 ? 24.198 15.164 35.762 1.00 34.33 265 ILE F C 1
ATOM 12359 O O . ILE F 1 265 ? 25.164 15.586 35.091 1.00 33.29 265 ILE F O 1
#

Radius of gyration: 31.37 Å; Cα contacts (8 Å, |Δi|>4): 3555; chains: 6; bounding box: 80×80×92 Å

Nearest PDB structures (foldseek):
  3pea-assembly2_F  TM=8.148E-01  e=3.315E-20  Bacillus anthracis str. 'Ames Ancestor'
  4di1-assembly1_B  TM=9.112E-01  e=4.367E-17  Mycobacterium marinum M
  3l3s-assembly1_C  TM=9.321E-01  e=5.151E-15  Ruegeria pomeroyi
  3l3s-assembly1_B  TM=9.269E-01  e=1.068E-14  Ruegeria pomeroyi
  3l3s-assembly4_J  TM=9.166E-01  e=1.770E-14  Ruegeria pomeroyi

CATH classification: 3.90.226.10 (+1 more: 1.10.12.10)

Sequence (1541 aa):
TAVETKKQYLTVFKEDGIAEIHLHINKSNSYDLEFYKEFNAAIDDIRFDPDIKVVIVSDVPKFFSAGADINFLRSADPRFKTQFCLFCNETLDKIARSPQVYIACLEGHTVGGGLEALACDLRFGDEAGKIGLPEVSLGVLAGTGGTQRLARLIGYSRALDNITGETITPQEALEIGLVNRVFPQAETRERTREYARKLANSATYAVSNIKLAINGKEPLNVAIRYEGELQNLLFRSEDAKEGLSAFLEKRQPNWKGIETKKQYLTVFKEDGIAEIHLHINKSNSYDLEFYKEFNAAIDDIRFDPDIKVVIVSDVPKFFSAGADINFLRSADPRFKTQFCLFCNETLDKIARSPQVYIACLEGHTVGGGLEALACDLRFGDEAGKIGLPEVSLGVLAGTGGTQRLARLIGYSRALDNITGETITPQEALEIGLVNRVFPQAETRERTREYARKLANSATYAVSNIKLAINGKEPLNVAIRYEGELQNLLFRSEDAKEGLSAFLEKRQPNWKGIAVETKKQYLTVFKEDGIAEIHLHINKSNSYDLEFYKEFNAAIDDIRFDPDIKVVIVSDVPKFFSAGADINFLRSADPRFKTQFCLFCNETLDKIARSPQVYIACLEGHTVGGGLEALACDLRFGDEAGKIGLPEVSLGVLAGTGGTQRLARLIGYSRALDNITGETITPQEALEIGLVNRVFPQAETRERTREYARKLANSATYAVSNIKLAINGKEPLNVAIRYEGELQNLLFRSEDAKEGLSAFLEKRQPNWKGITAVETKKQYLTVFKEDGIAEIHLHINKSNSYDLEFYKEFNAAIDDIRFDPDIKVVIVSDVPKFFSAGADINFLRSADPRFKTQFCLFCNETLDKIARSPQVYIACLEGHTVGGGLEALACDLRFGDEAGKIGLPEVSLGVLAGTGGTQRLARLIGYSRALDNITGETITPQEALEIGLVNRVFPQAETRERTREYARKLANSATYAVSNIKLAINGKEPLNVAIRYEGELQNLLFRSEDAKEGLSAFLEKRQPNWKGIVETKKQYLTVFKEDGIAEIHLHINKSNSYDLEFYKEFNAAIDDIRFDPDIKVVIVSDVPKFFSAGADINFLRSADPRFKTQFCLFCNETLDKIARSPQVYIACLEGHTVGGGLEALACDLRFGDEAGKIGLPEVSLGVLAGTGGTQRLARLIGYSRALDNITGETITPQEALEIGLVNRVFPQAETRERTREYARKLANSATYAVSNIKLAINGKEPLNVAIRYEGELQNLLFRSEDAKEGLSAFLEKRQPNWKGIAVETKKQYLTVFKEDGIAEIHLHINKSNSYDLEFYKEFNAAIDDIRFDPDIKVVIVSDVPKFFSAGADINFLRSADPRFKTQFCLFCNETLDKIARSPQVYIACLEGHTVGGGLEALACDLRFGDEAGKIGLPEVSLGVLAGTGGTQRLARLIGYSRALDNITGETITPQEALEIGLVNRVFPQAETRERTREYARKLANSATYAVSNIKLAINGKEPLNVAIRYEGELQNLLFRSEDAKEGLSAFLEKRQPNWKGI

Organism: Geobacillus kaustophilus (strain HTA426) (NCBI:txid235909)

Solvent-accessible surface area: 50652 Å² total

Foldseek 3Di:
DKDKDDDAQWIWTDDLQEIEIEGDHDQASADFLVNLVVLLVVLVVLLPPLSHAAYEYYPHDAYSHAYHDPVRCPVDDPVVNVVSLVSLLVSLQVQLVGLHQYEYQQLHEQEQNSLLSLSGNAYEEQVRYWYWYQCVVVVDASSSCQLPSVCVQQNNVVSVCSNVSDTDGPVVCCVSRSHVYYYHNVCRVVVVVVVVNVCSQALSLCVRLVSNLVCLVVDVVCSVVSNVVSVVVVCPDPQNVQVVCCVVVVHDGGHPND/DADDDQWDWDDDLQEIEIEGRHDQASADDLVNLVVLLVVLVVLLPVLSHAAYEYYPHQAHSHAYHDVVNVVPDDPVVVVVSLVSSLVSLQVQLVGLHQYEYQQLHEQEQNSLLSLSGNAYEEQVRDWYYYQCVVVVDASSNCQLPSCCVQQNNVVSVCSNVSDIDGPVVCCVSRSHVYYYHSVCRVVVVVVVVNVQSQALSLCVRLVSNLVCLVVDVVCSVVSNVVSVVVVCPDPQNVQVVVCVVVVHDGHHDND/DDKDDDQQWIWDDDLQEIEIEGHNDQASADDLVVLVVLLVVLVVQLPDLSHAAYEYYPHPQHSHAYHDVVNVPPDDVVRVVVSLVSLLVSLQVQLVGLHQYEYQQLHEQEQNRLLSLSGNAYEEQPRDWHWYQVVVVVDASSSCQLPSQCVQQNNVVSVCSNVSDTDGPVVCCVSRSHPYYYHNVCRVVVRVVVSSVQSQALSLLVSLVSNLVCLVVDVVCSVVSNVVSVVVVCPDPQNVQVVVCVVVVHDGDHDND/DFCWDDDDQWIWTHDLQEIEIEGHNDQASADDLVVLVVLLVVLVVQLPVLSHLAYEYYPHQAYSHAYHDVVNVVPDDVVVVVVSLVSLLVSLQVQLVGLHQYEYQQLHEQEQNSLLSLSGNAYEEQVRDWHYYQCVVVVDASSSCQLPSQCVQQNNVVSVCSNVSDTDGPVVCCVSRSHVYYHHSVCSPVVVVVVVNVCSQALSLLVRLVSNLVCLVCDVVCSVVSNVVSVVVVCPDPQNVQVVVCVVVVHDGDHDND/DWDDDQQWIWDDDLQEIEIEGHNDQASADDLVVLVVLLVVLVVNLPPLSHAAYEYYPHQAYSHAYHPPVNCVPDDPVVVVVSLVSLQVSLQVQLVGLHQYEYQQLHEQEQNSLLSLSGNAYEEQVRDWHWYQCVVVVDASSSCQLPSVCVQQNNVVSVCSNVSDTDGPVVCCVSRSHVYYYHSVCRVVVVVVVSNVCSQDLSLLVRLVSNLVCLVVDVVCSVVSNVVSVVVVCPDPQNVQVVVCVVVVHDGDHDND/DAFAADDQWTWGDDLQEIEIEGHHDLQSADDLVVLVVLLVVLVVLLPVLSHAAYEYYPHPQHSHAYHDCVNVVPDDPVVNVVSLVSSLVSLQVQLVGLHQYEYQQLHEQEQNSLLSLSGNAYEEQVRDWHWYQVVVVVGASSNCQLPSQCVQQHNVVSVCSNVSDIDGPVVCCVSRSHVYYYHSVCRVVVSVVVVNVQSQALSLCVSLVSNLVCLVVDVVCSVVSNVVSVVVVVVDPQNVQVVVCVVVVHDGHHDND

Secondary structure (DSSP, 8-state):
--EEEE-SSEEEEEETTEEEEEE-SSTT--B-HHHHHHHHHHHHHHHT-TT--EEE---STTEEE--B-HHHHTTS-HHHHHHHHHHHHHHHHHHHHSSSEEEE---SEEEGGGT--TTSSEE--TT---EE--GGGGT---TTTHHHHHHHHH-HHHHH---S---B-HHHHHHHTSSS----GGGHHHHHHHHHHHHHTS-HHHHHHHHHH--TT--HHHHHHHHHHHHHHHHTSHHHHHHHHHHHTTS-------/-EE-SSEEEEEETTEEEEEE-SSTT-EE-HHHHHHHHHHHHHHHT-TT--EEE---SSSEEE-EE-HHHHHHS-HHHHHHHHHHHHHHHHGGGGSSSEEEE---SEEEGGGT--TTSSEE--TTS--EE-GGGGGT---TTTHHHHHHHHH-HHHHH---S--EE-HHHHHHTTS-S----GGGHHHHHHHHHHHHHTS-HHHHHHHHHH--TT--HHHHHHHHHHHHHHHHTSHHHHHHHHHHHTTS-------/---EE-SSEEEEEETTEEEEEE-SSTT-EE-HHHHHHHHHHHHHHHT-TT--EEE---STTEEE-EE-HHHHHT--HHHHHHHHHHHHHHHHGGGGSSSEEEE---SEEEGGGT--TTSSEE--TT---EE--GGGGT---TTTHHHHHHHHH-HHHHH---S---B-HHHHHHTTS-S----GGGHHHHHHHHHHHHHTS-HHHHHHHHHH--TT--HHHHHHHHHHHHHHHHTSHHHHHHHHHHHTT--------/--EEEE-SSEEEEEETTEEEEEE-SSTT--B-HHHHHHHHHHHHHHHT-TT--EEE---STTEEE--B-HHHHHTS-HHHHHHHHHHHHHHHHTGGGSSSEEEE---SEEEGGGT--TTSSEE--TT---EE--GGGGT---TTTHHHHHHHHH-HHHHH---S---B-HHHHHHHTSSS----GGGHHHHHHHHHHHHHTS-HHHHHHHHHH--TT--HHHHHHHHHHHHHHHHTSHHHHHHHHHHHTT--------/-EEE-SSEEEEEETTEEEEEE-SSTT-EE-HHHHHHHHHHHHHHHT-TT--EEE---STTEEE-EE-HHHHTT--HHHHHHHHHHHHHHHHTGGGSSSEEEE---SEEEGGGT--TTSSEE--TTS--EE--GGGGT---TTTHHHHHHHHH-HHHHH---S---B-HHHHHHHTSSS----GGGHHHHHHHHHHHHHTS-HHHHHHHHHH--TT--HHHHHHHHHHHHHHHHTSHHHHHHHHHHHTT--------/----B-SSEEEEEETTEEEEEE-SSSS-EE-HHHHHHHHHHHHHHHT-TT--EEE---STTEEE-EE-HHHHHHS-HHHHHHHHHHHHHHHHHHTTSSSEEEE---SEEEGGGT--TTSSEE--TT---EE--GGGGT---TTTHHHHHHHHH-HHHHH---S---B-HHHHHHHTSSS----GGGHHHHHHHHHHHHHTS-HHHHHHHHHH--TT--HHHHHHHHHHHHHHHHTSHHHHHHHHHHHTT--------

InterPro domains:
  IPR001753 Enoyl-CoA hydratase/isomerase-like domain [PF00378] (16-264)
  IPR014748 Enoyl-CoA hydratase, C-terminal [G3DSA:1.10.12.10] (206-265)
  IPR018376 Enoyl-CoA hydratase/isomerase, conserved site [PS00166] (105-125)
  IPR029045 ClpP/crotonase-like domain superfamily [SSF52096] (9-264)

B-factor: mean 28.13, std 15.97, range [2.42, 100.42]